Protein 4XGT (pdb70)

Solvent-accessible surface area: 47259 Å² total; per-residue (Å²): 217,178,125,127,66,162,166,114,106,90,98,198,131,75,76,14,50,147,18,5,62,41,137,174,40,110,60,118,5,93,87,142,60,22,106,38,78,29,1,79,44,77,66,156,78,190,168,152,120,66,158,35,129,45,127,19,88,49,116,15,92,116,72,48,96,32,173,35,39,49,3,15,1,22,0,0,0,0,0,41,90,56,25,0,0,0,0,0,0,27,92,34,12,28,22,41,21,0,0,32,0,0,0,14,0,0,45,118,95,142,54,33,0,0,1,0,0,1,33,117,46,4,0,22,14,8,19,120,59,1,56,81,83,50,43,53,0,0,3,16,7,21,67,42,84,68,66,55,120,4,32,0,1,0,0,5,0,63,43,0,27,44,15,24,18,179,53,52,106,37,11,167,80,2,22,1,0,0,0,10,27,0,36,42,0,59,55,132,114,49,0,16,20,0,0,1,0,0,10,34,8,39,62,109,2,57,0,0,0,3,0,15,2,4,58,8,6,71,44,0,0,73,4,0,0,105,7,2,144,11,7,0,0,4,0,39,3,84,52,48,20,11,45,31,23,4,34,6,10,0,39,56,13,191,38,50,26,40,0,15,28,115,172,34,69,33,80,96,110,38,2,90,86,0,24,75,86,32,161,214,73,18,14,21,100,8,4,103,75,0,60,160,108,47,21,30,15,1,0,2,0,0,39,38,39,162,45,0,73,114,29,2,126,42,0,26,97,17,122,15,10,44,120,120,54,29,90,114,0,52,151,29,8,110,105,12,2,68,84,8,44,128,65,5,51,110,1,74,24,3,66,112,14,39,60,26,0,60,53,0,0,0,4,8,0,30,0,3,1,12,4,0,36,24,0,0,13,23,1,6,83,96,32,16,0,36,0,0,0,0,7,30,81,2,12,26,20,28,73,4,49,0,20,0,0,3,1,4,40,13,65,39,184,86,67,152,72,202,64,57,3,52,3,16,27,14,36,55,0,0,16,18,2,10,47,116,38,124,2,43,34,0,2,0,1,2,19,4,79,104,96,62,92,45,128,30,6,70,61,8,14,65,17,128,36,47,110,0,68,13,9,7,71,6,25,18,5,3,0,0,7,2,30,63,49,166,97,49,40,2,80,72,1,5,124,56,0,0,63,30,38,22,22,65,46,45,29,69,103,20,67,140,66,25,116,73,30,58,105,57,101,90,56,35,149,7,79,73,73,90,60,7,128,48,8,31,36,1,68,71,83,12,62,77,50,39,135,70,28,29,103,39,13,6,44,18,152,23,0,58,56,50,5,73,80,0,23,2,0,34,0,68,9,78,97,35,67,60,26,21,50,0,0,1,22,116,61,116,120,72,131,94,41,169,108,41,155,72,105,50,65,96,10,47,12,28,7,0,46,0,0,0,71,3,4,1,107,34,42,41,159,56,63,46,179,25,53,18,15,126,23,118,51,24,85,63,207,108,36,156,54,33,78,20,12,28,4,11,0,13,0,26,0,2,77,20,4,0,73,138,127,26,173,40,64,182,161,19,128,56,87,118,71,42,49,44,8,0,127,31,7,65,112,55,54,161,181,90,114,150,40,16,45,81,17,50,24,48,134,70,16,45,2,86,64,124,91,4,98,122,38,54,136,67,22,99,50,11,77,64,122,12,84,89,12,102,20,69,144,35,117,106,27,98,82,12,79,89,46,27,41,97,37,83,95,24,15,71,88,4,132,99,42,116,94,25,15,54,130,16,117,25,111,69,21,91,76,53,8,140,18,33,29,121,0,0,98,190,25,34,0,2,48,104,61,97,83,15,92,77,36,1,101,0,0,17,54,0,58,14,95,46,27,1,15,1,0,0,0,15,2,0,86,82,113,52,2,45,169,59,37,17,51,56,0,0,0,2,0,2,0,1,12,1,90,67,149,19,138,25,153,66,60,107,102,116,6,7,123,26,10,134,66,0,39,53,37,0,83,74,6,1,101,28,9,45,114,5,153,40,145,33,89,68,82,71,45,1,94,27,4,23,83,24,2,1,51,0,1,19,4,4,6,102,49,83,56,3,36,66,0,9,149,34,15,94,21,46,26,0,5,0,2,83,7,3,31,110,0,11,50,5,1,83,31,0,16,53,0,1,158,52,25,23,70,92,144,10,44,65,27,3,103,88,0,19,60,64,2,110,74,91,4,2,56,24,97,21,40,84,71

Organism: Neurospora crassa (NCBI:txid5141)

Radius of gyration: 34.24 Å; Cα contacts (8 Å, |Δi|>4): 1574; chains: 1; bounding box: 92×78×92 Å

Structure (mmCIF, N/CA/C/O backbone):
data_4XGT
#
_entry.id   4XGT
#
_cell.length_a   78.841
_cell.length_b   113.462
_cell.length_c   143.626
_cell.angle_alpha   90.000
_cell.angle_beta   90.000
_cell.angle_gamma   90.000
#
_symmetry.space_group_name_H-M   'P 21 21 21'
#
loop_
_entity.id
_entity.type
_entity.pdbx_description
1 polymer 'FRQ-interacting RNA helicase'
2 water water
#
loop_
_atom_site.group_PDB
_atom_site.id
_atom_site.type_symbol
_atom_site.label_atom_id
_atom_site.label_alt_id
_atom_site.label_comp_id
_atom_site.label_asym_id
_atom_site.label_entity_id
_atom_site.label_seq_id
_atom_site.pdbx_PDB_ins_code
_atom_site.Cartn_x
_atom_site.Cartn_y
_atom_site.Cartn_z
_atom_site.occupancy
_atom_site.B_iso_or_equiv
_atom_site.auth_seq_id
_atom_site.auth_comp_id
_atom_site.auth_asym_id
_atom_site.auth_atom_id
_atom_site.pdbx_PDB_model_num
ATOM 1 N N . ILE A 1 1 ? 42.781 151.314 33.326 1.00 129.44 114 ILE A N 1
ATOM 2 C CA . ILE A 1 1 ? 43.761 151.875 32.397 1.00 140.75 114 ILE A CA 1
ATOM 3 C C . ILE A 1 1 ? 44.640 152.855 33.167 1.00 138.83 114 ILE A C 1
ATOM 4 O O . ILE A 1 1 ? 44.531 154.076 33.041 1.00 133.30 114 ILE A O 1
ATOM 9 N N . MET A 1 2 ? 45.516 152.285 33.978 1.00 137.16 115 MET A N 1
ATOM 10 C CA . MET A 1 2 ? 46.346 153.040 34.894 1.00 132.66 115 MET A CA 1
ATOM 11 C C . MET A 1 2 ? 47.794 152.851 34.524 1.00 129.63 115 MET A C 1
ATOM 12 O O . MET A 1 2 ? 48.361 153.588 33.723 1.00 131.25 115 MET A O 1
ATOM 17 N N . THR A 1 3 ? 48.379 151.840 35.139 1.00 128.20 116 THR A N 1
ATOM 18 C CA . THR A 1 3 ? 49.584 151.213 34.653 1.00 133.65 116 THR A CA 1
ATOM 19 C C . THR A 1 3 ? 49.338 149.734 35.003 1.00 136.15 116 THR A C 1
ATOM 20 O O . THR A 1 3 ? 48.250 149.422 35.509 1.00 134.49 116 THR A O 1
ATOM 24 N N . ASP A 1 4 ? 50.277 148.826 34.714 1.00 141.28 117 ASP A N 1
ATOM 25 C CA . ASP A 1 4 ? 50.086 147.393 35.032 1.00 145.92 117 ASP A CA 1
ATOM 26 C C . ASP A 1 4 ? 51.261 146.479 34.686 1.00 156.79 117 ASP A C 1
ATOM 27 O O . ASP A 1 4 ? 52.360 146.924 34.346 1.00 156.72 117 ASP A O 1
ATOM 32 N N . ALA A 1 5 ? 50.988 145.181 34.792 1.00 161.24 118 ALA A N 1
ATOM 33 C CA . ALA A 1 5 ? 51.887 144.125 34.348 1.00 161.26 118 ALA A CA 1
ATOM 34 C C . ALA A 1 5 ? 51.311 143.491 33.081 1.00 162.26 118 ALA A C 1
ATOM 35 O O . ALA A 1 5 ? 50.092 143.440 32.905 1.00 161.89 118 ALA A O 1
ATOM 37 N N . PHE A 1 6 ? 52.185 143.010 32.203 1.00 162.29 119 PHE A N 1
ATOM 38 C CA . PHE A 1 6 ? 51.787 142.669 30.838 1.00 166.59 119 PHE A CA 1
ATOM 39 C C . PHE A 1 6 ? 51.199 141.264 30.664 1.00 175.43 119 PHE A C 1
ATOM 40 O O . PHE A 1 6 ? 50.275 141.080 29.868 1.00 180.82 119 PHE A O 1
ATOM 48 N N . GLN A 1 7 ? 51.747 140.291 31.392 1.00 169.70 120 GLN A N 1
ATOM 49 C CA . GLN A 1 7 ? 51.363 138.875 31.298 1.00 172.58 120 GLN A CA 1
ATOM 50 C C . GLN A 1 7 ? 51.784 138.251 29.959 1.00 175.29 120 GLN A C 1
ATOM 51 O O . GLN A 1 7 ? 51.013 137.528 29.322 1.00 174.58 120 GLN A O 1
ATOM 57 N N . THR A 1 8 ? 53.012 138.536 29.537 1.00 171.03 121 THR A N 1
ATOM 58 C CA . THR A 1 8 ? 53.627 137.817 28.426 1.00 167.26 121 THR A CA 1
ATOM 59 C C . THR A 1 8 ? 55.073 137.466 28.786 1.00 167.79 121 THR A C 1
ATOM 60 O O . THR A 1 8 ? 55.397 136.303 29.025 1.00 172.84 121 THR A O 1
ATOM 64 N N . ALA A 1 9 ? 55.935 138.479 28.834 1.00 166.48 122 ALA A N 1
ATOM 65 C CA . ALA A 1 9 ? 57.338 138.293 29.206 1.00 165.95 122 ALA A CA 1
ATOM 66 C C . ALA A 1 9 ? 57.569 138.818 30.624 1.00 168.27 122 ALA A C 1
ATOM 67 O O . ALA A 1 9 ? 58.703 138.989 31.064 1.00 164.67 122 ALA A O 1
ATOM 69 N N . GLU A 1 10 ? 56.468 139.051 31.334 1.00 170.69 123 GLU A N 1
ATOM 70 C CA . GLU A 1 10 ? 56.477 139.764 32.610 1.00 168.16 123 GLU A CA 1
ATOM 71 C C . GLU A 1 10 ? 56.737 138.855 33.807 1.00 167.34 123 GLU A C 1
ATOM 72 O O . GLU A 1 10 ? 56.195 137.751 33.883 1.00 167.42 123 GLU A O 1
ATOM 78 N N . SER A 1 11 ? 57.558 139.332 34.744 1.00 162.02 124 SER A N 1
ATOM 79 C CA . SER A 1 11 ? 57.772 138.629 36.012 1.00 162.85 124 SER A CA 1
ATOM 80 C C . SER A 1 11 ? 58.590 139.435 37.019 1.00 151.87 124 SER A C 1
ATOM 81 O O . SER A 1 11 ? 58.891 140.603 36.797 1.00 149.65 124 SER A O 1
ATOM 84 N N . ARG A 1 12 ? 58.966 138.775 38.114 1.00 150.64 125 ARG A N 1
ATOM 85 C CA . ARG A 1 12 ? 59.517 139.432 39.306 1.00 145.46 125 ARG A CA 1
ATOM 86 C C . ARG A 1 12 ? 61.030 139.704 39.328 1.00 147.45 125 ARG A C 1
ATOM 87 O O . ARG A 1 12 ? 61.459 140.837 39.127 1.00 147.86 125 ARG A O 1
ATOM 95 N N . GLU A 1 13 ? 61.820 138.666 39.595 1.00 143.75 126 GLU A N 1
ATOM 96 C CA . GLU A 1 13 ? 63.248 138.793 39.900 1.00 131.67 126 GLU A CA 1
ATOM 97 C C . GLU A 1 13 ? 64.084 139.364 38.754 1.00 131.92 126 GLU A C 1
ATOM 98 O O . GLU A 1 13 ? 63.748 139.188 37.585 1.00 126.36 126 GLU A O 1
ATOM 104 N N . VAL A 1 14 ? 65.160 140.070 39.094 1.00 130.94 127 VAL A N 1
ATOM 105 C CA . VAL A 1 14 ? 66.118 140.540 38.089 1.00 128.72 127 VAL A CA 1
ATOM 106 C C . VAL A 1 14 ? 67.350 139.626 38.095 1.00 132.11 127 VAL A C 1
ATOM 107 O O . VAL A 1 14 ? 67.958 139.394 39.145 1.00 133.07 127 VAL A O 1
ATOM 111 N N . THR A 1 15 ? 67.692 139.059 36.948 1.00 126.46 128 THR A N 1
ATOM 112 C CA . THR A 1 15 ? 68.875 138.221 36.885 1.00 130.07 128 THR A CA 1
ATOM 113 C C . THR A 1 15 ? 70.021 138.901 36.130 1.00 134.88 128 THR A C 1
ATOM 114 O O . THR A 1 15 ? 70.981 138.233 35.746 1.00 117.85 128 THR A O 1
ATOM 118 N N . GLY A 1 16 ? 69.952 140.226 35.971 1.00 136.04 129 GLY A N 1
ATOM 119 C CA . GLY A 1 16 ? 70.905 140.965 35.157 1.00 127.46 129 GLY A CA 1
ATOM 120 C C . GLY A 1 16 ? 72.239 141.258 35.816 1.00 119.38 129 GLY A C 1
ATOM 121 O O . GLY A 1 16 ? 73.289 140.926 35.263 1.00 116.84 129 GLY A O 1
ATOM 122 N N . ALA A 1 17 ? 72.195 141.901 36.980 1.00 112.97 130 ALA A N 1
ATOM 123 C CA . ALA A 1 17 ? 73.405 142.285 37.689 1.00 114.51 130 ALA A CA 1
ATOM 124 C C . ALA A 1 17 ? 73.434 141.723 39.110 1.00 120.83 130 ALA A C 1
ATOM 125 O O . ALA A 1 17 ? 74.353 140.991 39.485 1.00 122.48 130 ALA A O 1
ATOM 127 N N . GLN A 1 18 ? 72.428 142.092 39.895 1.00 122.56 131 GLN A N 1
ATOM 128 C CA . GLN A 1 18 ? 72.323 141.698 41.296 1.00 128.30 131 GLN A CA 1
ATOM 129 C C . GLN A 1 18 ? 71.907 140.239 41.484 1.00 131.11 131 GLN A C 1
ATOM 130 O O . GLN A 1 18 ? 71.887 139.730 42.606 1.00 133.06 131 GLN A O 1
ATOM 136 N N . GLY A 1 19 ? 71.584 139.566 40.384 1.00 122.93 132 GLY A N 1
ATOM 137 C CA . GLY A 1 19 ? 70.932 138.271 40.465 1.00 121.80 132 GLY A CA 1
ATOM 138 C C . GLY A 1 19 ? 71.751 137.027 40.167 1.00 120.57 132 GLY A C 1
ATOM 139 O O . GLY A 1 19 ? 71.191 136.010 39.760 1.00 119.56 132 GLY A O 1
ATOM 140 N N . PHE A 1 20 ? 73.062 137.087 40.372 1.00 116.26 133 PHE A N 1
ATOM 141 C CA . PHE A 1 20 ? 73.910 135.925 40.114 1.00 103.24 133 PHE A CA 1
ATOM 142 C C . PHE A 1 20 ? 74.420 135.271 41.394 1.00 104.16 133 PHE A C 1
ATOM 143 O O . PHE A 1 20 ? 75.135 134.270 41.348 1.00 104.20 133 PHE A O 1
ATOM 151 N N . ALA A 1 21 ? 74.055 135.844 42.534 1.00 112.51 134 ALA A N 1
ATOM 152 C CA . ALA A 1 21 ? 74.390 135.249 43.820 1.00 106.98 134 ALA A CA 1
ATOM 153 C C . ALA A 1 21 ? 73.318 134.238 44.196 1.00 111.57 134 ALA A C 1
ATOM 154 O O . ALA A 1 21 ? 72.150 134.416 43.853 1.00 115.66 134 ALA A O 1
ATOM 156 N N . PRO A 1 22 ? 73.711 133.157 44.883 1.00 116.47 135 PRO A N 1
ATOM 157 C CA . PRO A 1 22 ? 72.696 132.176 45.276 1.00 124.97 135 PRO A CA 1
ATOM 158 C C . PRO A 1 22 ? 71.828 132.682 46.415 1.00 133.33 135 PRO A C 1
ATOM 159 O O . PRO A 1 22 ? 72.365 133.150 47.417 1.00 137.61 135 PRO A O 1
ATOM 163 N N . THR A 1 23 ? 70.511 132.594 46.258 1.00 135.22 136 THR A N 1
ATOM 164 C CA . THR A 1 23 ? 69.602 132.872 47.362 1.00 145.41 136 THR A CA 1
ATOM 165 C C . THR A 1 23 ? 69.221 131.533 47.996 1.00 151.80 136 THR A C 1
ATOM 166 O O . THR A 1 23 ? 68.979 131.441 49.211 1.00 154.12 136 THR A O 1
ATOM 170 N N . GLU A 1 24 ? 69.210 130.496 47.157 1.00 152.01 137 GLU A N 1
ATOM 171 C CA . GLU A 1 24 ? 68.991 129.123 47.596 1.00 141.54 137 GLU A CA 1
ATOM 172 C C . GLU A 1 24 ? 70.129 128.704 48.509 1.00 141.50 137 GLU A C 1
ATOM 173 O O . GLU A 1 24 ? 69.927 128.478 49.703 1.00 140.94 137 GLU A O 1
ATOM 179 N N . GLY A 1 25 ? 71.331 128.613 47.949 1.00 143.57 138 GLY A N 1
ATOM 180 C CA . GLY A 1 25 ? 72.502 128.362 48.767 1.00 142.36 138 GLY A CA 1
ATOM 181 C C . GLY A 1 25 ? 73.481 127.322 48.260 1.00 144.81 138 GLY A C 1
ATOM 182 O O . GLY A 1 25 ? 73.628 127.115 47.055 1.00 147.64 138 GLY A O 1
ATOM 183 N N . GLU A 1 26 ? 74.171 126.680 49.199 1.00 144.68 139 GLU A N 1
ATOM 184 C CA . GLU A 1 26 ? 75.078 125.583 48.879 1.00 139.19 139 GLU A CA 1
ATOM 185 C C . GLU A 1 26 ? 74.348 124.251 48.849 1.00 135.47 139 GLU A C 1
ATOM 186 O O . GLU A 1 26 ? 73.559 123.943 49.745 1.00 133.34 139 GLU A O 1
ATOM 192 N N . SER A 1 27 ? 74.600 123.461 47.813 1.00 129.35 140 SER A N 1
ATOM 193 C CA . SER A 1 27 ? 74.026 122.122 47.758 1.00 111.91 140 SER A CA 1
ATOM 194 C C . SER A 1 27 ? 75.153 121.106 47.794 1.00 110.73 140 SER A C 1
ATOM 195 O O . SER A 1 27 ? 76.199 121.301 47.171 1.00 100.98 140 SER A O 1
ATOM 198 N N . ILE A 1 28 ? 74.936 120.027 48.535 1.00 118.40 141 ILE A N 1
ATOM 199 C CA . ILE A 1 28 ? 75.936 118.983 48.714 1.00 112.00 141 ILE A CA 1
ATOM 200 C C . ILE A 1 28 ? 75.561 117.714 47.958 1.00 101.57 141 ILE A C 1
ATOM 201 O O . ILE A 1 28 ? 74.383 117.460 47.705 1.00 97.43 141 ILE A O 1
ATOM 206 N N . VAL A 1 29 ? 76.564 116.921 47.595 1.00 96.13 142 VAL A N 1
ATOM 207 C CA . VAL A 1 29 ? 76.303 115.636 46.961 1.00 98.71 142 VAL A CA 1
ATOM 208 C C . VAL A 1 29 ? 75.597 114.713 47.954 1.00 96.60 142 VAL A C 1
ATOM 209 O O . VAL A 1 29 ? 76.047 114.534 49.086 1.00 90.69 142 VAL A O 1
ATOM 213 N N . LEU A 1 30 ? 74.471 114.147 47.535 1.00 100.30 143 LEU A N 1
ATOM 214 C CA . LEU A 1 30 ? 73.726 113.242 48.400 1.00 103.46 143 LEU A CA 1
ATOM 215 C C . LEU A 1 30 ? 74.285 111.830 48.292 1.00 93.58 143 LEU A C 1
ATOM 216 O O . LEU A 1 30 ? 75.149 111.557 47.459 1.00 95.62 143 LEU A O 1
ATOM 221 N N . SER A 1 31 ? 73.790 110.936 49.137 1.00 90.76 144 SER A N 1
ATOM 222 C CA . SER A 1 31 ? 74.292 109.571 49.176 1.00 92.38 144 SER A CA 1
ATOM 223 C C . SER A 1 31 ? 73.746 108.746 48.014 1.00 100.60 144 SER A C 1
ATOM 224 O O . SER A 1 31 ? 74.412 107.835 47.522 1.00 99.50 144 SER A O 1
ATOM 227 N N . HIS A 1 32 ? 72.535 109.074 47.575 1.00 102.65 145 HIS A N 1
ATOM 228 C CA . HIS A 1 32 ? 71.903 108.356 46.474 1.00 94.72 145 HIS A CA 1
ATOM 229 C C . HIS A 1 32 ? 72.453 108.816 45.126 1.00 103.81 145 HIS A C 1
ATOM 230 O O . HIS A 1 32 ? 72.179 108.203 44.094 1.00 106.64 145 HIS A O 1
ATOM 237 N N . ASN A 1 33 ? 73.223 109.900 45.144 1.00 102.46 146 ASN A N 1
ATOM 238 C CA . ASN A 1 33 ? 73.796 110.467 43.926 1.00 90.96 146 ASN A CA 1
ATOM 239 C C . ASN A 1 33 ? 75.120 109.823 43.538 1.00 89.69 146 ASN A C 1
ATOM 240 O O . ASN A 1 33 ? 75.683 110.121 42.484 1.00 87.07 146 ASN A O 1
ATOM 245 N N . ILE A 1 34 ? 75.612 108.941 44.400 1.00 91.90 147 ILE A N 1
ATOM 246 C CA . ILE A 1 34 ? 76.887 108.271 44.184 1.00 87.63 147 ILE A CA 1
ATOM 247 C C . ILE A 1 34 ? 76.670 106.778 43.979 1.00 87.27 147 ILE A C 1
ATOM 248 O O . ILE A 1 34 ? 75.776 106.187 44.584 1.00 95.53 147 ILE A O 1
ATOM 253 N N . GLN A 1 35 ? 77.480 106.170 43.118 1.00 87.34 148 GLN A N 1
ATOM 254 C CA . GLN A 1 35 ? 77.435 104.725 42.935 1.00 89.82 148 GLN A CA 1
ATOM 255 C C . GLN A 1 35 ? 78.815 104.090 43.082 1.00 83.17 148 GLN A C 1
ATOM 256 O O . GLN A 1 35 ? 79.723 104.346 42.288 1.00 73.90 148 GLN A O 1
ATOM 262 N N . HIS A 1 36 ? 78.961 103.264 44.114 1.00 81.13 149 HIS A N 1
ATOM 263 C CA . HIS A 1 36 ? 80.191 102.517 44.338 1.00 72.32 149 HIS A CA 1
ATOM 264 C C . HIS A 1 36 ? 80.166 101.169 43.635 1.00 74.45 149 HIS A C 1
ATOM 265 O O . HIS A 1 36 ? 79.176 100.438 43.692 1.00 79.09 149 HIS A O 1
ATOM 272 N N . GLN A 1 37 ? 81.268 100.853 42.967 1.00 72.21 150 GLN A N 1
ATOM 273 C CA . GLN A 1 37 ? 81.491 99.526 42.418 1.00 76.44 150 GLN A CA 1
ATOM 274 C C . GLN A 1 37 ? 82.893 99.098 42.825 1.00 72.53 150 GLN A C 1
ATOM 275 O O . GLN A 1 37 ? 83.697 99.931 43.239 1.00 77.08 150 GLN A O 1
ATOM 281 N N . VAL A 1 38 ? 83.189 97.808 42.731 1.00 81.39 151 VAL A N 1
ATOM 282 C CA . VAL A 1 38 ? 84.532 97.333 43.045 1.00 82.11 151 VAL A CA 1
ATOM 283 C C . VAL A 1 38 ? 84.944 96.209 42.095 1.00 74.06 151 VAL A C 1
ATOM 284 O O . VAL A 1 38 ? 84.193 95.261 41.865 1.00 70.89 151 VAL A O 1
ATOM 288 N N . ALA A 1 39 ? 86.137 96.341 41.525 1.00 75.31 152 ALA A N 1
ATOM 289 C CA . ALA A 1 39 ? 86.640 95.368 40.562 1.00 80.06 152 ALA A CA 1
ATOM 290 C C . ALA A 1 39 ? 87.585 94.381 41.231 1.00 77.55 152 ALA A C 1
ATOM 291 O O . ALA A 1 39 ? 88.405 94.760 42.066 1.00 76.41 152 ALA A O 1
ATOM 293 N N . LEU A 1 40 ? 87.476 93.115 40.849 1.00 77.08 153 LEU A N 1
ATOM 294 C CA . LEU A 1 40 ? 88.196 92.055 41.538 1.00 80.89 153 LEU A CA 1
ATOM 295 C C . LEU A 1 40 ? 89.206 91.360 40.636 1.00 86.05 153 LEU A C 1
ATOM 296 O O . LEU A 1 40 ? 88.979 91.220 39.431 1.00 90.45 153 LEU A O 1
ATOM 301 N N . PRO A 1 41 ? 90.333 90.926 41.218 1.00 82.26 154 PRO A N 1
ATOM 302 C CA . PRO A 1 41 ? 91.303 90.170 40.427 1.00 86.96 154 PRO A CA 1
ATOM 303 C C . PRO A 1 41 ? 90.749 88.805 40.056 1.00 91.27 154 PRO A C 1
ATOM 304 O O . PRO A 1 41 ? 90.032 88.208 40.843 1.00 87.85 154 PRO A O 1
ATOM 308 N N . PRO A 1 42 ? 91.065 88.323 38.844 1.00 94.83 155 PRO A N 1
ATOM 309 C CA . PRO A 1 42 ? 90.700 86.986 38.362 1.00 89.91 155 PRO A CA 1
ATOM 310 C C . PRO A 1 42 ? 91.412 85.879 39.137 1.00 100.58 155 PRO A C 1
ATOM 311 O O . PRO A 1 42 ? 92.426 86.135 39.776 1.00 106.82 155 PRO A O 1
ATOM 315 N N . ASP A 1 43 ? 90.885 84.663 39.054 1.00 111.48 156 ASP A N 1
ATOM 316 C CA . ASP A 1 43 ? 91.422 83.517 39.776 1.00 104.81 156 ASP A CA 1
ATOM 317 C C . ASP A 1 43 ? 91.930 82.420 38.829 1.00 111.79 156 ASP A C 1
ATOM 318 O O . ASP A 1 43 ? 91.113 81.745 38.170 1.00 125.50 156 ASP A O 1
ATOM 323 N N . LEU A 1 44 ? 93.251 82.250 38.750 1.00 109.69 157 LEU A N 1
ATOM 324 C CA . LEU A 1 44 ? 93.787 81.042 38.152 1.00 116.86 157 LEU A CA 1
ATOM 325 C C . LEU A 1 44 ? 94.171 80.078 39.277 1.00 110.41 157 LEU A C 1
ATOM 326 O O . LEU A 1 44 ? 94.841 79.062 39.057 1.00 107.68 157 LEU A O 1
ATOM 331 N N . ASP A 1 45 ? 93.723 80.394 40.485 1.00 110.74 158 ASP A N 1
ATOM 332 C CA . ASP A 1 45 ? 93.852 79.466 41.590 1.00 100.15 158 ASP A CA 1
ATOM 333 C C . ASP A 1 45 ? 92.575 78.642 41.736 1.00 99.93 158 ASP A C 1
ATOM 334 O O . ASP A 1 45 ? 91.612 79.075 42.381 1.00 101.38 158 ASP A O 1
ATOM 339 N N . TYR A 1 46 ? 92.571 77.461 41.121 1.00 98.07 159 TYR A N 1
ATOM 340 C CA . TYR A 1 46 ? 91.444 76.540 41.229 1.00 98.57 159 TYR A CA 1
ATOM 341 C C . TYR A 1 46 ? 91.179 76.111 42.673 1.00 94.21 159 TYR A C 1
ATOM 342 O O . TYR A 1 46 ? 90.028 76.025 43.106 1.00 89.64 159 TYR A O 1
ATOM 351 N N . GLU A 1 47 ? 92.252 75.839 43.411 1.00 91.76 160 GLU A N 1
ATOM 352 C CA . GLU A 1 47 ? 92.159 75.220 44.733 1.00 87.84 160 GLU A CA 1
ATOM 353 C C . GLU A 1 47 ? 91.433 76.092 45.760 1.00 89.31 160 GLU A C 1
ATOM 354 O O . GLU A 1 47 ? 90.806 75.576 46.688 1.00 82.85 160 GLU A O 1
ATOM 360 N N . TYR A 1 48 ? 91.526 77.409 45.594 1.00 97.24 161 TYR A N 1
ATOM 361 C CA . TYR A 1 48 ? 90.845 78.346 46.484 1.00 93.84 161 TYR A CA 1
ATOM 362 C C . TYR A 1 48 ? 90.160 79.455 45.691 1.00 96.25 161 TYR A C 1
ATOM 363 O O . TYR A 1 48 ? 90.797 80.146 44.895 1.00 105.35 161 TYR A O 1
ATOM 372 N N . ILE A 1 49 ? 88.861 79.623 45.913 1.00 90.30 162 ILE A N 1
ATOM 373 C CA . ILE A 1 49 ? 88.128 80.739 45.329 1.00 91.69 162 ILE A CA 1
ATOM 374 C C . ILE A 1 49 ? 87.597 81.648 46.434 1.00 92.00 162 ILE A C 1
ATOM 375 O O . ILE A 1 49 ? 86.696 81.267 47.181 1.00 88.30 162 ILE A O 1
ATOM 380 N N . PRO A 1 50 ? 88.163 82.860 46.537 1.00 99.16 163 PRO A N 1
ATOM 381 C CA . PRO A 1 50 ? 87.847 83.811 47.607 1.00 103.33 163 PRO A CA 1
ATOM 382 C C . PRO A 1 50 ? 86.479 84.474 47.475 1.00 101.23 163 PRO A C 1
ATOM 383 O O . PRO A 1 50 ? 86.070 84.855 46.377 1.00 92.84 163 PRO A O 1
ATOM 387 N N . LEU A 1 51 ? 85.780 84.600 48.598 1.00 100.32 164 LEU A N 1
ATOM 388 C CA . LEU A 1 51 ? 84.609 85.459 48.667 1.00 104.89 164 LEU A CA 1
ATOM 389 C C . LEU A 1 51 ? 85.069 86.879 48.955 1.00 117.56 164 LEU A C 1
ATOM 390 O O . LEU A 1 51 ? 85.657 87.154 50.003 1.00 122.31 164 LEU A O 1
ATOM 395 N N . SER A 1 52 ? 84.813 87.778 48.013 1.00 116.64 165 SER A N 1
ATOM 396 C CA . SER A 1 52 ? 85.178 89.174 48.190 1.00 108.96 165 SER A CA 1
ATOM 397 C C . SER A 1 52 ? 83.935 90.039 48.312 1.00 111.56 165 SER A C 1
ATOM 398 O O . SER A 1 52 ? 83.223 90.268 47.332 1.00 111.52 165 SER A O 1
ATOM 401 N N . GLU A 1 53 ? 83.679 90.508 49.528 1.00 109.21 166 GLU A N 1
ATOM 402 C CA . GLU A 1 53 ? 82.572 91.414 49.787 1.00 114.02 166 GLU A CA 1
ATOM 403 C C . GLU A 1 53 ? 83.064 92.853 49.751 1.00 113.98 166 GLU A C 1
ATOM 404 O O . GLU A 1 53 ? 82.311 93.774 50.067 1.00 112.04 166 GLU A O 1
ATOM 410 N N . HIS A 1 54 ? 84.329 93.016 49.363 1.00 108.81 167 HIS A N 1
ATOM 411 C CA . HIS A 1 54 ? 85.048 94.293 49.373 1.00 102.65 167 HIS A CA 1
ATOM 412 C C . HIS A 1 54 ? 84.173 95.525 49.204 1.00 104.25 167 HIS A C 1
ATOM 413 O O . HIS A 1 54 ? 83.842 95.920 48.088 1.00 109.25 167 HIS A O 1
ATOM 420 N N . LYS A 1 55 ? 83.790 96.108 50.334 1.00 99.37 168 LYS A N 1
ATOM 421 C CA . LYS A 1 55 ? 83.010 97.333 50.345 1.00 97.82 168 LYS A CA 1
ATOM 422 C C . LYS A 1 55 ? 83.453 98.235 51.486 1.00 93.79 168 LYS A C 1
ATOM 423 O O . LYS A 1 55 ? 83.755 97.767 52.586 1.00 86.58 168 LYS A O 1
ATOM 429 N N . PRO A 1 56 ? 83.497 99.543 51.217 1.00 92.84 169 PRO A N 1
ATOM 430 C CA . PRO A 1 56 ? 83.960 100.532 52.190 1.00 93.13 169 PRO A CA 1
ATOM 431 C C . PRO A 1 56 ? 82.962 100.763 53.318 1.00 92.54 169 PRO A C 1
ATOM 432 O O . PRO A 1 56 ? 81.760 100.577 53.127 1.00 91.95 169 PRO A O 1
ATOM 436 N N . PRO A 1 57 ? 83.463 101.165 54.493 1.00 89.07 170 PRO A N 1
ATOM 437 C CA . PRO A 1 57 ? 82.662 101.641 55.624 1.00 83.07 170 PRO A CA 1
ATOM 438 C C . PRO A 1 57 ? 81.871 102.902 55.275 1.00 93.24 170 PRO A C 1
ATOM 439 O O . PRO A 1 57 ? 81.102 103.369 56.116 1.00 103.76 170 PRO A O 1
ATOM 443 N N . ALA A 1 58 ? 82.092 103.439 54.071 1.00 90.37 171 ALA A N 1
ATOM 444 C CA . ALA A 1 58 ? 81.368 104.589 53.507 1.00 90.79 171 ALA A CA 1
ATOM 445 C C . ALA A 1 58 ? 81.806 105.924 54.115 1.00 94.81 171 ALA A C 1
ATOM 446 O O . ALA A 1 58 ? 81.628 106.980 53.507 1.00 89.09 171 ALA A O 1
ATOM 448 N N . GLU A 1 59 ? 82.362 105.867 55.318 1.00 96.03 172 GLU A N 1
ATOM 449 C CA . GLU A 1 59 ? 83.094 106.983 55.904 1.00 91.06 172 GLU A CA 1
ATOM 450 C C . GLU A 1 59 ? 84.296 106.383 56.619 1.00 93.80 172 GLU A C 1
ATOM 451 O O . GLU A 1 59 ? 84.156 105.384 57.326 1.00 95.61 172 GLU A O 1
ATOM 457 N N . PRO A 1 60 ? 85.484 106.974 56.431 1.00 95.27 173 PRO A N 1
ATOM 458 C CA . PRO A 1 60 ? 86.686 106.367 57.009 1.00 87.10 173 PRO A CA 1
ATOM 459 C C . PRO A 1 60 ? 86.684 106.442 58.529 1.00 88.92 173 PRO A C 1
ATOM 460 O O . PRO A 1 60 ? 86.000 107.292 59.098 1.00 91.66 173 PRO A O 1
ATOM 464 N N . ALA A 1 61 ? 87.433 105.557 59.176 1.00 89.20 174 ALA A N 1
ATOM 465 C CA . ALA A 1 61 ? 87.595 105.625 60.620 1.00 93.06 174 ALA A CA 1
ATOM 466 C C . ALA A 1 61 ? 88.367 106.888 60.985 1.00 103.54 174 ALA A C 1
ATOM 467 O O . ALA A 1 61 ? 88.000 107.612 61.911 1.00 94.89 174 ALA A O 1
ATOM 469 N N . ARG A 1 62 ? 89.433 107.149 60.235 1.00 101.57 175 ARG A N 1
ATOM 470 C CA . ARG A 1 62 ? 90.287 108.306 60.472 1.00 96.08 175 ARG A CA 1
ATOM 471 C C . ARG A 1 62 ? 89.903 109.480 59.574 1.00 97.08 175 ARG A C 1
ATOM 472 O O . ARG A 1 62 ? 89.785 109.330 58.358 1.00 89.54 175 ARG A O 1
ATOM 480 N N . THR A 1 63 ? 89.705 110.645 60.182 1.00 100.06 176 THR A N 1
ATOM 481 C CA . THR A 1 63 ? 89.369 111.850 59.435 1.00 87.68 176 THR A CA 1
ATOM 482 C C . THR A 1 63 ? 90.617 112.628 59.043 1.00 95.41 176 THR A C 1
ATOM 483 O O . THR A 1 63 ? 90.681 113.201 57.954 1.00 98.75 176 THR A O 1
ATOM 487 N N . TYR A 1 64 ? 91.601 112.628 59.941 1.00 101.52 177 TYR A N 1
ATOM 488 C CA . TYR A 1 64 ? 92.764 113.513 59.870 1.00 94.08 177 TYR A CA 1
ATOM 489 C C . TYR A 1 64 ? 92.313 114.971 59.823 1.00 91.32 177 TYR A C 1
ATOM 490 O O . TYR A 1 64 ? 92.969 115.812 59.209 1.00 98.05 177 TYR A O 1
ATOM 499 N N . SER A 1 65 ? 91.188 115.251 60.477 1.00 97.04 178 SER A N 1
ATOM 500 C CA . SER A 1 65 ? 90.572 116.579 60.492 1.00 99.72 178 SER A CA 1
ATOM 501 C C . SER A 1 65 ? 90.312 117.144 59.094 1.00 96.38 178 SER A C 1
ATOM 502 O O . SER A 1 65 ? 90.263 118.361 58.909 1.00 96.40 178 SER A O 1
ATOM 505 N N . PHE A 1 66 ? 90.155 116.257 58.116 1.00 91.96 179 PHE A N 1
ATOM 506 C CA . PHE A 1 66 ? 89.581 116.641 56.836 1.00 86.76 179 PHE A CA 1
ATOM 507 C C . PHE A 1 66 ? 88.075 116.741 57.020 1.00 95.42 179 PHE A C 1
ATOM 508 O O . PHE A 1 66 ? 87.506 116.070 57.884 1.00 104.38 179 PHE A O 1
ATOM 516 N N . LYS A 1 67 ? 87.427 117.579 56.222 1.00 90.98 180 LYS A N 1
ATOM 517 C CA . LYS A 1 67 ? 85.972 117.604 56.206 1.00 87.99 180 LYS A CA 1
ATOM 518 C C . LYS A 1 67 ? 85.496 117.006 54.890 1.00 84.62 180 LYS A C 1
ATOM 519 O O . LYS A 1 67 ? 85.766 117.536 53.813 1.00 82.45 180 LYS A O 1
ATOM 525 N N . LEU A 1 68 ? 84.795 115.884 54.994 1.00 83.95 181 LEU A N 1
ATOM 526 C CA . LEU A 1 68 ? 84.504 115.048 53.838 1.00 82.26 181 LEU A CA 1
ATOM 527 C C . LEU A 1 68 ? 83.008 114.869 53.582 1.00 84.22 181 LEU A C 1
ATOM 528 O O . LEU A 1 68 ? 82.265 114.436 54.470 1.00 91.28 181 LEU A O 1
ATOM 533 N N . ASP A 1 69 ? 82.566 115.202 52.371 1.00 80.91 182 ASP A N 1
ATOM 534 C CA . ASP A 1 69 ? 81.189 114.934 51.971 1.00 79.62 182 ASP A CA 1
ATOM 535 C C . ASP A 1 69 ? 81.067 113.447 51.627 1.00 88.86 182 ASP A C 1
ATOM 536 O O . ASP A 1 69 ? 82.084 112.774 51.453 1.00 87.12 182 ASP A O 1
ATOM 541 N N . PRO A 1 70 ? 79.828 112.929 51.545 1.00 86.79 183 PRO A N 1
ATOM 542 C CA . PRO A 1 70 ? 79.545 111.539 51.162 1.00 84.72 183 PRO A CA 1
ATOM 543 C C . PRO A 1 70 ? 80.392 110.984 50.014 1.00 84.18 183 PRO A C 1
ATOM 544 O O . PRO A 1 70 ? 80.669 109.786 50.003 1.00 79.94 183 PRO A O 1
ATOM 548 N N . PHE A 1 71 ? 80.785 111.831 49.067 1.00 83.56 184 PHE A N 1
ATOM 549 C CA . PHE A 1 71 ? 81.599 111.385 47.940 1.00 76.40 184 PHE A CA 1
ATOM 550 C C . PHE A 1 71 ? 83.063 111.214 48.326 1.00 74.04 184 PHE A C 1
ATOM 551 O O . PHE A 1 71 ? 83.668 110.177 48.059 1.00 68.96 184 PHE A O 1
ATOM 559 N N . GLN A 1 72 ? 83.627 112.243 48.949 1.00 80.80 185 GLN A N 1
ATOM 560 C CA . GLN A 1 72 ? 85.023 112.213 49.364 1.00 80.11 185 GLN A CA 1
ATOM 561 C C . GLN A 1 72 ? 85.248 111.178 50.460 1.00 77.67 185 GLN A C 1
ATOM 562 O O . GLN A 1 72 ? 86.280 110.510 50.490 1.00 72.70 185 GLN A O 1
ATOM 568 N N . ALA A 1 73 ? 84.274 111.049 51.355 1.00 80.93 186 ALA A N 1
ATOM 569 C CA . ALA A 1 73 ? 84.370 110.110 52.467 1.00 87.84 186 ALA A CA 1
ATOM 570 C C . ALA A 1 73 ? 84.412 108.666 51.976 1.00 81.25 186 ALA A C 1
ATOM 571 O O . ALA A 1 73 ? 85.147 107.837 52.514 1.00 79.87 186 ALA A O 1
ATOM 573 N N . LEU A 1 74 ? 83.623 108.379 50.945 1.00 76.85 187 LEU A N 1
ATOM 574 C CA . LEU A 1 74 ? 83.515 107.033 50.393 1.00 72.32 187 LEU A CA 1
ATOM 575 C C . LEU A 1 74 ? 84.748 106.643 49.579 1.00 71.68 187 LEU A C 1
ATOM 576 O O . LEU A 1 74 ? 85.197 105.495 49.630 1.00 76.17 187 LEU A O 1
ATOM 581 N N . SER A 1 75 ? 85.280 107.598 48.819 1.00 73.65 188 SER A N 1
ATOM 582 C CA . SER A 1 75 ? 86.501 107.391 48.039 1.00 70.03 188 SER A CA 1
ATOM 583 C C . SER A 1 75 ? 87.680 107.084 48.944 1.00 71.42 188 SER A C 1
ATOM 584 O O . SER A 1 75 ? 88.595 106.339 48.590 1.00 68.70 188 SER A O 1
ATOM 587 N N . VAL A 1 76 ? 87.645 107.689 50.120 1.00 73.85 189 VAL A N 1
ATOM 588 C CA . VAL A 1 76 ? 88.756 107.661 51.045 1.00 77.29 189 VAL A CA 1
ATOM 589 C C . VAL A 1 76 ? 88.660 106.437 51.954 1.00 69.04 189 VAL A C 1
ATOM 590 O O . VAL A 1 76 ? 89.661 105.956 52.492 1.00 67.28 189 VAL A O 1
ATOM 594 N N . ALA A 1 77 ? 87.451 105.901 52.074 1.00 72.77 190 ALA A N 1
ATOM 595 C CA . ALA A 1 77 ? 87.226 104.708 52.879 1.00 80.45 190 ALA A CA 1
ATOM 596 C C . ALA A 1 77 ? 87.916 103.481 52.278 1.00 75.04 190 ALA A C 1
ATOM 597 O O . ALA A 1 77 ? 88.200 102.517 52.986 1.00 65.83 190 ALA A O 1
ATOM 599 N N . SER A 1 78 ? 88.186 103.515 50.976 1.00 79.81 191 SER A N 1
ATOM 600 C CA . SER A 1 78 ? 88.901 102.421 50.327 1.00 70.88 191 SER A CA 1
ATOM 601 C C . SER A 1 78 ? 90.402 102.527 50.590 1.00 69.97 191 SER A C 1
ATOM 602 O O . SER A 1 78 ? 91.062 101.527 50.872 1.00 76.82 191 SER A O 1
ATOM 605 N N . ILE A 1 79 ? 90.932 103.744 50.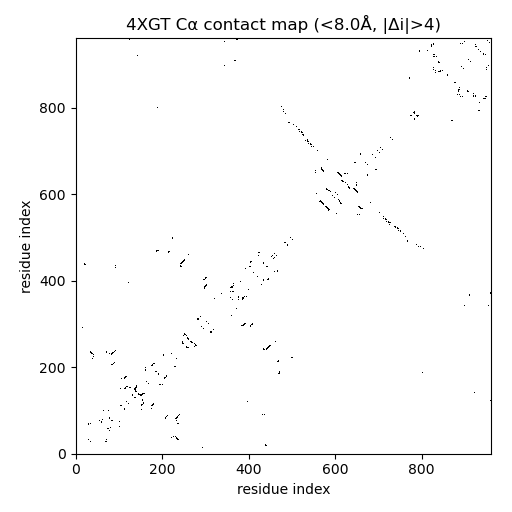493 1.00 67.90 192 ILE A N 1
ATOM 606 C CA . ILE A 1 79 ? 92.333 104.013 50.806 1.00 73.18 192 ILE A CA 1
ATOM 607 C C . ILE A 1 79 ? 92.636 103.594 52.241 1.00 74.79 192 ILE A C 1
ATOM 608 O O . ILE A 1 79 ? 93.736 103.131 52.556 1.00 75.73 192 ILE A O 1
ATOM 613 N N . GLU A 1 80 ? 91.633 103.755 53.099 1.00 71.77 193 GLU A N 1
ATOM 614 C CA . GLU A 1 80 ? 91.712 103.347 54.497 1.00 74.83 193 GLU A CA 1
ATOM 615 C C . GLU A 1 80 ? 92.003 101.858 54.646 1.00 75.71 193 GLU A C 1
ATOM 616 O O . GLU A 1 80 ? 92.828 101.463 55.469 1.00 74.18 193 GLU A O 1
ATOM 622 N N . ARG A 1 81 ? 91.314 101.035 53.861 1.00 77.63 194 ARG A N 1
ATOM 623 C CA . ARG A 1 81 ? 91.481 99.585 53.936 1.00 74.82 194 ARG A CA 1
ATOM 624 C C . ARG A 1 81 ? 92.515 99.088 52.929 1.00 68.96 194 ARG A C 1
ATOM 625 O O . ARG A 1 81 ? 92.590 97.893 52.644 1.00 76.86 194 ARG A O 1
ATOM 633 N N . GLU A 1 82 ? 93.296 100.022 52.391 1.00 69.16 195 GLU A N 1
ATOM 634 C CA . GLU A 1 82 ? 94.450 99.725 51.535 1.00 70.42 195 GLU A CA 1
ATOM 635 C C . GLU A 1 82 ? 94.100 99.052 50.204 1.00 66.91 195 GLU A C 1
ATOM 636 O O . GLU A 1 82 ? 94.904 98.294 49.664 1.00 67.00 195 GLU A O 1
ATOM 642 N N . GLU A 1 83 ? 92.911 99.326 49.675 1.00 69.40 196 GLU A N 1
ATOM 643 C CA . GLU A 1 83 ? 92.557 98.860 48.336 1.00 70.92 196 GLU A CA 1
ATOM 644 C C . GLU A 1 83 ? 92.426 100.056 47.394 1.00 65.75 196 GLU A C 1
ATOM 645 O O . GLU A 1 83 ? 91.972 101.122 47.797 1.00 68.84 196 GLU A O 1
ATOM 651 N N . SER A 1 84 ? 92.840 99.876 46.143 1.00 65.86 197 SER A N 1
ATOM 652 C CA . SER A 1 84 ? 92.932 100.978 45.185 1.00 63.29 197 SER A CA 1
ATOM 653 C C . SER A 1 84 ? 91.569 101.559 44.806 1.00 67.21 197 SER A C 1
ATOM 654 O O . SER A 1 84 ? 90.540 100.894 44.928 1.00 72.78 197 SER A O 1
ATOM 657 N N . VAL A 1 85 ? 91.573 102.811 44.354 1.00 70.38 198 VAL A N 1
ATOM 658 C CA . VAL A 1 85 ? 90.344 103.494 43.966 1.00 59.49 198 VAL A CA 1
ATOM 659 C C . VAL A 1 85 ? 90.470 104.207 42.628 1.00 59.35 198 VAL A C 1
ATOM 660 O O . VAL A 1 85 ? 91.539 104.701 42.278 1.00 71.96 198 VAL A O 1
ATOM 664 N N . LEU A 1 86 ? 89.370 104.261 41.885 1.00 63.12 199 LEU A N 1
ATOM 665 C CA . LEU A 1 86 ? 89.234 105.221 40.797 1.00 61.04 199 LEU A CA 1
ATOM 666 C C . LEU A 1 86 ? 88.144 106.204 41.178 1.00 63.32 199 LEU A C 1
ATOM 667 O O . LEU A 1 86 ? 86.995 105.817 41.382 1.00 67.24 199 LEU A O 1
ATOM 672 N N . VAL A 1 87 ? 88.516 107.473 41.285 1.00 65.29 200 VAL A N 1
ATOM 673 C CA . VAL A 1 87 ? 87.573 108.521 41.649 1.00 67.16 200 VAL A CA 1
ATOM 674 C C . VAL A 1 87 ? 87.246 109.370 40.429 1.00 67.26 200 VAL A C 1
ATOM 675 O O . VAL A 1 87 ? 88.127 109.998 39.845 1.00 73.15 200 VAL A O 1
ATOM 679 N N . SER A 1 88 ? 85.974 109.388 40.047 1.00 65.91 201 SER A N 1
ATOM 680 C CA . SER A 1 88 ? 85.569 110.027 38.801 1.00 79.18 201 SER A CA 1
ATOM 681 C C . SER A 1 88 ? 84.436 111.032 38.986 1.00 80.88 201 SER A C 1
ATOM 682 O O . SER A 1 88 ? 83.322 110.662 39.359 1.00 78.91 201 SER A O 1
ATOM 685 N N . ALA A 1 89 ? 84.726 112.300 38.708 1.00 74.43 202 ALA A N 1
ATOM 686 C CA . ALA A 1 89 ? 83.728 113.361 38.810 1.00 83.83 202 ALA A CA 1
ATOM 687 C C . ALA A 1 89 ? 84.191 114.637 38.120 1.00 90.43 202 ALA A C 1
ATOM 688 O O . ALA A 1 89 ? 85.337 114.738 37.682 1.00 88.33 202 ALA A O 1
ATOM 690 N N . HIS A 1 90 ? 83.294 115.614 38.032 1.00 91.35 203 HIS A N 1
ATOM 691 C CA . HIS A 1 90 ? 83.655 116.930 37.531 1.00 84.51 203 HIS A CA 1
ATOM 692 C C . HIS A 1 90 ? 84.718 117.534 38.447 1.00 84.38 203 HIS A C 1
ATOM 693 O O . HIS A 1 90 ? 84.784 117.204 39.633 1.00 77.59 203 HIS A O 1
ATOM 700 N N . THR A 1 91 ? 85.550 118.411 37.890 1.00 90.53 204 THR A N 1
ATOM 701 C CA . THR A 1 91 ? 86.600 119.092 38.647 1.00 86.38 204 THR A CA 1
ATOM 702 C C . THR A 1 91 ? 86.006 119.865 39.836 1.00 90.03 204 THR A C 1
ATOM 703 O O . THR A 1 91 ? 86.703 120.193 40.797 1.00 91.00 204 THR A O 1
ATOM 707 N N . SER A 1 92 ? 84.704 120.125 39.772 1.00 87.87 205 SER A N 1
ATOM 708 C CA . SER A 1 92 ? 83.980 120.794 40.849 1.00 88.27 205 SER A CA 1
ATOM 709 C C . SER A 1 92 ? 83.941 119.989 42.149 1.00 85.54 205 SER A C 1
ATOM 710 O O . SER A 1 92 ? 83.683 120.539 43.219 1.00 90.17 205 SER A O 1
ATOM 713 N N . ALA A 1 93 ? 84.204 118.690 42.059 1.00 81.06 206 ALA A N 1
ATOM 714 C CA . ALA A 1 93 ? 83.953 117.788 43.180 1.00 80.23 206 ALA A CA 1
ATOM 715 C C . ALA A 1 93 ? 85.000 117.870 44.290 1.00 80.80 206 ALA A C 1
ATOM 716 O O . ALA A 1 93 ? 84.876 117.189 45.309 1.00 80.60 206 ALA A O 1
ATOM 718 N N . GLY A 1 94 ? 86.020 118.701 44.100 1.00 82.20 207 GLY A N 1
ATOM 719 C CA . GLY A 1 94 ? 87.103 118.799 45.062 1.00 84.17 207 GLY A CA 1
ATOM 720 C C . GLY A 1 94 ? 87.796 117.462 45.236 1.00 84.34 207 GLY A C 1
ATOM 721 O O . GLY A 1 94 ? 87.830 116.907 46.332 1.00 81.57 207 GLY A O 1
ATOM 722 N N . LYS A 1 95 ? 88.350 116.944 44.145 1.00 87.31 208 LYS A N 1
ATOM 723 C CA . LYS A 1 95 ? 88.963 115.620 44.140 1.00 79.71 208 LYS A CA 1
ATOM 724 C C . LYS A 1 95 ? 90.358 115.622 44.761 1.00 75.61 208 LYS A C 1
ATOM 725 O O . LYS A 1 95 ? 90.940 114.563 45.002 1.00 76.28 208 LYS A O 1
ATOM 731 N N . THR A 1 96 ? 90.886 116.813 45.022 1.00 74.04 209 THR A N 1
ATOM 732 C CA . THR A 1 96 ? 92.249 116.964 45.519 1.00 70.14 209 THR A CA 1
ATOM 733 C C . THR A 1 96 ? 92.397 116.475 46.964 1.00 66.54 209 THR A C 1
ATOM 734 O O . THR A 1 96 ? 93.453 115.971 47.350 1.00 62.19 209 THR A O 1
ATOM 738 N N . VAL A 1 97 ? 91.335 116.610 47.753 1.00 69.34 210 VAL A N 1
ATOM 739 C CA . VAL A 1 97 ? 91.363 116.184 49.151 1.00 74.37 210 VAL A CA 1
ATOM 740 C C . VAL A 1 97 ? 91.664 114.686 49.275 1.00 76.56 210 VAL A C 1
ATOM 741 O O . VAL A 1 97 ? 92.361 114.260 50.200 1.00 73.99 210 VAL A O 1
ATOM 745 N N . VAL A 1 98 ? 91.155 113.901 48.328 1.00 71.06 211 VAL A N 1
ATOM 746 C CA . VAL A 1 98 ? 91.394 112.461 48.294 1.00 71.27 211 VAL A CA 1
ATOM 747 C C . VAL A 1 98 ? 92.888 112.154 48.215 1.00 69.66 211 VAL A C 1
ATOM 748 O O . VAL A 1 98 ? 93.397 111.297 48.941 1.00 59.54 211 VAL A O 1
ATOM 752 N N . ALA A 1 99 ? 93.586 112.871 47.340 1.00 69.24 212 ALA A N 1
ATOM 753 C CA . ALA A 1 99 ? 95.032 112.741 47.215 1.00 61.46 212 ALA A CA 1
ATOM 754 C C . ALA A 1 99 ? 95.730 113.147 48.509 1.00 62.43 212 ALA A C 1
ATOM 755 O O . ALA A 1 99 ? 96.739 112.559 48.892 1.00 60.87 212 ALA A O 1
ATOM 757 N N . GLU A 1 100 ? 95.184 114.155 49.182 1.00 68.06 213 GLU A N 1
ATOM 758 C CA . GLU A 1 100 ? 95.740 114.622 50.447 1.00 67.94 213 GLU A CA 1
ATOM 759 C C . GLU A 1 100 ? 95.576 113.578 51.547 1.00 63.78 213 GLU A C 1
ATOM 760 O O . GLU A 1 100 ? 96.372 113.521 52.484 1.00 62.68 213 GLU A O 1
ATOM 766 N N . TYR A 1 101 ? 94.546 112.748 51.425 1.00 68.25 214 TYR A N 1
ATOM 767 C CA . TYR A 1 101 ? 94.303 111.695 52.402 1.00 67.43 214 TYR A CA 1
ATOM 768 C C . TYR A 1 101 ? 95.314 110.568 52.241 1.00 68.59 214 TYR A C 1
ATOM 769 O O . TYR A 1 101 ? 95.783 109.998 53.227 1.00 73.33 214 TYR A O 1
ATOM 778 N N . ALA A 1 102 ? 95.637 110.248 50.992 1.00 67.77 215 ALA A N 1
ATOM 779 C CA . ALA A 1 102 ? 96.617 109.211 50.694 1.00 61.71 215 ALA A CA 1
ATOM 780 C C . ALA A 1 102 ? 97.983 109.596 51.242 1.00 66.08 215 ALA A C 1
ATOM 781 O O . ALA A 1 102 ? 98.675 108.778 51.851 1.00 63.82 215 ALA A O 1
ATOM 783 N N . ILE A 1 103 ? 98.361 110.851 51.021 1.00 60.77 216 ILE A N 1
ATOM 784 C CA . ILE A 1 103 ? 99.626 111.373 51.518 1.00 62.62 216 ILE A CA 1
ATOM 785 C C . ILE A 1 103 ? 99.667 111.334 53.039 1.00 66.16 216 ILE A C 1
ATOM 786 O O . ILE A 1 103 ? 100.643 110.873 53.625 1.00 70.21 216 ILE A O 1
ATOM 791 N N . ALA A 1 104 ? 98.598 111.807 53.672 1.00 63.42 217 ALA A N 1
ATOM 792 C CA . ALA A 1 104 ? 98.520 111.829 55.128 1.00 65.73 217 ALA A CA 1
ATOM 793 C C . ALA A 1 104 ? 98.628 110.425 55.712 1.00 72.90 217 ALA A C 1
ATOM 794 O O . ALA A 1 104 ? 99.310 110.209 56.715 1.00 73.27 217 ALA A O 1
ATOM 796 N N . GLN A 1 105 ? 97.958 109.473 55.072 1.00 70.03 218 GLN A N 1
ATOM 797 C CA . GLN A 1 105 ? 97.933 108.098 55.554 1.00 69.80 218 GLN A CA 1
ATOM 798 C C . GLN A 1 105 ? 99.317 107.456 55.494 1.00 71.58 218 GLN A C 1
ATOM 799 O O . GLN A 1 105 ? 99.685 106.675 56.371 1.00 73.63 218 GLN A O 1
ATOM 805 N N . CYS A 1 106 ? 100.086 107.794 54.464 1.00 67.20 219 CYS A N 1
ATOM 806 C CA . CYS A 1 106 ? 101.438 107.263 54.319 1.00 70.01 219 CYS A CA 1
ATOM 807 C C . CYS A 1 106 ? 102.400 107.867 55.339 1.00 70.64 219 CYS A C 1
ATOM 808 O O . CYS A 1 106 ? 103.184 107.149 55.958 1.00 69.53 219 CYS A O 1
ATOM 811 N N . LEU A 1 107 ? 102.337 109.185 55.509 1.00 76.11 220 LEU A N 1
ATOM 812 C CA . LEU A 1 107 ? 103.234 109.881 56.428 1.00 67.95 220 LEU A CA 1
ATOM 813 C C . LEU A 1 107 ? 103.000 109.441 57.870 1.00 71.27 220 LEU A C 1
ATOM 814 O O . LEU A 1 107 ? 103.937 109.376 58.666 1.00 65.51 220 LEU A O 1
ATOM 819 N N . LYS A 1 108 ? 101.748 109.138 58.202 1.00 75.04 221 LYS A N 1
ATOM 820 C CA . LYS A 1 108 ? 101.435 108.575 59.509 1.00 73.53 221 LYS A CA 1
ATOM 821 C C . LYS A 1 108 ? 101.968 107.150 59.612 1.00 74.46 221 LYS A C 1
ATOM 822 O O . LYS A 1 108 ? 102.585 106.778 60.612 1.00 77.67 221 LYS A O 1
ATOM 828 N N . LYS A 1 109 ? 101.736 106.359 58.568 1.00 69.83 222 LYS A N 1
ATOM 829 C CA . LYS A 1 109 ? 102.191 104.971 58.541 1.00 70.70 222 LYS A CA 1
ATOM 830 C C . LYS A 1 109 ? 103.671 104.857 58.195 1.00 70.51 222 LYS A C 1
ATOM 831 O O . LYS A 1 109 ? 104.186 103.752 58.022 1.00 78.17 222 LYS A O 1
ATOM 837 N N . ASN A 1 110 ? 104.339 106.002 58.084 1.00 72.93 223 ASN A N 1
ATOM 838 C CA . ASN A 1 110 ? 105.772 106.066 57.804 1.00 69.31 223 ASN A CA 1
ATOM 839 C C . ASN A 1 110 ? 106.140 105.412 56.473 1.00 70.12 223 ASN A C 1
ATOM 840 O O . ASN A 1 110 ? 107.224 104.846 56.325 1.00 78.74 223 ASN A O 1
ATOM 845 N N . GLN A 1 111 ? 105.226 105.498 55.511 1.00 70.10 224 GLN A N 1
ATOM 846 C CA . GLN A 1 111 ? 105.448 104.983 54.164 1.00 66.94 224 GLN A CA 1
ATOM 847 C C . GLN A 1 111 ? 105.755 106.139 53.214 1.00 71.57 224 GLN A C 1
ATOM 848 O O . GLN A 1 111 ? 105.760 107.298 53.629 1.00 75.49 224 GLN A O 1
ATOM 854 N N . ARG A 1 112 ? 106.009 105.833 51.945 1.00 66.67 225 ARG A N 1
ATOM 855 C CA . ARG A 1 112 ? 106.241 106.887 50.961 1.00 60.46 225 ARG A CA 1
ATOM 856 C C . ARG A 1 112 ? 105.137 106.913 49.914 1.00 61.76 225 ARG A C 1
ATOM 857 O O . ARG A 1 112 ? 104.557 105.883 49.579 1.00 61.74 225 ARG A O 1
ATOM 865 N N . VAL A 1 113 ? 104.847 108.105 49.408 1.00 63.14 226 VAL A N 1
ATOM 866 C CA . VAL A 1 113 ? 103.748 108.299 48.471 1.00 62.36 226 VAL A CA 1
ATOM 867 C C . VAL A 1 113 ? 104.221 109.107 47.263 1.00 58.35 226 VAL A C 1
ATOM 868 O O . VAL A 1 113 ? 105.090 109.968 47.389 1.00 61.26 226 VAL A O 1
ATOM 872 N N . ILE A 1 114 ? 103.668 108.809 46.090 1.00 55.16 227 ILE A N 1
ATOM 873 C CA . ILE A 1 114 ? 104.040 109.514 44.869 1.00 58.47 227 ILE A CA 1
ATOM 874 C C . ILE A 1 114 ? 102.840 110.145 44.163 1.00 60.82 227 ILE A C 1
ATOM 875 O O . ILE A 1 114 ? 101.862 109.466 43.851 1.00 68.30 227 ILE A O 1
ATOM 880 N N . TYR A 1 115 ? 102.929 111.449 43.920 1.00 61.22 228 TYR A N 1
ATOM 881 C CA . TYR A 1 115 ? 101.918 112.176 43.162 1.00 63.02 228 TYR A CA 1
ATOM 882 C C . TYR A 1 115 ? 102.447 112.480 41.768 1.00 63.85 228 TYR A C 1
ATOM 883 O O . TYR A 1 115 ? 103.595 112.896 41.610 1.00 63.03 228 TYR A O 1
ATOM 892 N N . THR A 1 116 ? 101.610 112.270 40.757 1.00 69.76 229 THR A N 1
ATOM 893 C CA . THR A 1 116 ? 101.995 112.566 39.381 1.00 72.40 229 THR A CA 1
ATOM 894 C C . THR A 1 116 ? 100.918 113.331 38.627 1.00 77.42 229 THR A C 1
ATOM 895 O O . THR A 1 116 ? 99.729 113.227 38.928 1.00 75.06 229 THR A O 1
ATOM 899 N N . SER A 1 117 ? 101.353 114.102 37.639 1.00 69.38 230 SER A N 1
ATOM 900 C CA . SER A 1 117 ? 100.445 114.824 36.767 1.00 71.45 230 SER A CA 1
ATOM 901 C C . SER A 1 117 ? 101.089 114.955 35.395 1.00 73.82 230 SER A C 1
ATOM 902 O O . SER A 1 117 ? 102.315 114.945 35.282 1.00 78.06 230 SER A O 1
ATOM 905 N N . PRO A 1 118 ? 100.266 115.064 34.344 1.00 81.98 231 PRO A N 1
ATOM 906 C CA . PRO A 1 118 ? 100.820 115.227 32.997 1.00 85.54 231 PRO A CA 1
ATOM 907 C C . PRO A 1 118 ? 101.617 116.523 32.843 1.00 83.07 231 PRO A C 1
ATOM 908 O O . PRO A 1 118 ? 102.674 116.513 32.207 1.00 78.17 231 PRO A O 1
ATOM 912 N N . ILE A 1 119 ? 101.126 117.608 33.434 1.00 85.76 232 ILE A N 1
ATOM 913 C CA . ILE A 1 119 ? 101.736 118.929 33.284 1.00 89.46 232 ILE A CA 1
ATOM 914 C C . ILE A 1 119 ? 102.917 119.111 34.227 1.00 86.14 232 ILE A C 1
ATOM 915 O O . ILE A 1 119 ? 102.892 118.637 35.355 1.00 79.36 232 ILE A O 1
ATOM 920 N N . LYS A 1 120 ? 103.953 119.803 33.769 1.00 85.20 233 LYS A N 1
ATOM 921 C CA . LYS A 1 120 ? 105.053 120.146 34.654 1.00 83.42 233 LYS A CA 1
ATOM 922 C C . LYS A 1 120 ? 104.593 121.259 35.592 1.00 82.07 233 LYS A C 1
ATOM 923 O O . LYS A 1 120 ? 104.977 121.289 36.769 1.00 78.70 233 LYS A O 1
ATOM 929 N N . ALA A 1 121 ? 103.755 122.155 35.065 1.00 83.49 234 ALA A N 1
ATOM 930 C CA . ALA A 1 121 ? 103.225 123.286 35.825 1.00 82.18 234 ALA A CA 1
ATOM 931 C C . ALA A 1 121 ? 102.310 122.858 36.963 1.00 81.74 234 ALA A C 1
ATOM 932 O O . ALA A 1 121 ? 102.486 123.295 38.100 1.00 81.86 234 ALA A O 1
ATOM 934 N N . LEU A 1 122 ? 101.333 122.015 36.649 1.00 77.82 235 LEU A N 1
ATOM 935 C CA . LEU A 1 122 ? 100.418 121.505 37.663 1.00 77.39 235 LEU A CA 1
ATOM 936 C C . LEU A 1 122 ? 101.171 120.787 38.781 1.00 75.27 235 LEU A C 1
ATOM 937 O O . LEU A 1 122 ? 100.849 120.940 39.961 1.00 73.48 235 LEU A O 1
ATOM 942 N N . SER A 1 123 ? 102.185 120.015 38.404 1.00 78.44 236 SER A N 1
ATOM 943 C CA . SER A 1 123 ? 103.022 119.328 39.382 1.00 75.33 236 SER A CA 1
ATOM 944 C C . SER A 1 123 ? 103.817 120.319 40.221 1.00 75.28 236 SER A C 1
ATOM 945 O O . SER A 1 123 ? 104.169 120.034 41.364 1.00 74.77 236 SER A O 1
ATOM 948 N N . ASN A 1 124 ? 104.104 121.483 39.650 1.00 79.66 237 ASN A N 1
ATOM 949 C CA . ASN A 1 124 ? 104.795 122.528 40.393 1.00 75.21 237 ASN A CA 1
ATOM 950 C C . ASN A 1 124 ? 103.844 123.282 41.311 1.00 77.53 237 ASN A C 1
ATOM 951 O O . ASN A 1 124 ? 104.237 123.716 42.389 1.00 76.35 237 ASN A O 1
ATOM 956 N N . GLN A 1 125 ? 102.596 123.438 40.877 1.00 79.25 238 GLN A N 1
ATOM 957 C CA . GLN A 1 125 ? 101.560 124.028 41.721 1.00 80.07 238 GLN A CA 1
ATOM 958 C C . GLN A 1 125 ? 101.201 123.083 42.859 1.00 79.60 238 GLN A C 1
ATOM 959 O O . GLN A 1 125 ? 101.039 123.508 44.003 1.00 79.71 238 GLN A O 1
ATOM 965 N N . LYS A 1 126 ? 101.095 121.799 42.542 1.00 76.96 239 LYS A N 1
ATOM 966 C CA . LYS A 1 126 ? 100.807 120.792 43.551 1.00 67.03 239 LYS A CA 1
ATOM 967 C C . LYS A 1 126 ? 101.972 120.593 44.515 1.00 70.92 239 LYS A C 1
ATOM 968 O O . LYS A 1 126 ? 101.782 120.093 45.622 1.00 72.65 239 LYS A O 1
ATOM 974 N N . TYR A 1 127 ? 103.175 120.983 44.103 1.00 74.83 240 TYR A N 1
ATOM 975 C CA . TYR A 1 127 ? 104.342 120.824 44.967 1.00 69.64 240 TYR A CA 1
ATOM 976 C C . TYR A 1 127 ? 104.257 121.704 46.211 1.00 72.29 240 TYR A C 1
ATOM 977 O O . TYR A 1 127 ? 104.113 121.196 47.322 1.00 70.22 240 TYR A O 1
ATOM 986 N N . ARG A 1 128 ? 104.351 123.019 46.020 1.00 77.71 241 ARG A N 1
ATOM 987 C CA . ARG A 1 128 ? 104.340 123.965 47.137 1.00 79.57 241 ARG A CA 1
ATOM 988 C C . ARG A 1 128 ? 103.014 123.911 47.886 1.00 72.40 241 ARG A C 1
ATOM 989 O O . ARG A 1 128 ? 102.958 124.208 49.078 1.00 70.09 241 ARG A O 1
ATOM 997 N N . ASP A 1 129 ? 101.951 123.533 47.182 1.00 67.45 242 ASP A N 1
ATOM 998 C CA . ASP A 1 129 ? 100.669 123.275 47.826 1.00 69.16 242 ASP A CA 1
ATOM 999 C C . ASP A 1 129 ? 100.831 122.196 48.891 1.00 70.81 242 ASP A C 1
ATOM 1000 O O . ASP A 1 129 ? 100.453 122.381 50.048 1.00 67.04 242 ASP A O 1
ATOM 1005 N N . PHE A 1 130 ? 101.409 121.072 48.486 1.00 64.14 243 PHE A N 1
ATOM 1006 C CA . PHE A 1 130 ? 101.642 119.958 49.393 1.00 64.64 243 PHE A CA 1
ATOM 1007 C C . PHE A 1 130 ? 102.815 120.241 50.328 1.00 67.74 243 PHE A C 1
ATOM 1008 O O . PHE A 1 130 ? 102.779 119.875 51.504 1.00 66.34 243 PHE A O 1
ATOM 1016 N N . GLN A 1 131 ? 103.852 120.888 49.801 1.00 75.48 244 GLN A N 1
ATOM 1017 C CA . GLN A 1 131 ? 105.016 121.257 50.603 1.00 70.36 244 GLN A CA 1
ATOM 1018 C C . GLN A 1 131 ? 104.605 122.112 51.798 1.00 70.83 244 GLN A C 1
ATOM 1019 O O . GLN A 1 131 ? 105.072 121.895 52.911 1.00 67.56 244 GLN A O 1
ATOM 1025 N N . ALA A 1 132 ? 103.725 123.078 51.562 1.00 72.94 245 ALA A N 1
ATOM 1026 C CA . ALA A 1 132 ? 103.188 123.890 52.644 1.00 63.23 245 ALA A CA 1
ATOM 1027 C C . ALA A 1 132 ? 102.466 123.009 53.654 1.00 69.99 245 ALA A C 1
ATOM 1028 O O . ALA A 1 132 ? 102.697 123.110 54.860 1.00 70.98 245 ALA A O 1
ATOM 1030 N N . GLU A 1 133 ? 101.607 122.132 53.141 1.00 76.80 246 GLU A N 1
ATOM 1031 C CA . GLU A 1 133 ? 100.766 121.275 53.971 1.00 73.23 246 GLU A CA 1
ATOM 1032 C C . GLU A 1 133 ? 101.567 120.336 54.872 1.00 69.89 246 GLU A C 1
ATOM 1033 O O . GLU A 1 133 ? 101.511 120.443 56.097 1.00 76.61 246 GLU A O 1
ATOM 1039 N N . PHE A 1 134 ? 102.314 119.420 54.267 1.00 65.71 247 PHE A N 1
ATOM 1040 C CA . PHE A 1 134 ? 102.973 118.367 55.030 1.00 71.02 247 PHE A CA 1
ATOM 1041 C C . PHE A 1 134 ? 104.452 118.644 55.298 1.00 76.45 247 PHE A C 1
ATOM 1042 O O . PHE A 1 134 ? 105.044 118.047 56.197 1.00 78.51 247 PHE A O 1
ATOM 1050 N N . GLY A 1 135 ? 105.051 119.534 54.512 1.00 79.87 248 GLY A N 1
ATOM 1051 C CA . GLY A 1 135 ? 106.450 119.894 54.692 1.00 74.18 248 GLY A CA 1
ATOM 1052 C C . GLY A 1 135 ? 107.428 118.807 54.285 1.00 80.96 248 GLY A C 1
ATOM 1053 O O . GLY A 1 135 ? 108.625 119.057 54.131 1.00 85.08 248 GLY A O 1
ATOM 1054 N N . ASP A 1 136 ? 106.904 117.601 54.095 1.00 85.80 249 ASP A N 1
ATOM 1055 C CA . ASP A 1 136 ? 107.713 116.420 53.830 1.00 75.20 249 ASP A CA 1
ATOM 1056 C C . ASP A 1 136 ? 107.797 116.135 52.335 1.00 69.54 249 ASP A C 1
ATOM 1057 O O . ASP A 1 136 ? 108.158 115.035 51.927 1.00 69.63 249 ASP A O 1
ATOM 1062 N N . VAL A 1 137 ? 107.462 117.130 51.521 1.00 69.40 250 VAL A N 1
ATOM 1063 C CA . VAL A 1 137 ? 107.274 116.909 50.091 1.00 65.77 250 VAL A CA 1
ATOM 1064 C C . VAL A 1 137 ? 108.521 117.193 49.258 1.00 69.29 250 VAL A C 1
ATOM 1065 O O . VAL A 1 137 ? 109.185 118.211 49.441 1.00 75.07 250 VAL A O 1
ATOM 1069 N N . GLY A 1 138 ? 108.831 116.275 48.346 1.00 67.66 251 GLY A N 1
ATOM 1070 C CA . GLY A 1 138 ? 109.888 116.475 47.371 1.00 58.79 251 GLY A CA 1
ATOM 1071 C C . GLY A 1 138 ? 109.300 116.691 45.989 1.00 60.71 251 GLY A C 1
ATOM 1072 O O . GLY A 1 138 ? 108.108 116.479 45.780 1.00 64.01 251 GLY A O 1
ATOM 1073 N N . LEU A 1 139 ? 110.130 117.111 45.042 1.00 57.62 252 LEU A N 1
ATOM 1074 C CA . LEU A 1 139 ? 109.662 117.404 43.691 1.00 55.98 252 LEU A CA 1
ATOM 1075 C C . LEU A 1 139 ? 110.685 116.998 42.643 1.00 56.74 252 LEU A C 1
ATOM 1076 O O . LEU A 1 139 ? 111.852 117.378 42.726 1.00 64.95 252 LEU A O 1
ATOM 1081 N N . MET A 1 140 ? 110.237 116.236 41.652 1.00 55.68 253 MET A N 1
ATOM 1082 C CA . MET A 1 140 ? 111.107 115.799 40.568 1.00 61.56 253 MET A CA 1
ATOM 1083 C C . MET A 1 140 ? 110.419 115.882 39.210 1.00 65.92 253 MET A C 1
ATOM 1084 O O . MET A 1 140 ? 109.549 115.075 38.891 1.00 65.26 253 MET A O 1
ATOM 1089 N N . THR A 1 141 ? 110.813 116.864 38.412 1.00 68.64 254 THR A N 1
ATOM 1090 C CA . THR A 1 141 ? 110.372 116.928 37.028 1.00 65.76 254 THR A CA 1
ATOM 1091 C C . THR A 1 141 ? 111.590 116.735 36.144 1.00 75.38 254 THR A C 1
ATOM 1092 O O . THR A 1 141 ? 112.675 116.434 36.640 1.00 80.24 254 THR A O 1
ATOM 1096 N N . GLY A 1 142 ? 111.414 116.899 34.838 1.00 82.55 255 GLY A N 1
ATOM 1097 C CA . GLY A 1 142 ? 112.537 116.844 33.923 1.00 89.89 255 GLY A CA 1
ATOM 1098 C C . GLY A 1 142 ? 113.449 118.035 34.139 1.00 93.20 255 GLY A C 1
ATOM 1099 O O . GLY A 1 142 ? 114.658 117.957 33.920 1.00 102.16 255 GLY A O 1
ATOM 1100 N N . ASP A 1 143 ? 112.862 119.140 34.586 1.00 88.60 256 ASP A N 1
ATOM 1101 C CA . ASP A 1 143 ? 113.594 120.389 34.760 1.00 91.15 256 ASP A CA 1
ATOM 1102 C C . ASP A 1 143 ? 114.289 120.506 36.115 1.00 90.79 256 ASP A C 1
ATOM 1103 O O . ASP A 1 143 ? 115.438 120.944 36.192 1.00 102.49 256 ASP A O 1
ATOM 1108 N N . VAL A 1 144 ? 113.596 120.122 37.182 1.00 78.00 257 VAL A N 1
ATOM 1109 C CA . VAL A 1 144 ? 114.102 120.371 38.527 1.00 84.15 257 VAL A CA 1
ATOM 1110 C C . VAL A 1 144 ? 114.009 119.129 39.418 1.00 74.56 257 VAL A C 1
ATOM 1111 O O . VAL A 1 144 ? 113.138 118.281 39.230 1.00 75.24 257 VAL A O 1
ATOM 1115 N N . THR A 1 145 ? 114.932 119.021 40.371 1.00 73.31 258 THR A N 1
ATOM 1116 C CA . THR A 1 145 ? 114.929 117.936 41.346 1.00 72.26 258 THR A CA 1
ATOM 1117 C C . THR A 1 145 ? 115.097 118.487 42.760 1.00 71.66 258 THR A C 1
ATOM 1118 O O . THR A 1 145 ? 116.199 118.857 43.160 1.00 78.09 258 THR A O 1
ATOM 1122 N N . ILE A 1 146 ? 114.006 118.537 43.518 1.00 63.04 259 ILE A N 1
ATOM 1123 C CA . ILE A 1 146 ? 114.045 119.115 44.858 1.00 69.42 259 ILE A CA 1
ATOM 1124 C C . ILE A 1 146 ? 113.698 118.105 45.945 1.00 69.29 259 ILE A C 1
ATOM 1125 O O . ILE A 1 146 ? 112.608 117.531 45.943 1.00 63.78 259 ILE A O 1
ATOM 1130 N N . ASN A 1 147 ? 114.637 117.898 46.867 1.00 68.36 260 ASN A N 1
ATOM 1131 C CA . ASN A 1 147 ? 114.419 117.067 48.053 1.00 66.51 260 ASN A CA 1
ATOM 1132 C C . ASN A 1 147 ? 113.972 115.633 47.734 1.00 72.85 260 ASN A C 1
ATOM 1133 O O . ASN A 1 147 ? 112.880 115.224 48.124 1.00 76.51 260 ASN A O 1
ATOM 1138 N N . PRO A 1 148 ? 114.815 114.859 47.025 1.00 66.37 261 PRO A N 1
ATOM 1139 C CA . PRO A 1 148 ? 114.398 113.514 46.604 1.00 68.64 261 PRO A CA 1
ATOM 1140 C C . PRO A 1 148 ? 114.275 112.504 47.743 1.00 75.03 261 PRO A C 1
ATOM 1141 O O . PRO A 1 148 ? 113.681 111.444 47.550 1.00 80.65 261 PRO A O 1
ATOM 1145 N N . THR A 1 149 ? 114.828 112.825 48.906 1.00 72.08 262 THR A N 1
ATOM 1146 C CA . THR A 1 149 ? 114.800 111.911 50.043 1.00 71.55 262 THR A CA 1
ATOM 1147 C C . THR A 1 149 ? 113.470 111.995 50.782 1.00 71.96 262 THR A C 1
ATOM 1148 O O . THR A 1 149 ? 113.269 111.340 51.805 1.00 60.51 262 THR A O 1
ATOM 1152 N N . ALA A 1 150 ? 112.565 112.808 50.248 1.00 67.40 263 ALA A N 1
ATOM 1153 C CA . ALA A 1 150 ? 111.332 113.156 50.938 1.00 63.63 263 ALA A CA 1
ATOM 1154 C C . ALA A 1 150 ? 110.295 112.040 50.893 1.00 65.35 263 ALA A C 1
ATOM 1155 O O . ALA A 1 150 ? 110.170 111.330 49.895 1.00 66.21 263 ALA A O 1
ATOM 1157 N N . SER A 1 151 ? 109.549 111.905 51.985 1.00 63.13 264 SER A N 1
ATOM 1158 C CA . SER A 1 151 ? 108.524 110.876 52.111 1.00 62.55 264 SER A CA 1
ATOM 1159 C C . SER A 1 151 ? 107.448 111.035 51.043 1.00 61.81 264 SER A C 1
ATOM 1160 O O . SER A 1 151 ? 106.925 110.051 50.522 1.00 63.61 264 SER A O 1
ATOM 1163 N N . CYS A 1 152 ? 107.119 112.283 50.726 1.00 62.30 265 CYS A N 1
ATOM 1164 C CA . CYS A 1 152 ? 106.220 112.571 49.618 1.00 64.73 265 CYS A CA 1
ATOM 1165 C C . CYS A 1 152 ? 107.000 113.127 48.430 1.00 65.88 265 CYS A C 1
ATOM 1166 O O . CYS A 1 152 ? 107.916 113.933 48.594 1.00 64.30 265 CYS A O 1
ATOM 1169 N N . LEU A 1 153 ? 106.637 112.681 47.234 1.00 61.64 266 LEU A N 1
ATOM 1170 C CA . LEU A 1 153 ? 107.301 113.127 46.018 1.00 59.90 266 LEU A CA 1
ATOM 1171 C C . LEU A 1 153 ? 106.282 113.499 44.956 1.00 63.79 266 LEU A C 1
ATOM 1172 O O . LEU A 1 153 ? 105.547 112.642 44.470 1.00 65.05 266 LEU A O 1
ATOM 1177 N N . VAL A 1 154 ? 106.230 114.777 44.601 1.00 65.17 267 VAL A N 1
ATOM 1178 C CA . VAL A 1 154 ? 105.464 115.196 43.437 1.00 62.28 267 VAL A CA 1
ATOM 1179 C C . VAL A 1 154 ? 106.375 115.079 42.222 1.00 64.13 267 VAL A C 1
ATOM 1180 O O . VAL A 1 154 ? 107.479 115.617 42.220 1.00 64.50 267 VAL A O 1
ATOM 1184 N N . MET A 1 155 ? 105.935 114.359 41.196 1.00 64.76 268 MET A N 1
ATOM 1185 C CA . MET A 1 155 ? 106.790 114.158 40.034 1.00 64.34 268 MET A CA 1
ATOM 1186 C C . MET A 1 155 ? 106.006 114.039 38.735 1.00 70.54 268 MET A C 1
ATOM 1187 O O . MET A 1 155 ? 104.813 113.746 38.740 1.00 75.71 268 MET A O 1
ATOM 1192 N N . THR A 1 156 ? 106.690 114.275 37.620 1.00 67.38 269 THR A N 1
ATOM 1193 C CA . THR A 1 156 ? 106.087 114.105 36.307 1.00 72.15 269 THR A CA 1
ATOM 1194 C C . THR A 1 156 ? 106.138 112.640 35.914 1.00 73.77 269 THR A C 1
ATOM 1195 O O . THR A 1 156 ? 107.004 111.892 36.366 1.00 75.54 269 TH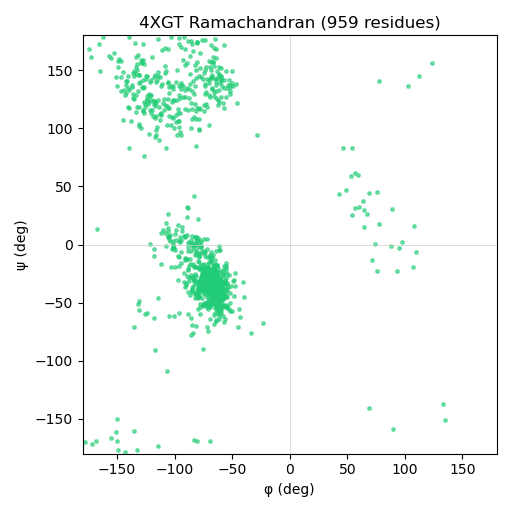R A O 1
ATOM 1199 N N . THR A 1 157 ? 105.211 112.247 35.052 1.00 79.82 270 THR A N 1
ATOM 1200 C CA . THR A 1 157 ? 104.936 110.842 34.797 1.00 82.79 270 THR A CA 1
ATOM 1201 C C . THR A 1 157 ? 106.028 110.125 34.003 1.00 77.58 270 THR A C 1
ATOM 1202 O O . THR A 1 157 ? 106.101 108.896 34.020 1.00 73.35 270 THR A O 1
ATOM 1206 N N . GLU A 1 158 ? 106.873 110.884 33.313 1.00 80.95 271 GLU A N 1
ATOM 1207 C CA . GLU A 1 158 ? 107.952 110.288 32.534 1.00 80.40 271 GLU A CA 1
ATOM 1208 C C . GLU A 1 158 ? 109.209 110.161 33.389 1.00 72.89 271 GLU A C 1
ATOM 1209 O O . GLU A 1 158 ? 110.172 109.494 33.008 1.00 75.90 271 GLU A O 1
ATOM 1215 N N . ILE A 1 159 ? 109.191 110.807 34.549 1.00 70.39 272 ILE A N 1
ATOM 1216 C CA . ILE A 1 159 ? 110.226 110.595 35.550 1.00 66.63 272 ILE A CA 1
ATOM 1217 C C . ILE A 1 159 ? 109.904 109.299 36.286 1.00 74.30 272 ILE A C 1
ATOM 1218 O O . ILE A 1 159 ? 110.799 108.542 36.665 1.00 79.39 272 ILE A O 1
ATOM 1223 N N . LEU A 1 160 ? 108.612 109.044 36.462 1.00 64.22 273 LEU A N 1
ATOM 1224 C CA . LEU A 1 160 ? 108.141 107.790 37.033 1.00 61.67 273 LEU A CA 1
ATOM 1225 C C . LEU A 1 160 ? 108.369 106.653 36.041 1.00 71.88 273 LEU A C 1
ATOM 1226 O O . LEU A 1 160 ? 108.781 105.560 36.423 1.00 74.45 273 LEU A O 1
ATOM 1231 N N . ARG A 1 161 ? 108.105 106.924 34.765 1.00 71.88 274 ARG A N 1
ATOM 1232 C CA . ARG A 1 161 ? 108.359 105.959 33.699 1.00 69.54 274 ARG A CA 1
ATOM 1233 C C . ARG A 1 161 ? 109.836 105.575 33.648 1.00 75.73 274 ARG A C 1
ATOM 1234 O O . ARG A 1 161 ? 110.177 104.397 33.537 1.00 80.73 274 ARG A O 1
ATOM 1242 N N . SER A 1 162 ? 110.706 106.577 33.733 1.00 72.31 275 SER A N 1
ATOM 1243 C CA . SER A 1 162 ? 112.148 106.348 33.742 1.00 72.15 275 SER A CA 1
ATOM 1244 C C . SER A 1 162 ? 112.589 105.531 34.952 1.00 72.87 275 SER A C 1
ATOM 1245 O O . SER A 1 162 ? 113.431 104.642 34.836 1.00 82.87 275 SER A O 1
ATOM 1248 N N . MET A 1 163 ? 112.016 105.838 36.111 1.00 72.13 276 MET A N 1
ATOM 1249 C CA . MET A 1 163 ? 112.430 105.206 37.358 1.00 72.56 276 MET A CA 1
ATOM 1250 C C . MET A 1 163 ? 111.953 103.762 37.443 1.00 69.66 276 MET A C 1
ATOM 1251 O O . MET A 1 163 ? 112.583 102.925 38.089 1.00 72.47 276 MET A O 1
ATOM 1256 N N . LEU A 1 164 ? 110.835 103.474 36.789 1.00 72.27 277 LEU A N 1
ATOM 1257 C CA . LEU A 1 164 ? 110.357 102.105 36.699 1.00 82.33 277 LEU A CA 1
ATOM 1258 C C . LEU A 1 164 ? 111.239 101.329 35.732 1.00 82.47 277 LEU A C 1
ATOM 1259 O O . LEU A 1 164 ? 111.290 100.105 35.784 1.00 85.24 277 LEU A O 1
ATOM 1264 N N . TYR A 1 165 ? 111.934 102.049 34.854 1.00 81.63 278 TYR A N 1
ATOM 1265 C CA . TYR A 1 165 ? 112.845 101.419 33.906 1.00 81.95 278 TYR A CA 1
ATOM 1266 C C . TYR A 1 165 ? 114.263 101.287 34.475 1.00 82.82 278 TYR A C 1
ATOM 1267 O O . TYR A 1 165 ? 114.968 100.323 34.170 1.00 79.96 278 TYR A O 1
ATOM 1276 N N . ARG A 1 166 ? 114.678 102.244 35.300 1.00 86.57 279 ARG A N 1
ATOM 1277 C CA . ARG A 1 166 ? 115.973 102.148 35.973 1.00 84.57 279 ARG A CA 1
ATOM 1278 C C . ARG A 1 166 ? 115.873 101.208 37.176 1.00 88.83 279 ARG A C 1
ATOM 1279 O O . ARG A 1 166 ? 116.778 100.412 37.430 1.00 75.46 279 ARG A O 1
ATOM 1287 N N . GLY A 1 167 ? 114.764 101.298 37.904 1.00 92.56 280 GLY A N 1
ATOM 1288 C CA . GLY A 1 167 ? 114.460 100.346 38.959 1.00 90.52 280 GLY A CA 1
ATOM 1289 C C . GLY A 1 167 ? 114.998 100.688 40.337 1.00 95.15 280 GLY A C 1
ATOM 1290 O O . GLY A 1 167 ? 115.292 99.794 41.133 1.00 109.50 280 GLY A O 1
ATOM 1291 N N . SER A 1 168 ? 115.110 101.980 40.627 1.00 81.20 281 SER A N 1
ATOM 1292 C CA . SER A 1 168 ? 115.704 102.438 41.880 1.00 85.58 281 SER A CA 1
ATOM 1293 C C . SER A 1 168 ? 114.897 102.019 43.111 1.00 84.59 281 SER A C 1
ATOM 1294 O O . SER A 1 168 ? 113.712 101.698 43.013 1.00 79.99 281 SER A O 1
ATOM 1297 N N . GLU A 1 169 ? 115.556 102.040 44.268 1.00 86.32 282 GLU A N 1
ATOM 1298 C CA . GLU A 1 169 ? 114.969 101.572 45.524 1.00 83.91 282 GLU A CA 1
ATOM 1299 C C . GLU A 1 169 ? 113.861 102.498 46.018 1.00 83.19 282 GLU A C 1
ATOM 1300 O O . GLU A 1 169 ? 113.125 102.156 46.942 1.00 79.94 282 GLU A O 1
ATOM 1306 N N . ILE A 1 170 ? 113.755 103.672 45.404 1.00 86.87 283 ILE A N 1
ATOM 1307 C CA . ILE A 1 170 ? 112.670 104.602 45.694 1.00 74.79 283 ILE A CA 1
ATOM 1308 C C . ILE A 1 170 ? 111.321 103.911 45.516 1.00 71.94 283 ILE A C 1
ATOM 1309 O O . ILE A 1 170 ? 110.404 104.098 46.315 1.00 71.19 283 ILE A O 1
ATOM 1314 N N . MET A 1 171 ? 111.219 103.090 44.475 1.00 73.77 284 MET A N 1
ATOM 1315 C CA . MET A 1 171 ? 109.990 102.358 44.190 1.00 73.67 284 MET A CA 1
ATOM 1316 C C . MET A 1 171 ? 109.719 101.243 45.198 1.00 73.38 284 MET A C 1
ATOM 1317 O O . MET A 1 171 ? 108.588 100.773 45.320 1.00 75.35 284 MET A O 1
ATOM 1322 N N . ARG A 1 172 ? 110.755 100.823 45.918 1.00 76.15 285 ARG A N 1
ATOM 1323 C CA . ARG A 1 172 ? 110.609 99.773 46.922 1.00 74.39 285 ARG A CA 1
ATOM 1324 C C . ARG A 1 172 ? 109.842 100.266 48.144 1.00 74.88 285 ARG A C 1
ATOM 1325 O O . ARG A 1 172 ? 109.101 99.512 48.772 1.00 79.81 285 ARG A O 1
ATOM 1333 N N . GLU A 1 173 ? 110.023 101.541 48.471 1.00 78.14 286 GLU A N 1
ATOM 1334 C CA . GLU A 1 173 ? 109.487 102.111 49.703 1.00 71.23 286 GLU A CA 1
ATOM 1335 C C . GLU A 1 173 ? 108.077 102.678 49.553 1.00 68.83 286 GLU A C 1
ATOM 1336 O O . GLU A 1 173 ? 107.320 102.736 50.523 1.00 70.85 286 GLU A O 1
ATOM 1342 N N . VAL A 1 174 ? 107.730 103.100 48.341 1.00 69.19 287 VAL A N 1
ATOM 1343 C CA . VAL A 1 174 ? 106.483 103.828 48.117 1.00 62.27 287 VAL A CA 1
ATOM 1344 C C . VAL A 1 174 ? 105.257 102.918 48.162 1.00 56.57 287 VAL A C 1
ATOM 1345 O O . VAL A 1 174 ? 105.129 101.983 47.372 1.00 66.51 287 VAL A O 1
ATOM 1349 N N . ALA A 1 175 ? 104.355 103.208 49.097 1.00 60.35 288 ALA A N 1
ATOM 1350 C CA . ALA A 1 175 ? 103.154 102.405 49.301 1.00 61.05 288 ALA A CA 1
ATOM 1351 C C . ALA A 1 175 ? 102.024 102.806 48.356 1.00 65.89 288 ALA A C 1
ATOM 1352 O O . ALA A 1 175 ? 101.256 101.960 47.897 1.00 69.15 288 ALA A O 1
ATOM 1354 N N . TRP A 1 176 ? 101.926 104.100 48.068 1.00 65.31 289 TRP A N 1
ATOM 1355 C CA . TRP A 1 176 ? 100.827 104.618 47.260 1.00 64.60 289 TRP A CA 1
ATOM 1356 C C . TRP A 1 176 ? 101.285 105.513 46.115 1.00 58.01 289 TRP A C 1
ATOM 1357 O O . TRP A 1 176 ? 102.194 106.326 46.272 1.00 57.08 289 TRP A O 1
ATOM 1368 N N . VAL A 1 177 ? 100.635 105.364 44.966 1.00 61.32 290 VAL A N 1
ATOM 1369 C CA . VAL A 1 177 ? 100.841 106.269 43.842 1.00 58.18 290 VAL A CA 1
ATOM 1370 C C . VAL A 1 177 ? 99.521 106.906 43.431 1.00 62.01 290 VAL A C 1
ATOM 1371 O O . VAL A 1 177 ? 98.561 106.206 43.108 1.00 70.71 290 VAL A O 1
ATOM 1375 N N . VAL A 1 178 ? 99.475 108.233 43.448 1.00 63.17 291 VAL A N 1
ATOM 1376 C CA . VAL A 1 178 ? 98.270 108.958 43.067 1.00 58.83 291 VAL A CA 1
ATOM 1377 C C . VAL A 1 178 ? 98.390 109.525 41.655 1.00 58.14 291 VAL A C 1
ATOM 1378 O O . VAL A 1 178 ? 99.317 110.280 41.356 1.00 57.35 291 VAL A O 1
ATOM 1382 N N . PHE A 1 179 ? 97.454 109.144 40.791 1.00 54.90 292 PHE A N 1
ATOM 1383 C CA . PHE A 1 179 ? 97.400 109.668 39.431 1.00 67.04 292 PHE A CA 1
ATOM 1384 C C . PHE A 1 179 ? 96.319 110.745 39.290 1.00 73.39 292 PHE A C 1
ATOM 1385 O O . PHE A 1 179 ? 95.123 110.447 39.314 1.00 75.22 292 PHE A O 1
ATOM 1393 N N . ASP A 1 180 ? 96.759 111.992 39.140 1.00 73.09 293 ASP A N 1
ATOM 1394 C CA . ASP A 1 180 ? 95.868 113.133 38.963 1.00 77.49 293 ASP A CA 1
ATOM 1395 C C . ASP A 1 180 ? 95.637 113.425 37.482 1.00 76.12 293 ASP A C 1
ATOM 1396 O O . ASP A 1 180 ? 96.571 113.398 36.682 1.00 76.35 293 ASP A O 1
ATOM 1401 N N . GLU A 1 181 ? 94.381 113.687 37.131 1.00 86.81 294 GLU A N 1
ATOM 1402 C CA . GLU A 1 181 ? 93.941 113.719 35.734 1.00 91.80 294 GLU A CA 1
ATOM 1403 C C . GLU A 1 181 ? 94.454 112.524 34.921 1.00 89.16 294 GLU A C 1
ATOM 1404 O O . GLU A 1 181 ? 95.456 112.621 34.215 1.00 89.57 294 GLU A O 1
ATOM 1410 N N . ILE A 1 182 ? 93.745 111.406 35.019 1.00 87.54 295 ILE A N 1
ATOM 1411 C CA . ILE A 1 182 ? 94.129 110.164 34.361 1.00 77.48 295 ILE A CA 1
ATOM 1412 C C . ILE A 1 182 ? 93.544 110.089 32.945 1.00 79.44 295 ILE A C 1
ATOM 1413 O O . ILE A 1 182 ? 93.800 109.147 32.194 1.00 85.89 295 ILE A O 1
ATOM 1418 N N . HIS A 1 183 ? 92.771 111.104 32.576 1.00 86.30 296 HIS A N 1
ATOM 1419 C CA . HIS A 1 183 ? 92.123 111.135 31.267 1.00 82.41 296 HIS A CA 1
ATOM 1420 C C . HIS A 1 183 ? 93.081 111.525 30.144 1.00 81.83 296 HIS A C 1
ATOM 1421 O O . HIS A 1 183 ? 92.670 111.659 28.993 1.00 82.88 296 HIS A O 1
ATOM 1428 N N . TYR A 1 184 ? 94.355 111.702 30.481 1.00 88.83 297 TYR A N 1
ATOM 1429 C CA . TYR A 1 184 ? 95.368 112.056 29.491 1.00 87.57 297 TYR A CA 1
ATOM 1430 C C . TYR A 1 184 ? 95.857 110.828 28.736 1.00 81.42 297 TYR A C 1
ATOM 1431 O O . TYR A 1 184 ? 96.647 110.935 27.797 1.00 82.07 297 TYR A O 1
ATOM 1440 N N . MET A 1 185 ? 95.377 109.661 29.150 1.00 82.93 298 MET A N 1
ATOM 1441 C CA . MET A 1 185 ? 95.717 108.411 28.486 1.00 77.53 298 MET A CA 1
ATOM 1442 C C . MET A 1 185 ? 95.088 108.368 27.097 1.00 77.58 298 MET A C 1
ATOM 1443 O O . MET A 1 185 ? 95.447 107.540 26.261 1.00 78.01 298 MET A O 1
ATOM 1448 N N . ARG A 1 186 ? 94.143 109.274 26.866 1.00 81.19 299 ARG A N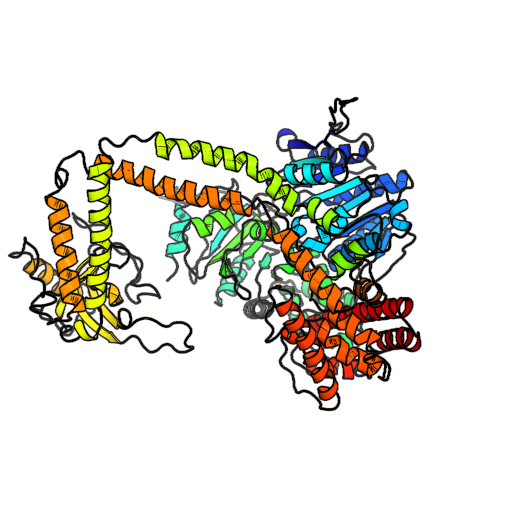 1
ATOM 1449 C CA . ARG A 1 186 ? 93.496 109.428 25.571 1.00 76.28 299 ARG A CA 1
ATOM 1450 C C . ARG A 1 186 ? 94.445 110.061 24.558 1.00 80.38 299 ARG A C 1
ATOM 1451 O O . ARG A 1 186 ? 94.432 109.711 23.377 1.00 74.81 299 ARG A O 1
ATOM 1459 N N . ASP A 1 187 ? 95.259 110.997 25.038 1.00 87.05 300 ASP A N 1
ATOM 1460 C CA . ASP A 1 187 ? 96.187 111.753 24.201 1.00 82.76 300 ASP A CA 1
ATOM 1461 C C . ASP A 1 187 ? 97.131 110.816 23.450 1.00 76.58 300 ASP A C 1
ATOM 1462 O O . ASP A 1 187 ? 97.674 109.881 24.031 1.00 83.24 300 ASP A O 1
ATOM 1467 N N . LYS A 1 188 ? 97.327 111.071 22.159 1.00 75.83 301 LYS A N 1
ATOM 1468 C CA . LYS A 1 188 ? 97.963 110.088 21.283 1.00 86.43 301 LYS A CA 1
ATOM 1469 C C . LYS A 1 188 ? 99.493 110.080 21.322 1.00 93.04 301 LYS A C 1
ATOM 1470 O O . LYS A 1 188 ? 100.109 109.050 21.046 1.00 90.15 301 LYS A O 1
ATOM 1476 N N . ILE A 1 189 ? 100.114 111.209 21.649 1.00 87.08 302 ILE A N 1
ATOM 1477 C CA . ILE A 1 189 ? 101.568 111.228 21.783 1.00 85.99 302 ILE A CA 1
ATOM 1478 C C . ILE A 1 189 ? 101.994 110.792 23.180 1.00 89.37 302 ILE A C 1
ATOM 1479 O O . ILE A 1 189 ? 102.975 110.066 23.342 1.00 90.13 302 ILE A O 1
ATOM 1484 N N . ARG A 1 190 ? 101.241 111.223 24.184 1.00 84.99 303 ARG A N 1
ATOM 1485 C CA . ARG A 1 190 ? 101.640 111.019 25.567 1.00 81.11 303 ARG A CA 1
ATOM 1486 C C . ARG A 1 190 ? 100.928 109.843 26.229 1.00 80.39 303 ARG A C 1
ATOM 1487 O O . ARG A 1 190 ? 101.215 109.510 27.374 1.00 86.04 303 ARG A O 1
ATOM 1495 N N . GLY A 1 191 ? 100.011 109.212 25.503 1.00 76.43 304 GLY A N 1
ATOM 1496 C CA . GLY A 1 191 ? 99.227 108.119 26.049 1.00 80.00 304 GLY A CA 1
ATOM 1497 C C . GLY A 1 191 ? 100.052 106.930 26.500 1.00 81.72 304 GLY A C 1
ATOM 1498 O O . GLY A 1 191 ? 99.798 106.358 27.560 1.00 83.81 304 GLY A O 1
ATOM 1499 N N . VAL A 1 192 ? 101.045 106.561 25.696 1.00 77.66 305 VAL A N 1
ATOM 1500 C CA . VAL A 1 192 ? 101.866 105.388 25.979 1.00 72.80 305 VAL A CA 1
ATOM 1501 C C . VAL A 1 192 ? 102.632 105.512 27.295 1.00 75.14 305 VAL A C 1
ATOM 1502 O O . VAL A 1 192 ? 102.748 104.539 28.040 1.00 78.91 305 VAL A O 1
ATOM 1506 N N . VAL A 1 193 ? 103.137 106.710 27.580 1.00 71.35 306 VAL A N 1
ATOM 1507 C CA . VAL A 1 193 ? 103.903 106.969 28.797 1.00 72.92 306 VAL A CA 1
ATOM 1508 C C . VAL A 1 193 ? 103.097 106.607 30.038 1.00 73.57 306 VAL A C 1
ATOM 1509 O O . VAL A 1 193 ? 103.644 106.145 31.043 1.00 66.81 306 VAL A O 1
ATOM 1513 N N . TRP A 1 194 ? 101.788 106.806 29.945 1.00 77.48 307 TRP A N 1
ATOM 1514 C CA . TRP A 1 194 ? 100.882 106.565 31.059 1.00 77.65 307 TRP A CA 1
ATOM 1515 C C . TRP A 1 194 ? 100.661 105.089 31.347 1.00 80.61 307 TRP A C 1
ATOM 1516 O O . TRP A 1 194 ? 100.799 104.647 32.484 1.00 83.37 307 TRP A O 1
ATOM 1527 N N . GLU A 1 195 ? 100.321 104.327 30.316 1.00 77.25 308 GLU A N 1
ATOM 1528 C CA . GLU A 1 195 ? 100.094 102.900 30.489 1.00 71.98 308 GLU A CA 1
ATOM 1529 C C . GLU A 1 195 ? 101.379 102.186 30.875 1.00 77.64 308 GLU A C 1
ATOM 1530 O O . GLU A 1 195 ? 101.386 101.397 31.825 1.00 79.22 308 GLU A O 1
ATOM 1536 N N . GLU A 1 196 ? 102.455 102.479 30.141 1.00 78.76 309 GLU A N 1
ATOM 1537 C CA . GLU A 1 196 ? 103.791 101.979 30.467 1.00 73.83 309 GLU A CA 1
ATOM 1538 C C . GLU A 1 196 ? 104.068 102.104 31.954 1.00 72.92 309 GLU A C 1
ATOM 1539 O O . GLU A 1 196 ? 104.398 101.128 32.626 1.00 69.33 309 GLU A O 1
ATOM 1545 N N . THR A 1 197 ? 103.918 103.326 32.450 1.00 69.88 310 THR A N 1
ATOM 1546 C CA . THR A 1 197 ? 104.082 103.636 33.860 1.00 66.60 310 THR A CA 1
ATOM 1547 C C . THR A 1 197 ? 103.177 102.777 34.735 1.00 67.38 310 THR A C 1
ATOM 1548 O O . THR A 1 197 ? 103.604 102.234 35.752 1.00 67.50 310 THR A O 1
ATOM 1552 N N . ILE A 1 198 ? 101.923 102.653 34.324 1.00 66.92 311 ILE A N 1
ATOM 1553 C CA . ILE A 1 198 ? 100.952 101.868 35.068 1.00 66.22 311 ILE A CA 1
ATOM 1554 C C . ILE A 1 198 ? 101.253 100.372 34.955 1.00 73.90 311 ILE A C 1
ATOM 1555 O O . ILE A 1 198 ? 101.134 99.632 35.931 1.00 80.38 311 ILE A O 1
ATOM 1560 N N . ILE A 1 199 ? 101.664 99.936 33.768 1.00 75.27 312 ILE A N 1
ATOM 1561 C CA . ILE A 1 199 ? 102.006 98.534 33.543 1.00 77.66 312 ILE A CA 1
ATOM 1562 C C . ILE A 1 199 ? 103.263 98.137 34.321 1.00 75.61 312 ILE A C 1
ATOM 1563 O O . ILE A 1 199 ? 103.387 97.002 34.787 1.00 80.82 312 ILE A O 1
ATOM 1568 N N . LEU A 1 200 ? 104.179 99.084 34.485 1.00 71.77 313 LEU A N 1
ATOM 1569 C CA . LEU A 1 200 ? 105.463 98.799 35.119 1.00 79.23 313 LEU A CA 1
ATOM 1570 C C . LEU A 1 200 ? 105.439 98.855 36.644 1.00 80.41 313 LEU A C 1
ATOM 1571 O O . LEU A 1 200 ? 106.464 98.636 37.287 1.00 85.40 313 LEU A O 1
ATOM 1576 N N . LEU A 1 201 ? 104.282 99.148 37.226 1.00 75.25 314 LEU A N 1
ATOM 1577 C CA . LEU A 1 201 ? 104.190 99.296 38.676 1.00 76.13 314 LEU A CA 1
ATOM 1578 C C . LEU A 1 201 ? 104.213 97.958 39.410 1.00 80.18 314 LEU A C 1
ATOM 1579 O O . LEU A 1 201 ? 103.663 96.970 38.927 1.00 89.63 314 LEU A O 1
ATOM 1584 N N . PRO A 1 202 ? 104.875 97.921 40.579 1.00 75.25 315 PRO A N 1
ATOM 1585 C CA . PRO A 1 202 ? 104.818 96.748 41.455 1.00 71.13 315 PRO A CA 1
ATOM 1586 C C . PRO A 1 202 ? 103.381 96.469 41.875 1.00 74.48 315 PRO A C 1
ATOM 1587 O O . PRO A 1 202 ? 102.617 97.412 42.061 1.00 80.13 315 PRO A O 1
ATOM 1591 N N . ASP A 1 203 ? 103.011 95.200 42.008 1.00 77.24 316 ASP A N 1
ATOM 1592 C CA . ASP A 1 203 ? 101.640 94.855 42.363 1.00 70.15 316 ASP A CA 1
ATOM 1593 C C . ASP A 1 203 ? 101.367 95.157 43.831 1.00 67.73 316 ASP A C 1
ATOM 1594 O O . ASP A 1 203 ? 100.227 95.401 44.225 1.00 75.26 316 ASP A O 1
ATOM 1599 N N . LYS A 1 204 ? 102.427 95.148 44.633 1.00 70.92 317 LYS A N 1
ATOM 1600 C CA . LYS A 1 204 ? 102.325 95.383 46.069 1.00 70.21 317 LYS A CA 1
ATOM 1601 C C . LYS A 1 204 ? 101.785 96.769 46.411 1.00 68.30 317 LYS A C 1
ATOM 1602 O O . LYS A 1 204 ? 101.196 96.965 47.474 1.00 67.38 317 LYS A O 1
ATOM 1608 N N . VAL A 1 205 ? 101.989 97.727 45.511 1.00 75.80 318 VAL A N 1
ATOM 1609 C CA . VAL A 1 205 ? 101.618 99.114 45.777 1.00 76.78 318 VAL A CA 1
ATOM 1610 C C . VAL A 1 205 ? 100.127 99.352 45.554 1.00 75.91 318 VAL A C 1
ATOM 1611 O O . VAL A 1 205 ? 99.408 98.468 45.090 1.00 78.27 318 VAL A O 1
ATOM 1615 N N . ARG A 1 206 ? 99.670 100.553 45.890 1.00 72.67 319 ARG A N 1
ATOM 1616 C CA . ARG A 1 206 ? 98.259 100.894 45.773 1.00 72.08 319 ARG A CA 1
ATOM 1617 C C . ARG A 1 206 ? 98.063 102.167 44.958 1.00 71.15 319 ARG A C 1
ATOM 1618 O O . ARG A 1 206 ? 98.955 103.010 44.882 1.00 69.56 319 ARG A O 1
ATOM 1626 N N . TYR A 1 207 ? 96.886 102.306 44.356 1.00 72.61 320 TYR A N 1
ATOM 1627 C CA . TYR A 1 207 ? 96.666 103.362 43.378 1.00 68.21 320 TYR A CA 1
ATOM 1628 C C . TYR A 1 207 ? 95.454 104.238 43.665 1.00 58.75 320 TYR A C 1
ATOM 1629 O O . TYR A 1 207 ? 94.377 103.747 44.003 1.00 47.96 320 TYR A O 1
ATOM 1638 N N . VAL A 1 208 ? 95.647 105.543 43.513 1.00 66.80 321 VAL A N 1
ATOM 1639 C CA . VAL A 1 208 ? 94.541 106.488 43.478 1.00 63.64 321 VAL A CA 1
ATOM 1640 C C . VAL A 1 208 ? 94.527 107.196 42.130 1.00 63.71 321 VAL A C 1
ATOM 1641 O O . VAL A 1 208 ? 95.422 107.985 41.827 1.00 68.80 321 VAL A O 1
ATOM 1645 N N . PHE A 1 209 ? 93.522 106.905 41.313 1.00 58.19 322 PHE A N 1
ATOM 1646 C CA . PHE A 1 209 ? 93.366 107.618 40.055 1.00 64.88 322 PHE A CA 1
ATOM 1647 C C . PHE A 1 209 ? 92.284 108.673 40.203 1.00 64.67 322 PHE A C 1
ATOM 1648 O O . PHE A 1 209 ? 91.214 108.401 40.744 1.00 67.39 322 PHE A O 1
ATOM 1656 N N . LEU A 1 210 ? 92.564 109.877 39.723 1.00 68.50 323 LEU A N 1
ATOM 1657 C CA . LEU A 1 210 ? 91.574 110.942 39.735 1.00 68.03 323 LEU A CA 1
ATOM 1658 C C . LEU A 1 210 ? 91.170 111.258 38.302 1.00 71.34 323 LEU A C 1
ATOM 1659 O O . LEU A 1 210 ? 92.017 111.330 37.413 1.00 77.24 323 LEU A O 1
ATOM 1664 N N . SER A 1 211 ? 89.875 111.434 38.073 1.00 76.03 324 SER A N 1
ATOM 1665 C CA . SER A 1 211 ? 89.371 111.546 36.712 1.00 82.58 324 SER A CA 1
ATOM 1666 C C . SER A 1 211 ? 88.142 112.427 36.584 1.00 79.16 324 SER A C 1
ATOM 1667 O O . SER A 1 211 ? 87.415 112.650 37.551 1.00 82.80 324 SER A O 1
ATOM 1670 N N . ALA A 1 212 ? 87.918 112.918 35.370 1.00 83.18 325 ALA A N 1
ATOM 1671 C CA . ALA A 1 212 ? 86.628 113.474 34.997 1.00 87.48 325 ALA A CA 1
ATOM 1672 C C . ALA A 1 212 ? 85.666 112.307 34.823 1.00 83.11 325 ALA A C 1
ATOM 1673 O O . ALA A 1 212 ? 86.073 111.149 34.919 1.00 86.38 325 ALA A O 1
ATOM 1675 N N . THR A 1 213 ? 84.397 112.595 34.565 1.00 87.14 326 THR A N 1
ATOM 1676 C CA . THR A 1 213 ? 83.408 111.530 34.440 1.00 84.06 326 THR A CA 1
ATOM 1677 C C . THR A 1 213 ? 83.591 110.732 33.150 1.00 85.43 326 THR A C 1
ATOM 1678 O O . THR A 1 213 ? 83.493 111.278 32.053 1.00 88.10 326 THR A O 1
ATOM 1682 N N . ILE A 1 214 ? 83.865 109.438 33.292 1.00 81.31 327 ILE A N 1
ATOM 1683 C CA . ILE A 1 214 ? 84.000 108.554 32.138 1.00 75.25 327 ILE A CA 1
ATOM 1684 C C . ILE A 1 214 ? 83.053 107.360 32.256 1.00 74.18 327 ILE A C 1
ATOM 1685 O O . ILE A 1 214 ? 82.829 106.843 33.352 1.00 74.54 327 ILE A O 1
ATOM 1690 N N . PRO A 1 215 ? 82.476 106.931 31.123 1.00 75.73 328 PRO A N 1
ATOM 1691 C CA . PRO A 1 215 ? 81.516 105.820 31.091 1.00 72.74 328 PRO A CA 1
ATOM 1692 C C . PRO A 1 215 ? 82.119 104.471 31.489 1.00 77.45 328 PRO A C 1
ATOM 1693 O O . PRO A 1 215 ? 81.492 103.721 32.239 1.00 89.97 328 PRO A O 1
ATOM 1697 N N . ASN A 1 216 ? 83.315 104.172 30.994 1.00 78.08 329 ASN A N 1
ATOM 1698 C CA . ASN A 1 216 ? 83.936 102.868 31.215 1.00 70.90 329 ASN A CA 1
ATOM 1699 C C . ASN A 1 216 ? 84.785 102.807 32.483 1.00 69.54 329 ASN A C 1
ATOM 1700 O O . ASN A 1 216 ? 85.783 102.088 32.530 1.00 67.86 329 ASN A O 1
ATOM 1705 N N . ALA A 1 217 ? 84.386 103.562 33.504 1.00 72.75 330 ALA A N 1
ATOM 1706 C CA . ALA A 1 217 ? 85.136 103.645 34.757 1.00 75.01 330 ALA A CA 1
ATOM 1707 C C . ALA A 1 217 ? 85.391 102.275 35.377 1.00 72.34 330 ALA A C 1
ATOM 1708 O O . ALA A 1 217 ? 86.422 102.050 36.008 1.00 70.41 330 ALA A O 1
ATOM 1710 N N . PHE A 1 218 ? 84.444 101.362 35.195 1.00 72.15 331 PHE A N 1
ATOM 1711 C CA . PHE A 1 218 ? 84.582 100.016 35.725 1.00 72.41 331 PHE A CA 1
ATOM 1712 C C . PHE A 1 218 ? 85.565 99.217 34.876 1.00 70.69 331 PHE A C 1
ATOM 1713 O O . PHE A 1 218 ? 86.279 98.349 35.379 1.00 68.23 331 PHE A O 1
ATOM 1721 N N . GLN A 1 219 ? 85.603 99.530 33.585 1.00 69.72 332 GLN A N 1
ATOM 1722 C CA . GLN A 1 219 ? 86.487 98.851 32.647 1.00 61.84 332 GLN A CA 1
ATOM 1723 C C . GLN A 1 219 ? 87.949 99.161 32.956 1.00 65.79 332 GLN A C 1
ATOM 1724 O O . GLN A 1 219 ? 88.825 98.315 32.781 1.00 68.40 332 GLN A O 1
ATOM 1730 N N . PHE A 1 220 ? 88.200 100.379 33.426 1.00 74.01 333 PHE A N 1
ATOM 1731 C CA . PHE A 1 220 ? 89.539 100.787 33.829 1.00 67.30 333 PHE A CA 1
ATOM 1732 C C . PHE A 1 220 ? 89.950 100.057 35.102 1.00 61.60 333 PHE A C 1
ATOM 1733 O O . PHE A 1 220 ? 91.105 99.661 35.258 1.00 65.43 333 PHE A O 1
ATOM 1741 N N . ALA A 1 221 ? 88.995 99.875 36.008 1.00 64.60 334 ALA A N 1
ATOM 1742 C CA . ALA A 1 221 ? 89.266 99.206 37.273 1.00 69.00 334 ALA A CA 1
ATOM 1743 C C . ALA A 1 221 ? 89.607 97.739 37.050 1.00 73.70 334 ALA A C 1
ATOM 1744 O O . ALA A 1 221 ? 90.527 97.208 37.670 1.00 76.77 334 ALA A O 1
ATOM 1746 N N . GLU A 1 222 ? 88.865 97.090 36.157 1.00 71.26 335 GLU A N 1
ATOM 1747 C CA . GLU A 1 222 ? 89.109 95.689 35.833 1.00 66.45 335 GLU A CA 1
ATOM 1748 C C . GLU A 1 222 ? 90.485 95.492 35.208 1.00 67.85 335 GLU A C 1
ATOM 1749 O O . GLU A 1 222 ? 91.191 94.538 35.537 1.00 68.63 335 GLU A O 1
ATOM 1755 N N . TRP A 1 223 ? 90.855 96.395 34.304 1.00 66.59 336 TRP A N 1
ATOM 1756 C CA . TRP A 1 223 ? 92.178 96.371 33.690 1.00 69.03 336 TRP A CA 1
ATOM 1757 C C . TRP A 1 223 ? 93.253 96.443 34.762 1.00 72.59 336 TRP A C 1
ATOM 1758 O O . TRP A 1 223 ? 94.161 95.616 34.803 1.00 66.18 336 TRP A O 1
ATOM 1769 N N . ILE A 1 224 ? 93.130 97.441 35.631 1.00 76.22 337 ILE A N 1
ATOM 1770 C CA . ILE A 1 224 ? 94.021 97.602 36.771 1.00 74.27 337 ILE A CA 1
ATOM 1771 C C . ILE A 1 224 ? 93.999 96.365 37.663 1.00 67.68 337 ILE A C 1
ATOM 1772 O O . ILE A 1 224 ? 95.043 95.895 38.119 1.00 61.58 337 ILE A O 1
ATOM 1777 N N . ALA A 1 225 ? 92.802 95.833 37.889 1.00 70.95 338 ALA A N 1
ATOM 1778 C CA . ALA A 1 225 ? 92.623 94.681 38.763 1.00 69.61 338 ALA A CA 1
ATOM 1779 C C . ALA A 1 225 ? 93.266 93.424 38.191 1.00 73.51 338 ALA A C 1
ATOM 1780 O O . ALA A 1 225 ? 93.697 92.550 38.940 1.00 67.97 338 ALA A O 1
ATOM 1782 N N . LYS A 1 226 ? 93.328 93.332 36.866 1.00 76.10 339 LYS A N 1
ATOM 1783 C CA . LYS A 1 226 ? 93.890 92.145 36.231 1.00 70.21 339 LYS A CA 1
ATOM 1784 C C . LYS A 1 226 ? 95.412 92.147 36.273 1.00 72.35 339 LYS A C 1
ATOM 1785 O O . LYS A 1 226 ? 96.018 91.239 36.836 1.00 84.62 339 LYS A O 1
ATOM 1791 N N . ILE A 1 227 ? 96.025 93.165 35.677 1.00 73.75 340 ILE A N 1
ATOM 1792 C CA . ILE A 1 227 ? 97.479 93.214 35.554 1.00 77.22 340 ILE A CA 1
ATOM 1793 C C . ILE A 1 227 ? 98.187 93.242 36.910 1.00 75.78 340 ILE A C 1
ATOM 1794 O O . ILE A 1 227 ? 99.174 92.536 37.115 1.00 90.86 340 ILE A O 1
ATOM 1799 N N . HIS A 1 228 ? 97.671 94.039 37.839 1.00 68.75 341 HIS A N 1
ATOM 1800 C CA . HIS A 1 228 ? 98.320 94.206 39.134 1.00 72.83 341 HIS A CA 1
ATOM 1801 C C . HIS A 1 228 ? 97.681 93.341 40.220 1.00 70.57 341 HIS A C 1
ATOM 1802 O O . HIS A 1 228 ? 98.064 93.419 41.388 1.00 67.11 341 HIS A O 1
ATOM 1809 N N . ARG A 1 229 ? 96.711 92.522 39.819 1.00 65.40 342 ARG A N 1
ATOM 1810 C CA . ARG A 1 229 ? 96.135 91.482 40.675 1.00 65.37 342 ARG A CA 1
ATOM 1811 C C . ARG A 1 229 ? 95.633 91.983 42.028 1.00 63.62 342 ARG A C 1
ATOM 1812 O O . ARG A 1 229 ? 96.088 91.514 43.071 1.00 60.05 342 ARG A O 1
ATOM 1820 N N . GLN A 1 230 ? 94.692 92.920 42.019 1.00 69.37 343 GLN A N 1
ATOM 1821 C CA . GLN A 1 230 ? 94.164 93.447 43.272 1.00 66.45 343 GLN A CA 1
ATOM 1822 C C . GLN A 1 230 ? 92.783 94.060 43.109 1.00 69.05 343 GLN A C 1
ATOM 1823 O O . GLN A 1 230 ? 92.355 94.370 41.998 1.00 71.75 343 GLN A O 1
ATOM 1829 N N . ALA A 1 231 ? 92.088 94.234 44.227 1.00 67.61 344 ALA A N 1
ATOM 1830 C CA . ALA A 1 231 ? 90.778 94.864 44.207 1.00 64.07 344 ALA A CA 1
ATOM 1831 C C . ALA A 1 231 ? 90.910 96.332 43.826 1.00 74.61 344 ALA A C 1
ATOM 1832 O O . ALA A 1 231 ? 91.778 97.041 44.334 1.00 78.07 344 ALA A O 1
ATOM 1834 N N . CYS A 1 232 ? 90.054 96.780 42.916 1.00 81.66 345 CYS A N 1
ATOM 1835 C CA . CYS A 1 232 ? 90.050 98.178 42.511 1.00 68.51 345 CYS A CA 1
ATOM 1836 C C . CYS A 1 232 ? 88.652 98.763 42.652 1.00 68.23 345 CYS A C 1
ATOM 1837 O O . CYS A 1 232 ? 87.723 98.365 41.948 1.00 67.45 345 CYS A O 1
ATOM 1840 N N . HIS A 1 233 ? 88.509 99.703 43.579 1.00 76.08 346 HIS A N 1
ATOM 1841 C CA . HIS A 1 233 ? 87.225 100.338 43.839 1.00 75.96 346 HIS A CA 1
ATOM 1842 C C . HIS A 1 233 ? 86.952 101.449 42.832 1.00 66.18 346 HIS A C 1
ATOM 1843 O O . HIS A 1 233 ? 87.878 102.081 42.326 1.00 63.50 346 HIS A O 1
ATOM 1850 N N . VAL A 1 234 ? 85.676 101.676 42.541 1.00 67.68 347 VAL A N 1
ATOM 1851 C CA . VAL A 1 234 ? 85.267 102.797 41.703 1.00 68.21 347 VAL A CA 1
ATOM 1852 C C . VAL A 1 234 ? 84.210 103.631 42.410 1.00 67.58 347 VAL A C 1
ATOM 1853 O O . VAL A 1 234 ? 83.157 103.123 42.794 1.00 72.09 347 VAL A O 1
ATOM 1857 N N . VAL A 1 235 ? 84.503 104.914 42.590 1.00 72.99 348 VAL A N 1
ATOM 1858 C CA . VAL A 1 235 ? 83.532 105.845 43.144 1.00 71.78 348 VAL A CA 1
ATOM 1859 C C . VAL A 1 235 ? 83.199 106.901 42.096 1.00 65.56 348 VAL A C 1
ATOM 1860 O O . VAL A 1 235 ? 84.082 107.607 41.608 1.00 65.52 348 VAL A O 1
ATOM 1864 N N . TYR A 1 236 ? 81.920 106.996 41.750 1.00 75.73 349 TYR A N 1
ATOM 1865 C CA . TYR A 1 236 ? 81.481 107.853 40.655 1.00 79.10 349 TYR A CA 1
ATOM 1866 C C . TYR A 1 236 ? 80.367 108.794 41.091 1.00 77.20 349 TYR A C 1
ATOM 1867 O O . TYR A 1 236 ? 79.491 108.413 41.866 1.00 83.33 349 TYR A O 1
ATOM 1876 N N . THR A 1 237 ? 80.405 110.024 40.590 1.00 82.80 350 THR A N 1
ATOM 1877 C CA . THR A 1 237 ? 79.282 110.940 40.745 1.00 84.79 350 THR A CA 1
ATOM 1878 C C . THR A 1 237 ? 79.222 111.924 39.579 1.00 78.22 350 THR A C 1
ATOM 1879 O O . THR A 1 237 ? 80.250 112.346 39.046 1.00 80.13 350 THR A O 1
ATOM 1883 N N . ASP A 1 238 ? 78.004 112.261 39.171 1.00 84.84 351 ASP A N 1
ATOM 1884 C CA . ASP A 1 238 ? 77.786 113.239 38.115 1.00 87.62 351 ASP A CA 1
ATOM 1885 C C . ASP A 1 238 ? 77.432 114.590 38.716 1.00 92.61 351 ASP A C 1
ATOM 1886 O O . ASP A 1 238 ? 77.290 115.583 38.000 1.00 93.86 351 ASP A O 1
ATOM 1891 N N . PHE A 1 239 ? 77.296 114.614 40.039 1.00 90.58 352 PHE A N 1
ATOM 1892 C CA . PHE A 1 239 ? 76.817 115.792 40.750 1.00 95.48 352 PHE A CA 1
ATOM 1893 C C . PHE A 1 239 ? 77.696 117.019 40.535 1.00 96.64 352 PHE A C 1
ATOM 1894 O O . PHE A 1 239 ? 78.908 116.982 40.747 1.00 90.51 352 PHE A O 1
ATOM 1902 N N . ARG A 1 240 ? 77.058 118.104 40.114 1.00 88.14 353 ARG A N 1
ATOM 1903 C CA . ARG A 1 240 ? 77.727 119.382 39.925 1.00 87.84 353 ARG A CA 1
ATOM 1904 C C . ARG A 1 240 ? 77.050 120.420 40.816 1.00 84.56 353 ARG A C 1
ATOM 1905 O O . ARG A 1 240 ? 75.875 120.730 40.624 1.00 92.97 353 ARG A O 1
ATOM 1913 N N . PRO A 1 241 ? 77.791 120.954 41.801 1.00 84.87 354 PRO A N 1
ATOM 1914 C CA . PRO A 1 241 ? 77.243 121.835 42.842 1.00 88.69 354 PRO A CA 1
ATOM 1915 C C . PRO A 1 241 ? 76.557 123.085 42.292 1.00 98.59 354 PRO A C 1
ATOM 1916 O O . PRO A 1 241 ? 75.540 123.506 42.843 1.00 102.71 354 PRO A O 1
ATOM 1920 N N . THR A 1 242 ? 77.103 123.674 41.232 1.00 91.90 355 THR A N 1
ATOM 1921 C CA . THR A 1 242 ? 76.431 124.788 40.570 1.00 89.98 355 THR A CA 1
ATOM 1922 C C . THR A 1 242 ? 76.070 124.408 39.141 1.00 85.76 355 THR A C 1
ATOM 1923 O O . THR A 1 242 ? 76.942 124.043 38.351 1.00 90.38 355 THR A O 1
ATOM 1927 N N . PRO A 1 243 ? 74.775 124.497 38.805 1.00 79.89 356 PRO A N 1
ATOM 1928 C CA . PRO A 1 243 ? 74.276 124.089 37.488 1.00 81.09 356 PRO A CA 1
ATOM 1929 C C . PRO A 1 243 ? 74.828 124.948 36.355 1.00 78.60 356 PRO A C 1
ATOM 1930 O O . PRO A 1 243 ? 75.564 125.906 36.596 1.00 83.22 356 PRO A O 1
ATOM 1934 N N . LEU A 1 244 ? 74.468 124.597 35.126 1.00 81.71 357 LEU A N 1
ATOM 1935 C CA . LEU A 1 244 ? 74.972 125.291 33.948 1.00 71.20 357 LEU A CA 1
ATOM 1936 C C . LEU A 1 244 ? 73.854 125.739 33.019 1.00 76.26 357 LEU A C 1
ATOM 1937 O O . LEU A 1 244 ? 72.756 125.189 33.040 1.00 85.91 357 LEU A O 1
ATOM 1942 N N . GLN A 1 245 ? 74.147 126.743 32.202 1.00 78.06 358 GLN A N 1
ATOM 1943 C CA . GLN A 1 245 ? 73.251 127.137 31.124 1.00 77.12 358 GLN A CA 1
ATOM 1944 C C . GLN A 1 245 ? 74.067 127.489 29.885 1.00 74.49 358 GLN A C 1
ATOM 1945 O O . GLN A 1 245 ? 74.895 128.401 29.904 1.00 70.99 358 GLN A O 1
ATOM 1951 N N . ASN A 1 246 ? 73.837 126.733 28.817 1.00 72.59 359 ASN A N 1
ATOM 1952 C CA . ASN A 1 246 ? 74.554 126.910 27.563 1.00 66.40 359 ASN A CA 1
ATOM 1953 C C . ASN A 1 246 ? 73.762 127.788 26.602 1.00 70.92 359 ASN A C 1
ATOM 1954 O O . ASN A 1 246 ? 72.595 127.521 26.318 1.00 77.18 359 ASN A O 1
ATOM 1959 N N . TYR A 1 247 ? 74.407 128.842 26.114 1.00 69.00 360 TYR A N 1
ATOM 1960 C CA . TYR A 1 247 ? 73.805 129.739 25.135 1.00 72.95 360 TYR A CA 1
ATOM 1961 C C . TYR A 1 247 ? 74.602 129.708 23.838 1.00 75.92 360 TYR A C 1
ATOM 1962 O O . TYR A 1 247 ? 75.826 129.588 23.860 1.00 79.46 360 TYR A O 1
ATOM 1971 N N . PHE A 1 248 ? 73.906 129.813 22.712 1.00 75.14 361 PHE A N 1
ATOM 1972 C CA . PHE A 1 248 ? 74.561 129.965 21.420 1.00 77.12 361 PHE A CA 1
ATOM 1973 C C . PHE A 1 248 ? 74.440 131.406 20.943 1.00 83.35 361 PHE A C 1
ATOM 1974 O O . PHE A 1 248 ? 73.353 131.983 20.950 1.00 91.79 361 PHE A O 1
ATOM 1982 N N . PHE A 1 249 ? 75.564 131.984 20.539 1.00 79.28 362 PHE A N 1
ATOM 1983 C CA . PHE A 1 249 ? 75.569 133.302 19.921 1.00 82.46 362 PHE A CA 1
ATOM 1984 C C . PHE A 1 249 ? 75.785 133.149 18.419 1.00 84.26 362 PHE A C 1
ATOM 1985 O O . PHE A 1 249 ? 76.873 132.769 17.986 1.00 83.36 362 PHE A O 1
ATOM 1993 N N . PRO A 1 250 ? 74.745 133.431 17.616 1.00 83.68 363 PRO A N 1
ATOM 1994 C CA . PRO A 1 250 ? 74.870 133.294 16.160 1.00 88.30 363 PRO A CA 1
ATOM 1995 C C . PRO A 1 250 ? 75.870 134.292 15.585 1.00 91.40 363 PRO A C 1
ATOM 1996 O O . PRO A 1 250 ? 76.292 135.206 16.291 1.00 94.40 363 PRO A O 1
ATOM 2000 N N . ALA A 1 251 ? 76.238 134.123 14.321 1.00 88.63 364 ALA A N 1
ATOM 2001 C CA . ALA A 1 251 ? 77.240 134.986 13.706 1.00 89.72 364 ALA A CA 1
ATOM 2002 C C . ALA A 1 251 ? 76.643 136.294 13.199 1.00 90.28 364 ALA A C 1
ATOM 2003 O O . ALA A 1 251 ? 75.901 136.307 12.218 1.00 100.68 364 ALA A O 1
ATOM 2005 N N . GLY A 1 252 ? 76.977 137.392 13.869 1.00 88.67 365 GLY A N 1
ATOM 2006 C CA . GLY A 1 252 ? 76.571 138.711 13.419 1.00 91.57 365 GLY A CA 1
ATOM 2007 C C . GLY A 1 252 ? 75.218 139.134 13.947 1.00 97.41 365 GLY A C 1
ATOM 2008 O O . GLY A 1 252 ? 74.747 140.236 13.662 1.00 103.13 365 GLY A O 1
ATOM 2009 N N . GLY A 1 253 ? 74.588 138.250 14.713 1.00 96.40 366 GLY A N 1
ATOM 2010 C CA . GLY A 1 253 ? 73.316 138.554 15.334 1.00 97.23 366 GLY A CA 1
ATOM 2011 C C . GLY A 1 253 ? 73.494 139.298 16.642 1.00 99.82 366 GLY A C 1
ATOM 2012 O O . GLY A 1 253 ? 74.593 139.354 17.200 1.00 103.29 366 GLY A O 1
ATOM 2013 N N . LYS A 1 254 ? 72.394 139.852 17.141 1.00 99.37 367 LYS A N 1
ATOM 2014 C CA . LYS A 1 254 ? 72.422 140.665 18.350 1.00 103.14 367 LYS A CA 1
ATOM 2015 C C . LYS A 1 254 ? 71.614 140.004 19.456 1.00 102.92 367 LYS A C 1
ATOM 2016 O O . LYS A 1 254 ? 70.397 140.168 19.539 1.00 114.80 367 LYS A O 1
ATOM 2022 N N . GLY A 1 255 ? 72.306 139.240 20.296 1.00 99.66 368 GLY A N 1
ATOM 2023 C CA . GLY A 1 255 ? 71.673 138.490 21.366 1.00 97.21 368 GLY A CA 1
ATOM 2024 C C . GLY A 1 255 ? 71.974 136.999 21.304 1.00 88.23 368 GLY A C 1
ATOM 2025 O O . GLY A 1 255 ? 72.300 136.457 20.249 1.00 84.93 368 GLY A O 1
ATOM 2026 N N . ILE A 1 256 ? 71.861 136.335 22.449 1.00 89.52 369 ILE A N 1
ATOM 2027 C CA . ILE A 1 256 ? 72.076 134.899 22.543 1.00 84.01 369 ILE A CA 1
ATOM 2028 C C . ILE A 1 256 ? 70.764 134.181 22.819 1.00 92.81 369 ILE A C 1
ATOM 2029 O O . ILE A 1 256 ? 69.765 134.789 23.183 1.00 100.18 369 ILE A O 1
ATOM 2034 N N . LEU A 1 257 ? 70.788 132.864 22.661 1.00 82.62 370 LEU A N 1
ATOM 2035 C CA . LEU A 1 257 ? 69.606 132.037 22.886 1.00 83.54 370 LEU A CA 1
ATOM 2036 C C . LEU A 1 257 ? 69.954 130.790 23.672 1.00 84.22 370 LEU A C 1
ATOM 2037 O O . LEU A 1 257 ? 70.878 130.080 23.350 1.00 86.35 370 LEU A O 1
ATOM 2042 N N . LEU A 1 258 ? 69.196 130.541 24.731 1.00 83.65 371 LEU A N 1
ATOM 2043 C CA . LEU A 1 258 ? 69.403 129.379 25.593 1.00 77.70 371 LEU A CA 1
ATOM 2044 C C . LEU A 1 258 ? 69.178 128.083 24.831 1.00 81.54 371 LEU A C 1
ATOM 2045 O O . LEU A 1 258 ? 68.298 128.017 23.977 1.00 91.17 371 LEU A O 1
ATOM 2050 N N . ILE A 1 259 ? 69.975 127.057 25.128 1.00 76.69 372 ILE A N 1
ATOM 2051 C CA . ILE A 1 259 ? 69.904 125.797 24.380 1.00 86.40 372 ILE A CA 1
ATOM 2052 C C . ILE A 1 259 ? 69.844 124.566 25.307 1.00 86.72 372 ILE A C 1
ATOM 2053 O O . ILE A 1 259 ? 68.970 123.715 25.148 1.00 88.77 372 ILE A O 1
ATOM 2058 N N . VAL A 1 260 ? 70.764 124.477 26.269 1.00 81.33 373 VAL A N 1
ATOM 2059 C CA . VAL A 1 260 ? 70.642 123.511 27.361 1.00 82.49 373 VAL A CA 1
ATOM 2060 C C . VAL A 1 260 ? 70.323 124.265 28.646 1.00 86.57 373 VAL A C 1
ATOM 2061 O O . VAL A 1 260 ? 71.045 125.179 29.041 1.00 82.23 373 VAL A O 1
ATOM 2065 N N . ASP A 1 261 ? 69.234 123.880 29.298 1.00 89.26 374 ASP A N 1
ATOM 2066 C CA . ASP A 1 261 ? 68.824 124.533 30.536 1.00 85.97 374 ASP A CA 1
ATOM 2067 C C . ASP A 1 261 ? 69.475 123.874 31.755 1.00 87.28 374 ASP A C 1
ATOM 2068 O O . ASP A 1 261 ? 70.182 122.879 31.626 1.00 88.98 374 ASP A O 1
ATOM 2073 N N . GLU A 1 262 ? 69.250 124.448 32.933 1.00 85.14 375 GLU A N 1
ATOM 2074 C CA . GLU A 1 262 ? 69.912 123.979 34.141 1.00 88.43 375 GLU A CA 1
ATOM 2075 C C . GLU A 1 262 ? 69.530 122.555 34.529 1.00 90.41 375 GLU A C 1
ATOM 2076 O O . GLU A 1 262 ? 70.094 122.007 35.476 1.00 98.00 375 GLU A O 1
ATOM 2082 N N . LYS A 1 263 ? 68.579 121.964 33.808 1.00 93.22 376 LYS A N 1
ATOM 2083 C CA . LYS A 1 263 ? 68.218 120.566 34.010 1.00 100.82 376 LYS A CA 1
ATOM 2084 C C . LYS A 1 263 ? 68.766 119.721 32.855 1.00 99.26 376 LYS A C 1
ATOM 2085 O O . LYS A 1 263 ? 68.408 118.548 32.685 1.00 102.38 376 LYS A O 1
ATOM 2091 N N . GLY A 1 264 ? 69.632 120.344 32.059 1.00 92.37 377 GLY A N 1
ATOM 2092 C CA . GLY A 1 264 ? 70.332 119.674 30.978 1.00 82.34 377 GLY A CA 1
ATOM 2093 C C . GLY A 1 264 ? 69.516 119.423 29.721 1.00 88.51 377 GLY A C 1
ATOM 2094 O O . GLY A 1 264 ? 69.894 118.592 28.889 1.00 88.19 377 GLY A O 1
ATOM 2095 N N . ASN A 1 265 ? 68.402 120.135 29.575 1.00 87.42 378 ASN A N 1
ATOM 2096 C CA . ASN A 1 265 ? 67.491 119.909 28.455 1.00 91.01 378 ASN A CA 1
ATOM 2097 C C . ASN A 1 265 ? 67.791 120.762 27.227 1.00 89.73 378 ASN A C 1
ATOM 2098 O O . ASN A 1 265 ? 67.885 121.985 27.313 1.00 91.39 378 ASN A O 1
ATOM 2103 N N . PHE A 1 266 ? 67.929 120.092 26.087 1.00 90.14 379 PHE A N 1
ATOM 2104 C CA . PHE A 1 266 ? 68.149 120.738 24.797 1.00 85.99 379 PHE A CA 1
ATOM 2105 C C . PHE A 1 266 ? 66.837 121.292 24.246 1.00 94.11 379 PHE A C 1
ATOM 2106 O O . PHE A 1 266 ? 65.897 120.539 23.991 1.00 97.89 379 PHE A O 1
ATOM 2114 N N . LYS A 1 267 ? 66.775 122.609 24.072 1.00 107.30 380 LYS A N 1
ATOM 2115 C CA . LYS A 1 267 ? 65.589 123.259 23.523 1.00 108.72 380 LYS A CA 1
ATOM 2116 C C . LYS A 1 267 ? 65.762 123.504 22.026 1.00 108.12 380 LYS A C 1
ATOM 2117 O O . LYS A 1 267 ? 66.509 124.392 21.617 1.00 103.21 380 LY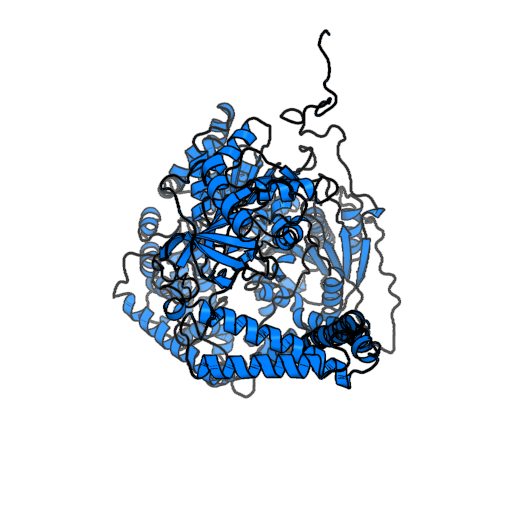S A O 1
ATOM 2123 N N . GLU A 1 268 ? 65.066 122.711 21.217 1.00 108.29 381 GLU A N 1
ATOM 2124 C CA . GLU A 1 268 ? 65.203 122.775 19.766 1.00 107.68 381 GLU A CA 1
ATOM 2125 C C . GLU A 1 268 ? 64.483 123.979 19.166 1.00 109.45 381 GLU A C 1
ATOM 2126 O O . GLU A 1 268 ? 64.846 124.446 18.083 1.00 104.46 381 GLU A O 1
ATOM 2132 N N . ASN A 1 269 ? 63.458 124.470 19.861 1.00 112.86 382 ASN A N 1
ATOM 2133 C CA . ASN A 1 269 ? 62.735 125.652 19.405 1.00 116.48 382 ASN A CA 1
ATOM 2134 C C . ASN A 1 269 ? 63.677 126.842 19.299 1.00 118.07 382 ASN A C 1
ATOM 2135 O O . ASN A 1 269 ? 63.581 127.649 18.375 1.00 117.97 382 ASN A O 1
ATOM 2140 N N . ASN A 1 270 ? 64.598 126.924 20.253 1.00 115.54 383 ASN A N 1
ATOM 2141 C CA . ASN A 1 270 ? 65.618 127.964 20.272 1.00 107.80 383 ASN A CA 1
ATOM 2142 C C . ASN A 1 270 ? 66.787 127.670 19.337 1.00 106.12 383 ASN A C 1
ATOM 2143 O O . ASN A 1 270 ? 67.319 128.577 18.697 1.00 101.36 383 ASN A O 1
ATOM 2148 N N . PHE A 1 271 ? 67.185 126.402 19.270 1.00 112.75 384 PHE A N 1
ATOM 2149 C CA . PHE A 1 271 ? 68.332 125.992 18.464 1.00 107.68 384 PHE A CA 1
ATOM 2150 C C . PHE A 1 271 ? 68.140 126.297 16.984 1.00 107.37 384 PHE A C 1
ATOM 2151 O O . PHE A 1 271 ? 69.044 126.811 16.326 1.00 108.02 384 PHE A O 1
ATOM 2159 N N . ASN A 1 272 ? 66.965 125.967 16.461 1.00 110.39 385 ASN A N 1
ATOM 2160 C CA . ASN A 1 272 ? 66.667 126.230 15.060 1.00 112.30 385 ASN A CA 1
ATOM 2161 C C . ASN A 1 272 ? 66.469 127.719 14.810 1.00 115.00 385 ASN A C 1
ATOM 2162 O O . ASN A 1 272 ? 66.675 128.203 13.699 1.00 114.10 385 ASN A O 1
ATOM 2167 N N . GLN A 1 273 ? 66.069 128.438 15.853 1.00 111.45 386 GLN A N 1
ATOM 2168 C CA . GLN A 1 273 ? 65.964 129.890 15.786 1.00 111.60 386 GLN A CA 1
ATOM 2169 C C . GLN A 1 273 ? 67.364 130.496 15.800 1.00 114.10 386 GLN A C 1
ATOM 2170 O O . GLN A 1 273 ? 67.606 131.550 15.211 1.00 115.15 386 GLN A O 1
ATOM 2176 N N . ALA A 1 274 ? 68.285 129.806 16.467 1.00 113.33 387 ALA A N 1
ATOM 2177 C CA . ALA A 1 274 ? 69.665 130.263 16.591 1.00 112.43 387 ALA A CA 1
ATOM 2178 C C . ALA A 1 274 ? 70.456 130.023 15.309 1.00 108.92 387 ALA A C 1
ATOM 2179 O O . ALA A 1 274 ? 71.315 130.825 14.942 1.00 109.69 387 ALA A O 1
ATOM 2181 N N . MET A 1 275 ? 70.169 128.915 14.633 1.00 108.75 388 MET A N 1
ATOM 2182 C CA . MET A 1 275 ? 70.815 128.617 13.360 1.00 114.22 388 MET A CA 1
ATOM 2183 C C . MET A 1 275 ? 70.241 129.491 12.251 1.00 122.21 388 MET A C 1
ATOM 2184 O O . MET A 1 275 ? 70.880 129.703 11.219 1.00 123.05 388 MET A O 1
ATOM 2189 N N . ALA A 1 276 ? 69.034 129.999 12.476 1.00 118.71 389 ALA A N 1
ATOM 2190 C CA . ALA A 1 276 ? 68.340 130.813 11.485 1.00 117.54 389 ALA A CA 1
ATOM 2191 C C . ALA A 1 276 ? 68.935 132.214 11.379 1.00 120.59 389 ALA A C 1
ATOM 2192 O O . ALA A 1 276 ? 68.823 132.866 10.341 1.00 129.23 389 ALA A O 1
ATOM 2194 N N . MET A 1 277 ? 69.572 132.670 12.452 1.00 118.91 390 MET A N 1
ATOM 2195 C CA . MET A 1 277 ? 70.065 134.041 12.514 1.00 117.99 390 MET A CA 1
ATOM 2196 C C . MET A 1 277 ? 71.421 134.227 11.827 1.00 119.46 390 MET A C 1
ATOM 2197 O O . MET A 1 277 ? 72.013 135.304 11.905 1.00 118.12 390 MET A O 1
ATOM 2202 N N . ILE A 1 278 ? 71.909 133.189 11.151 1.00 116.73 391 ILE A N 1
ATOM 2203 C CA . ILE A 1 278 ? 73.145 133.306 10.381 1.00 119.84 391 ILE A CA 1
ATOM 2204 C C . ILE A 1 278 ? 72.864 133.355 8.882 1.00 127.81 391 ILE A C 1
ATOM 2205 O O . ILE A 1 278 ? 71.993 132.642 8.382 1.00 126.70 391 ILE A O 1
ATOM 2210 N N . GLU A 1 279 ? 73.604 134.205 8.175 1.00 134.26 392 GLU A N 1
ATOM 2211 C CA . GLU A 1 279 ? 73.527 134.282 6.719 1.00 136.33 392 GLU A CA 1
ATOM 2212 C C . GLU A 1 279 ? 74.691 135.097 6.164 1.00 126.26 392 GLU A C 1
ATOM 2213 O O . GLU A 1 279 ? 75.827 134.968 6.623 1.00 115.87 392 GLU A O 1
ATOM 2219 N N . LYS A 1 312 ? 83.860 137.435 13.836 1.00 97.21 425 LYS A N 1
ATOM 2220 C CA . LYS A 1 312 ? 84.592 138.656 13.523 1.00 97.66 425 LYS A CA 1
ATOM 2221 C C . LYS A 1 312 ? 84.810 139.491 14.778 1.00 104.35 425 LYS A C 1
ATOM 2222 O O . LYS A 1 312 ? 85.124 138.954 15.838 1.00 92.81 425 LYS A O 1
ATOM 2228 N N . ALA A 1 313 ? 84.624 140.802 14.656 1.00 108.18 426 ALA A N 1
ATOM 2229 C CA . ALA A 1 313 ? 84.904 141.729 15.748 1.00 101.07 426 ALA A CA 1
ATOM 2230 C C . ALA A 1 313 ? 83.767 141.808 16.763 1.00 96.77 426 ALA A C 1
ATOM 2231 O O . ALA A 1 313 ? 83.808 142.632 17.679 1.00 90.14 426 ALA A O 1
ATOM 2233 N N . ASP A 1 314 ? 82.755 140.956 16.614 1.00 93.76 427 ASP A N 1
ATOM 2234 C CA . ASP A 1 314 ? 81.649 140.972 17.565 1.00 93.39 427 ASP A CA 1
ATOM 2235 C C . ASP A 1 314 ? 82.006 140.197 18.831 1.00 90.55 427 ASP A C 1
ATOM 2236 O O . ASP A 1 314 ? 81.154 139.976 19.694 1.00 88.86 427 ASP A O 1
ATOM 2241 N N . ILE A 1 315 ? 83.261 139.764 18.920 1.00 90.75 428 ILE A N 1
ATOM 2242 C CA . ILE A 1 315 ? 83.816 139.306 20.184 1.00 88.86 428 ILE A CA 1
ATOM 2243 C C . ILE A 1 315 ? 83.617 140.428 21.185 1.00 89.74 428 ILE A C 1
ATOM 2244 O O . ILE A 1 315 ? 83.025 140.241 22.246 1.00 87.58 428 ILE A O 1
ATOM 2249 N N . ALA A 1 316 ? 84.105 141.605 20.803 1.00 87.20 429 ALA A N 1
ATOM 2250 C CA . ALA A 1 316 ? 83.970 142.817 21.597 1.00 83.93 429 ALA A CA 1
ATOM 2251 C C . ALA A 1 316 ? 82.515 143.113 21.944 1.00 86.93 429 ALA A C 1
ATOM 2252 O O . ALA A 1 316 ? 82.224 143.634 23.019 1.00 82.50 429 ALA A O 1
ATOM 2254 N N . LYS A 1 317 ? 81.601 142.784 21.037 1.00 83.86 430 LYS A N 1
ATOM 2255 C CA . LYS A 1 317 ? 80.184 142.982 21.312 1.00 84.30 430 LYS A CA 1
ATOM 2256 C C . LYS A 1 317 ? 79.760 142.131 22.502 1.00 88.98 430 LYS A C 1
ATOM 2257 O O . LYS A 1 317 ? 78.988 142.579 23.350 1.00 91.02 430 LYS A O 1
ATOM 2263 N N . ILE A 1 318 ? 80.286 140.913 22.571 1.00 84.08 431 ILE A N 1
ATOM 2264 C CA . ILE A 1 318 ? 79.929 139.995 23.644 1.00 80.28 431 ILE A CA 1
ATOM 2265 C C . ILE A 1 318 ? 80.462 140.485 24.989 1.00 82.08 431 ILE A C 1
ATOM 2266 O O . ILE A 1 318 ? 79.707 140.599 25.951 1.00 82.39 431 ILE A O 1
ATOM 2271 N N . ILE A 1 319 ? 81.754 140.798 25.043 1.00 83.79 432 ILE A N 1
ATOM 2272 C CA . ILE A 1 319 ? 82.391 141.250 26.279 1.00 86.37 432 ILE A CA 1
ATOM 2273 C C . ILE A 1 319 ? 81.777 142.557 26.802 1.00 89.60 432 ILE A C 1
ATOM 2274 O O . ILE A 1 319 ? 81.607 142.727 28.013 1.00 85.34 432 ILE A O 1
ATOM 2279 N N . LYS A 1 320 ? 81.433 143.463 25.888 1.00 85.77 433 LYS A N 1
ATOM 2280 C CA . LYS A 1 320 ? 80.757 144.714 26.239 1.00 88.62 433 LYS A CA 1
ATOM 2281 C C . LYS A 1 320 ? 79.484 144.450 27.041 1.00 85.33 433 LYS A C 1
ATOM 2282 O O . LYS A 1 320 ? 79.301 144.981 28.136 1.00 89.78 433 LYS A O 1
ATOM 2288 N N . MET A 1 321 ? 78.610 143.623 26.478 1.00 80.34 434 MET A N 1
ATOM 2289 C CA . MET A 1 321 ? 77.363 143.234 27.126 1.00 84.35 434 MET A CA 1
ATOM 2290 C C . MET A 1 321 ? 77.636 142.499 28.435 1.00 89.72 434 MET A C 1
ATOM 2291 O O . MET A 1 321 ? 76.887 142.626 29.404 1.00 85.52 434 MET A O 1
ATOM 2296 N N . ILE A 1 322 ? 78.726 141.737 28.449 1.00 87.26 435 ILE A N 1
ATOM 2297 C CA . ILE A 1 322 ? 79.131 140.955 29.614 1.00 82.54 435 ILE A CA 1
ATOM 2298 C C . ILE A 1 322 ? 79.708 141.861 30.711 1.00 81.56 435 ILE A C 1
ATOM 2299 O O . ILE A 1 322 ? 79.767 141.491 31.885 1.00 73.60 435 ILE A O 1
ATOM 2304 N N . LEU A 1 323 ? 80.120 143.063 30.327 1.00 91.38 436 LEU A N 1
ATOM 2305 C CA . LEU A 1 323 ? 80.571 144.045 31.306 1.00 93.52 436 LEU A CA 1
ATOM 2306 C C . LEU A 1 323 ? 79.397 144.586 32.118 1.00 90.97 436 LEU A C 1
ATOM 2307 O O . LEU A 1 323 ? 79.421 144.563 33.349 1.00 93.19 436 LEU A O 1
ATOM 2312 N N . LYS A 1 324 ? 78.374 145.073 31.421 1.00 82.91 437 LYS A N 1
ATOM 2313 C CA . LYS A 1 324 ? 77.226 145.710 32.065 1.00 90.23 437 LYS A CA 1
ATOM 2314 C C . LYS A 1 324 ? 76.369 144.710 32.836 1.00 94.96 437 LYS A C 1
ATOM 2315 O O . LYS A 1 324 ? 76.238 144.816 34.057 1.00 92.94 437 LYS A O 1
ATOM 2321 N N . LYS A 1 325 ? 75.770 143.757 32.128 1.00 99.25 438 LYS A N 1
ATOM 2322 C CA . LYS A 1 325 ? 75.193 142.592 32.789 1.00 90.42 438 LYS A CA 1
ATOM 2323 C C . LYS A 1 325 ? 76.349 141.891 33.495 1.00 90.69 438 LYS A C 1
ATOM 2324 O O . LYS A 1 325 ? 77.402 141.709 32.901 1.00 93.28 438 LYS A O 1
ATOM 2330 N N . ASN A 1 326 ? 76.172 141.509 34.756 1.00 84.65 439 ASN A N 1
ATOM 2331 C CA . ASN A 1 326 ? 77.318 141.116 35.577 1.00 84.59 439 ASN A CA 1
ATOM 2332 C C . ASN A 1 326 ? 77.832 139.687 35.405 1.00 92.65 439 ASN A C 1
ATOM 2333 O O . ASN A 1 326 ? 77.483 138.810 36.187 1.00 100.08 439 ASN A O 1
ATOM 2338 N N . PHE A 1 327 ? 78.697 139.463 34.418 1.00 87.14 440 PHE A N 1
ATOM 2339 C CA . PHE A 1 327 ? 79.428 138.197 34.335 1.00 82.98 440 PHE A CA 1
ATOM 2340 C C . PHE A 1 327 ? 80.928 138.432 34.487 1.00 86.24 440 PHE A C 1
ATOM 2341 O O . PHE A 1 327 ? 81.589 138.810 33.525 1.00 88.01 440 PHE A O 1
ATOM 2349 N N . GLN A 1 328 ? 81.459 138.223 35.689 1.00 77.70 441 GLN A N 1
ATOM 2350 C CA . GLN A 1 328 ? 82.906 138.214 35.913 1.00 68.94 441 GLN A CA 1
ATOM 2351 C C . GLN A 1 328 ? 83.239 137.216 37.014 1.00 78.18 441 GLN A C 1
ATOM 2352 O O . GLN A 1 328 ? 82.471 137.067 37.963 1.00 82.38 441 GLN A O 1
ATOM 2358 N N . PRO A 1 329 ? 84.386 136.528 36.899 1.00 74.26 442 PRO A N 1
ATOM 2359 C CA . PRO A 1 329 ? 85.331 136.584 35.780 1.00 68.38 442 PRO A CA 1
ATOM 2360 C C . PRO A 1 329 ? 84.879 135.730 34.601 1.00 73.88 442 PRO A C 1
ATOM 2361 O O . PRO A 1 329 ? 84.097 134.797 34.781 1.00 71.89 442 PRO A O 1
ATOM 2365 N N . VAL A 1 330 ? 85.365 136.054 33.408 1.00 76.87 443 VAL A N 1
ATOM 2366 C CA . VAL A 1 330 ? 85.027 135.288 32.216 1.00 69.79 443 VAL A CA 1
ATOM 2367 C C . VAL A 1 330 ? 86.272 134.708 31.568 1.00 67.70 443 VAL A C 1
ATOM 2368 O O . VAL A 1 330 ? 87.243 135.421 31.321 1.00 75.96 443 VAL A O 1
ATOM 2372 N N . ILE A 1 331 ? 86.242 133.408 31.304 1.00 63.94 444 ILE A N 1
ATOM 2373 C CA . ILE A 1 331 ? 87.280 132.777 30.505 1.00 68.36 444 ILE A CA 1
ATOM 2374 C C . ILE A 1 331 ? 86.817 132.718 29.057 1.00 70.09 444 ILE A C 1
ATOM 2375 O O . ILE A 1 331 ? 85.656 132.416 28.786 1.00 72.38 444 ILE A O 1
ATOM 2380 N N . VAL A 1 332 ? 87.717 133.026 28.131 1.00 67.26 445 VAL A N 1
ATOM 2381 C CA . VAL A 1 332 ? 87.421 132.876 26.714 1.00 64.90 445 VAL A CA 1
ATOM 2382 C C . VAL A 1 332 ? 88.410 131.912 26.082 1.00 64.19 445 VAL A C 1
ATOM 2383 O O . VAL A 1 332 ? 89.603 132.203 25.988 1.00 70.50 445 VAL A O 1
ATOM 2387 N N . PHE A 1 333 ? 87.915 130.757 25.656 1.00 60.34 446 PHE A N 1
ATOM 2388 C CA . PHE A 1 333 ? 88.778 129.750 25.061 1.00 61.20 446 PHE A CA 1
ATOM 2389 C C . PHE A 1 333 ? 88.846 129.886 23.546 1.00 68.24 446 PHE A C 1
ATOM 2390 O O . PHE A 1 333 ? 87.816 129.937 22.874 1.00 73.53 446 PHE A O 1
ATOM 2398 N N . ASN A 1 334 ? 90.063 129.972 23.019 1.00 80.17 447 ASN A N 1
ATOM 2399 C CA . ASN A 1 334 ? 90.292 129.719 21.602 1.00 89.82 447 ASN A CA 1
ATOM 2400 C C . ASN A 1 334 ? 91.524 128.837 21.440 1.00 97.56 447 ASN A C 1
ATOM 2401 O O . ASN A 1 334 ? 91.932 128.169 22.389 1.00 95.59 447 ASN A O 1
ATOM 2406 N N . PHE A 1 335 ? 92.118 128.820 20.252 1.00 101.82 448 PHE A N 1
ATOM 2407 C CA . PHE A 1 335 ? 93.030 127.731 19.943 1.00 100.57 448 PHE A CA 1
ATOM 2408 C C . PHE A 1 335 ? 94.374 128.159 19.385 1.00 100.19 448 PHE A C 1
ATOM 2409 O O . PHE A 1 335 ? 95.422 127.808 19.942 1.00 107.98 448 PHE A O 1
ATOM 2417 N N . SER A 1 336 ? 94.367 128.903 18.290 1.00 101.88 449 SER A N 1
ATOM 2418 C CA . SER A 1 336 ? 95.625 129.474 17.834 1.00 99.88 449 SER A CA 1
ATOM 2419 C C . SER A 1 336 ? 96.116 130.452 18.903 1.00 95.17 449 SER A C 1
ATOM 2420 O O . SER A 1 336 ? 95.320 131.249 19.399 1.00 96.93 449 SER A O 1
ATOM 2423 N N . LYS A 1 337 ? 97.389 130.365 19.281 1.00 100.40 450 LYS A N 1
ATOM 2424 C CA . LYS A 1 337 ? 97.982 131.364 20.150 1.00 89.41 450 LYS A CA 1
ATOM 2425 C C . LYS A 1 337 ? 97.904 132.709 19.438 1.00 88.61 450 LYS A C 1
ATOM 2426 O O . LYS A 1 337 ? 97.807 133.770 20.069 1.00 89.14 450 LYS A O 1
ATOM 2432 N N . ARG A 1 338 ? 97.941 132.637 18.111 1.00 96.84 451 ARG A N 1
ATOM 2433 C CA . ARG A 1 338 ? 97.899 133.804 17.239 1.00 97.55 451 ARG A CA 1
ATOM 2434 C C . ARG A 1 338 ? 96.566 134.521 17.191 1.00 90.88 451 ARG A C 1
ATOM 2435 O O . ARG A 1 338 ? 96.512 135.730 17.072 1.00 100.91 451 ARG A O 1
ATOM 2443 N N . GLU A 1 339 ? 95.482 133.769 17.318 1.00 89.97 452 GLU A N 1
ATOM 2444 C CA . GLU A 1 339 ? 94.156 134.389 17.307 1.00 92.86 452 GLU A CA 1
ATOM 2445 C C . GLU A 1 339 ? 93.714 134.749 18.723 1.00 87.52 452 GLU A C 1
ATOM 2446 O O . GLU A 1 339 ? 92.754 135.511 18.913 1.00 88.11 452 GLU A O 1
ATOM 2452 N N . CYS A 1 340 ? 94.427 134.207 19.707 1.00 85.27 453 CYS A N 1
ATOM 2453 C CA . CYS A 1 340 ? 94.137 134.486 21.104 1.00 80.75 453 CYS A CA 1
ATOM 2454 C C . CYS A 1 340 ? 94.467 135.937 21.417 1.00 85.41 453 CYS A C 1
ATOM 2455 O O . CYS A 1 340 ? 93.675 136.647 22.040 1.00 79.28 453 CYS A O 1
ATOM 2458 N N . GLU A 1 341 ? 95.648 136.367 20.983 1.00 87.20 454 GLU A N 1
ATOM 2459 C CA . GLU A 1 341 ? 96.097 137.736 21.196 1.00 77.29 454 GLU A CA 1
ATOM 2460 C C . GLU A 1 341 ? 95.211 138.745 20.474 1.00 77.66 454 GLU A C 1
ATOM 2461 O O . GLU A 1 341 ? 94.917 139.815 21.007 1.00 80.16 454 GLU A O 1
ATOM 2467 N N . GLN A 1 342 ? 94.791 138.398 19.261 1.00 78.80 455 GLN A N 1
ATOM 2468 C CA . GLN A 1 342 ? 93.977 139.289 18.437 1.00 83.94 455 GLN A CA 1
ATOM 2469 C C . GLN A 1 342 ? 92.651 139.646 19.095 1.00 81.44 455 GLN A C 1
ATOM 2470 O O . GLN A 1 342 ? 92.188 140.783 19.002 1.00 77.62 455 GLN A O 1
ATOM 2476 N N . MET A 1 343 ? 92.044 138.674 19.763 1.00 81.87 456 MET A N 1
ATOM 2477 C CA . MET A 1 343 ? 90.753 138.892 20.398 1.00 75.64 456 MET A CA 1
ATOM 2478 C C . MET A 1 343 ? 90.887 139.714 21.676 1.00 73.17 456 MET A C 1
ATOM 2479 O O . MET A 1 343 ? 89.941 140.380 22.095 1.00 76.92 456 MET A O 1
ATOM 2484 N N . ALA A 1 344 ? 92.066 139.670 22.288 1.00 76.00 457 ALA A N 1
ATOM 2485 C CA . ALA A 1 344 ? 92.351 140.500 23.453 1.00 73.17 457 ALA A CA 1
ATOM 2486 C C . ALA A 1 344 ? 92.704 141.907 22.997 1.00 75.68 457 ALA A C 1
ATOM 2487 O O . ALA A 1 344 ? 92.650 142.863 23.771 1.00 79.91 457 ALA A O 1
ATOM 2489 N N . LEU A 1 345 ? 93.070 142.017 21.727 1.00 72.65 458 LEU A N 1
ATOM 2490 C CA . LEU A 1 345 ? 93.403 143.298 21.129 1.00 78.43 458 LEU A CA 1
ATOM 2491 C C . LEU A 1 345 ? 92.140 144.091 20.818 1.00 83.93 458 LEU A C 1
ATOM 2492 O O . LEU A 1 345 ? 92.086 145.304 21.024 1.00 86.99 458 LEU A O 1
ATOM 2497 N N . ALA A 1 346 ? 91.123 143.391 20.328 1.00 79.37 459 ALA A N 1
ATOM 2498 C CA . ALA A 1 346 ? 89.861 144.015 19.956 1.00 79.11 459 ALA A CA 1
ATOM 2499 C C . ALA A 1 346 ? 89.058 144.441 21.182 1.00 79.92 459 ALA A C 1
ATOM 2500 O O . ALA A 1 346 ? 88.222 145.340 21.104 1.00 88.28 459 ALA A O 1
ATOM 2502 N N . SER A 1 347 ? 89.316 143.793 22.313 1.00 76.51 460 SER A N 1
ATOM 2503 C CA . SER A 1 347 ? 88.569 144.066 23.536 1.00 80.94 460 SER A CA 1
ATOM 2504 C C . SER A 1 347 ? 89.280 145.089 24.418 1.00 86.33 460 SER A C 1
ATOM 2505 O O . SER A 1 347 ? 88.737 145.532 25.431 1.00 82.44 460 SER A O 1
ATOM 2508 N N . SER A 1 348 ? 90.491 145.468 24.021 1.00 86.11 461 SER A N 1
ATOM 2509 C CA . SER A 1 348 ? 91.339 146.335 24.836 1.00 81.34 461 SER A CA 1
ATOM 2510 C C . SER A 1 348 ? 90.809 147.764 24.954 1.00 88.64 461 SER A C 1
ATOM 2511 O O . SER A 1 348 ? 91.253 148.523 25.816 1.00 89.54 461 SER A O 1
ATOM 2514 N N . SER A 1 349 ? 89.868 148.129 24.087 1.00 91.08 462 SER A N 1
ATOM 2515 C CA . SER A 1 349 ? 89.289 149.469 24.109 1.00 79.65 462 SER A CA 1
ATOM 2516 C C . SER A 1 349 ? 88.568 149.742 25.425 1.00 78.95 462 SER A C 1
ATOM 2517 O O . SER A 1 349 ? 88.765 150.787 26.044 1.00 88.16 462 SER A O 1
ATOM 2520 N N . MET A 1 350 ? 87.736 148.797 25.851 1.00 81.76 463 MET A N 1
ATOM 2521 C CA . MET A 1 350 ? 87.019 148.925 27.115 1.00 81.15 463 MET A CA 1
ATOM 2522 C C . MET A 1 350 ? 87.981 148.795 28.291 1.00 79.62 463 MET A C 1
ATOM 2523 O O . MET A 1 350 ? 89.062 148.221 28.158 1.00 76.61 463 MET A O 1
ATOM 2528 N N . LYS A 1 351 ? 87.585 149.331 29.440 1.00 86.93 464 LYS A N 1
ATOM 2529 C CA . LYS A 1 351 ? 88.396 149.238 30.649 1.00 85.73 464 LYS A CA 1
ATOM 2530 C C . LYS A 1 351 ? 87.593 148.572 31.760 1.00 80.09 464 LYS A C 1
ATOM 2531 O O . LYS A 1 351 ? 86.539 149.067 32.157 1.00 84.06 464 LYS A O 1
ATOM 2537 N N . PHE A 1 352 ? 88.102 147.453 32.266 1.00 80.48 465 PHE A N 1
ATOM 2538 C CA . PHE A 1 352 ? 87.331 146.600 33.164 1.00 85.54 465 PHE A CA 1
ATOM 2539 C C . PHE A 1 352 ? 87.675 146.753 34.642 1.00 78.65 465 PHE A C 1
ATOM 2540 O O . PHE A 1 352 ? 87.126 146.039 35.479 1.00 80.75 465 PHE A O 1
ATOM 2548 N N . ASN A 1 353 ? 88.571 147.675 34.976 1.00 79.46 466 ASN A N 1
ATOM 2549 C CA . ASN A 1 353 ? 89.062 147.732 36.349 1.00 91.54 466 ASN A CA 1
ATOM 2550 C C . ASN A 1 353 ? 89.049 149.104 37.013 1.00 90.92 466 ASN A C 1
ATOM 2551 O O . ASN A 1 353 ? 89.269 150.134 36.374 1.00 82.74 466 ASN A O 1
ATOM 2556 N N . ALA A 1 354 ? 88.793 149.086 38.319 1.00 88.79 467 ALA A N 1
ATOM 2557 C CA . ALA A 1 354 ? 88.768 150.282 39.148 1.00 79.05 467 ALA A CA 1
ATOM 2558 C C . ALA A 1 354 ? 90.180 150.802 39.402 1.00 86.75 467 ALA A C 1
ATOM 2559 O O . ALA A 1 354 ? 91.131 150.021 39.440 1.00 85.87 467 ALA A O 1
ATOM 2561 N N . PRO A 1 355 ? 90.319 152.128 39.581 1.00 92.79 468 PRO A N 1
ATOM 2562 C CA . PRO A 1 355 ? 91.612 152.776 39.836 1.00 90.66 468 PRO A CA 1
ATOM 2563 C C . PRO A 1 355 ? 92.362 152.185 41.029 1.00 90.18 468 PRO A C 1
ATOM 2564 O O . PRO A 1 355 ? 93.588 152.275 41.090 1.00 80.68 468 PRO A O 1
ATOM 2568 N N . ASP A 1 356 ? 91.626 151.591 41.963 1.00 90.07 469 ASP A N 1
ATOM 2569 C CA . ASP A 1 356 ? 92.224 150.946 43.124 1.00 89.01 469 ASP A CA 1
ATOM 2570 C C . ASP A 1 356 ? 92.816 149.597 42.729 1.00 93.57 469 ASP A C 1
ATOM 2571 O O . ASP A 1 356 ? 93.838 149.168 43.266 1.00 87.22 469 ASP A O 1
ATOM 2576 N N . GLU A 1 357 ? 92.163 148.939 41.775 1.00 89.86 470 GLU A N 1
ATOM 2577 C CA . GLU A 1 357 ? 92.573 147.616 41.319 1.00 82.05 470 GLU A CA 1
ATOM 2578 C C . GLU A 1 357 ? 93.753 147.679 40.356 1.00 84.35 470 GLU A C 1
ATOM 2579 O O . GLU A 1 357 ? 94.612 146.800 40.366 1.00 87.46 470 GLU A O 1
ATOM 2585 N N . GLU A 1 358 ? 93.787 148.715 39.521 1.00 87.80 471 GLU A N 1
ATOM 2586 C CA . GLU A 1 358 ? 94.868 148.877 38.555 1.00 85.81 471 GLU A CA 1
ATOM 2587 C C . GLU A 1 358 ? 96.207 149.004 39.268 1.00 83.63 471 GLU A C 1
ATOM 2588 O O . GLU A 1 358 ? 97.221 148.480 38.807 1.00 84.35 471 GLU A O 1
ATOM 2594 N N . ASN A 1 359 ? 96.202 149.695 40.402 1.00 88.14 472 ASN A N 1
ATOM 2595 C CA . ASN A 1 359 ? 97.409 149.836 41.202 1.00 87.59 472 ASN A CA 1
ATOM 2596 C C . ASN A 1 359 ? 97.732 148.537 41.936 1.00 91.07 472 ASN A C 1
ATOM 2597 O O . ASN A 1 359 ? 98.891 148.273 42.260 1.00 87.67 472 ASN A O 1
ATOM 2602 N N . MET A 1 360 ? 96.703 147.730 42.193 1.00 87.39 473 MET A N 1
ATOM 2603 C CA . MET A 1 360 ? 96.891 146.397 42.763 1.00 83.01 473 MET A CA 1
ATOM 2604 C C . MET A 1 360 ? 97.543 145.480 41.734 1.00 83.16 473 MET A C 1
ATOM 2605 O O . MET A 1 360 ? 98.393 144.657 42.073 1.00 83.32 473 MET A O 1
ATOM 2610 N N . VAL A 1 361 ? 97.127 145.625 40.477 1.00 80.69 474 VAL A N 1
ATOM 2611 C CA . VAL A 1 361 ? 97.754 144.922 39.361 1.00 79.80 474 VAL A CA 1
ATOM 2612 C C . VAL A 1 361 ? 99.233 145.286 39.279 1.00 81.47 474 VAL A C 1
ATOM 2613 O O . VAL A 1 361 ? 100.078 144.446 38.974 1.00 82.30 474 VAL A O 1
ATOM 2617 N N . ASN A 1 362 ? 99.534 146.546 39.570 1.00 89.60 475 ASN A N 1
ATOM 2618 C CA . ASN A 1 362 ? 100.896 147.057 39.502 1.00 85.57 475 ASN A CA 1
ATOM 2619 C C . ASN A 1 362 ? 101.835 146.467 40.552 1.00 87.06 475 ASN A C 1
ATOM 2620 O O . ASN A 1 362 ? 102.993 146.165 40.260 1.00 80.92 475 ASN A O 1
ATOM 2625 N N . LYS A 1 363 ? 101.332 146.308 41.771 1.00 89.88 476 LYS A N 1
ATOM 2626 C CA . LYS A 1 363 ? 102.156 145.827 42.874 1.00 95.85 476 LYS A CA 1
ATOM 2627 C C . LYS A 1 363 ? 102.509 144.356 42.670 1.00 97.14 476 LYS A C 1
ATOM 2628 O O . LYS A 1 363 ? 103.676 143.968 42.762 1.00 96.09 476 LYS A O 1
ATOM 2634 N N . VAL A 1 364 ? 101.491 143.550 42.386 1.00 93.49 477 VAL A N 1
ATOM 2635 C CA . VAL A 1 364 ? 101.652 142.121 42.142 1.00 87.80 477 VAL A CA 1
ATOM 2636 C C . VAL A 1 364 ? 102.542 141.856 40.925 1.00 84.57 477 VAL A C 1
ATOM 2637 O O . VAL A 1 364 ? 103.228 140.835 40.845 1.00 92.72 477 VAL A O 1
ATOM 2641 N N . PHE A 1 365 ? 102.548 142.795 39.985 1.00 82.65 478 PHE A N 1
ATOM 2642 C CA . PHE A 1 365 ? 103.311 142.623 38.753 1.00 85.26 478 PHE A CA 1
ATOM 2643 C C . PHE A 1 365 ? 104.805 142.814 38.982 1.00 88.93 478 PHE A C 1
ATOM 2644 O O . PHE A 1 365 ? 105.612 141.963 38.608 1.00 88.75 478 PHE A O 1
ATOM 2652 N N . GLU A 1 366 ? 105.167 143.939 39.591 1.00 90.98 479 GLU A N 1
ATOM 2653 C CA . GLU A 1 366 ? 106.564 144.243 39.887 1.00 104.72 479 GLU A CA 1
ATOM 2654 C C . GLU A 1 366 ? 107.176 143.208 40.816 1.00 102.25 479 GLU A C 1
ATOM 2655 O O . GLU A 1 366 ? 108.365 142.905 40.732 1.00 97.16 479 GLU A O 1
ATOM 2661 N N . ASN A 1 367 ? 106.343 142.665 41.695 1.00 98.37 480 ASN A N 1
ATOM 2662 C CA . ASN A 1 367 ? 106.790 141.740 42.724 1.00 93.35 480 ASN A CA 1
ATOM 2663 C C . ASN A 1 367 ? 107.193 140.385 42.157 1.00 90.42 480 ASN A C 1
ATOM 2664 O O . ASN A 1 367 ? 108.270 139.869 42.456 1.00 94.98 480 ASN A O 1
ATOM 2669 N N . ALA A 1 368 ? 106.330 139.825 41.319 1.00 88.58 481 ALA A N 1
ATOM 2670 C CA . ALA A 1 368 ? 106.527 138.476 40.801 1.00 89.17 481 ALA A CA 1
ATOM 2671 C C . ALA A 1 368 ? 107.664 138.398 39.785 1.00 89.75 481 ALA A C 1
ATOM 2672 O O . ALA A 1 368 ? 108.088 137.307 39.402 1.00 88.95 481 ALA A O 1
ATOM 2674 N N . LEU A 1 369 ? 108.152 139.554 39.349 1.00 92.36 482 LEU A N 1
ATOM 2675 C CA . LEU A 1 369 ? 109.192 139.614 38.329 1.00 93.73 482 LEU A CA 1
ATOM 2676 C C . LEU A 1 369 ? 110.554 139.938 38.930 1.00 96.39 482 LEU A C 1
ATOM 2677 O O . LEU A 1 369 ? 111.540 140.073 38.207 1.00 94.73 482 LEU A O 1
ATOM 2682 N N . ALA A 1 370 ? 110.602 140.049 40.254 1.00 97.65 483 ALA A N 1
ATOM 2683 C CA . ALA A 1 370 ? 111.797 140.520 40.949 1.00 94.73 483 ALA A CA 1
ATOM 2684 C C . ALA A 1 370 ? 113.003 139.605 40.767 1.00 106.21 483 ALA A C 1
ATOM 2685 O O . ALA A 1 370 ? 114.140 140.017 41.007 1.00 109.26 483 ALA A O 1
ATOM 2687 N N . SER A 1 371 ? 112.758 138.367 40.347 1.00 105.32 484 SER A N 1
ATOM 2688 C CA . SER A 1 371 ? 113.843 137.416 40.146 1.00 102.93 484 SER A CA 1
ATOM 2689 C C . SER A 1 371 ? 114.525 137.632 38.796 1.00 107.48 484 SER A C 1
ATOM 2690 O O . SER A 1 371 ? 115.481 136.925 38.456 1.00 115.67 484 SER A O 1
ATOM 2693 N N . LEU A 1 372 ? 114.039 138.614 38.039 1.00 101.89 485 LEU A N 1
ATOM 2694 C CA . LEU A 1 372 ? 114.558 138.881 36.703 1.00 97.50 485 LEU A CA 1
ATOM 2695 C C . LEU A 1 372 ? 115.597 139.987 36.695 1.00 97.30 485 LEU A C 1
ATOM 2696 O O . LEU A 1 372 ? 115.416 141.018 37.340 1.00 96.76 485 LEU A O 1
ATOM 2701 N N . SER A 1 373 ? 116.681 139.768 35.958 1.00 102.66 486 SER A N 1
ATOM 2702 C CA . SER A 1 373 ? 117.628 140.834 35.672 1.00 96.17 486 SER A CA 1
ATOM 2703 C C . SER A 1 373 ? 116.865 141.927 34.944 1.00 101.49 486 SER A C 1
ATOM 2704 O O . SER A 1 373 ? 116.006 141.632 34.112 1.00 102.28 486 SER A O 1
ATOM 2707 N N . GLU A 1 374 ? 117.171 143.182 35.260 1.00 109.22 487 GLU A N 1
ATOM 2708 C CA . GLU A 1 374 ? 116.438 144.322 34.716 1.00 99.80 487 GLU A CA 1
ATOM 2709 C C . GLU A 1 374 ? 116.415 144.304 33.187 1.00 97.15 487 GLU A C 1
ATOM 2710 O O . GLU A 1 374 ? 115.544 144.909 32.563 1.00 90.01 487 GLU A O 1
ATOM 2716 N N . ASP A 1 375 ? 117.383 143.605 32.599 1.00 104.85 488 ASP A N 1
ATOM 2717 C CA . ASP A 1 375 ? 117.370 143.286 31.178 1.00 105.83 488 ASP A CA 1
ATOM 2718 C C . ASP A 1 375 ? 116.107 142.508 30.819 1.00 105.37 488 ASP A C 1
ATOM 2719 O O . ASP A 1 375 ? 115.295 142.960 30.010 1.00 103.50 488 ASP A O 1
ATOM 2724 N N . ASP A 1 376 ? 115.955 141.337 31.434 1.00 103.70 489 ASP A N 1
ATOM 2725 C CA . ASP A 1 376 ? 114.816 140.456 31.188 1.00 97.87 489 ASP A CA 1
ATOM 2726 C C . ASP A 1 376 ? 113.481 141.108 31.530 1.00 90.40 489 ASP A C 1
ATOM 2727 O O . ASP A 1 376 ? 112.516 140.989 30.779 1.00 88.70 489 ASP A O 1
ATOM 2732 N N . LYS A 1 377 ? 113.434 141.795 32.666 1.00 90.63 490 LYS A N 1
ATOM 2733 C CA . LYS A 1 377 ? 112.209 142.438 33.134 1.00 84.36 490 LYS A CA 1
ATOM 2734 C C . LYS A 1 377 ? 111.673 143.438 32.111 1.00 85.80 490 LYS A C 1
ATOM 2735 O O . LYS A 1 377 ? 110.487 143.769 32.110 1.00 87.56 490 LYS A O 1
ATOM 2741 N N . ASN A 1 378 ? 112.556 143.903 31.233 1.00 91.68 491 ASN A N 1
ATOM 2742 C CA . ASN A 1 378 ? 112.198 144.885 30.220 1.00 94.75 491 ASN A CA 1
ATOM 2743 C C . ASN A 1 378 ? 112.059 144.268 28.827 1.00 88.12 491 ASN A C 1
ATOM 2744 O O . ASN A 1 378 ? 111.896 144.988 27.842 1.00 99.26 491 ASN A O 1
ATOM 2749 N N . LEU A 1 379 ? 112.128 142.938 28.754 1.00 85.40 492 LEU A N 1
ATOM 2750 C CA . LEU A 1 379 ? 111.974 142.207 27.492 1.00 88.43 492 LEU A CA 1
ATOM 2751 C C . LEU A 1 379 ? 110.722 142.649 26.730 1.00 91.09 492 LEU A C 1
ATOM 2752 O O . LEU A 1 379 ? 109.733 143.050 27.345 1.00 87.70 492 LEU A O 1
ATOM 2757 N N . PRO A 1 380 ? 110.768 142.585 25.387 1.00 90.62 493 PRO A N 1
ATOM 2758 C CA . PRO A 1 380 ? 109.686 143.070 24.520 1.00 88.45 493 PRO A CA 1
ATOM 2759 C C . PRO A 1 380 ? 108.303 142.515 24.854 1.00 90.73 493 PRO A C 1
ATOM 2760 O O . PRO A 1 380 ? 107.312 143.179 24.556 1.00 86.19 493 PRO A O 1
ATOM 2764 N N . GLN A 1 381 ? 108.232 141.336 25.464 1.00 90.04 494 GLN A N 1
ATOM 2765 C CA . GLN A 1 381 ? 106.945 140.698 25.737 1.00 85.68 494 GLN A CA 1
ATOM 2766 C C . GLN A 1 381 ? 106.320 141.160 27.056 1.00 82.87 494 GLN A C 1
ATOM 2767 O O . GLN A 1 381 ? 105.098 141.167 27.203 1.00 73.83 494 GLN A O 1
ATOM 2773 N N . ILE A 1 382 ? 107.157 141.566 28.004 1.00 87.78 495 ILE A N 1
ATOM 2774 C CA . ILE A 1 382 ? 106.679 141.948 29.331 1.00 83.52 495 ILE A CA 1
ATOM 2775 C C . ILE A 1 382 ? 106.103 143.366 29.374 1.00 72.22 495 ILE A C 1
ATOM 2776 O O . ILE A 1 382 ? 105.046 143.594 29.963 1.00 73.11 495 ILE A O 1
ATOM 2781 N N . SER A 1 383 ? 106.799 144.311 28.750 1.00 79.80 496 SER A N 1
ATOM 2782 C CA . SER A 1 383 ? 106.389 145.716 28.760 1.00 87.61 496 SER A CA 1
ATOM 2783 C C . SER A 1 383 ? 104.998 145.935 28.155 1.00 83.07 496 SER A C 1
ATOM 2784 O O . SER A 1 383 ? 104.214 146.735 28.662 1.00 80.84 496 SER A O 1
ATOM 2787 N N . ASN A 1 384 ? 104.702 145.212 27.078 1.00 74.81 497 ASN A N 1
ATOM 2788 C CA . ASN A 1 384 ? 103.454 145.377 26.334 1.00 73.52 497 ASN A CA 1
ATOM 2789 C C . ASN A 1 384 ? 102.218 144.843 27.058 1.00 75.50 497 ASN A C 1
ATOM 2790 O O . ASN A 1 384 ? 101.133 145.412 26.950 1.00 71.36 497 ASN A O 1
ATOM 2795 N N . ILE A 1 385 ? 102.387 143.748 27.793 1.00 77.65 498 ILE A N 1
ATOM 2796 C CA . ILE A 1 385 ? 101.261 143.052 28.409 1.00 72.94 498 ILE A CA 1
ATOM 2797 C C . ILE A 1 385 ? 100.765 143.743 29.683 1.00 68.40 498 ILE A C 1
ATOM 2798 O O . ILE A 1 385 ? 99.621 143.551 30.095 1.00 67.39 498 ILE A O 1
ATOM 2803 N N . LEU A 1 386 ? 101.618 144.559 30.296 1.00 66.92 499 LEU A N 1
ATOM 2804 C CA . LEU A 1 386 ? 101.287 145.192 31.572 1.00 73.12 499 LEU A CA 1
ATOM 2805 C C . LEU A 1 386 ? 100.134 146.211 31.492 1.00 81.80 499 LEU A C 1
ATOM 2806 O O . LEU A 1 386 ? 99.259 146.206 32.360 1.00 77.93 499 LEU A O 1
ATOM 2811 N N . PRO A 1 387 ? 100.119 147.091 30.468 1.00 77.41 500 PRO A N 1
ATOM 2812 C CA . PRO A 1 387 ? 98.940 147.965 30.385 1.00 74.60 500 PRO A CA 1
ATOM 2813 C C . PRO A 1 387 ? 97.650 147.195 30.099 1.00 71.34 500 PRO A C 1
ATOM 2814 O O . PRO A 1 387 ? 96.565 147.677 30.424 1.00 72.13 500 PRO A O 1
ATOM 2818 N N . LEU A 1 388 ? 97.774 146.014 29.500 1.00 73.41 501 LEU A N 1
ATOM 2819 C CA . LEU A 1 388 ? 96.620 145.170 29.212 1.00 74.88 501 LEU A CA 1
ATOM 2820 C C . LEU A 1 388 ? 96.059 144.560 30.492 1.00 71.55 501 LEU A C 1
ATOM 2821 O O . LEU A 1 388 ? 94.857 144.619 30.747 1.00 70.13 501 LEU A O 1
ATOM 2826 N N . LEU A 1 389 ? 96.943 143.973 31.294 1.00 71.26 502 LEU A N 1
ATOM 2827 C CA . LEU A 1 389 ? 96.555 143.377 32.567 1.00 69.22 502 LEU A CA 1
ATOM 2828 C C . LEU A 1 389 ? 96.075 144.443 33.546 1.00 74.59 502 LEU A C 1
ATOM 2829 O O . LEU A 1 389 ? 95.384 144.140 34.519 1.00 73.31 502 LEU A O 1
ATOM 2834 N N . ARG A 1 390 ? 96.447 145.692 33.282 1.00 77.91 503 ARG A N 1
ATOM 2835 C CA . ARG A 1 390 ? 96.025 146.807 34.118 1.00 80.04 503 ARG A CA 1
ATOM 2836 C C . ARG A 1 390 ? 94.544 147.105 33.907 1.00 77.21 503 ARG A C 1
ATOM 2837 O O . ARG A 1 390 ? 93.843 147.514 34.832 1.00 68.80 503 ARG A O 1
ATOM 2845 N N . LYS A 1 391 ? 94.076 146.891 32.681 1.00 76.63 504 LYS A N 1
ATOM 2846 C CA . LYS A 1 391 ? 92.683 147.150 32.336 1.00 75.63 504 LYS A CA 1
ATOM 2847 C C . LYS A 1 391 ? 91.775 146.002 32.766 1.00 75.34 504 LYS A C 1
ATOM 2848 O O . LYS A 1 391 ? 90.552 146.107 32.687 1.00 74.65 504 LYS A O 1
ATOM 2854 N N . GLY A 1 392 ? 92.378 144.905 33.212 1.00 79.07 505 GLY A N 1
ATOM 2855 C CA . GLY A 1 392 ? 91.623 143.741 33.638 1.00 78.99 505 GLY A CA 1
ATOM 2856 C C . GLY A 1 392 ? 91.520 142.676 32.562 1.00 71.72 505 GLY A C 1
ATOM 2857 O O . GLY A 1 392 ? 90.872 141.647 32.753 1.00 72.45 505 GLY A O 1
ATOM 2858 N N . ILE A 1 393 ? 92.162 142.925 31.426 1.00 67.96 506 ILE A N 1
ATOM 2859 C CA . ILE A 1 393 ? 92.161 141.977 30.317 1.00 65.50 506 ILE A CA 1
ATOM 2860 C C . ILE A 1 393 ? 93.467 141.189 30.297 1.00 67.98 506 ILE A C 1
ATOM 2861 O O . ILE A 1 393 ? 94.553 141.767 30.258 1.00 78.01 506 ILE A O 1
ATOM 2866 N N . GLY A 1 394 ? 93.353 139.865 30.332 1.00 69.25 507 GLY A N 1
ATOM 2867 C CA . GLY A 1 394 ? 94.519 139.005 30.375 1.00 62.89 507 GLY A CA 1
ATOM 2868 C C . GLY A 1 394 ? 94.695 138.145 29.142 1.00 67.59 507 GLY A C 1
ATOM 2869 O O . GLY A 1 394 ? 93.869 138.164 28.231 1.00 67.79 507 GLY A O 1
ATOM 2870 N N . VAL A 1 395 ? 95.789 137.390 29.121 1.00 65.74 508 VAL A N 1
ATOM 2871 C CA . VAL A 1 395 ? 96.081 136.460 28.039 1.00 70.18 508 VAL A CA 1
ATOM 2872 C C . VAL A 1 395 ? 96.886 135.287 28.593 1.00 71.74 508 VAL A C 1
ATOM 2873 O O . VAL A 1 395 ? 97.799 135.479 29.392 1.00 74.33 508 VAL A O 1
ATOM 2877 N N . HIS A 1 396 ? 96.527 134.072 28.189 1.00 70.07 509 HIS A N 1
ATOM 2878 C CA . HIS A 1 396 ? 97.247 132.878 28.621 1.00 71.39 509 HIS A CA 1
ATOM 2879 C C . HIS A 1 396 ? 97.410 131.891 27.470 1.00 77.90 509 HIS A C 1
ATOM 2880 O O . HIS A 1 396 ? 96.424 131.380 26.942 1.00 83.99 509 HIS A O 1
ATOM 2887 N N . HIS A 1 397 ? 98.655 131.620 27.089 1.00 75.64 510 HIS A N 1
ATOM 2888 C CA . HIS A 1 397 ? 98.934 130.571 26.114 1.00 76.74 510 HIS A CA 1
ATOM 2889 C C . HIS A 1 397 ? 100.396 130.136 26.145 1.00 82.00 510 HIS A C 1
ATOM 2890 O O . HIS A 1 397 ? 101.201 130.665 26.911 1.00 74.56 510 HIS A O 1
ATOM 2897 N N . SER A 1 398 ? 100.717 129.162 25.298 1.00 92.78 511 SER A N 1
ATOM 2898 C CA . SER A 1 398 ? 102.029 128.523 25.273 1.00 87.32 511 SER A CA 1
ATOM 2899 C C . SER A 1 398 ? 103.170 129.498 24.990 1.00 83.87 511 SER A C 1
ATOM 2900 O O . SER A 1 398 ? 104.295 129.301 25.449 1.00 86.13 511 SER A O 1
ATOM 2903 N N . GLY A 1 399 ? 102.871 130.548 24.232 1.00 84.13 512 GLY A N 1
ATOM 2904 C CA . GLY A 1 399 ? 103.876 131.501 23.798 1.00 80.87 512 GLY A CA 1
ATOM 2905 C C . GLY A 1 399 ? 104.318 132.505 24.846 1.00 78.87 512 GLY A C 1
ATOM 2906 O O . GLY A 1 399 ? 105.398 133.085 24.732 1.00 77.23 512 GLY A O 1
ATOM 2907 N N . LEU A 1 400 ? 103.487 132.728 25.860 1.00 81.29 513 LEU A N 1
ATOM 2908 C CA . LEU A 1 400 ? 103.858 133.624 26.949 1.00 74.98 513 LEU A CA 1
ATOM 2909 C C . LEU A 1 400 ? 104.994 133.023 27.765 1.00 75.90 513 LEU A C 1
ATOM 2910 O O . LEU A 1 400 ? 105.071 131.805 27.927 1.00 84.34 513 LEU A O 1
ATOM 2915 N N . LEU A 1 401 ? 105.876 133.879 28.270 1.00 81.00 514 LEU A N 1
ATOM 2916 C CA . LEU A 1 401 ? 106.952 133.438 29.149 1.00 80.18 514 LEU A CA 1
ATOM 2917 C C . LEU A 1 401 ? 106.383 132.773 30.399 1.00 77.20 514 LEU A C 1
ATOM 2918 O O . LEU A 1 401 ? 105.350 133.200 30.915 1.00 73.98 514 LEU A O 1
ATOM 2923 N N . PRO A 1 402 ? 107.050 131.712 30.877 1.00 70.97 515 PRO A N 1
ATOM 2924 C CA . PRO A 1 402 ? 106.637 130.974 32.074 1.00 62.18 515 PRO A CA 1
ATOM 2925 C C . PRO A 1 402 ? 106.376 131.858 33.294 1.00 73.25 515 PRO A C 1
ATOM 2926 O O . PRO A 1 402 ? 105.461 131.555 34.056 1.00 77.12 515 PRO A O 1
ATOM 2930 N N . ILE A 1 403 ? 107.146 132.927 33.475 1.00 80.34 516 ILE A N 1
ATOM 2931 C CA . ILE A 1 403 ? 106.930 133.809 34.619 1.00 79.17 516 ILE A CA 1
ATOM 2932 C C . ILE A 1 403 ? 105.732 134.725 34.381 1.00 75.11 516 ILE A C 1
ATOM 2933 O O . ILE A 1 403 ? 105.162 135.268 35.326 1.00 75.24 516 ILE A O 1
ATOM 2938 N N . LEU A 1 404 ? 105.349 134.890 33.119 1.00 71.33 517 LEU A N 1
ATOM 2939 C CA . LEU A 1 404 ? 104.177 135.691 32.785 1.00 78.73 517 LEU A CA 1
ATOM 2940 C C . LEU A 1 404 ? 102.902 134.885 32.979 1.00 80.70 517 LEU A C 1
ATOM 2941 O O . LEU A 1 404 ? 101.928 135.382 33.545 1.00 75.19 517 LEU A O 1
ATOM 2946 N N . LYS A 1 405 ? 102.917 133.644 32.501 1.00 70.45 518 LYS A N 1
ATOM 2947 C CA . LYS A 1 405 ? 101.789 132.736 32.671 1.00 69.05 518 LYS A CA 1
ATOM 2948 C C . LYS A 1 405 ? 101.421 132.605 34.140 1.00 67.62 518 LYS A C 1
ATOM 2949 O O . LYS A 1 405 ? 100.270 132.811 34.519 1.00 67.60 518 LYS A O 1
ATOM 2955 N N . GLU A 1 406 ? 102.413 132.276 34.962 1.00 70.09 519 GLU A N 1
ATOM 2956 C CA . GLU A 1 406 ? 102.207 132.116 36.396 1.00 73.21 519 GLU A CA 1
ATOM 2957 C C . GLU A 1 406 ? 101.663 133.390 37.031 1.00 72.73 519 GLU A C 1
ATOM 2958 O O . GLU A 1 406 ? 100.697 133.346 37.787 1.00 73.35 519 GLU A O 1
ATOM 2964 N N . THR A 1 407 ? 102.281 134.522 36.710 1.00 70.89 520 THR A N 1
ATOM 2965 C CA . THR A 1 407 ? 101.869 135.811 37.257 1.00 73.04 520 THR A CA 1
ATOM 2966 C C . THR A 1 407 ? 100.421 136.137 36.903 1.00 70.18 520 THR A C 1
ATOM 2967 O O . THR A 1 407 ? 99.640 136.553 37.759 1.00 62.19 520 THR A O 1
ATOM 2971 N N . ILE A 1 408 ? 100.071 135.946 35.635 1.00 67.66 521 ILE A N 1
ATOM 2972 C CA . ILE A 1 408 ? 98.711 136.184 35.169 1.00 68.08 521 ILE A CA 1
ATOM 2973 C C . ILE A 1 408 ? 97.747 135.206 35.839 1.00 71.08 521 ILE A C 1
ATOM 2974 O O . ILE A 1 408 ? 96.621 135.569 36.185 1.00 66.66 521 ILE A O 1
ATOM 2979 N N . GLU A 1 409 ? 98.200 133.971 36.034 1.00 70.59 522 GLU A N 1
ATOM 2980 C CA . GLU A 1 409 ? 97.448 132.999 36.820 1.00 66.90 522 GLU A CA 1
ATOM 2981 C C . GLU A 1 409 ? 97.211 133.538 38.224 1.00 70.16 522 GLU A C 1
ATOM 2982 O O . GLU A 1 409 ? 96.075 133.596 38.687 1.00 72.62 522 GLU A O 1
ATOM 2988 N N . ILE A 1 410 ? 98.296 133.930 38.888 1.00 74.11 523 ILE A N 1
ATOM 2989 C CA . ILE A 1 410 ? 98.233 134.557 40.205 1.00 73.74 523 ILE A CA 1
ATOM 2990 C C . ILE A 1 410 ? 97.255 135.732 40.207 1.00 78.61 523 ILE A C 1
ATOM 2991 O O . ILE A 1 410 ? 96.475 135.905 41.143 1.00 78.83 523 ILE A O 1
ATOM 2996 N N . LEU A 1 411 ? 97.295 136.524 39.140 1.00 75.65 524 LEU A N 1
ATOM 2997 C CA . LEU A 1 411 ? 96.440 137.699 39.010 1.00 73.68 524 LEU A CA 1
ATOM 2998 C C . LEU A 1 411 ? 94.961 137.348 38.859 1.00 77.53 524 LEU A C 1
ATOM 2999 O O . LEU A 1 411 ? 94.097 138.031 39.409 1.00 79.55 524 LEU A O 1
ATOM 3004 N N . PHE A 1 412 ? 94.672 136.284 38.116 1.00 75.12 525 PHE A N 1
ATOM 3005 C CA . PHE A 1 412 ? 93.291 135.913 37.818 1.00 79.43 525 PHE A CA 1
ATOM 3006 C C . PHE A 1 412 ? 92.547 135.421 39.057 1.00 81.56 525 PHE A C 1
ATOM 3007 O O . PHE A 1 412 ? 91.373 135.739 39.252 1.00 80.40 525 PHE A O 1
ATOM 3015 N N . GLN A 1 413 ? 93.234 134.640 39.885 1.00 79.31 526 GLN A N 1
ATOM 3016 C CA . GLN A 1 413 ? 92.642 134.102 41.106 1.00 79.38 526 GLN A CA 1
ATOM 3017 C C . GLN A 1 413 ? 92.366 135.217 42.101 1.00 81.07 526 GLN A C 1
ATOM 3018 O O . GLN A 1 413 ? 91.518 135.083 42.983 1.00 82.38 526 GLN A O 1
ATOM 3024 N N . GLU A 1 414 ? 93.095 136.319 41.954 1.00 77.73 527 GLU A N 1
ATOM 3025 C CA . GLU A 1 414 ? 92.888 137.486 42.798 1.00 80.32 527 GLU A CA 1
ATOM 3026 C C . GLU A 1 414 ? 91.842 138.412 42.187 1.00 82.78 527 GLU A C 1
ATOM 3027 O O . GLU A 1 414 ? 91.631 139.527 42.664 1.00 88.81 527 GLU A O 1
ATOM 3033 N N . GLY A 1 415 ? 91.197 137.944 41.124 1.00 80.65 528 GLY A N 1
ATOM 3034 C CA . GLY A 1 415 ? 90.100 138.668 40.507 1.00 78.35 528 GLY A CA 1
ATOM 3035 C C . GLY A 1 415 ? 90.486 140.001 39.897 1.00 80.79 528 GLY A C 1
ATOM 3036 O O . GLY A 1 415 ? 89.622 140.821 39.593 1.00 80.60 528 GLY A O 1
ATOM 3037 N N . LEU A 1 416 ? 91.784 140.222 39.714 1.00 78.52 529 LEU A N 1
ATOM 3038 C CA . LEU A 1 416 ? 92.259 141.449 39.087 1.00 80.69 529 LEU A CA 1
ATOM 3039 C C . LEU A 1 416 ? 92.093 141.354 37.575 1.00 82.82 529 LEU A C 1
ATOM 3040 O O . LEU A 1 416 ? 92.300 142.327 36.849 1.00 78.04 529 LEU A O 1
ATOM 3045 N N . ILE A 1 417 ? 91.713 140.168 37.114 1.00 87.50 530 ILE A N 1
ATOM 3046 C CA . ILE A 1 417 ? 91.393 139.950 35.712 1.00 81.12 530 ILE A CA 1
ATOM 3047 C C . ILE A 1 417 ? 89.948 139.480 35.569 1.00 75.86 530 ILE A C 1
ATOM 3048 O O . ILE A 1 417 ? 89.580 138.412 36.061 1.00 72.16 530 ILE A O 1
ATOM 3053 N N . LYS A 1 418 ? 89.131 140.292 34.909 1.00 68.43 531 LYS A N 1
ATOM 3054 C CA . LYS A 1 418 ? 87.738 139.940 34.676 1.00 65.83 531 LYS A CA 1
ATOM 3055 C C . LYS A 1 418 ? 87.619 139.073 33.430 1.00 68.43 531 LYS A C 1
ATOM 3056 O O . LYS A 1 418 ? 86.858 138.107 33.400 1.00 80.28 531 LYS A O 1
ATOM 3062 N N . VAL A 1 419 ? 88.382 139.425 32.401 1.00 63.82 532 VAL A N 1
ATOM 3063 C CA . VAL A 1 419 ? 88.330 138.715 31.131 1.00 65.25 532 VAL A CA 1
ATOM 3064 C C . VAL A 1 419 ? 89.676 138.083 30.805 1.00 65.14 532 VAL A C 1
ATOM 3065 O O . VAL A 1 419 ? 90.693 138.771 30.737 1.00 71.74 532 VAL A O 1
ATOM 3069 N N . LEU A 1 420 ? 89.680 136.773 30.593 1.00 69.52 533 LEU A N 1
ATOM 3070 C CA . LEU A 1 420 ? 90.917 136.070 30.286 1.00 68.14 533 LEU A CA 1
ATOM 3071 C C . LEU A 1 420 ? 90.846 135.349 28.945 1.00 63.93 533 LEU A C 1
ATOM 3072 O O . LEU A 1 420 ? 89.920 134.580 28.685 1.00 61.16 533 LEU A O 1
ATOM 3077 N N . PHE A 1 421 ? 91.832 135.606 28.094 1.00 65.57 534 PHE A N 1
ATOM 3078 C CA . PHE A 1 421 ? 91.912 134.951 26.797 1.00 67.95 534 PHE A CA 1
ATOM 3079 C C . PHE A 1 421 ? 92.894 133.794 26.865 1.00 68.03 534 PHE A C 1
ATOM 3080 O O . PHE A 1 421 ? 94.099 133.998 27.006 1.00 66.36 534 PHE A O 1
ATOM 3088 N N . ALA A 1 422 ? 92.373 132.577 26.765 1.00 70.59 535 ALA A N 1
ATOM 3089 C CA . ALA A 1 422 ? 93.190 131.391 26.970 1.00 78.06 535 ALA A CA 1
ATOM 3090 C C . ALA A 1 422 ? 93.054 130.380 25.838 1.00 75.71 535 ALA A C 1
ATOM 3091 O O . ALA A 1 422 ? 92.078 130.394 25.088 1.00 74.75 535 ALA A O 1
ATOM 3093 N N . THR A 1 423 ? 94.051 129.509 25.717 1.00 77.13 536 THR A N 1
ATOM 3094 C CA . THR A 1 423 ? 93.965 128.368 24.818 1.00 89.20 536 THR A CA 1
ATOM 3095 C C . THR A 1 423 ? 93.506 127.161 25.631 1.00 95.22 536 THR A C 1
ATOM 3096 O O . THR A 1 423 ? 93.327 127.268 26.844 1.00 94.74 536 THR A O 1
ATOM 3100 N N . GLU A 1 424 ? 93.315 126.022 24.970 1.00 91.65 537 GLU A N 1
ATOM 3101 C CA . GLU A 1 424 ? 92.824 124.816 25.639 1.00 91.45 537 GLU A CA 1
ATOM 3102 C C . GLU A 1 424 ? 93.733 124.385 26.793 1.00 97.02 537 GLU A C 1
ATOM 3103 O O . GLU A 1 424 ? 93.287 123.735 27.741 1.00 93.35 537 GLU A O 1
ATOM 3109 N N . THR A 1 425 ? 95.001 124.775 26.713 1.00 100.42 538 THR A N 1
ATOM 3110 C CA . THR A 1 425 ? 96.004 124.432 27.719 1.00 97.71 538 THR A CA 1
ATOM 3111 C C . THR A 1 425 ? 95.643 124.927 29.125 1.00 94.78 538 THR A C 1
ATOM 3112 O O . THR A 1 425 ? 96.113 124.380 30.123 1.00 87.23 538 THR A O 1
ATOM 3116 N N . PHE A 1 426 ? 94.797 125.950 29.198 1.00 95.55 539 PHE A N 1
ATOM 3117 C CA . PHE A 1 426 ? 94.518 126.628 30.463 1.00 97.84 539 PHE A CA 1
ATOM 3118 C C . PHE A 1 426 ? 93.545 125.888 31.381 1.00 102.12 539 PHE A C 1
ATOM 3119 O O . PHE A 1 426 ? 93.673 125.955 32.604 1.00 101.34 539 PHE A O 1
ATOM 3127 N N . SER A 1 427 ? 92.570 125.198 30.797 1.00 101.50 540 SER A N 1
ATOM 3128 C CA . SER A 1 427 ? 91.561 124.493 31.583 1.00 100.19 540 SER A CA 1
ATOM 3129 C C . SER A 1 427 ? 92.181 123.386 32.429 1.00 103.45 540 SER A C 1
ATOM 3130 O O . SER A 1 427 ? 91.683 123.065 33.510 1.00 101.50 540 SER A O 1
ATOM 3133 N N . ILE A 1 428 ? 93.270 122.807 31.934 1.00 105.32 541 ILE A N 1
ATOM 3134 C CA . ILE A 1 428 ? 93.989 121.786 32.681 1.00 101.67 541 ILE A CA 1
ATOM 3135 C C . ILE A 1 428 ? 94.661 122.430 33.889 1.00 101.38 541 ILE A C 1
ATOM 3136 O O . ILE A 1 428 ? 94.956 121.759 34.880 1.00 94.84 541 ILE A O 1
ATOM 3141 N N . GLY A 1 429 ? 94.897 123.738 33.791 1.00 104.17 542 GLY A N 1
ATOM 3142 C CA . GLY A 1 429 ? 95.367 124.530 34.914 1.00 107.95 542 GLY A CA 1
ATOM 3143 C C . GLY A 1 429 ? 94.460 124.332 36.114 1.00 109.24 542 GLY A C 1
ATOM 3144 O O . GLY A 1 429 ? 93.241 124.245 35.976 1.00 105.41 542 GLY A O 1
ATOM 3145 N N . LEU A 1 430 ? 95.060 124.280 37.295 1.00 112.22 543 LEU A N 1
ATOM 3146 C CA . LEU A 1 430 ? 94.399 123.767 38.490 1.00 116.88 543 LEU A CA 1
ATOM 3147 C C . LEU A 1 430 ? 93.302 124.652 39.104 1.00 114.86 543 LEU A C 1
ATOM 3148 O O . LEU A 1 430 ? 92.118 124.323 39.020 1.00 109.63 543 LEU A O 1
ATOM 3153 N N . ASN A 1 431 ? 93.696 125.767 39.713 1.00 110.76 544 ASN A N 1
ATOM 3154 C CA . ASN A 1 431 ? 92.835 126.485 40.661 1.00 107.15 544 ASN A CA 1
ATOM 3155 C C . ASN A 1 431 ? 91.907 127.594 40.157 1.00 99.79 544 ASN A C 1
ATOM 3156 O O . ASN A 1 431 ? 91.303 128.290 40.972 1.00 103.64 544 ASN A O 1
ATOM 3161 N N . MET A 1 432 ? 91.784 127.786 38.850 1.00 94.15 545 MET A N 1
ATOM 3162 C CA . MET A 1 432 ? 91.178 129.025 38.364 1.00 88.54 545 MET A CA 1
ATOM 3163 C C . MET A 1 432 ? 89.879 128.859 37.579 1.00 89.18 545 MET A C 1
ATOM 3164 O O . MET A 1 432 ? 89.907 128.678 36.360 1.00 90.67 545 MET A O 1
ATOM 3169 N N . PRO A 1 433 ? 88.732 128.933 38.273 1.00 86.04 546 PRO A N 1
ATOM 3170 C CA . PRO A 1 433 ? 87.439 128.880 37.592 1.00 77.83 546 PRO A CA 1
ATOM 3171 C C . PRO A 1 433 ? 86.917 130.266 37.236 1.00 81.32 546 PRO A C 1
ATOM 3172 O O . PRO A 1 433 ? 87.549 131.272 37.559 1.00 85.69 546 PRO A O 1
ATOM 3176 N N . ALA A 1 434 ? 85.764 130.309 36.581 1.00 82.30 547 ALA A N 1
ATOM 3177 C CA . ALA A 1 434 ? 85.132 131.568 36.214 1.00 76.64 547 ALA A CA 1
ATOM 3178 C C . ALA A 1 434 ? 83.625 131.474 36.421 1.00 76.16 547 ALA A C 1
ATOM 3179 O O . ALA A 1 434 ? 83.115 130.434 36.834 1.00 77.21 547 ALA A O 1
ATOM 3181 N N . ARG A 1 435 ? 82.914 132.562 36.150 1.00 69.40 548 ARG A N 1
ATOM 3182 C CA . ARG A 1 435 ? 81.458 132.525 36.170 1.00 71.31 548 ARG A CA 1
ATOM 3183 C C . ARG A 1 435 ? 80.947 132.215 34.773 1.00 65.89 548 ARG A C 1
ATOM 3184 O O . ARG A 1 435 ? 79.844 131.694 34.595 1.00 67.56 548 ARG A O 1
ATOM 3192 N N . THR A 1 436 ? 81.771 132.531 33.781 1.00 61.57 549 THR A N 1
ATOM 3193 C CA . THR A 1 436 ? 81.352 132.463 32.391 1.00 64.10 549 THR A CA 1
ATOM 3194 C C . THR A 1 436 ? 82.459 131.961 31.474 1.00 60.74 549 THR A C 1
ATOM 3195 O O . THR A 1 436 ? 83.615 132.359 31.602 1.00 71.42 549 THR A O 1
ATOM 3199 N N . VAL A 1 437 ? 82.096 131.082 30.548 1.00 52.81 550 VAL A N 1
ATOM 3200 C CA . VAL A 1 437 ? 83.029 130.598 29.541 1.00 65.17 550 VAL A CA 1
ATOM 3201 C C . VAL A 1 437 ? 82.477 130.891 28.150 1.00 66.33 550 VAL A C 1
ATOM 3202 O O . VAL A 1 437 ? 81.320 130.592 27.857 1.00 63.78 550 VAL A O 1
ATOM 3206 N N . VAL A 1 438 ? 83.303 131.494 27.301 1.00 64.89 551 VAL A N 1
ATOM 3207 C CA . VAL A 1 438 ? 82.926 131.735 25.913 1.00 65.27 551 VAL A CA 1
ATOM 3208 C C . VAL A 1 438 ? 83.803 130.928 24.965 1.00 65.47 551 VAL A C 1
ATOM 3209 O O . VAL A 1 438 ? 85.030 131.013 25.013 1.00 66.10 551 VAL A O 1
ATOM 3213 N N . PHE A 1 439 ? 83.166 130.131 24.114 1.00 65.78 552 PHE A N 1
ATOM 3214 C CA . PHE A 1 439 ? 83.881 129.366 23.102 1.00 73.13 552 PHE A CA 1
ATOM 3215 C C . PHE A 1 439 ? 84.025 130.196 21.839 1.00 74.41 552 PHE A C 1
ATOM 3216 O O . PHE A 1 439 ? 83.030 130.545 21.205 1.00 76.69 552 PHE A O 1
ATOM 3224 N N . THR A 1 440 ? 85.263 130.519 21.481 1.00 73.28 553 THR A N 1
ATOM 3225 C CA . THR A 1 440 ? 85.527 131.227 20.238 1.00 81.80 553 THR A CA 1
ATOM 3226 C C . THR A 1 440 ? 85.056 130.394 19.053 1.00 83.61 553 THR A C 1
ATOM 3227 O O . THR A 1 440 ? 84.314 130.873 18.197 1.00 83.93 553 THR A O 1
ATOM 3231 N N . GLN A 1 441 ? 85.489 129.138 19.017 1.00 92.19 554 GLN A N 1
ATOM 3232 C CA . GLN A 1 441 ? 85.084 128.217 17.964 1.00 94.93 554 GLN A CA 1
ATOM 3233 C C . GLN A 1 441 ? 84.573 126.914 18.564 1.00 93.05 554 GLN A C 1
ATOM 3234 O O . GLN A 1 441 ? 84.923 126.558 19.691 1.00 96.58 554 GLN A O 1
ATOM 3240 N N . VAL A 1 442 ? 83.738 126.210 17.809 1.00 95.07 555 VAL A N 1
ATOM 3241 C CA . VAL A 1 442 ? 83.297 124.879 18.204 1.00 98.99 555 VAL A CA 1
ATOM 3242 C C . VAL A 1 442 ? 84.009 123.836 17.351 1.00 101.75 555 VAL A C 1
ATOM 3243 O O . VAL A 1 442 ? 83.706 122.644 17.420 1.00 104.13 555 VAL A O 1
ATOM 3247 N N . THR A 1 443 ? 84.968 124.297 16.553 1.00 104.46 556 THR A N 1
ATOM 3248 C CA . THR A 1 443 ? 85.708 123.414 15.658 1.00 100.83 556 THR A CA 1
ATOM 3249 C C . THR A 1 443 ? 87.213 123.501 15.907 1.00 105.49 556 THR A C 1
ATOM 3250 O O . THR A 1 443 ? 87.803 124.582 15.860 1.00 111.09 556 THR A O 1
ATOM 3254 N N . LYS A 1 444 ? 87.823 122.352 16.179 1.00 108.60 557 LYS A N 1
ATOM 3255 C CA . LYS A 1 444 ? 89.260 122.280 16.411 1.00 109.78 557 LYS A CA 1
ATOM 3256 C C . LYS A 1 444 ? 89.946 121.659 15.206 1.00 117.62 557 LYS A C 1
ATOM 3257 O O . LYS A 1 444 ? 89.691 120.506 14.848 1.00 122.13 557 LYS A O 1
ATOM 3263 N N . TRP A 1 445 ? 90.808 122.446 14.576 1.00 126.07 558 TRP A N 1
ATOM 3264 C CA . TRP A 1 445 ? 91.480 122.020 13.363 1.00 135.93 558 TRP A CA 1
ATOM 3265 C C . TRP A 1 445 ? 92.965 122.271 13.437 1.00 147.94 558 TRP A C 1
ATOM 3266 O O . TRP A 1 445 ? 93.422 123.407 13.558 1.00 150.75 558 TRP A O 1
ATOM 3277 N N . ASP A 1 446 ? 93.719 121.190 13.363 1.00 148.90 559 ASP A N 1
ATOM 3278 C CA . ASP A 1 446 ? 95.161 121.281 13.338 1.00 146.88 559 ASP A CA 1
ATOM 3279 C C . ASP A 1 446 ? 95.635 120.967 11.933 1.00 148.50 559 ASP A C 1
ATOM 3280 O O . ASP A 1 446 ? 95.419 121.751 11.005 1.00 155.88 559 ASP A O 1
ATOM 3285 N N . GLY A 1 447 ? 96.258 119.812 11.753 1.00 145.44 560 GLY A N 1
ATOM 3286 C CA . GLY A 1 447 ? 96.644 119.417 10.406 1.00 148.62 560 GLY A CA 1
ATOM 3287 C C . GLY A 1 447 ? 95.529 118.791 9.543 1.00 148.74 560 GLY A C 1
ATOM 3288 O O . GLY A 1 447 ? 95.032 119.444 8.623 1.00 151.98 560 GLY A O 1
ATOM 3289 N N . GLN A 1 448 ? 95.083 117.574 9.858 1.00 153.75 561 GLN A N 1
ATOM 3290 C CA . GLN A 1 448 ? 94.085 116.903 9.022 1.00 152.57 561 GLN A CA 1
ATOM 3291 C C . GLN A 1 448 ? 92.724 116.758 9.724 1.00 145.52 561 GLN A C 1
ATOM 3292 O O . GLN A 1 448 ? 91.710 116.543 9.051 1.00 143.79 561 GLN A O 1
ATOM 3298 N N . GLN A 1 449 ? 92.678 116.918 11.047 1.00 139.32 562 GLN A N 1
ATOM 3299 C CA . GLN A 1 449 ? 91.392 116.910 11.757 1.00 136.28 562 GLN A CA 1
ATOM 3300 C C . GLN A 1 449 ? 90.499 118.136 11.505 1.00 138.12 562 GLN A C 1
ATOM 3301 O O . GLN A 1 449 ? 90.746 119.229 12.019 1.00 138.30 562 GLN A O 1
ATOM 3307 N N . ARG A 1 450 ? 89.481 117.943 10.675 1.00 139.19 563 ARG A N 1
ATOM 3308 C CA . ARG A 1 450 ? 88.359 118.863 10.619 1.00 133.31 563 ARG A CA 1
ATOM 3309 C C . ARG A 1 450 ? 87.247 118.266 11.475 1.00 129.41 563 ARG A C 1
ATOM 3310 O O . ARG A 1 450 ? 86.458 117.440 11.020 1.00 129.68 563 ARG A O 1
ATOM 3318 N N . ARG A 1 451 ? 87.197 118.673 12.735 1.00 120.28 564 ARG A N 1
ATOM 3319 C CA . ARG A 1 451 ? 86.327 117.985 13.672 1.00 119.58 564 ARG A CA 1
ATOM 3320 C C . ARG A 1 451 ? 85.625 118.913 14.636 1.00 107.39 564 ARG A C 1
ATOM 3321 O O . ARG A 1 451 ? 86.170 119.935 15.044 1.00 107.74 564 ARG A O 1
ATOM 3329 N N . PRO A 1 452 ? 84.387 118.559 14.984 1.00 101.74 565 PRO A N 1
ATOM 3330 C CA . PRO A 1 452 ? 83.697 119.184 16.107 1.00 101.60 565 PRO A CA 1
ATOM 3331 C C . PRO A 1 452 ? 84.484 118.914 17.377 1.00 97.69 565 PRO A C 1
ATOM 3332 O O . PRO A 1 452 ? 85.113 117.860 17.482 1.00 104.05 565 PRO A O 1
ATOM 3336 N N . LEU A 1 453 ? 84.484 119.857 18.309 1.00 95.59 566 LEU A N 1
ATOM 3337 C CA . LEU A 1 453 ? 84.965 119.560 19.646 1.00 96.37 566 LEU A CA 1
ATOM 3338 C C . LEU A 1 453 ? 84.102 118.425 20.173 1.00 92.58 566 LEU A C 1
ATOM 3339 O O . LEU A 1 453 ? 82.888 118.434 19.985 1.00 89.53 566 LEU A O 1
ATOM 3344 N N . THR A 1 454 ? 84.713 117.433 20.806 1.00 90.06 567 THR A N 1
ATOM 3345 C CA . THR A 1 454 ? 83.937 116.307 21.307 1.00 90.78 567 THR A CA 1
ATOM 3346 C C . THR A 1 454 ? 83.642 116.489 22.789 1.00 82.14 567 THR A C 1
ATOM 3347 O O . THR A 1 454 ? 84.420 117.113 23.508 1.00 82.31 567 THR A O 1
ATOM 3351 N N . SER A 1 455 ? 82.513 115.936 23.231 1.00 81.97 568 SER A N 1
ATOM 3352 C CA . SER A 1 455 ? 81.951 116.198 24.558 1.00 83.35 568 SER A CA 1
ATOM 3353 C C . SER A 1 455 ? 82.955 116.113 25.708 1.00 85.80 568 SER A C 1
ATOM 3354 O O . SER A 1 455 ? 82.756 116.729 26.752 1.00 87.55 568 SER A O 1
ATOM 3357 N N . SER A 1 456 ? 84.032 115.358 25.520 1.00 87.29 569 SER A N 1
ATOM 3358 C CA . SER A 1 456 ? 85.112 115.344 26.498 1.00 89.55 569 SER A CA 1
ATOM 3359 C C . SER A 1 456 ? 85.828 116.694 26.507 1.00 88.53 569 SER A C 1
ATOM 3360 O O . SER A 1 456 ? 86.016 117.303 27.561 1.00 85.81 569 SER A O 1
ATOM 3363 N N . GLU A 1 457 ? 86.212 117.162 25.323 1.00 87.89 570 GLU A N 1
ATOM 3364 C CA . GLU A 1 457 ? 86.889 118.447 25.184 1.00 91.60 570 GLU A CA 1
ATOM 3365 C C . GLU A 1 457 ? 85.973 119.610 25.555 1.00 88.72 570 GLU A C 1
ATOM 3366 O O . GLU A 1 457 ? 86.441 120.715 25.834 1.00 89.36 570 GLU A O 1
ATOM 3372 N N . TYR A 1 458 ? 84.669 119.359 25.558 1.00 83.42 571 TYR A N 1
ATOM 3373 C CA . TYR A 1 458 ? 83.706 120.380 25.943 1.00 78.32 571 TYR A CA 1
ATOM 3374 C C . TYR A 1 458 ? 83.626 120.524 27.462 1.00 82.08 571 TYR A C 1
ATOM 3375 O O . TYR A 1 458 ? 83.607 121.638 27.978 1.00 87.61 571 TYR A O 1
ATOM 3384 N N . ILE A 1 459 ? 83.585 119.403 28.178 1.00 84.83 572 ILE A N 1
ATOM 3385 C CA . ILE A 1 459 ? 83.337 119.448 29.618 1.00 87.36 572 ILE A CA 1
ATOM 3386 C C . ILE A 1 459 ? 84.534 119.958 30.423 1.00 91.54 572 ILE A C 1
ATOM 3387 O O . ILE A 1 459 ? 84.353 120.618 31.446 1.00 90.14 572 ILE A O 1
ATOM 3392 N N . GLN A 1 460 ? 85.749 119.657 29.971 1.00 88.50 573 GLN A N 1
ATOM 3393 C CA . GLN A 1 460 ? 86.942 120.125 30.671 1.00 88.65 573 GLN A CA 1
ATOM 3394 C C . GLN A 1 460 ? 87.041 121.642 30.553 1.00 91.12 573 GLN A C 1
ATOM 3395 O O . GLN A 1 460 ? 87.580 122.315 31.433 1.00 95.95 573 GLN A O 1
ATOM 3401 N N . MET A 1 461 ? 86.501 122.170 29.460 1.00 84.87 574 MET A N 1
ATOM 3402 C CA . MET A 1 461 ? 86.448 123.609 29.238 1.00 76.30 574 MET A CA 1
ATOM 3403 C C . MET A 1 461 ? 85.223 124.238 29.894 1.00 72.31 574 MET A C 1
ATOM 3404 O O . MET A 1 461 ? 85.347 125.057 30.802 1.00 69.78 574 MET A O 1
ATOM 3409 N N . ALA A 1 462 ? 84.041 123.844 29.429 1.00 74.16 575 ALA A N 1
ATOM 3410 C CA . ALA A 1 462 ? 82.789 124.456 29.871 1.00 72.09 575 ALA A CA 1
ATOM 3411 C C . ALA A 1 462 ? 82.494 124.212 31.352 1.00 75.30 575 ALA A C 1
ATOM 3412 O O . ALA A 1 462 ? 81.618 124.855 31.929 1.00 74.14 575 ALA A O 1
ATOM 3414 N N . GLY A 1 463 ? 83.224 123.284 31.962 1.00 78.80 576 GLY A N 1
ATOM 3415 C CA . GLY A 1 463 ? 83.049 122.985 33.371 1.00 81.31 576 GLY A CA 1
ATOM 3416 C C . GLY A 1 463 ? 83.561 124.098 34.264 1.00 78.82 576 GLY A C 1
ATOM 3417 O O . GLY A 1 463 ? 83.130 124.238 35.409 1.00 81.23 576 GLY A O 1
ATOM 3418 N N . ARG A 1 464 ? 84.481 124.897 33.731 1.00 75.60 577 ARG A N 1
ATOM 3419 C CA . ARG A 1 464 ? 85.078 125.999 34.477 1.00 75.76 577 ARG A CA 1
ATOM 3420 C C . ARG A 1 464 ? 84.038 127.049 34.864 1.00 78.54 577 ARG A C 1
ATOM 3421 O O . ARG A 1 464 ? 84.219 127.783 35.836 1.00 80.83 577 ARG A O 1
ATOM 3429 N N . ALA A 1 465 ? 82.952 127.115 34.100 1.00 69.86 578 ALA A N 1
ATOM 3430 C CA . ALA A 1 465 ? 81.858 128.031 34.401 1.00 66.61 578 ALA A CA 1
ATOM 3431 C C . ALA A 1 465 ? 81.123 127.607 35.667 1.00 74.22 578 ALA A C 1
ATOM 3432 O O . ALA A 1 465 ? 80.684 126.464 35.789 1.00 86.54 578 ALA A O 1
ATOM 3434 N N . GLY A 1 466 ? 80.992 128.535 36.607 1.00 77.80 579 GLY A N 1
ATOM 3435 C CA . GLY A 1 466 ? 80.320 128.253 37.859 1.00 75.81 579 GLY A CA 1
ATOM 3436 C C . GLY A 1 466 ? 81.287 128.032 39.005 1.00 85.90 579 GLY A C 1
ATOM 3437 O O . GLY A 1 466 ? 82.299 127.347 38.860 1.00 94.72 579 GLY A O 1
ATOM 3438 N N . ARG A 1 467 ? 80.968 128.623 40.150 1.00 85.15 580 ARG A N 1
ATOM 3439 C CA . ARG A 1 467 ? 81.771 128.482 41.356 1.00 86.37 580 ARG A CA 1
ATOM 3440 C C . ARG A 1 467 ? 80.825 128.271 42.532 1.00 94.83 580 ARG A C 1
ATOM 3441 O O . ARG A 1 467 ? 79.817 128.970 42.640 1.00 100.41 580 ARG A O 1
ATOM 3449 N N . ARG A 1 468 ? 81.150 127.310 43.397 1.00 102.26 581 ARG A N 1
ATOM 3450 C CA . ARG A 1 468 ? 80.257 126.870 44.476 1.00 108.00 581 ARG A CA 1
ATOM 3451 C C . ARG A 1 468 ? 79.556 128.003 45.223 1.00 105.05 581 ARG A C 1
ATOM 3452 O O . ARG A 1 468 ? 78.329 128.104 45.204 1.00 105.43 581 ARG A O 1
ATOM 3460 N N . GLY A 1 469 ? 80.340 128.855 45.872 1.00 102.90 582 GLY A N 1
ATOM 3461 C CA . GLY A 1 469 ? 79.787 129.891 46.721 1.00 102.84 582 GLY A CA 1
ATOM 3462 C C . GLY A 1 469 ? 79.275 131.119 45.999 1.00 97.66 582 GLY A C 1
ATOM 3463 O O . GLY A 1 469 ? 78.179 131.600 46.278 1.00 98.10 582 GLY A O 1
ATOM 3464 N N . LEU A 1 470 ? 80.065 131.617 45.056 1.00 99.96 583 LEU A N 1
ATOM 3465 C CA . LEU A 1 470 ? 79.848 132.945 44.490 1.00 93.94 583 LEU A CA 1
ATOM 3466 C C . LEU A 1 470 ? 78.906 133.008 43.285 1.00 90.90 583 LEU A C 1
ATOM 3467 O O . LEU A 1 470 ? 78.588 134.098 42.810 1.00 85.71 583 LEU A O 1
ATOM 3472 N N . ASP A 1 471 ? 78.456 131.862 42.786 1.00 91.42 584 ASP A N 1
ATOM 3473 C CA . ASP A 1 471 ? 77.681 131.871 41.548 1.00 91.59 584 ASP A CA 1
ATOM 3474 C C . ASP A 1 471 ? 76.303 131.223 41.626 1.00 86.63 584 ASP A C 1
ATOM 3475 O O . ASP A 1 471 ? 76.086 130.248 42.342 1.00 94.73 584 ASP A O 1
ATOM 3480 N N . ASP A 1 472 ? 75.377 131.802 40.870 1.00 93.02 585 ASP A N 1
ATOM 3481 C CA . ASP A 1 472 ? 74.054 131.236 40.671 1.00 97.43 585 ASP A CA 1
ATOM 3482 C C . ASP A 1 472 ? 74.188 130.012 39.796 1.00 93.25 585 ASP A C 1
ATOM 3483 O O . ASP A 1 472 ? 73.780 128.905 40.169 1.00 93.11 585 ASP A O 1
ATOM 3488 N N . ARG A 1 473 ? 74.796 130.233 38.636 1.00 91.71 586 ARG A N 1
ATOM 3489 C CA . ARG A 1 473 ? 74.924 129.205 37.625 1.00 84.30 586 ARG A CA 1
ATOM 3490 C C . ARG A 1 473 ? 76.150 129.450 36.773 1.00 79.08 586 ARG A C 1
ATOM 3491 O O . ARG A 1 473 ? 76.720 130.539 36.776 1.00 84.60 586 ARG A O 1
ATOM 3499 N N . GLY A 1 474 ? 76.548 128.424 36.038 1.00 75.77 587 GLY A N 1
ATOM 3500 C CA . GLY A 1 474 ? 77.565 128.586 35.026 1.00 77.67 587 GLY A CA 1
ATOM 3501 C C . GLY A 1 474 ? 76.923 129.117 33.762 1.00 75.68 587 GLY A C 1
ATOM 3502 O O . GLY A 1 474 ? 75.852 128.660 33.358 1.00 71.35 587 GLY A O 1
ATOM 3503 N N . ILE A 1 475 ? 77.577 130.090 33.136 1.00 73.93 588 ILE A N 1
ATOM 3504 C CA . ILE A 1 475 ? 77.130 130.604 31.848 1.00 69.92 588 ILE A CA 1
ATOM 3505 C C . ILE A 1 475 ? 78.130 130.249 30.753 1.00 74.32 588 ILE A C 1
ATOM 3506 O O . ILE A 1 475 ? 79.260 130.736 30.748 1.00 77.25 588 ILE A O 1
ATOM 3511 N N . VAL A 1 476 ? 77.714 129.388 29.833 1.00 67.14 589 VAL A N 1
ATOM 3512 C CA . VAL A 1 476 ? 78.561 129.016 28.709 1.00 66.53 589 VAL A CA 1
ATOM 3513 C C . VAL A 1 476 ? 78.016 129.581 27.402 1.00 63.44 589 VAL A C 1
ATOM 3514 O O . VAL A 1 476 ? 76.881 129.301 27.017 1.00 66.07 589 VAL A O 1
ATOM 3518 N N . ILE A 1 477 ? 78.832 130.380 26.723 1.00 63.59 590 ILE A N 1
ATOM 3519 C CA . ILE A 1 477 ? 78.420 130.990 25.466 1.00 65.12 590 ILE A CA 1
ATOM 3520 C C . ILE A 1 477 ? 79.191 130.418 24.284 1.00 63.86 590 ILE A C 1
ATOM 3521 O O . ILE A 1 477 ? 80.399 130.617 24.157 1.00 70.24 590 ILE A O 1
ATOM 3526 N N . MET A 1 478 ? 78.478 129.701 23.423 1.00 61.66 591 MET A N 1
ATOM 3527 C CA . MET A 1 478 ? 79.059 129.163 22.203 1.00 66.15 591 MET A CA 1
ATOM 3528 C C . MET A 1 478 ? 78.892 130.157 21.065 1.00 64.61 591 MET A C 1
ATOM 3529 O O . MET A 1 478 ? 77.812 130.712 20.871 1.00 73.51 591 MET A O 1
ATOM 3534 N N . MET A 1 479 ? 79.964 130.390 20.320 1.00 64.19 592 MET A N 1
ATOM 3535 C CA . MET A 1 479 ? 79.879 131.208 19.120 1.00 72.33 592 MET A CA 1
ATOM 3536 C C . MET A 1 479 ? 79.843 130.291 17.911 1.00 74.02 592 MET A C 1
ATOM 3537 O O . MET A 1 479 ? 80.590 129.317 17.850 1.00 84.96 592 MET A O 1
ATOM 3542 N N . VAL A 1 480 ? 78.972 130.587 16.955 1.00 81.84 593 VAL A N 1
ATOM 3543 C CA . VAL A 1 480 ? 78.870 129.744 15.772 1.00 90.77 593 VAL A CA 1
ATOM 3544 C C . VAL A 1 480 ? 79.038 130.543 14.480 1.00 101.28 593 VAL A C 1
ATOM 3545 O O . VAL A 1 480 ? 78.269 131.455 14.187 1.00 101.65 593 VAL A O 1
ATOM 3549 N N . ASP A 1 481 ? 80.070 130.204 13.716 1.00 105.16 594 ASP A N 1
ATOM 3550 C CA . ASP A 1 481 ? 80.270 130.789 12.397 1.00 110.32 594 ASP A CA 1
ATOM 3551 C C . ASP A 1 481 ? 79.325 130.122 11.416 1.00 112.85 594 ASP A C 1
ATOM 3552 O O . ASP A 1 481 ? 78.568 130.784 10.707 1.00 115.91 594 ASP A O 1
ATOM 3557 N N . ASP A 1 482 ? 79.384 128.796 11.380 1.00 116.51 595 ASP A N 1
ATOM 3558 C CA . ASP A 1 482 ? 78.583 128.024 10.443 1.00 121.18 595 ASP A CA 1
ATOM 3559 C C . ASP A 1 482 ? 77.450 127.257 11.110 1.00 120.32 595 ASP A C 1
ATOM 3560 O O . ASP A 1 482 ? 77.576 126.813 12.249 1.00 120.07 595 ASP A O 1
ATOM 3565 N N . LYS A 1 483 ? 76.344 127.105 10.386 1.00 121.05 596 LYS A N 1
ATOM 3566 C CA . LYS A 1 483 ? 75.259 126.257 10.851 1.00 125.32 596 LYS A CA 1
ATOM 3567 C C . LYS A 1 483 ? 75.729 124.811 10.815 1.00 123.07 596 LYS A C 1
ATOM 3568 O O . LYS A 1 483 ? 76.562 124.446 9.984 1.00 126.75 596 LYS A O 1
ATOM 3574 N N . LEU A 1 484 ? 75.194 123.993 11.716 1.00 119.59 597 LEU A N 1
ATOM 3575 C CA . LEU A 1 484 ? 75.469 122.560 11.741 1.00 124.01 597 LEU A CA 1
ATOM 3576 C C . LEU A 1 484 ? 74.213 121.818 12.182 1.00 119.32 597 LEU A C 1
ATOM 3577 O O . LEU A 1 484 ? 73.414 122.346 12.958 1.00 111.93 597 LEU A O 1
ATOM 3582 N N . GLU A 1 485 ? 74.032 120.602 11.679 1.00 121.11 598 GLU A N 1
ATOM 3583 C CA . GLU A 1 485 ? 72.843 119.814 12.002 1.00 115.58 598 GLU A CA 1
ATOM 3584 C C . GLU A 1 485 ? 72.840 119.449 13.484 1.00 107.42 598 GLU A C 1
ATOM 3585 O O . GLU A 1 485 ? 73.901 119.382 14.104 1.00 102.29 598 GLU A O 1
ATOM 3591 N N . PRO A 1 486 ? 71.646 119.229 14.059 1.00 106.80 599 PRO A N 1
ATOM 3592 C CA . PRO A 1 486 ? 71.531 118.901 15.486 1.00 103.15 599 PRO A CA 1
ATOM 3593 C C . PRO A 1 486 ? 72.472 117.793 15.957 1.00 104.56 599 PRO A C 1
ATOM 3594 O O . PRO A 1 486 ? 72.884 117.817 17.112 1.00 100.55 599 PRO A O 1
ATOM 3598 N N . GLU A 1 487 ? 72.806 116.852 15.079 1.00 106.51 600 GLU A N 1
ATOM 3599 C CA . GLU A 1 487 ? 73.741 115.790 15.432 1.00 106.37 600 GLU A CA 1
ATOM 3600 C C . GLU A 1 487 ? 75.078 116.375 15.858 1.00 105.02 600 GLU A C 1
ATOM 3601 O O . GLU A 1 487 ? 75.598 116.039 16.917 1.00 100.30 600 GLU A O 1
ATOM 3607 N N . THR A 1 488 ? 75.624 117.263 15.033 1.00 112.81 601 THR A N 1
ATOM 3608 C CA . THR A 1 488 ? 76.894 117.905 15.347 1.00 110.97 601 THR A CA 1
ATOM 3609 C C . THR A 1 488 ? 76.769 118.763 16.600 1.00 102.78 601 THR A C 1
ATOM 3610 O O . THR A 1 488 ? 77.630 118.725 17.472 1.00 102.53 601 THR A O 1
ATOM 3614 N N . ALA A 1 489 ? 75.687 119.528 16.686 1.00 97.26 602 ALA A N 1
ATOM 3615 C CA . ALA A 1 489 ? 75.460 120.402 17.831 1.00 96.83 602 ALA A CA 1
ATOM 3616 C C . ALA A 1 489 ? 75.259 119.605 19.117 1.00 99.99 602 ALA A C 1
ATOM 3617 O O . ALA A 1 489 ? 76.012 119.766 20.079 1.00 96.18 602 ALA A O 1
ATOM 3619 N N . ARG A 1 490 ? 74.248 118.739 19.121 1.00 103.36 603 ARG A N 1
ATOM 3620 C CA . ARG A 1 490 ? 73.869 117.980 20.312 1.00 96.50 603 ARG A CA 1
ATOM 3621 C C . ARG A 1 490 ? 74.987 117.072 20.827 1.00 98.04 603 ARG A C 1
ATOM 3622 O O . ARG A 1 490 ? 75.237 117.016 22.029 1.00 93.97 603 ARG A O 1
ATOM 3630 N N . ALA A 1 491 ? 75.674 116.380 19.921 1.00 95.57 604 ALA A N 1
ATOM 3631 C CA . ALA A 1 491 ? 76.725 115.442 20.319 1.00 96.91 604 ALA A CA 1
ATOM 3632 C C . ALA A 1 491 ? 77.951 116.150 20.895 1.00 103.41 604 ALA A C 1
ATOM 3633 O O . ALA A 1 491 ? 78.858 115.504 21.423 1.00 101.98 604 ALA A O 1
ATOM 3635 N N . ILE A 1 492 ? 77.979 117.473 20.782 1.00 101.13 605 ILE A N 1
ATOM 3636 C CA . ILE A 1 492 ? 79.007 118.271 21.437 1.00 86.14 605 ILE A CA 1
ATOM 3637 C C . ILE A 1 492 ? 78.566 118.634 22.847 1.00 86.46 605 ILE A C 1
ATOM 3638 O O . ILE A 1 492 ? 79.221 118.286 23.829 1.00 82.60 605 ILE A O 1
ATOM 3643 N N . VAL A 1 493 ? 77.438 119.331 22.929 1.00 90.08 606 VAL A N 1
ATOM 3644 C CA . VAL A 1 493 ? 76.959 119.904 24.180 1.00 84.67 606 VAL A CA 1
ATOM 3645 C C . VAL A 1 493 ? 76.456 118.853 25.162 1.00 87.66 606 VAL A C 1
ATOM 3646 O O . VAL A 1 493 ? 77.122 118.544 26.150 1.00 92.60 606 VAL A O 1
ATOM 3650 N N . VAL A 1 494 ? 75.274 118.310 24.886 1.00 94.67 607 VAL A N 1
ATOM 3651 C CA . VAL A 1 494 ? 74.624 117.382 25.804 1.00 97.72 607 VAL A CA 1
ATOM 3652 C C . VAL A 1 494 ? 74.916 115.931 25.414 1.00 95.19 607 VAL A C 1
ATOM 3653 O O . VAL A 1 494 ? 74.633 115.007 26.178 1.00 91.96 607 VAL A O 1
ATOM 3657 N N . GLY A 1 495 ? 75.497 115.744 24.230 1.00 94.37 608 GLY A N 1
ATOM 3658 C CA . GLY A 1 495 ? 75.874 114.424 23.752 1.00 100.25 608 GLY A CA 1
ATOM 3659 C C . GLY A 1 495 ? 76.713 113.664 24.760 1.00 100.62 608 GLY A C 1
ATOM 3660 O O . GLY A 1 495 ? 77.617 114.235 25.372 1.00 100.74 608 GLY A O 1
ATOM 3661 N N . ASN A 1 496 ? 76.403 112.380 24.928 1.00 106.17 609 ASN A N 1
ATOM 3662 C CA . ASN A 1 496 ? 77.007 111.549 25.967 1.00 100.91 609 ASN A CA 1
ATOM 3663 C C . ASN A 1 496 ? 78.527 111.634 25.991 1.00 92.92 609 ASN A C 1
ATOM 3664 O O . ASN A 1 496 ? 79.178 111.658 24.945 1.00 91.94 609 ASN A O 1
ATOM 3669 N N . GLN A 1 497 ? 79.077 111.684 27.200 1.00 89.81 610 GLN A N 1
ATOM 3670 C CA . GLN A 1 497 ? 80.512 111.829 27.401 1.00 97.01 610 GLN A CA 1
ATOM 3671 C C . GLN A 1 497 ? 81.287 110.676 26.769 1.00 97.31 610 GLN A C 1
ATOM 3672 O O . GLN A 1 497 ? 80.770 109.566 26.637 1.00 91.92 610 GLN A O 1
ATOM 3678 N N . ASP A 1 498 ? 82.527 110.949 26.380 1.00 90.11 611 ASP A N 1
ATOM 3679 C CA . ASP A 1 498 ? 83.319 109.987 25.624 1.00 86.13 611 ASP A CA 1
ATOM 3680 C C . ASP A 1 498 ? 84.019 108.963 26.506 1.00 83.57 611 ASP A C 1
ATOM 3681 O O . ASP A 1 498 ? 84.517 109.288 27.585 1.00 80.32 611 ASP A O 1
ATOM 3686 N N . LYS A 1 499 ? 84.046 107.723 26.027 1.00 84.47 612 LYS A N 1
ATOM 3687 C CA . LYS A 1 499 ? 84.755 106.637 26.689 1.00 87.01 612 LYS A CA 1
ATOM 3688 C C . LYS A 1 499 ? 86.257 106.911 26.714 1.00 78.72 612 LYS A C 1
ATOM 3689 O O . LYS A 1 499 ? 86.813 107.453 25.758 1.00 80.63 612 LYS A O 1
ATOM 3695 N N . LEU A 1 500 ? 86.908 106.537 27.809 1.00 68.91 613 LEU A N 1
ATOM 3696 C CA . LEU A 1 500 ? 88.354 106.673 27.925 1.00 81.68 613 LEU A CA 1
ATOM 3697 C C . LEU A 1 500 ? 89.051 105.511 27.228 1.00 83.27 613 LEU A C 1
ATOM 3698 O O . LEU A 1 500 ? 89.026 104.384 27.720 1.00 78.07 613 LEU A O 1
ATOM 3703 N N . ASN A 1 501 ? 89.677 105.782 26.086 1.00 80.33 614 ASN A N 1
ATOM 3704 C CA . ASN A 1 501 ? 90.268 104.714 25.288 1.00 73.26 614 ASN A CA 1
ATOM 3705 C C . ASN A 1 501 ? 91.786 104.796 25.172 1.00 84.09 614 ASN A C 1
ATOM 3706 O O . ASN A 1 501 ? 92.356 105.880 25.045 1.00 88.43 614 ASN A O 1
ATOM 3711 N N . SER A 1 502 ? 92.420 103.627 25.205 1.00 84.41 615 SER A N 1
ATOM 3712 C CA . SER A 1 502 ? 93.873 103.494 25.162 1.00 78.57 615 SER A CA 1
ATOM 3713 C C . SER A 1 502 ? 94.496 104.149 23.937 1.00 80.87 615 SER A C 1
ATOM 3714 O O . SER A 1 502 ? 93.943 104.092 22.840 1.00 87.31 615 SER A O 1
ATOM 3717 N N . ALA A 1 503 ? 95.655 104.765 24.131 1.00 76.69 616 ALA A N 1
ATOM 3718 C CA . ALA A 1 503 ? 96.385 105.371 23.027 1.00 82.65 616 ALA A CA 1
ATOM 3719 C C . ALA A 1 503 ? 97.580 104.512 22.640 1.00 84.15 616 ALA A C 1
ATOM 3720 O O . ALA A 1 503 ? 98.362 104.885 21.764 1.00 87.74 616 ALA A O 1
ATOM 3722 N N . PHE A 1 504 ? 97.697 103.352 23.284 1.00 83.16 617 PHE A N 1
ATOM 3723 C CA . PHE A 1 504 ? 98.916 102.546 23.236 1.00 81.99 617 PHE A CA 1
ATOM 3724 C C . PHE A 1 504 ? 99.407 102.206 21.836 1.00 78.44 617 PHE A C 1
ATOM 3725 O O . PHE A 1 504 ? 98.633 101.852 20.947 1.00 91.34 617 PHE A O 1
ATOM 3733 N N . HIS A 1 505 ? 100.717 102.324 21.669 1.00 75.00 618 HIS A N 1
ATOM 3734 C CA . HIS A 1 505 ? 101.403 101.914 20.458 1.00 88.41 618 HIS A CA 1
ATOM 3735 C C . HIS A 1 505 ? 102.848 101.619 20.829 1.00 87.83 618 HIS A C 1
ATOM 3736 O O . HIS A 1 505 ? 103.177 101.507 22.010 1.00 85.94 618 HIS A O 1
ATOM 3743 N N . LEU A 1 506 ? 103.713 101.499 19.832 1.00 77.84 619 LEU A N 1
ATOM 3744 C CA . LEU A 1 506 ? 105.086 101.099 20.099 1.00 78.51 619 LEU A CA 1
ATOM 3745 C C . LEU A 1 506 ? 106.102 102.161 19.696 1.00 72.95 619 LEU A C 1
ATOM 3746 O O . LEU A 1 506 ? 106.138 102.602 18.549 1.00 73.75 619 LEU A O 1
ATOM 3751 N N . GLY A 1 507 ? 106.916 102.575 20.660 1.00 79.14 620 GLY A N 1
ATOM 3752 C CA . GLY A 1 507 ? 108.081 103.392 20.384 1.00 85.93 620 GLY A CA 1
ATOM 3753 C C . GLY A 1 507 ? 109.297 102.501 20.527 1.00 88.89 620 GLY A C 1
ATOM 3754 O O . GLY A 1 507 ? 109.184 101.384 21.030 1.00 93.46 620 GLY A O 1
ATOM 3755 N N . TYR A 1 508 ? 110.458 102.975 20.091 1.00 87.97 621 TYR A N 1
ATOM 3756 C CA . TYR A 1 508 ? 111.667 102.161 20.172 1.00 84.94 621 TYR A CA 1
ATOM 3757 C C . TYR A 1 508 ? 112.200 102.069 21.597 1.00 90.18 621 TYR A C 1
ATOM 3758 O O . TYR A 1 508 ? 112.474 100.976 22.092 1.00 83.74 621 TYR A O 1
ATOM 3767 N N . ASN A 1 509 ? 112.342 103.221 22.249 1.00 97.64 622 ASN A N 1
ATOM 3768 C CA . ASN A 1 509 ? 112.846 103.282 23.619 1.00 96.93 622 ASN A CA 1
ATOM 3769 C C . ASN A 1 509 ? 112.029 102.411 24.568 1.00 90.42 622 ASN A C 1
ATOM 3770 O O . ASN A 1 509 ? 112.545 101.905 25.565 1.00 83.72 622 ASN A O 1
ATOM 3775 N N . MET A 1 510 ? 110.752 102.236 24.245 1.00 89.89 623 MET A N 1
ATOM 3776 C CA . MET A 1 510 ? 109.888 101.340 24.998 1.00 84.68 623 MET A CA 1
ATOM 3777 C C . MET A 1 510 ? 110.381 99.899 24.905 1.00 86.43 623 MET A C 1
ATOM 3778 O O . MET A 1 510 ? 110.644 99.260 25.922 1.00 90.51 623 MET A O 1
ATOM 3783 N N . VAL A 1 511 ? 110.526 99.399 23.680 1.00 88.22 624 VAL A N 1
ATOM 3784 C CA . VAL A 1 511 ? 110.802 97.981 23.460 1.00 88.06 624 VAL A CA 1
ATOM 3785 C C . VAL A 1 511 ? 112.254 97.586 23.753 1.00 86.31 624 VAL A C 1
ATOM 3786 O O . VAL A 1 511 ? 112.522 96.437 24.104 1.00 88.44 624 VAL A O 1
ATOM 3790 N N . LEU A 1 512 ? 113.183 98.529 23.619 1.00 86.34 625 LEU A N 1
ATOM 3791 C CA . LEU A 1 512 ? 114.592 98.252 23.893 1.00 86.73 625 LEU A CA 1
ATOM 3792 C C . LEU A 1 512 ? 114.794 97.940 25.367 1.00 90.74 625 LEU A C 1
ATOM 3793 O O . LEU A 1 512 ? 115.477 96.979 25.725 1.00 89.58 625 LEU A O 1
ATOM 3798 N N . ASN A 1 513 ? 114.194 98.766 26.217 1.00 93.92 626 ASN A N 1
ATOM 3799 C CA . ASN A 1 513 ? 114.185 98.518 27.650 1.00 95.62 626 ASN A CA 1
ATOM 3800 C C . ASN A 1 513 ? 113.501 97.198 27.970 1.00 90.64 626 ASN A C 1
ATOM 3801 O O . ASN A 1 513 ? 113.992 96.418 28.782 1.00 93.60 626 ASN A O 1
ATOM 3806 N N . LEU A 1 514 ? 112.374 96.952 27.309 1.00 81.67 627 LEU A N 1
ATOM 3807 C CA . LEU A 1 514 ? 111.581 95.753 27.548 1.00 87.41 627 LEU A CA 1
ATOM 3808 C C . LEU A 1 514 ? 112.336 94.475 27.186 1.00 85.29 627 LEU A C 1
ATOM 3809 O O . LEU A 1 514 ? 112.188 93.462 27.856 1.00 90.75 627 LEU A O 1
ATOM 3814 N N . LEU A 1 515 ? 113.145 94.523 26.132 1.00 85.56 628 LEU A N 1
ATOM 3815 C CA . LEU A 1 515 ? 113.956 93.370 25.743 1.00 86.25 628 LEU A CA 1
ATOM 3816 C C . LEU A 1 515 ? 115.071 93.100 26.749 1.00 88.65 628 LEU A C 1
ATOM 3817 O O . LEU A 1 515 ? 115.233 91.978 27.232 1.00 80.22 628 LEU A O 1
ATOM 3822 N N . ARG A 1 516 ? 115.829 94.152 27.047 1.00 93.09 629 ARG A N 1
ATOM 3823 C CA . ARG A 1 516 ? 117.037 94.085 27.871 1.00 94.52 629 ARG A CA 1
ATOM 3824 C C . ARG A 1 516 ? 116.839 93.400 29.217 1.00 91.34 629 ARG A C 1
ATOM 3825 O O . ARG A 1 516 ? 117.529 92.434 29.543 1.00 105.27 629 ARG A O 1
ATOM 3833 N N . ILE A 1 517 ? 115.902 93.920 30.000 1.00 85.45 630 ILE A N 1
ATOM 3834 C CA . ILE A 1 517 ? 115.586 93.362 31.307 1.00 86.95 630 ILE A CA 1
ATOM 3835 C C . ILE A 1 517 ? 115.066 91.930 31.167 1.00 93.99 630 ILE A C 1
ATOM 3836 O O . ILE A 1 517 ? 114.062 91.672 30.504 1.00 93.77 630 ILE A O 1
ATOM 3841 N N . GLU A 1 518 ? 115.765 90.993 31.791 1.00 100.37 631 GLU A N 1
ATOM 3842 C CA . GLU A 1 518 ? 115.497 89.580 31.563 1.00 103.88 631 GLU A CA 1
ATOM 3843 C C . GLU A 1 518 ? 114.108 89.144 32.026 1.00 97.87 631 GLU A C 1
ATOM 3844 O O . GLU A 1 518 ? 113.484 88.275 31.418 1.00 95.56 631 GLU A O 1
ATOM 3850 N N . ALA A 1 519 ? 113.612 89.767 33.087 1.00 91.59 632 ALA A N 1
ATOM 3851 C CA . ALA A 1 519 ? 112.360 89.334 33.696 1.00 93.80 632 ALA A CA 1
ATOM 3852 C C . ALA A 1 519 ? 111.140 89.673 32.840 1.00 88.06 632 ALA A C 1
ATOM 3853 O O . ALA A 1 519 ? 110.019 89.296 33.183 1.00 90.53 632 ALA A O 1
ATOM 3855 N N . ILE A 1 520 ? 111.353 90.374 31.729 1.00 83.27 633 ILE A N 1
ATOM 3856 C CA . ILE A 1 520 ? 110.231 90.838 30.917 1.00 78.62 633 ILE A CA 1
ATOM 3857 C C . ILE A 1 520 ? 110.574 91.086 29.445 1.00 84.57 633 ILE A C 1
ATOM 3858 O O . ILE A 1 520 ? 111.740 91.192 29.073 1.00 87.38 633 ILE A O 1
ATOM 3863 N N . SER A 1 521 ? 109.535 91.117 28.613 1.00 81.73 634 SER A N 1
ATOM 3864 C CA . SER A 1 521 ? 109.671 91.337 27.181 1.00 83.18 634 SER A CA 1
ATOM 3865 C C . SER A 1 521 ? 108.662 92.374 26.658 1.00 83.82 634 SER A C 1
ATOM 3866 O O . SER A 1 521 ? 107.667 92.663 27.320 1.00 88.78 634 SER A O 1
ATOM 3869 N N . PRO A 1 522 ? 108.918 92.947 25.468 1.00 80.92 635 PRO A N 1
ATOM 3870 C CA . PRO A 1 522 ? 107.927 93.844 24.860 1.00 75.60 635 PRO A CA 1
ATOM 3871 C C . PRO A 1 522 ? 106.663 93.096 24.452 1.00 79.18 635 PRO A C 1
ATOM 3872 O O . PRO A 1 522 ? 105.596 93.698 24.334 1.00 76.03 635 PRO A O 1
ATOM 3876 N N . GLU A 1 523 ? 106.795 91.791 24.239 1.00 90.99 636 GLU A N 1
ATOM 3877 C CA . GLU A 1 523 ? 105.648 90.923 24.006 1.00 84.37 636 GLU A CA 1
ATOM 3878 C C . GLU A 1 523 ? 104.728 90.950 25.223 1.00 78.25 636 GLU A C 1
ATOM 3879 O O . GLU A 1 523 ? 103.504 90.907 25.101 1.00 82.93 636 GLU A O 1
ATOM 3885 N N . TYR A 1 524 ? 105.344 91.039 26.397 1.00 80.52 637 TYR A N 1
ATOM 3886 C CA . TYR A 1 524 ? 104.654 91.003 27.682 1.00 77.60 637 TYR A CA 1
ATOM 3887 C C . TYR A 1 524 ? 103.807 92.250 27.930 1.00 82.71 637 TYR A C 1
ATOM 3888 O O . TYR A 1 524 ? 102.640 92.148 28.302 1.00 89.66 637 TYR A O 1
ATOM 3897 N N . MET A 1 525 ? 104.393 93.425 27.722 1.00 86.89 638 MET A N 1
ATOM 3898 C CA . MET A 1 525 ? 103.672 94.674 27.951 1.00 87.35 638 MET A CA 1
ATOM 3899 C C . MET A 1 525 ? 102.537 94.856 26.941 1.00 82.59 638 MET A C 1
ATOM 3900 O O . MET A 1 525 ? 101.475 95.382 27.280 1.00 85.08 638 MET A O 1
ATOM 3905 N N . LEU A 1 526 ? 102.761 94.403 25.709 1.00 82.88 639 LEU A N 1
ATOM 3906 C CA . LEU A 1 526 ? 101.764 94.528 24.646 1.00 82.63 639 LEU A CA 1
ATOM 3907 C C . LEU A 1 526 ? 100.503 93.729 24.969 1.00 79.48 639 LEU A C 1
ATOM 3908 O O . LEU A 1 526 ? 99.409 94.074 24.526 1.00 79.65 639 LEU A O 1
ATOM 3913 N N . GLU A 1 527 ? 100.660 92.661 25.744 1.00 79.11 640 GLU A N 1
ATOM 3914 C CA . GLU A 1 527 ? 99.517 91.865 26.171 1.00 90.02 640 GLU A CA 1
ATOM 3915 C C . GLU A 1 527 ? 98.802 92.537 27.338 1.00 90.79 640 GLU A C 1
ATOM 3916 O O . GLU A 1 527 ? 97.572 92.543 27.406 1.00 87.25 640 GLU A O 1
ATOM 3922 N N . ARG A 1 528 ? 99.580 93.117 28.247 1.00 90.15 641 ARG A N 1
ATOM 3923 C CA . ARG A 1 528 ? 99.019 93.755 29.432 1.00 89.34 641 ARG A CA 1
ATOM 3924 C C . ARG A 1 528 ? 98.652 95.220 29.208 1.00 85.46 641 ARG A C 1
ATOM 3925 O O . ARG A 1 528 ? 98.196 95.893 30.131 1.00 88.41 641 ARG A O 1
ATOM 3933 N N . CYS A 1 529 ? 98.847 95.717 27.990 1.00 82.72 642 CYS A N 1
ATOM 3934 C CA . CYS A 1 529 ? 98.466 97.091 27.681 1.00 80.97 642 CYS A CA 1
ATOM 3935 C C . CYS A 1 529 ? 96.947 97.212 27.682 1.00 83.58 642 CYS A C 1
ATOM 3936 O O . CYS A 1 529 ? 96.242 96.236 27.423 1.00 87.02 642 CYS A O 1
ATOM 3939 N N . PHE A 1 530 ? 96.451 98.408 27.978 1.00 83.74 643 PHE A N 1
ATOM 3940 C CA . PHE A 1 530 ? 95.015 98.636 28.106 1.00 81.96 643 PHE A CA 1
ATOM 3941 C C . PHE A 1 530 ? 94.280 98.365 26.798 1.00 83.85 643 PHE A C 1
ATOM 3942 O O . PHE A 1 530 ? 93.173 97.830 26.807 1.00 81.75 643 PHE A O 1
ATOM 3950 N N . PHE A 1 531 ? 94.910 98.728 25.684 1.00 84.14 644 PHE A N 1
ATOM 3951 C CA . PHE A 1 531 ? 94.335 98.543 24.353 1.00 77.82 644 PHE A CA 1
ATOM 3952 C C . PHE A 1 531 ? 93.865 97.109 24.122 1.00 89.09 644 PHE A C 1
ATOM 3953 O O . PHE A 1 531 ? 92.730 96.883 23.705 1.00 91.06 644 PHE A O 1
ATOM 3961 N N . GLN A 1 532 ? 94.732 96.142 24.397 1.00 86.87 645 GLN A N 1
ATOM 3962 C CA . GLN A 1 532 ? 94.394 94.750 24.134 1.00 81.40 645 GLN A CA 1
ATOM 3963 C C . GLN A 1 532 ? 93.358 94.224 25.125 1.00 82.67 645 GLN A C 1
ATOM 3964 O O . GLN A 1 532 ? 92.564 93.345 24.787 1.00 93.66 645 GLN A O 1
ATOM 3970 N N . PHE A 1 533 ? 93.359 94.767 26.340 1.00 79.98 646 PHE A N 1
ATOM 3971 C CA . PHE A 1 533 ? 92.313 94.457 27.309 1.00 81.37 646 PHE A CA 1
ATOM 3972 C C . PHE A 1 533 ? 90.973 94.942 26.770 1.00 79.48 646 PHE A C 1
ATOM 3973 O O . PHE A 1 533 ? 89.946 94.283 26.936 1.00 76.56 646 PHE A O 1
ATOM 3981 N N . GLN A 1 534 ? 90.999 96.106 26.128 1.00 82.55 647 GLN A N 1
ATOM 3982 C CA . GLN A 1 534 ? 89.799 96.702 25.556 1.00 81.67 647 GLN A CA 1
ATOM 3983 C C . GLN A 1 534 ? 89.245 95.861 24.414 1.00 84.27 647 GLN A C 1
ATOM 3984 O O . GLN A 1 534 ? 88.051 95.562 24.381 1.00 83.12 647 GLN A O 1
ATOM 3990 N N . ASN A 1 535 ? 90.112 95.490 23.476 1.00 84.57 648 ASN A N 1
ATOM 3991 C CA . ASN A 1 535 ? 89.712 94.635 22.365 1.00 81.66 648 ASN A CA 1
ATOM 3992 C C . ASN A 1 535 ? 89.191 93.294 22.859 1.00 89.79 648 ASN A C 1
ATOM 3993 O O . ASN A 1 535 ? 88.234 92.747 22.313 1.00 96.23 648 ASN A O 1
ATOM 3998 N N . ALA A 1 536 ? 89.823 92.776 23.906 1.00 84.93 649 ALA A N 1
ATOM 3999 C CA . ALA A 1 536 ? 89.435 91.496 24.484 1.00 83.05 649 ALA A CA 1
ATOM 4000 C C . ALA A 1 536 ? 88.029 91.545 25.071 1.00 87.68 649 ALA A C 1
ATOM 4001 O O . ALA A 1 536 ? 87.313 90.545 25.067 1.00 96.16 649 ALA A O 1
ATOM 4003 N N . ALA A 1 537 ? 87.638 92.712 25.572 1.00 85.63 650 ALA A N 1
ATOM 4004 C CA . ALA A 1 537 ? 86.367 92.856 26.275 1.00 90.11 650 ALA A CA 1
ATOM 4005 C C . ALA A 1 537 ? 85.207 93.172 25.336 1.00 90.07 650 ALA A C 1
ATOM 4006 O O . ALA A 1 537 ? 84.044 92.987 25.697 1.00 75.03 650 ALA A O 1
ATOM 4008 N N . SER A 1 538 ? 85.521 93.647 24.135 1.00 94.85 651 SER A N 1
ATOM 4009 C CA . SER A 1 538 ? 84.487 94.074 23.199 1.00 86.24 651 SER A CA 1
ATOM 4010 C C . SER A 1 538 ? 83.911 92.907 22.407 1.00 90.14 651 SER A C 1
ATOM 4011 O O . SER A 1 538 ? 82.739 92.925 22.034 1.00 93.56 651 SER A O 1
ATOM 4014 N N . VAL A 1 539 ? 84.731 91.890 22.157 1.00 96.82 652 VAL A N 1
ATOM 4015 C CA . VAL A 1 539 ? 84.310 90.784 21.301 1.00 93.93 652 VAL A CA 1
ATOM 4016 C C . VAL A 1 539 ? 83.127 89.940 21.823 1.00 95.68 652 VAL A C 1
ATOM 4017 O O . VAL A 1 539 ? 82.419 89.350 21.011 1.00 99.89 652 VAL A O 1
ATOM 4021 N N . PRO A 1 540 ? 82.890 89.875 23.153 1.00 96.15 653 PRO A N 1
ATOM 4022 C CA . PRO A 1 540 ? 81.669 89.127 23.485 1.00 100.81 653 PRO A CA 1
ATOM 4023 C C . PRO A 1 540 ? 80.383 89.833 23.054 1.00 104.98 653 PRO A C 1
ATOM 4024 O O . PRO A 1 540 ? 79.492 89.186 22.504 1.00 110.33 653 PRO A O 1
ATOM 4028 N N . GLN A 1 541 ? 80.291 91.137 23.299 1.00 110.34 654 GLN A N 1
ATOM 4029 C CA . GLN A 1 541 ? 79.081 91.885 22.972 1.00 109.35 654 GLN A CA 1
ATOM 4030 C C . GLN A 1 541 ? 78.914 92.047 21.461 1.00 107.17 654 GLN A C 1
ATOM 4031 O O . GLN A 1 541 ? 77.798 92.205 20.967 1.00 106.44 654 GLN A O 1
ATOM 4037 N N . LEU A 1 542 ? 80.027 92.009 20.734 1.00 106.00 655 LEU A N 1
ATOM 4038 C CA . LEU A 1 542 ? 79.991 92.061 19.276 1.00 104.35 655 LEU A CA 1
ATOM 4039 C C . LEU A 1 542 ? 79.277 90.840 18.707 1.00 108.63 655 LEU A C 1
ATOM 4040 O O . LEU A 1 542 ? 78.366 90.970 17.890 1.00 108.64 655 LEU A O 1
ATOM 4045 N N . GLU A 1 543 ? 79.697 89.657 19.149 1.00 102.27 656 GLU A N 1
ATOM 4046 C CA . GLU A 1 543 ? 79.076 88.407 18.722 1.00 102.44 656 GLU A CA 1
ATOM 4047 C C . GLU A 1 543 ? 77.598 88.389 19.088 1.00 107.18 656 GLU A C 1
ATOM 4048 O O . GLU A 1 543 ? 76.779 87.812 18.377 1.00 107.48 656 GLU A O 1
ATOM 4054 N N . ARG A 1 544 ? 77.267 89.028 20.205 1.00 107.26 657 ARG A N 1
ATOM 4055 C CA . ARG A 1 544 ? 75.886 89.120 20.655 1.00 107.66 657 ARG A CA 1
ATOM 4056 C C . ARG A 1 544 ? 75.077 90.005 19.717 1.00 103.79 657 ARG A C 1
ATOM 4057 O O . ARG A 1 544 ? 73.986 89.634 19.288 1.00 99.95 657 ARG A O 1
ATOM 4065 N N . GLU A 1 545 ? 75.622 91.176 19.403 1.00 105.57 658 GLU A N 1
ATOM 4066 C CA . GLU A 1 545 ? 74.975 92.101 18.481 1.00 110.22 658 GLU A CA 1
ATOM 4067 C C . GLU A 1 545 ? 74.911 91.501 17.081 1.00 107.19 658 GLU A C 1
ATOM 4068 O O . GLU A 1 545 ? 73.913 91.651 16.380 1.00 111.42 658 GLU A O 1
ATOM 4074 N N . LEU A 1 546 ? 75.978 90.810 16.690 1.00 97.65 659 LEU A N 1
ATOM 4075 C CA . LEU A 1 546 ? 76.043 90.139 15.395 1.00 98.88 659 LEU A CA 1
ATOM 4076 C C . LEU A 1 546 ? 74.951 89.087 15.239 1.00 104.12 659 LEU A C 1
ATOM 4077 O O . LEU A 1 546 ? 74.150 89.138 14.306 1.00 105.50 659 LEU A O 1
ATOM 4082 N N . ILE A 1 547 ? 74.931 88.135 16.166 1.00 109.46 660 ILE A N 1
ATOM 4083 C CA . ILE A 1 547 ? 73.997 87.016 16.129 1.00 108.04 660 ILE A CA 1
ATOM 4084 C C . ILE A 1 547 ? 72.557 87.500 16.336 1.00 110.24 660 ILE A C 1
ATOM 4085 O O . ILE A 1 547 ? 71.602 86.852 15.901 1.00 119.16 660 ILE A O 1
ATOM 4090 N N . SER A 1 548 ? 72.406 88.663 16.964 1.00 108.08 661 SER A N 1
ATOM 4091 C CA . SER A 1 548 ? 71.084 89.248 17.172 1.00 110.66 661 SER A CA 1
ATOM 4092 C C . SER A 1 548 ? 70.488 89.797 15.878 1.00 111.17 661 SER A C 1
ATOM 4093 O O . SER A 1 548 ? 69.288 89.666 15.645 1.00 112.20 661 SER A O 1
ATOM 4096 N N . LEU A 1 549 ? 71.315 90.422 15.044 1.00 111.60 662 LEU A N 1
ATOM 4097 C CA . LEU A 1 549 ? 70.817 90.969 13.784 1.00 115.78 662 LEU A CA 1
ATOM 4098 C C . LEU A 1 549 ? 71.165 90.060 12.604 1.00 116.25 662 LEU A C 1
ATOM 4099 O O . LEU A 1 549 ? 70.791 90.339 11.464 1.00 120.86 662 LEU A O 1
ATOM 4104 N N . GLN A 1 550 ? 71.863 88.961 12.890 1.00 115.85 663 GLN A N 1
ATOM 4105 C CA . GLN A 1 550 ? 71.976 87.852 11.943 1.00 116.19 663 GLN A CA 1
ATOM 4106 C C . GLN A 1 550 ? 70.596 87.223 11.821 1.00 117.18 663 GLN A C 1
ATOM 4107 O O . GLN A 1 550 ? 70.290 86.530 10.850 1.00 117.61 663 GLN A O 1
ATOM 4113 N N . GLN A 1 551 ? 69.771 87.470 12.835 1.00 116.22 664 GLN A N 1
ATOM 4114 C CA . GLN A 1 551 ? 68.417 86.942 12.895 1.00 119.27 664 GLN A CA 1
ATOM 4115 C C . GLN A 1 551 ? 67.571 87.441 11.729 1.00 124.33 664 GLN A C 1
ATOM 4116 O O . GLN A 1 551 ? 67.079 86.642 10.943 1.00 124.24 664 GLN A O 1
ATOM 4122 N N . GLU A 1 552 ? 67.418 88.758 11.611 1.00 121.81 665 GLU A N 1
ATOM 4123 C CA . GLU A 1 552 ? 66.536 89.342 10.599 1.00 119.00 665 GLU A CA 1
ATOM 4124 C C . GLU A 1 552 ? 67.013 89.104 9.169 1.00 121.69 665 GLU A C 1
ATOM 4125 O O . GLU A 1 552 ? 66.219 89.164 8.230 1.00 124.07 665 GLU A O 1
ATOM 4131 N N . ARG A 1 553 ? 68.305 88.836 9.003 1.00 122.80 666 ARG A N 1
ATOM 4132 C CA . ARG A 1 553 ? 68.829 88.428 7.705 1.00 123.14 666 ARG A CA 1
ATOM 4133 C C . ARG A 1 553 ? 68.294 87.031 7.384 1.00 125.46 666 ARG A C 1
ATOM 4134 O O . ARG A 1 553 ? 68.393 86.556 6.253 1.00 127.12 666 ARG A O 1
ATOM 4142 N N . ASP A 1 554 ? 67.729 86.381 8.399 1.00 123.16 667 ASP A N 1
ATOM 4143 C CA . ASP A 1 554 ? 66.945 85.168 8.209 1.00 120.36 667 ASP A CA 1
ATOM 4144 C C . ASP A 1 554 ? 65.484 85.430 8.584 1.00 120.33 667 ASP A C 1
ATOM 4145 O O . ASP A 1 554 ? 64.570 85.066 7.845 1.00 112.40 667 ASP A O 1
ATOM 4150 N N . ALA A 1 555 ? 65.280 86.082 9.728 1.00 121.30 668 ALA A N 1
ATOM 4151 C CA . ALA A 1 555 ? 63.954 86.216 10.340 1.00 122.04 668 ALA A CA 1
ATOM 4152 C C . ALA A 1 555 ? 62.974 87.061 9.533 1.00 120.58 668 ALA A C 1
ATOM 4153 O O . ALA A 1 555 ? 61.793 87.130 9.872 1.00 120.81 668 ALA A O 1
ATOM 4155 N N . ILE A 1 556 ? 63.455 87.722 8.488 1.00 122.71 669 ILE A N 1
ATOM 4156 C CA . ILE A 1 556 ? 62.548 88.359 7.543 1.00 117.23 669 ILE A CA 1
ATOM 4157 C C . ILE A 1 556 ? 62.351 87.432 6.352 1.00 120.64 669 ILE A C 1
ATOM 4158 O O . ILE A 1 556 ? 63.286 87.160 5.596 1.00 124.76 669 ILE A O 1
ATOM 4163 N N . ILE A 1 557 ? 61.135 86.918 6.210 1.00 119.15 670 ILE A N 1
ATOM 4164 C CA . ILE A 1 557 ? 60.793 86.113 5.050 1.00 120.59 670 ILE A CA 1
ATOM 4165 C C . ILE A 1 557 ? 59.983 86.953 4.075 1.00 121.42 670 ILE A C 1
ATOM 4166 O O . ILE A 1 557 ? 58.837 87.319 4.339 1.00 118.98 670 ILE A O 1
ATOM 4171 N N . ILE A 1 558 ? 60.614 87.281 2.955 1.00 124.86 671 ILE A N 1
ATOM 4172 C CA . ILE A 1 558 ? 59.964 88.002 1.877 1.00 124.19 671 ILE A CA 1
ATOM 4173 C C . ILE A 1 558 ? 59.216 86.988 1.025 1.00 125.93 671 ILE A C 1
ATOM 4174 O O . ILE A 1 558 ? 59.793 85.969 0.645 1.00 124.45 671 ILE A O 1
ATOM 4179 N N . PRO A 1 559 ? 57.921 87.246 0.752 1.00 131.80 672 PRO A N 1
ATOM 4180 C CA . PRO A 1 559 ? 57.047 86.358 -0.027 1.00 126.99 672 PRO A CA 1
ATOM 4181 C C . PRO A 1 559 ? 57.742 85.711 -1.223 1.00 131.88 672 PRO A C 1
ATOM 4182 O O . PRO A 1 559 ? 57.604 84.507 -1.439 1.00 136.42 672 PRO A O 1
ATOM 4186 N N . ASP A 1 560 ? 58.490 86.505 -1.978 1.00 134.33 673 ASP A N 1
ATOM 4187 C CA . ASP A 1 560 ? 59.368 85.978 -3.014 1.00 134.72 673 ASP A CA 1
ATOM 4188 C C . ASP A 1 560 ? 60.628 86.825 -3.107 1.00 131.44 673 ASP A C 1
ATOM 4189 O O . ASP A 1 560 ? 60.585 87.954 -3.590 1.00 127.96 673 ASP A O 1
ATOM 4194 N N . GLU A 1 561 ? 61.749 86.286 -2.642 1.00 129.41 674 GLU A N 1
ATOM 4195 C CA . GLU A 1 561 ? 63.019 86.982 -2.785 1.00 128.48 674 GLU A CA 1
ATOM 4196 C C . GLU A 1 561 ? 63.466 86.961 -4.240 1.00 128.21 674 GLU A C 1
ATOM 4197 O O . GLU A 1 561 ? 64.229 87.820 -4.673 1.00 129.65 674 GLU A O 1
ATOM 4203 N N . SER A 1 562 ? 62.977 85.977 -4.990 1.00 126.47 675 SER A N 1
ATOM 4204 C CA . SER A 1 562 ? 63.371 85.797 -6.383 1.00 128.76 675 SER A CA 1
ATOM 4205 C C . SER A 1 562 ? 63.005 86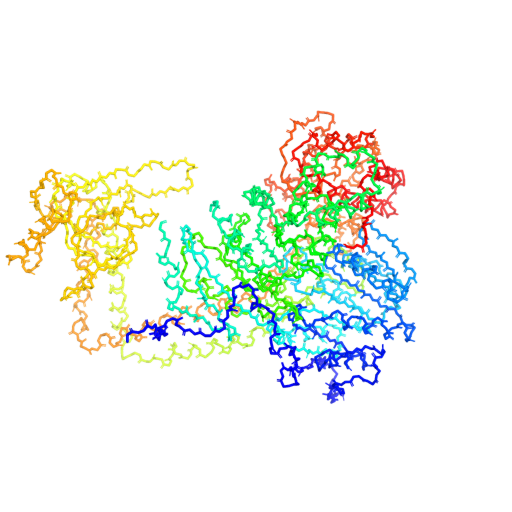.995 -7.259 1.00 121.93 675 SER A C 1
ATOM 4206 O O . SER A 1 562 ? 63.882 87.638 -7.836 1.00 108.29 675 SER A O 1
ATOM 4209 N N . ILE A 1 563 ? 61.713 87.294 -7.354 1.00 128.57 676 ILE A N 1
ATOM 4210 C CA . ILE A 1 563 ? 61.244 88.348 -8.251 1.00 130.13 676 ILE A CA 1
ATOM 4211 C C . ILE A 1 563 ? 61.352 89.749 -7.643 1.00 122.71 676 ILE A C 1
ATOM 4212 O O . ILE A 1 563 ? 61.327 90.745 -8.366 1.00 122.64 676 ILE A O 1
ATOM 4217 N N . VAL A 1 564 ? 61.468 89.826 -6.321 1.00 119.41 677 VAL A N 1
ATOM 4218 C CA . VAL A 1 564 ? 61.648 91.112 -5.654 1.00 117.61 677 VAL A CA 1
ATOM 4219 C C . VAL A 1 564 ? 63.095 91.574 -5.834 1.00 118.15 677 VAL A C 1
ATOM 4220 O O . VAL A 1 564 ? 63.370 92.773 -5.930 1.00 111.63 677 VAL A O 1
ATOM 4224 N N . LYS A 1 565 ? 64.012 90.614 -5.910 1.00 117.40 678 LYS A N 1
ATOM 4225 C CA . LYS A 1 565 ? 65.412 90.910 -6.205 1.00 116.95 678 LYS A CA 1
ATOM 4226 C C . LYS A 1 565 ? 65.536 91.582 -7.567 1.00 114.15 678 LYS A C 1
ATOM 4227 O O . LYS A 1 565 ? 66.359 92.477 -7.757 1.00 118.79 678 LYS A O 1
ATOM 4233 N N . ASP A 1 566 ? 64.707 91.147 -8.512 1.00 110.26 679 ASP A N 1
ATOM 4234 C CA . ASP A 1 566 ? 64.741 91.700 -9.859 1.00 105.77 679 ASP A CA 1
ATOM 4235 C C . ASP A 1 566 ? 64.102 93.082 -9.910 1.00 113.08 679 ASP A C 1
ATOM 4236 O O . ASP A 1 566 ? 64.534 93.929 -10.682 1.00 116.26 679 ASP A O 1
ATOM 4241 N N . TYR A 1 567 ? 63.075 93.319 -9.099 1.00 112.06 680 TYR A N 1
ATOM 4242 C CA . TYR A 1 567 ? 62.453 94.638 -9.093 1.00 114.67 680 TYR A CA 1
ATOM 4243 C C . TYR A 1 567 ? 63.326 95.631 -8.338 1.00 114.63 680 TYR A C 1
ATOM 4244 O O . TYR A 1 567 ? 63.550 96.742 -8.808 1.00 111.91 680 TYR A O 1
ATOM 4253 N N . TYR A 1 568 ? 63.813 95.227 -7.168 1.00 115.25 681 TYR A N 1
ATOM 4254 C CA . TYR A 1 568 ? 64.688 96.077 -6.367 1.00 110.64 681 TYR A CA 1
ATOM 4255 C C . TYR A 1 568 ? 65.952 96.416 -7.146 1.00 104.58 681 TYR A C 1
ATOM 4256 O O . TYR A 1 568 ? 66.356 97.575 -7.218 1.00 101.82 681 TYR A O 1
ATOM 4265 N N . GLY A 1 569 ? 66.560 95.394 -7.740 1.00 102.04 682 GLY A N 1
ATOM 4266 C CA . GLY A 1 569 ? 67.783 95.564 -8.501 1.00 107.45 682 GLY A CA 1
ATOM 4267 C C . GLY A 1 569 ? 67.615 96.399 -9.756 1.00 102.73 682 GLY A C 1
ATOM 4268 O O . GLY A 1 569 ? 68.507 97.165 -10.117 1.00 99.83 682 GLY A O 1
ATOM 4269 N N . VAL A 1 570 ? 66.476 96.253 -10.426 1.00 100.46 683 VAL A N 1
ATOM 4270 C CA . VAL A 1 570 ? 66.212 97.014 -11.644 1.00 101.58 683 VAL A CA 1
ATOM 4271 C C . VAL A 1 570 ? 65.772 98.440 -11.319 1.00 100.89 683 VAL A C 1
ATOM 4272 O O . VAL A 1 570 ? 66.262 99.391 -11.925 1.00 100.40 683 VAL A O 1
ATOM 4276 N N . ARG A 1 571 ? 64.862 98.587 -10.359 1.00 98.24 684 ARG A N 1
ATOM 4277 C CA . ARG A 1 571 ? 64.406 99.908 -9.927 1.00 96.50 684 ARG A CA 1
ATOM 4278 C C . ARG A 1 571 ? 65.565 100.763 -9.423 1.00 98.72 684 ARG A C 1
ATOM 4279 O O . ARG A 1 571 ? 65.644 101.954 -9.726 1.00 95.83 684 ARG A O 1
ATOM 4287 N N . GLN A 1 572 ? 66.467 100.153 -8.663 1.00 98.34 685 GLN A N 1
ATOM 4288 C CA . GLN A 1 572 ? 67.562 100.899 -8.056 1.00 93.56 685 GLN A CA 1
ATOM 4289 C C . GLN A 1 572 ? 68.677 101.184 -9.058 1.00 94.91 685 GLN A C 1
ATOM 4290 O O . GLN A 1 572 ? 69.311 102.236 -8.997 1.00 101.13 685 GLN A O 1
ATOM 4296 N N . GLN A 1 573 ? 68.916 100.256 -9.980 1.00 90.19 686 GLN A N 1
ATOM 4297 C CA . GLN A 1 573 ? 69.907 100.493 -11.025 1.00 95.25 686 GLN A CA 1
ATOM 4298 C C . GLN A 1 573 ? 69.322 101.425 -12.080 1.00 93.09 686 GLN A C 1
ATOM 4299 O O . GLN A 1 573 ? 70.057 102.053 -12.842 1.00 95.76 686 GLN A O 1
ATOM 4305 N N . LEU A 1 574 ? 67.996 101.508 -12.122 1.00 95.36 687 LEU A N 1
ATOM 4306 C CA . LEU A 1 574 ? 67.323 102.472 -12.983 1.00 94.65 687 LEU A CA 1
ATOM 4307 C C . LEU A 1 574 ? 67.657 103.882 -12.517 1.00 95.81 687 LEU A C 1
ATOM 4308 O O . LEU A 1 574 ? 67.900 104.776 -13.327 1.00 97.39 687 LEU A O 1
ATOM 4313 N N . GLU A 1 575 ? 67.670 104.066 -11.200 1.00 99.53 688 GLU A N 1
ATOM 4314 C CA . GLU A 1 575 ? 67.962 105.361 -10.597 1.00 97.67 688 GLU A CA 1
ATOM 4315 C C . GLU A 1 575 ? 69.357 105.859 -10.948 1.00 97.56 688 GLU A C 1
ATOM 4316 O O . GLU A 1 575 ? 69.558 107.048 -11.186 1.00 99.99 688 GLU A O 1
ATOM 4322 N N . GLU A 1 576 ? 70.319 104.945 -10.981 1.00 93.61 689 GLU A N 1
ATOM 4323 C CA . GLU A 1 576 ? 71.713 105.332 -11.156 1.00 100.53 689 GLU A CA 1
ATOM 4324 C C . GLU A 1 576 ? 72.019 105.764 -12.585 1.00 96.92 689 GLU A C 1
ATOM 4325 O O . GLU A 1 576 ? 72.809 106.679 -12.804 1.00 94.12 689 GLU A O 1
ATOM 4331 N N . TYR A 1 577 ? 71.395 105.108 -13.557 1.00 90.31 690 TYR A N 1
ATOM 4332 C CA . TYR A 1 577 ? 71.575 105.496 -14.950 1.00 89.80 690 TYR A CA 1
ATOM 4333 C C . TYR A 1 577 ? 70.800 106.774 -15.253 1.00 91.24 690 TYR A C 1
ATOM 4334 O O . TYR A 1 577 ? 71.137 107.507 -16.183 1.00 91.46 690 TYR A O 1
ATOM 4343 N N . ASN A 1 578 ? 69.763 107.036 -14.463 1.00 87.98 691 ASN A N 1
ATOM 4344 C CA . ASN A 1 578 ? 68.995 108.269 -14.601 1.00 86.16 691 ASN A CA 1
ATOM 4345 C C . ASN A 1 578 ? 69.744 109.459 -14.022 1.00 86.93 691 ASN A C 1
ATOM 4346 O O . ASN A 1 578 ? 69.687 110.563 -14.564 1.00 84.03 691 ASN A O 1
ATOM 4351 N N . LYS A 1 579 ? 70.446 109.230 -12.918 1.00 92.76 692 LYS A N 1
ATOM 4352 C CA . LYS A 1 579 ? 71.290 110.264 -12.334 1.00 95.33 692 LYS A CA 1
ATOM 4353 C C . LYS A 1 579 ? 72.461 110.568 -13.259 1.00 86.52 692 LYS A C 1
ATOM 4354 O O . LYS A 1 579 ? 72.989 111.681 -13.268 1.00 88.48 692 LYS A O 1
ATOM 4360 N N . ASP A 1 580 ? 72.858 109.568 -14.040 1.00 83.30 693 ASP A N 1
ATOM 4361 C CA . ASP A 1 580 ? 73.972 109.717 -14.968 1.00 87.31 693 ASP A CA 1
ATOM 4362 C C . ASP A 1 580 ? 73.542 110.440 -16.241 1.00 87.09 693 ASP A C 1
ATOM 4363 O O . ASP A 1 580 ? 74.338 111.160 -16.851 1.00 89.75 693 ASP A O 1
ATOM 4368 N N . MET A 1 581 ? 72.287 110.245 -16.641 1.00 85.87 694 MET A N 1
ATOM 4369 C CA . MET A 1 581 ? 71.741 110.947 -17.798 1.00 84.81 694 MET A CA 1
ATOM 4370 C C . MET A 1 581 ? 71.594 112.427 -17.481 1.00 80.32 694 MET A C 1
ATOM 4371 O O . MET A 1 581 ? 71.920 113.284 -18.301 1.00 77.69 694 MET A O 1
ATOM 4376 N N . VAL A 1 582 ? 71.090 112.717 -16.287 1.00 74.13 695 VAL A N 1
ATOM 4377 C CA . VAL A 1 582 ? 70.997 114.082 -15.789 1.00 76.15 695 VAL A CA 1
ATOM 4378 C C . VAL A 1 582 ? 72.379 114.743 -15.770 1.00 82.13 695 VAL A C 1
ATOM 4379 O O . VAL A 1 582 ? 72.512 115.941 -16.014 1.00 82.41 695 VAL A O 1
ATOM 4383 N N . PHE A 1 583 ? 73.409 113.941 -15.518 1.00 82.96 696 PHE A N 1
ATOM 4384 C CA . PHE A 1 583 ? 74.774 114.445 -15.395 1.00 78.95 696 PHE A CA 1
ATOM 4385 C C . PHE A 1 583 ? 75.357 114.939 -16.721 1.00 77.46 696 PHE A C 1
ATOM 4386 O O . PHE A 1 583 ? 75.847 116.065 -16.809 1.00 74.11 696 PHE A O 1
ATOM 4394 N N . VAL A 1 584 ? 75.304 114.095 -17.747 1.00 71.84 697 VAL A N 1
ATOM 4395 C CA . VAL A 1 584 ? 75.896 114.420 -19.042 1.00 74.10 697 VAL A CA 1
ATOM 4396 C C . VAL A 1 584 ? 75.152 115.564 -19.734 1.00 73.90 697 VAL A C 1
ATOM 4397 O O . VAL A 1 584 ? 75.757 116.381 -20.433 1.00 73.05 697 VAL A O 1
ATOM 4401 N N . ILE A 1 585 ? 73.840 115.623 -19.524 1.00 74.89 698 ILE A N 1
ATOM 4402 C CA . ILE A 1 585 ? 73.019 116.701 -20.061 1.00 70.50 698 ILE A CA 1
ATOM 4403 C C . ILE A 1 585 ? 73.446 118.030 -19.451 1.00 70.12 698 ILE A C 1
ATOM 4404 O O . ILE A 1 585 ? 73.532 119.045 -20.141 1.00 69.94 698 ILE A O 1
ATOM 4409 N N . GLN A 1 586 ? 73.740 118.003 -18.155 1.00 71.20 699 GLN A N 1
ATOM 4410 C CA . GLN A 1 586 ? 74.142 119.197 -17.420 1.00 70.42 699 GLN A CA 1
ATOM 4411 C C . GLN A 1 586 ? 75.469 119.789 -17.884 1.00 71.90 699 GLN A C 1
ATOM 4412 O O . GLN A 1 586 ? 75.777 120.935 -17.563 1.00 78.45 699 GLN A O 1
ATOM 4418 N N . HIS A 1 587 ? 76.257 119.016 -18.625 1.00 70.97 700 HIS A N 1
ATOM 4419 C CA . HIS A 1 587 ? 77.556 119.500 -19.080 1.00 71.01 700 HIS A CA 1
ATOM 4420 C C . HIS A 1 587 ? 77.381 120.663 -20.052 1.00 70.05 700 HIS A C 1
ATOM 4421 O O . HIS A 1 587 ? 76.585 120.579 -20.988 1.00 67.75 700 HIS A O 1
ATOM 4428 N N . PRO A 1 588 ? 78.122 121.759 -19.817 1.00 66.11 701 PRO A N 1
ATOM 4429 C CA . PRO A 1 588 ? 78.077 123.001 -20.597 1.00 65.86 701 PRO A CA 1
ATOM 4430 C C . PRO A 1 588 ? 78.178 122.812 -22.111 1.00 71.34 701 PRO A C 1
ATOM 4431 O O . PRO A 1 588 ? 77.600 123.604 -22.852 1.00 81.64 701 PRO A O 1
ATOM 4435 N N . GLN A 1 589 ? 78.894 121.793 -22.571 1.00 66.03 702 GLN A N 1
ATOM 4436 C CA . GLN A 1 589 ? 79.034 121.599 -24.009 1.00 65.79 702 GLN A CA 1
ATOM 4437 C C . GLN A 1 589 ? 77.739 121.055 -24.604 1.00 60.76 702 GLN A C 1
ATOM 4438 O O . GLN A 1 589 ? 77.469 121.234 -25.790 1.00 63.80 702 GLN A O 1
ATOM 4444 N N . ASN A 1 590 ? 76.934 120.405 -23.772 1.00 64.48 703 ASN A N 1
ATOM 4445 C CA . ASN A 1 590 ? 75.671 119.844 -24.230 1.00 67.23 703 ASN A CA 1
ATOM 4446 C C . ASN A 1 590 ? 74.487 120.795 -24.070 1.00 69.47 703 ASN A C 1
ATOM 4447 O O . ASN A 1 590 ? 73.565 120.778 -24.884 1.00 69.53 703 ASN A O 1
ATOM 4452 N N . CYS A 1 591 ? 74.517 121.635 -23.037 1.00 68.61 704 CYS A N 1
ATOM 4453 C CA . CYS A 1 591 ? 73.306 122.350 -22.633 1.00 68.44 704 CYS A CA 1
ATOM 4454 C C . CYS A 1 591 ? 73.328 123.879 -22.717 1.00 70.37 704 CYS A C 1
ATOM 4455 O O . CYS A 1 591 ? 72.280 124.510 -22.570 1.00 71.96 704 CYS A O 1
ATOM 4458 N N . LEU A 1 592 ? 74.492 124.477 -22.952 1.00 69.13 705 LEU A N 1
ATOM 4459 C CA . LEU A 1 592 ? 74.628 125.931 -22.829 1.00 69.06 705 LEU A CA 1
ATOM 4460 C C . LEU A 1 592 ? 73.966 126.741 -23.946 1.00 66.77 705 LEU A C 1
ATOM 4461 O O . LEU A 1 592 ? 73.378 127.796 -23.685 1.00 68.72 705 LEU A O 1
ATOM 4466 N N . GLY A 1 593 ? 74.058 126.260 -25.183 1.00 72.71 706 GLY A N 1
ATOM 4467 C CA . GLY A 1 593 ? 73.513 126.985 -26.320 1.00 69.85 706 GLY A CA 1
ATOM 4468 C C . GLY A 1 593 ? 72.011 127.204 -26.268 1.00 70.51 706 GLY A C 1
ATOM 4469 O O . GLY A 1 593 ? 71.429 127.816 -27.162 1.00 82.95 706 GLY A O 1
ATOM 4470 N N . PHE A 1 594 ? 71.384 126.695 -25.214 1.00 64.46 707 PHE A N 1
ATOM 4471 C CA . PHE A 1 594 ? 69.945 126.796 -25.039 1.00 66.81 707 PHE A CA 1
ATOM 4472 C C . PHE A 1 594 ? 69.586 127.711 -23.876 1.00 67.41 707 PHE A C 1
ATOM 4473 O O . PHE A 1 594 ? 68.432 127.785 -23.464 1.00 72.09 707 PHE A O 1
ATOM 4481 N N . PHE A 1 595 ? 70.579 128.417 -23.353 1.00 61.99 708 PHE A N 1
ATOM 4482 C CA . PHE A 1 595 ? 70.360 129.253 -22.182 1.00 63.69 708 PHE A CA 1
ATOM 4483 C C . PHE A 1 595 ? 69.915 130.657 -22.563 1.00 75.72 708 PHE A C 1
ATOM 4484 O O . PHE A 1 595 ? 70.228 131.624 -21.867 1.00 79.16 708 PHE A O 1
ATOM 4492 N N . GLN A 1 596 ? 69.197 130.759 -23.678 1.00 74.96 709 GLN A N 1
ATOM 4493 C CA . GLN A 1 596 ? 68.563 132.009 -24.074 1.00 72.62 709 GLN A CA 1
ATOM 4494 C C . GLN A 1 596 ? 67.733 132.542 -22.917 1.00 76.88 709 GLN A C 1
ATOM 4495 O O . GLN A 1 596 ? 66.977 131.795 -22.295 1.00 77.32 709 GLN A O 1
ATOM 4501 N N . GLU A 1 597 ? 67.888 133.828 -22.619 1.00 82.39 710 GLU A N 1
ATOM 4502 C CA . GLU A 1 597 ? 67.197 134.431 -21.486 1.00 73.42 710 GLU A CA 1
ATOM 4503 C C . GLU A 1 597 ? 65.687 134.339 -21.656 1.00 68.00 710 GLU A C 1
ATOM 4504 O O . GLU A 1 597 ? 65.134 134.806 -22.650 1.00 67.69 710 GLU A O 1
ATOM 4510 N N . GLY A 1 598 ? 65.030 133.715 -20.685 1.00 63.85 711 GLY A N 1
ATOM 4511 C CA . GLY A 1 598 ? 63.586 133.585 -20.706 1.00 68.08 711 GLY A CA 1
ATOM 4512 C C . GLY A 1 598 ? 63.106 132.170 -20.950 1.00 73.24 711 GLY A C 1
ATOM 4513 O O . GLY A 1 598 ? 61.908 131.894 -20.871 1.00 68.81 711 GLY A O 1
ATOM 4514 N N . ARG A 1 599 ? 64.037 131.269 -21.250 1.00 73.18 712 ARG A N 1
ATOM 4515 C CA . ARG A 1 599 ? 63.675 129.883 -21.519 1.00 70.43 712 ARG A CA 1
ATOM 4516 C C . ARG A 1 599 ? 63.210 129.189 -20.248 1.00 73.80 712 ARG A C 1
ATOM 4517 O O . ARG A 1 599 ? 63.781 129.393 -19.174 1.00 73.01 712 ARG A O 1
ATOM 4525 N N . LEU A 1 600 ? 62.163 128.380 -20.378 1.00 68.38 713 LEU A N 1
ATOM 4526 C CA . LEU A 1 600 ? 61.686 127.561 -19.275 1.00 68.33 713 LEU A CA 1
ATOM 4527 C C . LEU A 1 600 ? 62.720 126.530 -18.860 1.00 74.21 713 LEU A C 1
ATOM 4528 O O . LEU A 1 600 ? 63.348 125.887 -19.701 1.00 73.51 713 LEU A O 1
ATOM 4533 N N . ILE A 1 601 ? 62.886 126.366 -17.555 1.00 72.45 714 ILE A N 1
ATOM 4534 C CA . ILE A 1 601 ? 63.835 125.397 -17.040 1.00 75.29 714 ILE A CA 1
ATOM 4535 C C . ILE A 1 601 ? 63.253 124.679 -15.829 1.00 74.82 714 ILE A C 1
ATOM 4536 O O . ILE A 1 601 ? 62.684 125.302 -14.932 1.00 76.00 714 ILE A O 1
ATOM 4541 N N . HIS A 1 602 ? 63.368 123.357 -15.828 1.00 71.86 715 HIS A N 1
ATOM 4542 C CA . HIS A 1 602 ? 62.948 122.564 -14.686 1.00 75.18 715 HIS A CA 1
ATOM 4543 C C . HIS A 1 602 ? 64.098 122.498 -13.689 1.00 75.88 715 HIS A C 1
ATOM 4544 O O . HIS A 1 602 ? 65.193 122.046 -14.024 1.00 75.73 715 HIS A O 1
ATOM 4551 N N . ILE A 1 603 ? 63.849 122.964 -12.470 1.00 77.10 716 ILE A N 1
ATOM 4552 C CA . ILE A 1 603 ? 64.878 122.993 -11.436 1.00 80.17 716 ILE A CA 1
ATOM 4553 C C . ILE A 1 603 ? 64.672 121.894 -10.397 1.00 81.69 716 ILE A C 1
ATOM 4554 O O . ILE A 1 603 ? 63.659 121.867 -9.695 1.00 84.15 716 ILE A O 1
ATOM 4559 N N . LYS A 1 604 ? 65.637 120.984 -10.309 1.00 75.17 717 LYS A N 1
ATOM 4560 C CA . LYS A 1 604 ? 65.614 119.945 -9.287 1.00 78.85 717 LYS A CA 1
ATOM 4561 C C . LYS A 1 604 ? 66.967 119.834 -8.598 1.00 78.32 717 LYS A C 1
ATOM 4562 O O . LYS A 1 604 ? 67.978 119.536 -9.236 1.00 82.05 717 LYS A O 1
ATOM 4568 N N . SER A 1 605 ? 66.971 120.087 -7.293 1.00 84.16 718 SER A N 1
ATOM 4569 C CA . SER A 1 605 ? 68.168 119.971 -6.467 1.00 86.97 718 SER A CA 1
ATOM 4570 C C . SER A 1 605 ? 68.808 118.590 -6.577 1.00 90.97 718 SER A C 1
ATOM 4571 O O . SER A 1 605 ? 68.112 117.599 -6.799 1.00 93.07 718 SER A O 1
ATOM 4574 N N . PRO A 1 606 ? 70.142 118.521 -6.427 1.00 91.80 719 PRO A N 1
ATOM 4575 C CA . PRO A 1 606 ? 70.830 117.225 -6.415 1.00 91.94 719 PRO A CA 1
ATOM 4576 C C . PRO A 1 606 ? 70.388 116.388 -5.220 1.00 93.82 719 PRO A C 1
ATOM 4577 O O . PRO A 1 606 ? 70.480 115.161 -5.252 1.00 95.29 719 PRO A O 1
ATOM 4581 N N . SER A 1 607 ? 69.903 117.061 -4.178 1.00 92.60 720 SER A N 1
ATOM 4582 C CA . SER A 1 607 ? 69.364 116.396 -2.997 1.00 87.53 720 SER A CA 1
ATOM 4583 C C . SER A 1 607 ? 68.052 115.678 -3.315 1.00 93.76 720 SER A C 1
ATOM 4584 O O . SER A 1 607 ? 67.537 114.917 -2.496 1.00 98.28 720 SER A O 1
ATOM 4587 N N . GLY A 1 608 ? 67.510 115.931 -4.502 1.00 97.29 721 GLY A N 1
ATOM 4588 C CA . GLY A 1 608 ? 66.296 115.268 -4.941 1.00 90.54 721 GLY A CA 1
ATOM 4589 C C . GLY A 1 608 ? 65.084 116.178 -4.935 1.00 87.76 721 GLY A C 1
ATOM 4590 O O . GLY A 1 608 ? 64.087 115.897 -5.597 1.00 89.00 721 GLY A O 1
ATOM 4591 N N . VAL A 1 609 ? 65.170 117.272 -4.186 1.00 89.89 722 VAL A N 1
ATOM 4592 C CA . VAL A 1 609 ? 64.074 118.233 -4.100 1.00 91.00 722 VAL A CA 1
ATOM 4593 C C . VAL A 1 609 ? 63.778 118.864 -5.464 1.00 91.53 722 VAL A C 1
ATOM 4594 O O . VAL A 1 609 ? 64.666 119.435 -6.098 1.00 94.30 722 VAL A O 1
ATOM 4598 N N . ASP A 1 610 ? 62.528 118.754 -5.910 1.00 87.37 723 ASP A N 1
ATOM 4599 C CA . ASP A 1 610 ? 62.118 119.244 -7.227 1.00 82.87 723 ASP A CA 1
ATOM 4600 C C . ASP A 1 610 ? 61.271 120.514 -7.157 1.00 90.01 723 ASP A C 1
ATOM 4601 O O . ASP A 1 610 ? 60.072 120.465 -6.875 1.00 93.41 723 ASP A O 1
ATOM 4606 N N . TYR A 1 611 ? 61.895 121.648 -7.450 1.00 89.05 724 TYR A N 1
ATOM 4607 C CA . TYR A 1 611 ? 61.242 122.944 -7.287 1.00 86.65 724 TYR A CA 1
ATOM 4608 C C . TYR A 1 611 ? 60.240 123.287 -8.390 1.00 84.57 724 TYR A C 1
ATOM 4609 O O . TYR A 1 611 ? 59.615 124.347 -8.350 1.00 79.38 724 TYR A O 1
ATOM 4618 N N . GLY A 1 612 ? 60.085 122.404 -9.370 1.00 85.10 725 GLY A N 1
ATOM 4619 C CA . GLY A 1 612 ? 59.103 122.616 -10.420 1.00 82.40 725 GLY A CA 1
ATOM 4620 C C . GLY A 1 612 ? 59.626 123.390 -11.617 1.00 84.97 725 GLY A C 1
ATOM 4621 O O . GLY A 1 612 ? 60.832 123.440 -11.852 1.00 81.93 725 GLY A O 1
ATOM 4622 N N . TRP A 1 613 ? 58.717 123.992 -12.379 1.00 89.41 726 TRP A N 1
ATOM 4623 C CA . TRP A 1 613 ? 59.093 124.757 -13.566 1.00 80.25 726 TRP A CA 1
ATOM 4624 C C . TRP A 1 613 ? 59.256 126.246 -13.274 1.00 74.10 726 TRP A C 1
ATOM 4625 O O . TRP A 1 613 ? 58.470 126.833 -12.533 1.00 81.94 726 TRP A O 1
ATOM 4636 N N . GLY A 1 614 ? 60.284 126.847 -13.865 1.00 78.44 727 GLY A N 1
ATOM 4637 C CA . GLY A 1 614 ? 60.540 128.270 -13.719 1.00 73.29 727 GLY A CA 1
ATOM 4638 C C . GLY A 1 614 ? 61.201 128.835 -14.962 1.00 70.12 727 GLY A C 1
ATOM 4639 O O . GLY A 1 614 ? 61.401 128.117 -15.944 1.00 65.25 727 GLY A O 1
ATOM 4640 N N . VAL A 1 615 ? 61.541 130.119 -14.931 1.00 69.75 728 VAL A N 1
ATOM 4641 C CA . VAL A 1 615 ? 62.171 130.751 -16.086 1.00 72.43 728 VAL A CA 1
ATOM 4642 C C . VAL A 1 615 ? 63.624 131.116 -15.819 1.00 69.58 728 VAL A C 1
ATOM 4643 O O . VAL A 1 615 ? 63.969 131.610 -14.747 1.00 71.23 728 VAL A O 1
ATOM 4647 N N . LEU A 1 616 ? 64.474 130.860 -16.805 1.00 67.93 729 LEU A N 1
ATOM 4648 C CA . LEU A 1 616 ? 65.861 131.286 -16.736 1.00 69.70 729 LEU A CA 1
ATOM 4649 C C . LEU A 1 616 ? 65.917 132.798 -16.905 1.00 71.54 729 LEU A C 1
ATOM 4650 O O . LEU A 1 616 ? 65.141 133.375 -17.667 1.00 73.04 729 LEU A O 1
ATOM 4655 N N . ILE A 1 617 ? 66.821 133.440 -16.176 1.00 74.25 730 ILE A N 1
ATOM 4656 C CA . ILE A 1 617 ? 66.967 134.887 -16.255 1.00 73.95 730 ILE A CA 1
ATOM 4657 C C . ILE A 1 617 ? 68.361 135.236 -16.751 1.00 71.12 730 ILE A C 1
ATOM 4658 O O . ILE A 1 617 ? 68.529 135.821 -17.820 1.00 75.99 730 ILE A O 1
ATOM 4663 N N . LYS A 1 618 ? 69.357 134.866 -15.955 1.00 70.71 731 LYS A N 1
ATOM 4664 C CA . LYS A 1 618 ? 70.754 135.038 -16.317 1.00 76.61 731 LYS A CA 1
ATOM 4665 C C . LYS A 1 618 ? 71.513 133.746 -16.054 1.00 76.64 731 LYS A C 1
ATOM 4666 O O . LYS A 1 618 ? 71.097 132.930 -15.232 1.00 72.32 731 LYS A O 1
ATOM 4672 N N . HIS A 1 619 ? 72.621 133.556 -16.759 1.00 81.38 732 HIS A N 1
ATOM 4673 C CA . HIS A 1 619 ? 73.582 132.533 -16.374 1.00 74.24 732 HIS A CA 1
ATOM 4674 C C . HIS A 1 619 ? 74.976 133.140 -16.419 1.00 79.52 732 HIS A C 1
ATOM 4675 O O . HIS A 1 619 ? 75.365 133.770 -17.404 1.00 77.39 732 HIS A O 1
ATOM 4682 N N . ILE A 1 620 ? 75.711 132.973 -15.328 1.00 78.83 733 ILE A N 1
ATOM 4683 C CA . ILE A 1 620 ? 77.045 133.535 -15.219 1.00 80.19 733 ILE A CA 1
ATOM 4684 C C . ILE A 1 620 ? 78.051 132.414 -14.983 1.00 86.22 733 ILE A C 1
ATOM 4685 O O . ILE A 1 620 ? 77.765 131.443 -14.280 1.00 88.66 733 ILE A O 1
ATOM 4690 N N . GLN A 1 621 ? 79.221 132.537 -15.598 1.00 84.04 734 GLN A N 1
ATOM 4691 C CA . GLN A 1 621 ? 80.268 131.536 -15.452 1.00 83.83 734 GLN A CA 1
ATOM 4692 C C . GLN A 1 621 ? 80.981 131.698 -14.115 1.00 90.63 734 GLN A C 1
ATOM 4693 O O . GLN A 1 621 ? 81.603 132.730 -13.860 1.00 95.88 734 GLN A O 1
ATOM 4699 N N . ARG A 1 622 ? 80.878 130.678 -13.265 1.00 87.76 735 ARG A N 1
ATOM 4700 C CA . ARG A 1 622 ? 81.534 130.686 -11.960 1.00 95.55 735 ARG A CA 1
ATOM 4701 C C . ARG A 1 622 ? 83.032 130.936 -12.115 1.00 99.63 735 ARG A C 1
ATOM 4702 O O . ARG A 1 622 ? 83.708 130.247 -12.873 1.00 103.26 735 ARG A O 1
ATOM 4710 N N . GLN A 1 623 ? 83.539 131.932 -11.395 1.00 108.04 736 GLN A N 1
ATOM 4711 C CA . GLN A 1 623 ? 84.922 132.376 -11.551 1.00 114.46 736 GLN A CA 1
ATOM 4712 C C . GLN A 1 623 ? 85.939 131.325 -11.095 1.00 117.07 736 GLN A C 1
ATOM 4713 O O . GLN A 1 623 ? 85.720 130.602 -10.122 1.00 117.47 736 GLN A O 1
ATOM 4719 N N . THR A 1 624 ? 87.047 131.260 -11.829 1.00 116.43 737 THR A N 1
ATOM 4720 C CA . THR A 1 624 ? 88.122 130.292 -11.625 1.00 113.91 737 THR A CA 1
ATOM 4721 C C . THR A 1 624 ? 88.636 130.241 -10.183 1.00 119.64 737 THR A C 1
ATOM 4722 O O . THR A 1 624 ? 88.836 131.284 -9.561 1.00 125.51 737 THR A O 1
ATOM 4726 N N . PRO A 1 625 ? 88.831 129.021 -9.644 1.00 118.94 738 PRO A N 1
ATOM 4727 C CA . PRO A 1 625 ? 89.378 128.797 -8.298 1.00 128.33 738 PRO A CA 1
ATOM 4728 C C . PRO A 1 625 ? 90.727 129.485 -8.086 1.00 133.53 738 PRO A C 1
ATOM 4729 O O . PRO A 1 625 ? 91.601 129.393 -8.947 1.00 125.57 738 PRO A O 1
ATOM 4733 N N . LYS A 1 626 ? 90.888 130.151 -6.945 1.00 142.36 739 LYS A N 1
ATOM 4734 C CA . LYS A 1 626 ? 92.060 130.989 -6.689 1.00 142.78 739 LYS A CA 1
ATOM 4735 C C . LYS A 1 626 ? 93.260 130.199 -6.164 1.00 148.84 739 LYS A C 1
ATOM 4736 O O . LYS A 1 626 ? 94.212 129.947 -6.903 1.00 147.81 739 LYS A O 1
ATOM 4742 N N . ASN A 1 627 ? 93.219 129.815 -4.890 1.00 149.99 740 ASN A N 1
ATOM 4743 C CA . ASN A 1 627 ? 94.321 129.064 -4.292 1.00 145.42 740 ASN A CA 1
ATOM 4744 C C . ASN A 1 627 ? 94.352 127.616 -4.775 1.00 151.46 740 ASN A C 1
ATOM 4745 O O . ASN A 1 627 ? 95.279 126.866 -4.463 1.00 148.46 740 ASN A O 1
ATOM 4750 N N . GLY A 1 628 ? 93.332 127.229 -5.536 1.00 154.18 741 GLY A N 1
ATOM 4751 C CA . GLY A 1 628 ? 93.279 125.912 -6.143 1.00 152.89 741 GLY A CA 1
ATOM 4752 C C . GLY A 1 628 ? 92.542 124.880 -5.312 1.00 147.91 741 GLY A C 1
ATOM 4753 O O . GLY A 1 628 ? 92.065 123.875 -5.839 1.00 143.03 741 GLY A O 1
ATOM 4754 N N . GLN A 1 629 ? 92.450 125.129 -4.010 1.00 151.07 742 GLN A N 1
ATOM 4755 C CA . GLN A 1 629 ? 91.808 124.196 -3.084 1.00 146.41 742 GLN A CA 1
ATOM 4756 C C . GLN A 1 629 ? 90.308 123.955 -3.317 1.00 143.17 742 GLN A C 1
ATOM 4757 O O . GLN A 1 629 ? 89.792 122.914 -2.907 1.00 146.59 742 GLN A O 1
ATOM 4763 N N . PRO A 1 630 ? 89.588 124.919 -3.923 1.00 142.15 743 PRO A N 1
ATOM 4764 C CA . PRO A 1 630 ? 88.218 124.539 -4.294 1.00 135.24 743 PRO A CA 1
ATOM 4765 C C . PRO A 1 630 ? 87.999 124.330 -5.798 1.00 133.17 743 PRO A C 1
ATOM 4766 O O . PRO A 1 630 ? 87.526 125.251 -6.467 1.00 124.15 743 PRO A O 1
ATOM 4770 N N . PRO A 1 631 ? 88.328 123.138 -6.327 1.00 130.67 744 PRO A N 1
ATOM 4771 C CA . PRO A 1 631 ? 87.976 122.871 -7.723 1.00 119.90 744 PRO A CA 1
ATOM 4772 C C . PRO A 1 631 ? 86.564 122.306 -7.856 1.00 113.16 744 PRO A C 1
ATOM 4773 O O . PRO A 1 631 ? 85.993 121.819 -6.880 1.00 111.09 744 PRO A O 1
ATOM 4777 N N . TYR A 1 632 ? 86.012 122.377 -9.061 1.00 107.60 745 TYR A N 1
ATOM 4778 C CA . TYR A 1 632 ? 84.690 121.830 -9.335 1.00 99.78 745 TYR A CA 1
ATOM 4779 C C . TYR A 1 632 ? 84.642 121.292 -10.761 1.00 91.51 745 TYR A C 1
ATOM 4780 O O . TYR A 1 632 ? 85.453 121.687 -11.599 1.00 88.97 745 TYR A O 1
ATOM 4789 N N . PRO A 1 633 ? 83.705 120.372 -11.042 1.00 93.49 746 PRO A N 1
ATOM 4790 C CA . PRO A 1 633 ? 83.581 119.880 -12.417 1.00 88.37 746 PRO A CA 1
ATOM 4791 C C . PRO A 1 633 ? 82.882 120.890 -13.321 1.00 74.18 746 PRO A C 1
ATOM 4792 O O . PRO A 1 633 ? 82.440 121.936 -12.845 1.00 75.25 746 PRO A O 1
ATOM 4796 N N . GLU A 1 634 ? 82.787 120.576 -14.608 1.00 70.46 747 GLU A N 1
ATOM 4797 C CA . GLU A 1 634 ? 82.154 121.469 -15.570 1.00 72.94 747 GLU A CA 1
ATOM 4798 C C . GLU A 1 634 ? 80.656 121.600 -15.310 1.00 78.09 747 GLU A C 1
ATOM 4799 O O . GLU A 1 634 ? 80.053 122.630 -15.612 1.00 75.06 747 GLU A O 1
ATOM 4805 N N . GLN A 1 635 ? 80.063 120.554 -14.742 1.00 77.19 748 GLN A N 1
ATOM 4806 C CA . GLN A 1 635 ? 78.641 120.561 -14.415 1.00 74.98 748 GLN A CA 1
ATOM 4807 C C . GLN A 1 635 ? 78.301 121.609 -13.363 1.00 77.23 748 GLN A C 1
ATOM 4808 O O . GLN A 1 635 ? 77.152 122.027 -13.247 1.00 80.95 748 GLN A O 1
ATOM 4814 N N . GLU A 1 636 ? 79.298 122.021 -12.589 1.00 76.08 749 GLU A N 1
ATOM 4815 C CA . GLU A 1 636 ? 79.083 123.005 -11.535 1.00 74.59 749 GLU A CA 1
ATOM 4816 C C . GLU A 1 636 ? 79.739 124.340 -11.884 1.00 76.48 749 GLU A C 1
ATOM 4817 O O . GLU A 1 636 ? 79.850 125.226 -11.037 1.00 84.27 749 GLU A O 1
ATOM 4823 N N . SER A 1 637 ? 80.159 124.484 -13.138 1.00 74.54 750 SER A N 1
ATOM 4824 C CA . SER A 1 637 ? 80.935 125.648 -13.557 1.00 75.34 750 SER A CA 1
ATOM 4825 C C . SER A 1 637 ? 80.066 126.848 -13.936 1.00 81.29 750 SER A C 1
ATOM 4826 O O . SER A 1 637 ? 80.573 127.852 -14.435 1.00 82.07 750 SER A O 1
ATOM 4829 N N . TYR A 1 638 ? 78.761 126.745 -13.707 1.00 76.43 751 TYR A N 1
ATOM 4830 C CA . TYR A 1 638 ? 77.863 127.863 -13.974 1.00 77.10 751 TYR A CA 1
ATOM 4831 C C . TYR A 1 638 ? 76.852 128.058 -12.853 1.00 80.96 751 TYR A C 1
ATOM 4832 O O . TYR A 1 638 ? 76.433 127.102 -12.201 1.00 81.80 751 TYR A O 1
ATOM 4841 N N . VAL A 1 639 ? 76.471 129.310 -12.630 1.00 80.77 752 VAL A N 1
ATOM 4842 C CA . VAL A 1 639 ? 75.383 129.628 -11.719 1.00 77.67 752 VAL A CA 1
ATOM 4843 C C . VAL A 1 639 ? 74.262 130.291 -12.504 1.00 81.68 752 VAL A C 1
ATOM 4844 O O . VAL A 1 639 ? 74.453 131.348 -13.108 1.00 77.65 752 VAL A O 1
ATOM 4848 N N . LEU A 1 640 ? 73.095 129.658 -12.505 1.00 75.97 753 LEU A N 1
ATOM 4849 C CA . LEU A 1 640 ? 71.962 130.164 -13.264 1.00 74.61 753 LEU A CA 1
ATOM 4850 C C . LEU A 1 640 ? 71.012 130.952 -12.373 1.00 81.41 753 LEU A C 1
ATOM 4851 O O . LEU A 1 640 ? 70.541 130.446 -11.355 1.00 85.14 753 LEU A O 1
ATOM 4856 N N . ASP A 1 641 ? 70.739 132.194 -12.755 1.00 77.78 754 ASP A N 1
ATOM 4857 C CA . ASP A 1 641 ? 69.682 132.960 -12.113 1.00 73.73 754 ASP A CA 1
ATOM 4858 C C . ASP A 1 641 ? 68.348 132.542 -12.715 1.00 75.76 754 ASP A C 1
ATOM 4859 O O . ASP A 1 641 ? 68.097 132.752 -13.901 1.00 78.53 754 ASP A O 1
ATOM 4864 N N . VAL A 1 642 ? 67.504 131.933 -11.891 1.00 73.91 755 VAL A N 1
ATOM 4865 C CA . VAL A 1 642 ? 66.239 131.382 -12.353 1.00 64.39 755 VAL A CA 1
ATOM 4866 C C . VAL A 1 642 ? 65.126 131.706 -11.364 1.00 70.20 755 VAL A C 1
ATOM 4867 O O . VAL A 1 642 ? 65.308 131.609 -10.151 1.00 71.83 755 VAL A O 1
ATOM 4871 N N . LEU A 1 643 ? 63.975 132.102 -11.894 1.00 80.46 756 LEU A N 1
ATOM 4872 C CA . LEU A 1 643 ? 62.842 132.497 -11.072 1.00 77.88 756 LEU A CA 1
ATOM 4873 C C . LEU A 1 643 ? 61.936 131.300 -10.784 1.00 74.35 756 LEU A C 1
ATOM 4874 O O . LEU A 1 643 ? 61.358 130.711 -11.699 1.00 69.97 756 LEU A O 1
ATOM 4879 N N . LEU A 1 644 ? 61.832 130.942 -9.506 1.00 74.73 757 LEU A N 1
ATOM 4880 C CA . LEU A 1 644 ? 61.036 129.800 -9.066 1.00 81.34 757 LEU A CA 1
ATOM 4881 C C . LEU A 1 644 ? 60.060 130.219 -7.973 1.00 91.23 757 LEU A C 1
ATOM 4882 O O . LEU A 1 644 ? 60.261 131.242 -7.318 1.00 88.22 757 LEU A O 1
ATOM 4887 N N . LYS A 1 645 ? 59.003 129.436 -7.779 1.00 91.64 758 LYS A N 1
ATOM 4888 C CA . LYS A 1 645 ? 58.158 129.605 -6.603 1.00 89.42 758 LYS A CA 1
ATOM 4889 C C . LYS A 1 645 ? 58.825 128.919 -5.423 1.00 97.88 758 LYS A C 1
ATOM 4890 O O . LYS A 1 645 ? 59.028 127.706 -5.437 1.00 104.08 758 LYS A O 1
ATOM 4896 N N . VAL A 1 646 ? 59.178 129.700 -4.409 1.00 98.58 759 VAL A N 1
ATOM 4897 C CA . VAL A 1 646 ? 59.865 129.156 -3.247 1.00 105.67 759 VAL A CA 1
ATOM 4898 C C . VAL A 1 646 ? 59.164 129.548 -1.952 1.00 113.45 759 VAL A C 1
ATOM 4899 O O . VAL A 1 646 ? 58.780 130.702 -1.762 1.00 115.73 759 VAL A O 1
ATOM 4903 N N . SER A 1 647 ? 58.993 128.573 -1.065 1.00 117.70 760 SER A N 1
ATOM 4904 C CA . SER A 1 647 ? 58.391 128.820 0.238 1.00 121.55 760 SER A CA 1
ATOM 4905 C C . SER A 1 647 ? 59.459 129.299 1.202 1.00 119.75 760 SER A C 1
ATOM 4906 O O . SER A 1 647 ? 59.195 129.552 2.378 1.00 121.42 760 SER A O 1
ATOM 4909 N N . GLY A 1 648 ? 60.674 129.422 0.687 1.00 118.67 761 GLY A N 1
ATOM 4910 C CA . GLY A 1 648 ? 61.810 129.743 1.517 1.00 123.52 761 GLY A CA 1
ATOM 4911 C C . GLY A 1 648 ? 61.806 131.155 2.057 1.00 128.54 761 GLY A C 1
ATOM 4912 O O . GLY A 1 648 ? 61.651 132.128 1.315 1.00 128.95 761 GLY A O 1
ATOM 4913 N N . ASP A 1 649 ? 61.975 131.259 3.369 1.00 128.46 762 ASP A N 1
ATOM 4914 C CA . ASP A 1 649 ? 62.241 132.537 4.006 1.00 132.61 762 ASP A CA 1
ATOM 4915 C C . ASP A 1 649 ? 63.750 132.751 4.036 1.00 132.10 762 ASP A C 1
ATOM 4916 O O . ASP A 1 649 ? 64.270 133.499 4.862 1.00 137.72 762 ASP A O 1
ATOM 4921 N N . PHE A 1 650 ? 64.444 132.083 3.118 1.00 128.66 763 PHE A N 1
ATOM 4922 C CA . PHE A 1 650 ? 65.900 132.108 3.059 1.00 123.30 763 PHE A CA 1
ATOM 4923 C C . PHE A 1 650 ? 66.458 133.454 2.636 1.00 125.84 763 PHE A C 1
ATOM 4924 O O . PHE A 1 650 ? 65.745 134.454 2.574 1.00 122.89 763 PHE A O 1
ATOM 4932 N N . ASN A 1 651 ? 67.753 133.454 2.345 1.00 127.06 764 ASN A N 1
ATOM 4933 C CA . ASN A 1 651 ? 68.425 134.606 1.769 1.00 124.80 764 ASN A CA 1
ATOM 4934 C C . ASN A 1 651 ? 68.657 134.378 0.280 1.00 124.31 764 ASN A C 1
ATOM 4935 O O . ASN A 1 651 ? 69.560 133.637 -0.105 1.00 121.44 764 ASN A O 1
ATOM 4940 N N . PRO A 1 652 ? 67.824 135.008 -0.562 1.00 121.73 765 PRO A N 1
ATOM 4941 C CA . PRO A 1 652 ? 67.830 134.799 -2.015 1.00 120.39 765 PRO A CA 1
ATOM 4942 C C . PRO A 1 652 ? 69.009 135.422 -2.761 1.00 121.27 765 PRO A C 1
ATOM 4943 O O . PRO A 1 652 ? 69.180 135.133 -3.945 1.00 117.96 765 PRO A O 1
ATOM 4947 N N . LYS A 1 653 ? 69.809 136.249 -2.096 1.00 122.95 766 LYS A N 1
ATOM 4948 C CA . LYS A 1 653 ? 70.862 136.974 -2.799 1.00 119.47 766 LYS A CA 1
ATOM 4949 C C . LYS A 1 653 ? 71.980 136.041 -3.272 1.00 118.53 766 LYS A C 1
ATOM 4950 O O . LYS A 1 653 ? 72.444 136.155 -4.406 1.00 118.97 766 LYS A O 1
ATOM 4956 N N . THR A 1 654 ? 72.387 135.102 -2.423 1.00 121.86 767 THR A N 1
ATOM 4957 C CA . THR A 1 654 ? 73.523 134.242 -2.733 1.00 119.30 767 THR A CA 1
ATOM 4958 C C . THR A 1 654 ? 73.247 132.776 -2.412 1.00 123.51 767 THR A C 1
ATOM 4959 O O . THR A 1 654 ? 72.499 132.457 -1.487 1.00 122.74 767 THR A O 1
ATOM 4963 N N . ARG A 1 655 ? 73.867 131.890 -3.185 1.00 121.37 768 ARG A N 1
ATOM 4964 C CA . ARG A 1 655 ? 73.714 130.452 -3.005 1.00 115.50 768 ARG A CA 1
ATOM 4965 C C . ARG A 1 655 ? 74.519 129.955 -1.811 1.00 117.29 768 ARG A C 1
ATOM 4966 O O . ARG A 1 655 ? 74.437 128.784 -1.439 1.00 114.67 768 ARG A O 1
ATOM 4974 N N . GLY A 1 656 ? 75.294 130.853 -1.210 1.00 120.36 769 GLY A N 1
ATOM 4975 C CA . GLY A 1 656 ? 76.268 130.460 -0.211 1.00 116.66 769 GLY A CA 1
ATOM 4976 C C . GLY A 1 656 ? 77.357 129.690 -0.925 1.00 122.07 769 GLY A C 1
ATOM 4977 O O . GLY A 1 656 ? 77.751 130.055 -2.032 1.00 121.57 769 GLY A O 1
ATOM 4978 N N . GLU A 1 657 ? 77.849 128.625 -0.305 1.00 127.31 770 GLU A N 1
ATOM 4979 C CA . GLU A 1 657 ? 78.756 127.724 -1.000 1.00 124.44 770 GLU A CA 1
ATOM 4980 C C . GLU A 1 657 ? 78.007 126.442 -1.346 1.00 119.57 770 GLU A C 1
ATOM 4981 O O . GLU A 1 657 ? 78.592 125.476 -1.837 1.00 120.57 770 GLU A O 1
ATOM 4987 N N . GLY A 1 658 ? 76.702 126.452 -1.092 1.00 119.50 771 GLY A N 1
ATOM 4988 C CA . GLY A 1 658 ? 75.847 125.323 -1.409 1.00 116.47 771 GLY A CA 1
ATOM 4989 C C . GLY A 1 658 ? 75.351 125.364 -2.842 1.00 112.57 771 GLY A C 1
ATOM 4990 O O . GLY A 1 658 ? 75.613 126.325 -3.566 1.00 115.97 771 GLY A O 1
ATOM 4991 N N . PRO A 1 659 ? 74.628 124.314 -3.261 1.00 100.58 772 PRO A N 1
ATOM 4992 C CA . PRO A 1 659 ? 74.088 124.208 -4.622 1.00 97.90 772 PRO A CA 1
ATOM 4993 C C . PRO A 1 659 ? 73.010 125.259 -4.883 1.00 103.62 772 PRO A C 1
ATOM 4994 O O . PRO A 1 659 ? 72.797 125.658 -6.029 1.00 99.73 772 PRO A O 1
ATOM 4998 N N . MET A 1 660 ? 72.341 125.678 -3.810 1.00 107.79 773 MET A N 1
ATOM 4999 C CA . MET A 1 660 ? 71.414 126.810 -3.801 1.00 103.80 773 MET A CA 1
ATOM 5000 C C . MET A 1 660 ? 71.016 127.057 -2.339 1.00 111.16 773 MET A C 1
ATOM 5001 O O . MET A 1 660 ? 71.206 126.174 -1.503 1.00 117.20 773 MET A O 1
ATOM 5006 N N . PRO A 1 661 ? 70.490 128.258 -2.016 1.00 115.96 774 PRO A N 1
ATOM 5007 C CA . PRO A 1 661 ? 70.244 128.626 -0.610 1.00 115.31 774 PRO A CA 1
ATOM 5008 C C . PRO A 1 661 ? 69.334 127.667 0.165 1.00 115.41 774 PRO A C 1
ATOM 5009 O O . PRO A 1 661 ? 68.726 126.773 -0.423 1.00 112.76 774 PRO A O 1
ATOM 5013 N N . GLU A 1 662 ? 69.236 127.873 1.477 1.00 110.76 775 GLU A N 1
ATOM 5014 C CA . GLU A 1 662 ? 68.463 126.983 2.342 1.00 110.16 775 GLU A CA 1
ATOM 5015 C C . GLU A 1 662 ? 67.039 127.476 2.584 1.00 113.13 775 GLU A C 1
ATOM 5016 O O . GLU A 1 662 ? 66.795 128.297 3.469 1.00 111.59 775 GLU A O 1
ATOM 5022 N N . GLY A 1 663 ? 66.104 126.944 1.804 1.00 117.70 776 GLY A N 1
ATOM 5023 C CA . GLY A 1 663 ? 64.697 127.278 1.923 1.00 111.97 776 GLY A CA 1
ATOM 5024 C C . GLY A 1 663 ? 63.853 126.256 1.186 1.00 109.93 776 GLY A C 1
ATOM 5025 O O . GLY A 1 663 ? 64.292 125.677 0.190 1.00 101.76 776 GLY A O 1
ATOM 5026 N N . ILE A 1 664 ? 62.637 126.031 1.670 1.00 115.44 777 ILE A N 1
ATOM 5027 C CA . ILE A 1 664 ? 61.774 125.010 1.086 1.00 120.84 777 ILE A CA 1
ATOM 5028 C C . ILE A 1 664 ? 61.016 125.513 -0.137 1.00 118.87 777 ILE A C 1
ATOM 5029 O O . ILE A 1 664 ? 61.306 126.581 -0.673 1.00 113.97 777 ILE A O 1
ATOM 5034 N N . MET A 1 665 ? 60.042 124.721 -0.569 1.00 119.57 778 MET A N 1
ATOM 5035 C CA . MET A 1 665 ? 59.258 125.028 -1.755 1.00 115.32 778 MET A CA 1
ATOM 5036 C C . MET A 1 665 ? 57.773 124.788 -1.503 1.00 126.61 778 MET A C 1
ATOM 5037 O O . MET A 1 665 ? 57.412 123.869 -0.766 1.00 134.18 778 MET A O 1
ATOM 5042 N N . PRO A 1 666 ? 56.907 125.622 -2.107 1.00 126.73 779 PRO A N 1
ATOM 5043 C CA . PRO A 1 666 ? 55.464 125.494 -1.888 1.00 133.95 779 PRO A CA 1
ATOM 5044 C C . PRO A 1 666 ? 54.884 124.276 -2.595 1.00 133.91 779 PRO A C 1
ATOM 5045 O O . PRO A 1 666 ? 55.155 124.058 -3.776 1.00 129.47 779 PRO A O 1
ATOM 5049 N N . ALA A 1 667 ? 54.105 123.489 -1.861 1.00 136.64 780 ALA A N 1
ATOM 5050 C CA . ALA A 1 667 ? 53.412 122.340 -2.424 1.00 140.64 780 ALA A CA 1
ATOM 5051 C C . ALA A 1 667 ? 51.943 122.364 -2.019 1.00 146.34 780 ALA A C 1
ATOM 5052 O O . ALA A 1 667 ? 51.595 122.030 -0.885 1.00 150.28 780 ALA A O 1
ATOM 5054 N N . GLY A 1 668 ? 51.087 122.780 -2.945 1.00 145.13 781 GLY A N 1
ATOM 5055 C CA . GLY A 1 668 ? 49.656 122.793 -2.710 1.00 142.54 781 GLY A CA 1
ATOM 5056 C C . GLY A 1 668 ? 49.136 123.933 -1.851 1.00 152.87 781 GLY A C 1
ATOM 5057 O O . GLY A 1 668 ? 49.767 124.319 -0.865 1.00 154.11 781 GLY A O 1
ATOM 5058 N N . LYS A 1 669 ? 47.974 124.457 -2.245 1.00 153.51 782 LYS A N 1
ATOM 5059 C CA . LYS A 1 669 ? 47.194 125.435 -1.478 1.00 150.13 782 LYS A CA 1
ATOM 5060 C C . LYS A 1 669 ? 48.024 126.547 -0.846 1.00 145.40 782 LYS A C 1
ATOM 5061 O O . LYS A 1 669 ? 47.810 126.896 0.316 1.00 145.45 782 LYS A O 1
ATOM 5067 N N . ASP A 1 670 ? 48.968 127.092 -1.609 1.00 142.17 783 ASP A N 1
ATOM 5068 C CA . ASP A 1 670 ? 49.783 128.217 -1.155 1.00 144.02 783 ASP A CA 1
ATOM 5069 C C . ASP A 1 670 ? 50.472 127.919 0.179 1.00 144.06 783 ASP A C 1
ATOM 5070 O O . ASP A 1 670 ? 49.968 128.297 1.238 1.00 142.30 783 ASP A O 1
ATOM 5075 N N . SER A 1 671 ? 51.614 127.235 0.132 1.00 139.49 784 SER A N 1
ATOM 5076 C CA . SER A 1 671 ? 52.385 126.984 1.349 1.00 138.12 784 SER A CA 1
ATOM 5077 C C . SER A 1 671 ? 52.873 128.322 1.900 1.00 146.21 784 SER A C 1
ATOM 5078 O O . SER A 1 671 ? 52.795 129.330 1.196 1.00 148.81 784 SER A O 1
ATOM 5081 N N . LYS A 1 672 ? 53.389 128.309 3.133 1.00 144.52 785 LYS A N 1
ATOM 5082 C CA . LYS A 1 672 ? 53.654 129.513 3.944 1.00 144.66 785 LYS A CA 1
ATOM 5083 C C . LYS A 1 672 ? 53.846 130.810 3.162 1.00 146.70 785 LYS A C 1
ATOM 5084 O O . LYS A 1 672 ? 53.013 131.717 3.238 1.00 147.51 785 LYS A O 1
ATOM 5090 N N . ASN A 1 673 ? 54.940 130.893 2.414 1.00 140.27 786 ASN A N 1
ATOM 5091 C CA . ASN A 1 673 ? 55.154 132.026 1.522 1.00 139.11 786 ASN A CA 1
ATOM 5092 C C . ASN A 1 673 ? 55.334 131.588 0.068 1.00 130.55 786 ASN A C 1
ATOM 5093 O O . ASN A 1 673 ? 56.429 131.222 -0.353 1.00 133.07 786 ASN A O 1
ATOM 5098 N N . ALA A 1 674 ? 54.246 131.608 -0.694 1.00 129.87 787 ALA A N 1
ATOM 5099 C CA . ALA A 1 674 ? 54.313 131.315 -2.120 1.00 119.52 787 ALA A CA 1
ATOM 5100 C C . ALA A 1 674 ? 54.819 132.540 -2.865 1.00 114.05 787 ALA A C 1
ATOM 5101 O O . ALA A 1 674 ? 54.057 133.463 -3.146 1.00 123.15 787 ALA A O 1
ATOM 5103 N N . ARG A 1 675 ? 56.111 132.551 -3.174 1.00 111.54 788 ARG A N 1
ATOM 5104 C CA . ARG A 1 675 ? 56.725 133.699 -3.828 1.00 112.34 788 ARG A CA 1
ATOM 5105 C C . ARG A 1 675 ? 57.421 133.305 -5.123 1.00 102.09 788 ARG A C 1
ATOM 5106 O O . ARG A 1 675 ? 58.236 132.387 -5.132 1.00 101.84 788 ARG A O 1
ATOM 5114 N N . TRP A 1 676 ? 57.107 133.996 -6.215 1.00 95.36 789 TRP A N 1
ATOM 5115 C CA . TRP A 1 676 ? 57.933 133.893 -7.411 1.00 89.38 789 TRP A CA 1
ATOM 5116 C C . TRP A 1 676 ? 59.210 134.678 -7.141 1.00 91.49 789 TRP A C 1
ATOM 5117 O O . TRP A 1 676 ? 59.173 135.897 -6.967 1.00 90.03 789 TRP A O 1
ATOM 5128 N N . GLU A 1 677 ? 60.335 133.973 -7.092 1.00 91.87 790 GLU A N 1
ATOM 5129 C CA . GLU A 1 677 ? 61.588 134.574 -6.655 1.00 87.31 790 GLU A CA 1
ATOM 5130 C C . GLU A 1 677 ? 62.792 134.082 -7.457 1.00 88.15 790 GLU A C 1
ATOM 5131 O O . GLU A 1 677 ? 62.891 132.901 -7.790 1.00 82.64 790 GLU A O 1
ATOM 5137 N N . VAL A 1 678 ? 63.705 135.002 -7.759 1.00 89.47 791 VAL A N 1
ATOM 5138 C CA . VAL A 1 678 ? 64.937 134.671 -8.466 1.00 80.76 791 VAL A CA 1
ATOM 5139 C C . VAL A 1 678 ? 65.987 134.121 -7.509 1.00 86.09 791 VAL A C 1
ATOM 5140 O O . VAL A 1 678 ? 66.379 134.789 -6.551 1.00 90.16 791 VAL A O 1
ATOM 5144 N N . VAL A 1 679 ? 66.439 132.900 -7.773 1.00 77.41 792 VAL A N 1
ATOM 5145 C CA . VAL A 1 679 ? 67.459 132.274 -6.944 1.00 83.01 792 VAL A CA 1
ATOM 5146 C C . VAL A 1 679 ? 68.656 131.835 -7.779 1.00 86.56 792 VAL A C 1
ATOM 5147 O O . VAL A 1 679 ? 68.502 131.436 -8.934 1.00 84.11 792 VAL A O 1
ATOM 5151 N N . PRO A 1 680 ? 69.861 131.928 -7.201 1.00 82.14 793 PRO A N 1
ATOM 5152 C CA . PRO A 1 680 ? 71.043 131.361 -7.852 1.00 81.00 793 PRO A CA 1
ATOM 5153 C C . PRO A 1 680 ? 71.028 129.840 -7.750 1.00 87.77 793 PRO A C 1
ATOM 5154 O O . PRO A 1 680 ? 70.708 129.301 -6.690 1.00 88.28 793 PRO A O 1
ATOM 5158 N N . CYS A 1 681 ? 71.352 129.157 -8.841 1.00 87.99 794 CYS A N 1
ATOM 5159 C CA . CYS A 1 681 ? 71.354 127.701 -8.845 1.00 80.94 794 CYS A CA 1
ATOM 5160 C C . CYS A 1 681 ? 72.583 127.155 -9.548 1.00 80.96 794 CYS A C 1
ATOM 5161 O O . CYS A 1 681 ? 72.870 127.523 -10.687 1.00 82.92 794 CYS A O 1
ATOM 5164 N N . LEU A 1 682 ? 73.311 126.283 -8.859 1.00 85.06 795 LEU A N 1
ATOM 5165 C CA . LEU A 1 682 ? 74.418 125.574 -9.478 1.00 81.28 795 LEU A CA 1
ATOM 5166 C C . LEU A 1 682 ? 73.855 124.766 -10.639 1.00 76.38 795 LEU A C 1
ATOM 5167 O O . LEU A 1 682 ? 72.779 124.177 -10.526 1.00 76.96 795 LEU A O 1
ATOM 5172 N N . LEU A 1 683 ? 74.581 124.748 -11.751 1.00 69.93 796 LEU A N 1
ATOM 5173 C CA . LEU A 1 683 ? 74.098 124.159 -12.998 1.00 71.23 796 LEU A CA 1
ATOM 5174 C C . LEU A 1 683 ? 73.663 122.696 -12.855 1.00 78.37 796 LEU A C 1
ATOM 5175 O O . LEU A 1 683 ? 72.919 122.179 -13.689 1.00 80.52 796 LEU A O 1
ATOM 5180 N N . ASN A 1 684 ? 74.099 122.037 -11.786 1.00 80.78 797 ASN A N 1
ATOM 5181 C CA . ASN A 1 684 ? 73.692 120.659 -11.541 1.00 79.43 797 ASN A CA 1
ATOM 5182 C C . ASN A 1 684 ? 72.269 120.545 -10.986 1.00 77.11 797 ASN A C 1
ATOM 5183 O O . ASN A 1 684 ? 71.801 119.448 -10.687 1.00 84.81 797 ASN A O 1
ATOM 5188 N N . CYS A 1 685 ? 71.588 121.677 -10.845 1.00 75.00 798 CYS A N 1
ATOM 5189 C CA . CYS A 1 685 ? 70.187 121.672 -10.438 1.00 73.60 798 CYS A CA 1
ATOM 5190 C C . CYS A 1 685 ? 69.296 121.725 -11.672 1.00 68.48 798 CYS A C 1
ATOM 5191 O O . CYS A 1 685 ? 68.070 121.779 -11.573 1.00 67.21 798 CYS A O 1
ATOM 5194 N N . LEU A 1 686 ? 69.934 121.710 -12.837 1.00 63.47 799 LEU A N 1
ATOM 5195 C CA . LEU A 1 686 ? 69.231 121.640 -14.110 1.00 65.94 799 LEU A CA 1
ATOM 5196 C C . LEU A 1 686 ? 68.652 120.248 -14.335 1.00 78.13 799 LEU A C 1
ATOM 5197 O O . LEU A 1 686 ? 69.385 119.259 -14.363 1.00 84.07 799 LEU A O 1
ATOM 5202 N N . ARG A 1 687 ? 67.336 120.169 -14.491 1.00 71.87 800 ARG A N 1
ATOM 5203 C CA . ARG A 1 687 ? 66.701 118.895 -14.793 1.00 71.47 800 ARG A CA 1
ATOM 5204 C C . ARG A 1 687 ? 66.294 118.839 -16.260 1.00 79.19 800 ARG A C 1
ATOM 5205 O O . ARG A 1 687 ? 66.779 117.996 -17.013 1.00 80.50 800 ARG A O 1
ATOM 5213 N N . ALA A 1 688 ? 65.411 119.744 -16.664 1.00 77.85 801 ALA A N 1
ATOM 5214 C CA . ALA A 1 688 ? 64.936 119.774 -18.041 1.00 71.19 801 ALA A CA 1
ATOM 5215 C C . ALA A 1 688 ? 64.932 121.190 -18.598 1.00 70.27 801 ALA A C 1
ATOM 5216 O O . ALA A 1 688 ? 65.181 122.153 -17.874 1.00 70.54 801 ALA A O 1
ATOM 5218 N N . LEU A 1 689 ? 64.645 121.309 -19.889 1.00 72.77 802 LEU A N 1
ATOM 5219 C CA . LEU A 1 689 ? 64.514 122.610 -20.528 1.00 74.36 802 LEU A CA 1
ATOM 5220 C C . LEU A 1 689 ? 63.199 122.704 -21.295 1.00 74.91 802 LEU A C 1
ATOM 5221 O O . LEU A 1 689 ? 62.816 121.772 -21.997 1.00 77.15 802 LEU A O 1
ATOM 5226 N N . GLY A 1 690 ? 62.503 123.827 -21.149 1.00 75.42 803 GLY A N 1
ATOM 5227 C CA . GLY A 1 690 ? 61.267 124.042 -21.877 1.00 75.10 803 GLY A CA 1
ATOM 5228 C C . GLY A 1 690 ? 61.592 124.348 -23.326 1.00 76.33 803 GLY A C 1
ATOM 5229 O O . GLY A 1 690 ? 62.633 124.947 -23.613 1.00 70.01 803 GLY A O 1
ATOM 5230 N N . GLN A 1 691 ? 60.718 123.937 -24.242 1.00 84.08 804 GLN A N 1
ATOM 5231 C CA . GLN A 1 691 ? 60.991 124.119 -25.664 1.00 82.37 804 GLN A CA 1
ATOM 5232 C C . GLN A 1 691 ? 61.079 125.600 -26.041 1.00 79.73 804 GLN A C 1
ATOM 5233 O O . GLN A 1 691 ? 61.949 125.966 -26.830 1.00 88.74 804 GLN A O 1
ATOM 5239 N N . LEU A 1 692 ? 60.207 126.452 -25.498 1.00 70.74 805 LEU A N 1
ATOM 5240 C CA . LEU A 1 692 ? 60.244 127.875 -25.868 1.00 88.28 805 LEU A CA 1
ATOM 5241 C C . LEU A 1 692 ? 60.198 128.818 -24.673 1.00 77.57 805 LEU A C 1
ATOM 5242 O O . LEU A 1 692 ? 60.164 128.376 -23.536 1.00 65.49 805 LEU A O 1
ATOM 5247 N N . ARG A 1 693 ? 60.156 130.123 -24.951 1.00 82.69 806 ARG A N 1
ATOM 5248 C CA . ARG A 1 693 ? 60.550 131.144 -23.973 1.00 67.57 806 ARG A CA 1
ATOM 5249 C C . ARG A 1 693 ? 59.494 132.172 -23.551 1.00 75.88 806 ARG A C 1
ATOM 5250 O O . ARG A 1 693 ? 58.498 132.397 -24.239 1.00 87.15 806 ARG A O 1
ATOM 5258 N N . VAL A 1 694 ? 59.758 132.807 -22.410 1.00 70.92 807 VAL A N 1
ATOM 5259 C CA . VAL A 1 694 ? 58.905 133.861 -21.864 1.00 72.74 807 VAL A CA 1
ATOM 5260 C C . VAL A 1 694 ? 59.526 135.233 -22.120 1.00 75.50 807 VAL A C 1
ATOM 5261 O O . VAL A 1 694 ? 60.731 135.418 -21.937 1.00 69.39 807 VAL A O 1
ATOM 5265 N N . PHE A 1 695 ? 58.704 136.193 -22.537 1.00 76.04 808 PHE A N 1
ATOM 5266 C CA . PHE A 1 695 ? 59.160 137.569 -22.712 1.00 81.09 808 PHE A CA 1
ATOM 5267 C C . PHE A 1 695 ? 59.589 138.150 -21.374 1.00 80.08 808 PHE A C 1
ATOM 5268 O O . PHE A 1 695 ? 58.826 138.125 -20.413 1.00 79.00 808 PHE A O 1
ATOM 5276 N N . LEU A 1 696 ? 60.808 138.672 -21.308 1.00 79.64 809 LEU A N 1
ATOM 5277 C CA . LEU A 1 696 ? 61.292 139.247 -20.061 1.00 81.81 809 LEU A CA 1
ATOM 5278 C C . LEU A 1 696 ? 61.452 140.757 -20.164 1.00 83.60 809 LEU A C 1
ATOM 5279 O O . LEU A 1 696 ? 62.314 141.247 -20.893 1.00 80.48 809 LEU A O 1
ATOM 5284 N N . PRO A 1 697 ? 60.608 141.503 -19.438 1.00 86.44 810 PRO A N 1
ATOM 5285 C CA . PRO A 1 697 ? 60.791 142.953 -19.347 1.00 83.03 810 PRO A CA 1
ATOM 5286 C C . PRO A 1 697 ? 62.136 143.256 -18.701 1.00 85.91 810 PRO A C 1
ATOM 5287 O O . PRO A 1 697 ? 62.571 142.481 -17.854 1.00 89.08 810 PRO A O 1
ATOM 5291 N N . LYS A 1 698 ? 62.785 144.345 -19.100 1.00 82.92 811 LYS A N 1
ATOM 5292 C CA . LYS A 1 698 ? 64.094 144.704 -18.555 1.00 87.41 811 LYS A CA 1
ATOM 5293 C C . LYS A 1 698 ? 64.060 144.840 -17.028 1.00 88.98 811 LYS A C 1
ATOM 5294 O O . LYS A 1 698 ? 65.040 144.541 -16.345 1.00 98.36 811 LYS A O 1
ATOM 5300 N N . ARG A 1 699 ? 62.914 145.269 -16.507 1.00 84.28 812 ARG A N 1
ATOM 5301 C CA . ARG A 1 699 ? 62.736 145.561 -15.086 1.00 91.15 812 ARG A CA 1
ATOM 5302 C C . ARG A 1 699 ? 62.123 144.404 -14.307 1.00 97.40 812 ARG A C 1
ATOM 5303 O O . ARG A 1 699 ? 60.907 144.209 -14.346 1.00 105.93 812 ARG A O 1
ATOM 5311 N N . LEU A 1 700 ? 62.946 143.651 -13.584 1.00 103.05 813 LEU A N 1
ATOM 5312 C CA . LEU A 1 700 ? 62.437 142.484 -12.869 1.00 98.78 813 LEU A CA 1
ATOM 5313 C C . LEU A 1 700 ? 62.669 142.530 -11.362 1.00 100.53 813 LEU A C 1
ATOM 5314 O O . LEU A 1 700 ? 62.287 141.608 -10.643 1.00 96.60 813 LEU A O 1
ATOM 5319 N N . GLU A 1 701 ? 63.283 143.605 -10.883 1.00 110.87 814 GLU A N 1
ATOM 5320 C CA . GLU A 1 701 ? 63.810 143.624 -9.520 1.00 106.66 814 GLU A CA 1
ATOM 5321 C C . GLU A 1 701 ? 62.771 143.774 -8.404 1.00 105.26 814 GLU A C 1
ATOM 5322 O O . GLU A 1 701 ? 63.052 143.406 -7.261 1.00 106.22 814 GLU A O 1
ATOM 5328 N N . SER A 1 702 ? 61.584 144.296 -8.707 1.00 100.20 815 SER A N 1
ATOM 5329 C CA . SER A 1 702 ? 60.614 144.573 -7.643 1.00 101.77 815 SER A CA 1
ATOM 5330 C C . SER A 1 702 ? 59.619 143.434 -7.420 1.00 96.62 815 SER A C 1
ATOM 5331 O O . SER A 1 702 ? 59.546 142.498 -8.211 1.00 94.64 815 SER A O 1
ATOM 5334 N N . ALA A 1 703 ? 58.847 143.541 -6.339 1.00 96.56 816 ALA A N 1
ATOM 5335 C CA . ALA A 1 703 ? 57.920 142.494 -5.901 1.00 98.64 816 ALA A CA 1
ATOM 5336 C C . ALA A 1 703 ? 56.907 142.090 -6.971 1.00 98.41 816 ALA A C 1
ATOM 5337 O O . ALA A 1 703 ? 56.907 140.949 -7.432 1.00 94.61 816 ALA A O 1
ATOM 5339 N N . ASP A 1 704 ? 56.042 143.024 -7.355 1.00 101.03 817 ASP A N 1
ATOM 5340 C CA . ASP A 1 704 ? 55.001 142.746 -8.341 1.00 105.06 817 ASP A CA 1
ATOM 5341 C C . ASP A 1 704 ? 55.602 142.389 -9.697 1.00 102.95 817 ASP A C 1
ATOM 5342 O O . ASP A 1 704 ? 55.024 141.613 -10.459 1.00 101.42 817 ASP A O 1
ATOM 5347 N N . GLU A 1 705 ? 56.768 142.956 -9.987 1.00 99.35 818 GLU A N 1
ATOM 5348 C CA . GLU A 1 705 ? 57.467 142.685 -11.237 1.00 91.40 818 GLU A CA 1
ATOM 5349 C C . GLU A 1 705 ? 57.930 141.230 -11.309 1.00 94.33 818 GLU A C 1
ATOM 5350 O O . GLU A 1 705 ? 57.818 140.590 -12.355 1.00 92.12 818 GLU A O 1
ATOM 5356 N N . LYS A 1 706 ? 58.436 140.709 -10.194 1.00 100.14 819 LYS A N 1
ATOM 5357 C CA . LYS A 1 706 ? 58.868 139.313 -10.129 1.00 93.53 819 LYS A CA 1
ATOM 5358 C C . LYS A 1 706 ? 57.692 138.358 -10.289 1.00 94.18 819 LYS A C 1
ATOM 5359 O O . LYS A 1 706 ? 57.839 137.260 -10.825 1.00 91.38 819 LYS A O 1
ATOM 5365 N N . ASP A 1 707 ? 56.525 138.781 -9.815 1.00 95.55 820 ASP A N 1
ATOM 5366 C CA . ASP A 1 707 ? 55.334 137.946 -9.875 1.00 91.22 820 ASP A CA 1
ATOM 5367 C C . ASP A 1 707 ? 54.686 138.012 -11.256 1.00 90.93 820 ASP A C 1
ATOM 5368 O O . ASP A 1 707 ? 53.907 137.135 -11.627 1.00 91.99 820 ASP A O 1
ATOM 5373 N N . GLY A 1 708 ? 55.021 139.049 -12.018 1.00 88.47 821 GLY A N 1
ATOM 5374 C CA . GLY A 1 708 ? 54.485 139.219 -13.357 1.00 88.38 821 GLY A CA 1
ATOM 5375 C C . GLY A 1 708 ? 54.867 138.096 -14.304 1.00 89.63 821 GLY A C 1
ATOM 5376 O O . GLY A 1 708 ? 54.018 137.550 -15.009 1.00 78.51 821 GLY A O 1
ATOM 5377 N N . VAL A 1 709 ? 56.152 137.753 -14.319 1.00 93.77 822 VAL A N 1
ATOM 5378 C CA . VAL A 1 709 ? 56.659 136.687 -15.177 1.00 90.37 822 VAL A CA 1
ATOM 5379 C C . VAL A 1 709 ? 56.171 135.323 -14.696 1.00 93.67 822 VAL A C 1
ATOM 5380 O O . VAL A 1 709 ? 55.853 134.443 -15.499 1.00 92.45 822 VAL A O 1
ATOM 5384 N N . GLY A 1 710 ? 56.104 135.158 -13.379 1.00 90.23 823 GLY A N 1
ATOM 5385 C CA . GLY A 1 710 ? 55.635 133.920 -12.787 1.00 84.10 823 GLY A CA 1
ATOM 5386 C C . GLY A 1 710 ? 54.212 133.580 -13.185 1.00 83.26 823 GLY A C 1
ATOM 5387 O O . GLY A 1 710 ? 53.902 132.426 -13.477 1.00 86.87 823 GLY A O 1
ATOM 5388 N N . LYS A 1 711 ? 53.348 134.592 -13.208 1.00 90.18 824 LYS A N 1
ATOM 5389 C CA . LYS A 1 711 ? 51.950 134.410 -13.590 1.00 97.06 824 LYS A CA 1
ATOM 5390 C C . LYS A 1 711 ? 51.816 133.916 -15.031 1.00 93.43 824 LYS A C 1
ATOM 5391 O O . LYS A 1 711 ? 50.785 133.364 -15.412 1.00 94.75 824 LYS A O 1
ATOM 5397 N N . ALA A 1 712 ? 52.861 134.124 -15.827 1.00 95.20 825 ALA A N 1
ATOM 5398 C CA . ALA A 1 712 ? 52.899 133.605 -17.189 1.00 96.83 825 ALA A CA 1
ATOM 5399 C C . ALA A 1 712 ? 53.251 132.120 -17.179 1.00 100.36 825 ALA A C 1
ATOM 5400 O O . ALA A 1 712 ? 52.722 131.341 -17.971 1.00 104.07 825 ALA A O 1
ATOM 5402 N N . VAL A 1 713 ? 54.145 131.738 -16.271 1.00 98.57 826 VAL A N 1
ATOM 5403 C CA . VAL A 1 713 ? 54.534 130.341 -16.090 1.00 98.14 826 VAL A CA 1
ATOM 5404 C C . VAL A 1 713 ? 53.349 129.528 -15.571 1.00 97.84 826 VAL A C 1
ATOM 5405 O O . VAL A 1 713 ? 53.292 128.308 -15.724 1.00 99.77 826 VAL A O 1
ATOM 5409 N N . ASP A 1 714 ? 52.393 130.211 -14.954 1.00 93.92 827 ASP A N 1
ATOM 5410 C CA . ASP A 1 714 ? 51.156 129.555 -14.568 1.00 95.96 827 ASP A CA 1
ATOM 5411 C C . ASP A 1 714 ? 50.228 129.509 -15.772 1.00 100.26 827 ASP A C 1
ATOM 5412 O O . ASP A 1 714 ? 49.479 128.550 -15.960 1.00 102.04 827 ASP A O 1
ATOM 5417 N N . GLU A 1 715 ? 50.308 130.547 -16.598 1.00 100.22 828 GLU A N 1
ATOM 5418 C CA . GLU A 1 715 ? 49.455 130.668 -17.771 1.00 106.76 828 GLU A CA 1
ATOM 5419 C C . GLU A 1 715 ? 49.844 129.668 -18.858 1.00 102.34 828 GLU A C 1
ATOM 5420 O O . GLU A 1 715 ? 49.041 129.363 -19.739 1.00 103.78 828 GLU A O 1
ATOM 5426 N N . ILE A 1 716 ? 51.072 129.158 -18.800 1.00 100.22 829 ILE A N 1
ATOM 5427 C CA . ILE A 1 716 ? 51.519 128.178 -19.784 1.00 105.37 829 ILE A CA 1
ATOM 5428 C C . ILE A 1 716 ? 51.056 126.778 -19.380 1.00 109.98 829 ILE A C 1
ATOM 5429 O O . ILE A 1 716 ? 50.972 125.869 -20.211 1.00 109.67 829 ILE A O 1
ATOM 5434 N N . SER A 1 717 ? 50.727 126.615 -18.102 1.00 109.90 830 SER A N 1
ATOM 5435 C CA . SER A 1 717 ? 50.232 125.338 -17.607 1.00 104.71 830 SER A CA 1
ATOM 5436 C C . SER A 1 717 ? 48.731 125.228 -17.851 1.00 113.94 830 SER A C 1
ATOM 5437 O O . SER A 1 717 ? 48.115 124.206 -17.554 1.00 119.36 830 SER A O 1
ATOM 5440 N N . ARG A 1 718 ? 48.152 126.299 -18.388 1.00 114.15 831 ARG A N 1
ATOM 5441 C CA . ARG A 1 718 ? 46.734 126.338 -18.732 1.00 117.74 831 ARG A CA 1
ATOM 5442 C C . ARG A 1 718 ? 46.382 125.240 -19.731 1.00 120.64 831 ARG A C 1
ATOM 5443 O O . ARG A 1 718 ? 45.483 124.434 -19.492 1.00 130.24 831 ARG A O 1
ATOM 5451 N N . ARG A 1 719 ? 47.107 125.206 -20.845 1.00 123.03 832 ARG A N 1
ATOM 5452 C CA . ARG A 1 719 ? 46.852 124.220 -21.889 1.00 123.20 832 ARG A CA 1
ATOM 5453 C C . ARG A 1 719 ? 47.886 123.094 -21.893 1.00 118.16 832 ARG A C 1
ATOM 5454 O O . ARG A 1 719 ? 47.904 122.267 -22.805 1.00 114.06 832 ARG A O 1
ATOM 5462 N N . PHE A 1 720 ? 48.746 123.061 -20.881 1.00 113.03 833 PHE A N 1
ATOM 5463 C CA . PHE A 1 720 ? 49.729 121.985 -20.775 1.00 112.79 833 PHE A CA 1
ATOM 5464 C C . PHE A 1 720 ? 49.679 121.277 -19.422 1.00 112.41 833 PHE A C 1
ATOM 5465 O O . PHE A 1 720 ? 50.539 121.497 -18.569 1.00 110.58 833 PHE A O 1
ATOM 5473 N N . PRO A 1 721 ? 48.664 120.416 -19.229 1.00 114.96 834 PRO A N 1
ATOM 5474 C CA . PRO A 1 721 ? 48.487 119.643 -17.996 1.00 113.39 834 PRO A CA 1
ATOM 5475 C C . PRO A 1 721 ? 49.337 118.375 -17.992 1.00 114.41 834 PRO A C 1
ATOM 5476 O O . PRO A 1 721 ? 49.772 117.929 -16.930 1.00 117.66 834 PRO A O 1
ATOM 5480 N N . ASP A 1 722 ? 49.575 117.810 -19.173 1.00 110.31 835 ASP A N 1
ATOM 5481 C CA . ASP A 1 722 ? 50.369 116.593 -19.309 1.00 100.30 835 ASP A CA 1
ATOM 5482 C C . ASP A 1 722 ? 51.860 116.855 -19.118 1.00 100.26 835 ASP A C 1
ATOM 5483 O O . ASP A 1 722 ? 52.685 115.956 -19.288 1.00 109.96 835 ASP A O 1
ATOM 5488 N N . GLY A 1 723 ? 52.200 118.090 -18.769 1.00 108.46 836 GLY A N 1
ATOM 5489 C CA . GLY A 1 723 ? 53.585 118.480 -18.613 1.00 104.89 836 GLY A CA 1
ATOM 5490 C C . GLY A 1 723 ? 54.002 119.464 -19.686 1.00 95.12 836 GLY A C 1
ATOM 5491 O O . GLY A 1 723 ? 53.548 119.390 -20.830 1.00 91.20 836 GLY A O 1
ATOM 5492 N N . ILE A 1 724 ? 54.863 120.399 -19.305 1.00 100.31 837 ILE A N 1
ATOM 5493 C CA . ILE A 1 724 ? 55.408 121.363 -20.247 1.00 92.62 837 ILE A CA 1
ATOM 5494 C C . ILE A 1 724 ? 56.311 120.620 -21.216 1.00 91.71 837 ILE A C 1
ATOM 5495 O O . ILE A 1 724 ? 57.097 119.774 -20.791 1.00 94.95 837 ILE A O 1
ATOM 5500 N N . PRO A 1 725 ? 56.188 120.910 -22.522 1.00 91.44 838 PRO A N 1
ATOM 5501 C CA . PRO A 1 725 ? 57.055 120.239 -23.495 1.00 96.72 838 PRO A CA 1
ATOM 5502 C C . PRO A 1 725 ? 58.528 120.452 -23.188 1.00 90.85 838 PRO A C 1
ATOM 5503 O O . PRO A 1 725 ? 59.002 121.587 -23.208 1.00 85.51 838 PRO A O 1
ATOM 5507 N N . ILE A 1 726 ? 59.237 119.365 -22.908 1.00 85.85 839 ILE A N 1
ATOM 5508 C CA . ILE A 1 726 ? 60.661 119.447 -22.635 1.00 85.52 839 ILE A CA 1
ATOM 5509 C C . ILE A 1 726 ? 61.458 119.319 -23.925 1.00 84.85 839 ILE A C 1
ATOM 5510 O O . ILE A 1 726 ? 60.987 118.771 -24.919 1.00 75.69 839 ILE A O 1
ATOM 5515 N N . LEU A 1 727 ? 62.669 119.854 -23.893 1.00 87.55 840 LEU A N 1
ATOM 5516 C CA . LEU A 1 727 ? 63.581 119.808 -25.020 1.00 78.56 840 LEU A CA 1
ATOM 5517 C C . LEU A 1 727 ? 64.339 118.483 -24.998 1.00 79.94 840 LEU A C 1
ATOM 5518 O O . LEU A 1 727 ? 65.200 118.272 -24.142 1.00 85.16 840 LEU A O 1
ATOM 5523 N N . ASP A 1 728 ? 64.014 117.590 -25.930 1.00 84.73 841 ASP A N 1
ATOM 5524 C CA . ASP A 1 728 ? 64.595 116.251 -25.940 1.00 74.94 841 ASP A CA 1
ATOM 5525 C C . ASP A 1 728 ? 66.113 116.295 -26.031 1.00 77.38 841 ASP A C 1
ATOM 5526 O O . ASP A 1 728 ? 66.665 116.862 -26.972 1.00 82.05 841 ASP A O 1
ATOM 5531 N N . PRO A 1 729 ? 66.790 115.698 -25.041 1.00 72.24 842 PRO A N 1
ATOM 5532 C CA . PRO A 1 729 ? 68.252 115.648 -24.950 1.00 68.75 842 PRO A CA 1
ATOM 5533 C C . PRO A 1 729 ? 68.929 115.229 -26.251 1.00 74.85 842 PRO A C 1
ATOM 5534 O O . PRO A 1 729 ? 69.998 115.746 -26.560 1.00 84.55 842 PRO A O 1
ATOM 5538 N N . MET A 1 730 ? 68.318 114.324 -27.009 1.00 74.95 843 MET A N 1
ATOM 5539 C CA . MET A 1 730 ? 68.930 113.869 -28.253 1.00 80.30 843 MET A CA 1
ATOM 5540 C C . MET A 1 730 ? 68.331 114.548 -29.482 1.00 83.70 843 MET A C 1
ATOM 5541 O O . MET A 1 730 ? 69.034 115.235 -30.220 1.00 84.37 843 MET A O 1
ATOM 5546 N N . GLU A 1 731 ? 67.035 114.358 -29.705 1.00 88.21 844 GLU A N 1
ATOM 5547 C CA . GLU A 1 731 ? 66.411 114.846 -30.932 1.00 90.09 844 GLU A CA 1
ATOM 5548 C C . GLU A 1 731 ? 66.057 116.336 -30.898 1.00 85.28 844 GLU A C 1
ATOM 5549 O O . GLU A 1 731 ? 65.470 116.856 -31.846 1.00 90.74 844 GLU A O 1
ATOM 5555 N N . ASN A 1 732 ? 66.421 117.025 -29.821 1.00 80.03 845 ASN A N 1
ATOM 5556 C CA . ASN A 1 732 ? 66.290 118.480 -29.783 1.00 83.79 845 ASN A CA 1
ATOM 5557 C C . ASN A 1 732 ? 67.610 119.152 -29.425 1.00 87.56 845 ASN A C 1
ATOM 5558 O O . ASN A 1 732 ? 68.146 119.943 -30.202 1.00 90.31 845 ASN A O 1
ATOM 5563 N N . MET A 1 733 ? 68.133 118.825 -28.246 1.00 83.72 846 MET A N 1
ATOM 5564 C CA . MET A 1 733 ? 69.380 119.411 -27.767 1.00 76.90 846 MET A CA 1
ATOM 5565 C C . MET A 1 733 ? 70.586 118.891 -28.547 1.00 78.79 846 MET A C 1
ATOM 5566 O O . MET A 1 733 ? 71.669 119.476 -28.493 1.00 86.03 846 MET A O 1
ATOM 5571 N N . GLY A 1 734 ? 70.398 117.789 -29.267 1.00 77.84 847 GLY A N 1
ATOM 5572 C CA . GLY A 1 734 ? 71.417 117.285 -30.170 1.00 70.72 847 GLY A CA 1
ATOM 5573 C C . GLY A 1 734 ? 72.593 116.580 -29.520 1.00 68.75 847 GLY A C 1
ATOM 5574 O O . GLY A 1 734 ? 73.743 116.819 -29.884 1.00 78.31 847 GLY A O 1
ATOM 5575 N N . ILE A 1 735 ? 72.308 115.705 -28.562 1.00 71.19 848 ILE A N 1
ATOM 5576 C CA . ILE A 1 735 ? 73.345 114.892 -27.935 1.00 76.45 848 ILE A CA 1
ATOM 5577 C C . ILE A 1 735 ? 73.331 113.484 -28.530 1.00 84.00 848 ILE A C 1
ATOM 5578 O O . ILE A 1 735 ? 72.500 112.655 -28.159 1.00 72.68 848 ILE A O 1
ATOM 5583 N N . ASN A 1 736 ? 74.257 113.222 -29.450 1.00 89.27 849 ASN A N 1
ATOM 5584 C CA . ASN A 1 736 ? 74.258 111.978 -30.220 1.00 77.93 849 ASN A CA 1
ATOM 5585 C C . ASN A 1 736 ? 75.363 110.993 -29.850 1.00 78.78 849 ASN A C 1
ATOM 5586 O O . ASN A 1 736 ? 75.572 110.008 -30.561 1.00 86.07 849 ASN A O 1
ATOM 5591 N N . ASP A 1 737 ? 76.067 111.265 -28.753 1.00 77.87 850 ASP A N 1
ATOM 5592 C CA . ASP A 1 737 ? 77.194 110.436 -28.322 1.00 82.72 850 ASP A CA 1
ATOM 5593 C C . ASP A 1 737 ? 76.842 108.950 -28.306 1.00 89.39 850 ASP A C 1
ATOM 5594 O O . ASP A 1 737 ? 75.759 108.575 -27.857 1.00 88.69 850 ASP A O 1
ATOM 5599 N N . ASP A 1 738 ? 77.748 108.112 -28.809 1.00 84.30 851 ASP A N 1
ATOM 5600 C CA . ASP A 1 738 ? 77.577 106.663 -28.726 1.00 89.00 851 ASP A CA 1
ATOM 5601 C C . ASP A 1 738 ? 77.394 106.253 -27.271 1.00 88.48 851 ASP A C 1
ATOM 5602 O O . ASP A 1 738 ? 76.642 105.329 -26.961 1.00 91.42 851 ASP A O 1
ATOM 5607 N N . SER A 1 739 ? 78.092 106.956 -26.385 1.00 84.99 852 SER A N 1
ATOM 5608 C CA . SER A 1 739 ? 77.964 106.742 -24.952 1.00 87.50 852 SER A CA 1
ATOM 5609 C C . SER A 1 739 ? 76.546 107.055 -24.484 1.00 86.48 852 SER A C 1
ATOM 5610 O O . SER A 1 739 ? 75.897 106.224 -23.848 1.00 78.92 852 SER A O 1
ATOM 5613 N N . PHE A 1 740 ? 76.069 108.253 -24.812 1.00 89.56 853 PHE A N 1
ATOM 5614 C CA . PHE A 1 740 ? 74.743 108.700 -24.393 1.00 87.64 853 PHE A CA 1
ATOM 5615 C C . PHE A 1 740 ? 73.637 107.826 -24.978 1.00 85.03 853 PHE A C 1
ATOM 5616 O O . PHE A 1 740 ? 72.643 107.540 -24.311 1.00 81.33 853 PHE A O 1
ATOM 5624 N N . LYS A 1 741 ? 73.818 107.406 -26.227 1.00 84.96 854 LYS A N 1
ATOM 5625 C CA . LYS A 1 741 ? 72.849 106.544 -26.895 1.00 80.35 854 LYS A CA 1
ATOM 5626 C C . LYS A 1 741 ? 72.751 105.180 -26.220 1.00 87.78 854 LYS A C 1
ATOM 5627 O O . LYS A 1 741 ? 71.655 104.709 -25.914 1.00 91.13 854 LYS A O 1
ATOM 5633 N N . LYS A 1 742 ? 73.900 104.552 -25.988 1.00 85.91 855 LYS A N 1
ATOM 5634 C CA . LYS A 1 742 ? 73.949 103.230 -25.369 1.00 87.10 855 LYS A CA 1
ATOM 5635 C C . LYS A 1 742 ? 73.458 103.279 -23.921 1.00 89.62 855 LYS A C 1
ATOM 5636 O O . LYS A 1 742 ? 73.093 102.257 -23.343 1.00 94.32 855 LYS A O 1
ATOM 5642 N N . LEU A 1 743 ? 73.440 104.476 -23.342 1.00 90.78 856 LEU A N 1
ATOM 5643 C CA . LEU A 1 743 ? 72.950 104.655 -21.979 1.00 91.13 856 LEU A CA 1
ATOM 5644 C C . LEU A 1 743 ? 71.429 104.764 -21.952 1.00 87.85 856 LEU A C 1
ATOM 5645 O O . LEU A 1 743 ? 70.791 104.453 -20.946 1.00 88.47 856 LEU A O 1
ATOM 5650 N N . LEU A 1 744 ? 70.853 105.208 -23.063 1.00 86.02 857 LEU A N 1
ATOM 5651 C CA . LEU A 1 744 ? 69.406 105.324 -23.167 1.00 84.72 857 LEU A CA 1
ATOM 5652 C C . LEU A 1 744 ? 68.785 103.962 -23.433 1.00 85.48 857 LEU A C 1
ATOM 5653 O O . LEU A 1 744 ? 67.661 103.692 -23.013 1.00 94.28 857 LEU A O 1
ATOM 5658 N N . ARG A 1 745 ? 69.526 103.111 -24.134 1.00 91.23 858 ARG A N 1
ATOM 5659 C CA . ARG A 1 745 ? 69.108 101.733 -24.354 1.00 101.81 858 ARG A CA 1
ATOM 5660 C C . ARG A 1 745 ? 68.971 101.022 -23.014 1.00 101.68 858 ARG A C 1
ATOM 5661 O O . ARG A 1 745 ? 67.927 100.445 -22.707 1.00 103.20 858 ARG A O 1
ATOM 5669 N N . LYS A 1 746 ? 70.035 101.088 -22.217 1.00 97.09 859 LYS A N 1
ATOM 5670 C CA . LYS A 1 746 ? 70.065 100.478 -20.892 1.00 92.47 859 LYS A CA 1
ATOM 5671 C C . LYS A 1 746 ? 68.956 101.008 -19.988 1.00 92.35 859 LYS A C 1
ATOM 5672 O O . LYS A 1 746 ? 68.527 100.329 -19.056 1.00 96.07 859 LYS A O 1
ATOM 5678 N N . ILE A 1 747 ? 68.498 102.225 -20.260 1.00 94.58 860 ILE A N 1
ATOM 5679 C CA . ILE A 1 747 ? 67.444 102.830 -19.459 1.00 94.27 860 ILE A CA 1
ATOM 5680 C C . ILE A 1 747 ? 66.081 102.223 -19.781 1.00 90.56 860 ILE A C 1
ATOM 5681 O O . ILE A 1 747 ? 65.291 101.946 -18.876 1.00 95.00 860 ILE A O 1
ATOM 5686 N N . GLU A 1 748 ? 65.813 101.993 -21.062 1.00 91.60 861 GLU A N 1
ATOM 5687 C CA . GLU A 1 748 ? 64.483 101.551 -21.467 1.00 101.96 861 GLU A CA 1
ATOM 5688 C C . GLU A 1 748 ? 64.331 100.029 -21.473 1.00 96.38 861 GLU A C 1
ATOM 5689 O O . GLU A 1 748 ? 63.215 99.521 -21.573 1.00 100.37 861 GLU A O 1
ATOM 5695 N N . VAL A 1 749 ? 65.438 99.297 -21.366 1.00 94.43 862 VAL A N 1
ATOM 5696 C CA . VAL A 1 749 ? 65.334 97.870 -21.080 1.00 95.66 862 VAL A CA 1
ATOM 5697 C C . VAL A 1 749 ? 64.995 97.729 -19.602 1.00 98.88 862 VAL A C 1
ATOM 5698 O O . VAL A 1 749 ? 64.261 96.826 -19.202 1.00 109.15 862 VAL A O 1
ATOM 5702 N N . LEU A 1 750 ? 65.518 98.652 -18.800 1.00 96.97 863 LEU A N 1
ATOM 5703 C CA . LEU A 1 750 ? 65.262 98.673 -17.366 1.00 98.59 863 LEU A CA 1
ATOM 5704 C C . LEU A 1 750 ? 63.854 99.175 -17.082 1.00 98.79 863 LEU A C 1
ATOM 5705 O O . LEU A 1 750 ? 63.299 98.920 -16.014 1.00 109.34 863 LEU A O 1
ATOM 5710 N N . GLU A 1 751 ? 63.278 99.895 -18.038 1.00 95.98 864 GLU A N 1
ATOM 5711 C CA . GLU A 1 751 ? 61.878 100.280 -17.945 1.00 100.53 864 GLU A CA 1
ATOM 5712 C C . GLU A 1 751 ? 60.997 99.120 -18.392 1.00 107.32 864 GLU A C 1
ATOM 5713 O O . GLU A 1 751 ? 59.854 98.990 -17.953 1.00 105.54 864 GLU A O 1
ATOM 5719 N N . SER A 1 752 ? 61.541 98.276 -19.264 1.00 105.24 865 SER A N 1
ATOM 5720 C CA . SER A 1 752 ? 60.834 97.087 -19.729 1.00 102.01 865 SER A CA 1
ATOM 5721 C C . SER A 1 752 ? 60.933 95.946 -18.721 1.00 108.59 865 SER A C 1
ATOM 5722 O O . SER A 1 752 ? 59.949 95.252 -18.467 1.00 117.72 865 SER A O 1
ATOM 5725 N N . ARG A 1 753 ? 62.119 95.753 -18.147 1.00 105.46 866 ARG A N 1
ATOM 5726 C CA . ARG A 1 753 ? 62.300 94.757 -17.092 1.00 104.84 866 ARG A CA 1
ATOM 5727 C C . ARG A 1 753 ? 61.516 95.159 -15.848 1.00 104.81 866 ARG A C 1
ATOM 5728 O O . ARG A 1 753 ? 61.258 94.338 -14.969 1.00 111.42 866 ARG A O 1
ATOM 5736 N N . LEU A 1 754 ? 61.142 96.433 -15.787 1.00 103.29 867 LEU A N 1
ATOM 5737 C CA . LEU A 1 754 ? 60.322 96.957 -14.705 1.00 111.39 867 LEU A CA 1
ATOM 5738 C C . LEU A 1 754 ? 58.882 96.464 -14.829 1.00 117.07 867 LEU A C 1
ATOM 5739 O O . LEU A 1 754 ? 58.305 95.954 -13.868 1.00 121.44 867 LEU A O 1
ATOM 5744 N N . VAL A 1 755 ? 58.310 96.614 -16.022 1.00 116.94 868 VAL A N 1
ATOM 5745 C CA . VAL A 1 755 ? 56.902 96.297 -16.246 1.00 117.33 868 VAL A CA 1
ATOM 5746 C C . VAL A 1 755 ? 56.659 94.811 -16.508 1.00 114.50 868 VAL A C 1
ATOM 5747 O O . VAL A 1 755 ? 55.606 94.281 -16.153 1.00 115.88 868 VAL A O 1
ATOM 5751 N N . ALA A 1 756 ? 57.634 94.138 -17.115 1.00 112.00 869 ALA A N 1
ATOM 5752 C CA . ALA A 1 756 ? 57.514 92.710 -17.398 1.00 113.84 869 ALA A CA 1
ATOM 5753 C C . ALA A 1 756 ? 57.534 91.905 -16.103 1.00 120.19 869 ALA A C 1
ATOM 5754 O O . ALA A 1 756 ? 57.256 90.705 -16.097 1.00 115.64 869 ALA A O 1
ATOM 5756 N N . ASN A 1 757 ? 57.877 92.578 -15.010 1.00 122.60 870 ASN A N 1
ATOM 5757 C CA . ASN A 1 757 ? 57.799 92.001 -13.677 1.00 123.47 870 ASN A CA 1
ATOM 5758 C C . ASN A 1 757 ? 56.385 92.166 -13.123 1.00 119.71 870 ASN A C 1
ATOM 5759 O O . ASN A 1 757 ? 55.816 93.256 -13.191 1.00 117.51 870 ASN A O 1
ATOM 5764 N N . PRO A 1 758 ? 55.813 91.081 -12.576 1.00 117.92 871 PRO A N 1
ATOM 5765 C CA . PRO A 1 758 ? 54.419 91.020 -12.113 1.00 119.27 871 PRO A CA 1
ATOM 5766 C C . PRO A 1 758 ? 54.032 92.095 -11.096 1.00 121.09 871 PRO A C 1
ATOM 5767 O O . PRO A 1 758 ? 52.843 92.328 -10.877 1.00 119.70 871 PRO A O 1
ATOM 5771 N N . LEU A 1 759 ? 55.024 92.743 -10.496 1.00 122.05 872 LEU A N 1
ATOM 5772 C CA . LEU A 1 759 ? 54.790 93.602 -9.341 1.00 121.56 872 LEU A CA 1
ATOM 5773 C C . LEU A 1 759 ? 54.765 95.093 -9.659 1.00 125.92 872 LEU A C 1
ATOM 5774 O O . LEU A 1 759 ? 54.593 95.900 -8.745 1.00 129.60 872 LEU A O 1
ATOM 5779 N N . HIS A 1 760 ? 54.946 95.451 -10.932 1.00 128.30 873 HIS A N 1
ATOM 5780 C CA . HIS A 1 760 ? 55.075 96.855 -11.343 1.00 133.28 873 HIS A CA 1
ATOM 5781 C C . HIS A 1 760 ? 54.030 97.741 -10.680 1.00 134.95 873 HIS A C 1
ATOM 5782 O O . HIS A 1 760 ? 54.351 98.554 -9.812 1.00 128.29 873 HIS A O 1
ATOM 5789 N N . ASN A 1 761 ? 52.779 97.581 -11.092 1.00 138.46 874 ASN A N 1
ATOM 5790 C CA . ASN A 1 761 ? 51.679 98.127 -10.319 1.00 139.05 874 ASN A CA 1
ATOM 5791 C C . ASN A 1 761 ? 50.840 96.984 -9.763 1.00 135.07 874 ASN A C 1
ATOM 5792 O O . ASN A 1 761 ? 49.908 96.491 -10.400 1.00 136.75 874 ASN A O 1
ATOM 5797 N N . SER A 1 762 ? 51.232 96.560 -8.566 1.00 137.37 875 SER A N 1
ATOM 5798 C CA . SER A 1 762 ? 50.528 95.571 -7.768 1.00 136.37 875 SER A CA 1
ATOM 5799 C C . SER A 1 762 ? 50.700 96.030 -6.328 1.00 137.64 875 SER A C 1
ATOM 5800 O O . SER A 1 762 ? 51.808 96.386 -5.928 1.00 137.02 875 SER A O 1
ATOM 5803 N N . PRO A 1 763 ? 49.614 96.047 -5.542 1.00 143.04 876 PRO A N 1
ATOM 5804 C CA . PRO A 1 763 ? 49.768 96.661 -4.217 1.00 142.49 876 PRO A CA 1
ATOM 5805 C C . PRO A 1 763 ? 50.359 95.742 -3.143 1.00 143.89 876 PRO A C 1
ATOM 5806 O O . PRO A 1 763 ? 49.880 95.745 -2.009 1.00 149.00 876 PRO A O 1
ATOM 5810 N N . LEU A 1 764 ? 51.380 94.970 -3.502 1.00 142.11 877 LEU A N 1
ATOM 5811 C CA . LEU A 1 764 ? 52.224 94.293 -2.522 1.00 143.94 877 LEU A CA 1
ATOM 5812 C C . LEU A 1 764 ? 53.647 94.821 -2.667 1.00 142.03 877 LEU A C 1
ATOM 5813 O O . LEU A 1 764 ? 54.542 94.468 -1.896 1.00 142.18 877 LEU A O 1
ATOM 5818 N N . LEU A 1 765 ? 53.830 95.684 -3.663 1.00 144.90 878 LEU A N 1
ATOM 5819 C CA . LEU A 1 765 ? 55.136 96.227 -4.023 1.00 138.52 878 LEU A CA 1
ATOM 5820 C C . LEU A 1 765 ? 55.757 97.078 -2.919 1.00 137.43 878 LEU A C 1
ATOM 5821 O O . LEU A 1 765 ? 56.801 96.723 -2.373 1.00 140.59 878 LEU A O 1
ATOM 5826 N N . VAL A 1 766 ? 55.119 98.204 -2.601 1.00 133.87 879 VAL A N 1
ATOM 5827 C CA . VAL A 1 766 ? 55.644 99.138 -1.607 1.00 133.48 879 VAL A CA 1
ATOM 5828 C C . VAL A 1 766 ? 55.755 98.466 -0.238 1.00 134.85 879 VAL A C 1
ATOM 5829 O O . VAL A 1 766 ? 56.554 98.878 0.609 1.00 130.58 879 VAL A O 1
ATOM 5833 N N . GLU A 1 767 ? 54.964 97.414 -0.034 1.00 138.03 880 GLU A N 1
ATOM 5834 C CA . GLU A 1 767 ? 55.055 96.604 1.178 1.00 133.90 880 GLU A CA 1
ATOM 5835 C C . GLU A 1 767 ? 56.357 95.820 1.198 1.00 126.09 880 GLU A C 1
ATOM 5836 O O . GLU A 1 767 ? 57.099 95.862 2.179 1.00 126.51 880 GLU A O 1
ATOM 5842 N N . LEU A 1 768 ? 56.626 95.108 0.106 1.00 132.36 881 LEU A N 1
ATOM 5843 C CA . LEU A 1 768 ? 57.796 94.234 0.009 1.00 131.57 881 LEU A CA 1
ATOM 5844 C C . LEU A 1 768 ? 59.065 94.988 -0.371 1.00 130.77 881 LEU A C 1
ATOM 5845 O O . LEU A 1 768 ? 60.164 94.430 -0.330 1.00 127.95 881 LEU A O 1
ATOM 5850 N N . TRP A 1 769 ? 58.912 96.257 -0.742 1.00 135.09 882 TRP A N 1
ATOM 5851 C CA . TRP A 1 769 ? 60.064 97.092 -1.061 1.00 129.29 882 TRP A CA 1
ATOM 5852 C C . TRP A 1 769 ? 60.651 97.617 0.238 1.00 127.99 882 TRP A C 1
ATOM 5853 O O . TRP A 1 769 ? 61.701 98.253 0.253 1.00 129.89 882 TRP A O 1
ATOM 5864 N N . ASN A 1 770 ? 59.958 97.337 1.335 1.00 126.95 883 ASN A N 1
ATOM 5865 C CA . ASN A 1 770 ? 60.481 97.631 2.663 1.00 120.99 883 ASN A CA 1
ATOM 5866 C C . ASN A 1 770 ? 61.271 96.442 3.192 1.00 123.47 883 ASN A C 1
ATOM 5867 O O . ASN A 1 770 ? 62.272 96.600 3.892 1.00 121.71 883 ASN A O 1
ATOM 5872 N N . GLN A 1 771 ? 60.809 95.247 2.836 1.00 126.50 884 GLN A N 1
ATOM 5873 C CA . GLN A 1 771 ? 61.341 94.003 3.384 1.00 125.86 884 GLN A CA 1
ATOM 5874 C C . GLN A 1 771 ? 62.757 93.699 2.908 1.00 121.55 884 GLN A C 1
ATOM 5875 O O . GLN A 1 771 ? 63.647 93.459 3.724 1.00 120.41 884 GLN A O 1
ATOM 5881 N N . TYR A 1 772 ? 62.961 93.693 1.594 1.00 119.08 885 TYR A N 1
ATOM 5882 C CA . TYR A 1 772 ? 64.291 93.467 1.039 1.00 116.69 885 TYR A CA 1
ATOM 5883 C C . TYR A 1 772 ? 65.211 94.589 1.498 1.00 121.62 885 TYR A C 1
ATOM 5884 O O . TYR A 1 772 ? 66.382 94.363 1.792 1.00 120.88 885 TYR A O 1
ATOM 5893 N N . SER A 1 773 ? 64.654 95.795 1.580 1.00 117.25 886 SER A N 1
ATOM 5894 C CA . SER A 1 773 ? 65.401 96.981 1.985 1.00 117.57 886 SER A CA 1
ATOM 5895 C C . SER A 1 773 ? 65.971 96.862 3.393 1.00 120.07 886 SER A C 1
ATOM 5896 O O . SER A 1 773 ? 67.037 97.402 3.680 1.00 117.89 886 SER A O 1
ATOM 5899 N N . LEU A 1 774 ? 65.256 96.172 4.275 1.00 119.77 887 LEU A N 1
ATOM 5900 C CA . LEU A 1 774 ? 65.774 95.926 5.614 1.00 117.87 887 LEU A CA 1
ATOM 5901 C C . LEU A 1 774 ? 66.730 94.743 5.587 1.00 112.40 887 LEU A C 1
ATOM 5902 O O . LEU A 1 774 ? 67.797 94.788 6.188 1.00 113.37 887 LEU A O 1
ATOM 5907 N N . LYS A 1 775 ? 66.351 93.693 4.868 1.00 112.58 888 LYS A N 1
ATOM 5908 C CA . LYS A 1 775 ? 67.181 92.499 4.766 1.00 122.26 888 LYS A CA 1
ATOM 5909 C C . LYS A 1 775 ? 68.509 92.804 4.070 1.00 116.16 888 LYS A C 1
ATOM 5910 O O . LYS A 1 775 ? 69.519 92.150 4.330 1.00 114.23 888 LYS A O 1
ATOM 5916 N N . MET A 1 776 ? 68.504 93.807 3.197 1.00 115.89 889 MET A N 1
ATOM 5917 C CA . MET A 1 776 ? 69.712 94.201 2.477 1.00 117.82 889 MET A CA 1
ATOM 5918 C C . MET A 1 776 ? 70.555 95.170 3.305 1.00 113.51 889 MET A C 1
ATOM 5919 O O . MET A 1 776 ? 71.783 95.081 3.315 1.00 108.83 889 MET A O 1
ATOM 5924 N N . GLN A 1 777 ? 69.891 96.091 4.000 1.00 112.08 890 GLN A N 1
ATOM 5925 C CA . GLN A 1 777 ? 70.581 97.079 4.827 1.00 107.07 890 GLN A CA 1
ATOM 5926 C C . GLN A 1 777 ? 71.103 96.470 6.123 1.00 111.86 890 GLN A C 1
ATOM 5927 O O . GLN A 1 777 ? 72.110 96.920 6.670 1.00 111.28 890 GLN A O 1
ATOM 5933 N N . LEU A 1 778 ? 70.410 95.451 6.621 1.00 115.32 891 LEU A N 1
ATOM 5934 C CA . LEU A 1 778 ? 70.909 94.709 7.771 1.00 111.28 891 LEU A CA 1
ATOM 5935 C C . LEU A 1 778 ? 72.054 93.827 7.302 1.00 106.54 891 LEU A C 1
ATOM 5936 O O . LEU A 1 778 ? 72.895 93.405 8.094 1.00 110.90 891 LEU A O 1
ATOM 5941 N N . GLY A 1 779 ? 72.077 93.563 6.000 1.00 105.17 892 GLY A N 1
ATOM 5942 C CA . GLY A 1 779 ? 73.230 92.958 5.368 1.00 107.37 892 GLY A CA 1
ATOM 5943 C C . GLY A 1 779 ? 74.405 93.904 5.511 1.00 111.77 892 GLY A C 1
ATOM 5944 O O . GLY A 1 779 ? 75.527 93.476 5.766 1.00 110.05 892 GLY A O 1
ATOM 5945 N N . GLU A 1 780 ? 74.139 95.199 5.362 1.00 106.74 893 GLU A N 1
ATOM 5946 C CA . GLU A 1 780 ? 75.169 96.219 5.541 1.00 109.23 893 GLU A CA 1
ATOM 5947 C C . GLU A 1 780 ? 75.606 96.331 6.991 1.00 111.16 893 GLU A C 1
ATOM 5948 O O . GLU A 1 780 ? 76.786 96.533 7.275 1.00 112.14 893 GLU A O 1
ATOM 5954 N N . GLN A 1 781 ? 74.651 96.216 7.908 1.00 109.36 894 GLN A N 1
ATOM 5955 C CA . GLN A 1 781 ? 74.979 96.245 9.325 1.00 109.17 894 GLN A CA 1
ATOM 5956 C C . GLN A 1 781 ? 75.858 95.055 9.678 1.00 105.08 894 GLN A C 1
ATOM 5957 O O . GLN A 1 781 ? 76.926 95.225 10.260 1.00 104.94 894 GLN A O 1
ATOM 5963 N N . ILE A 1 782 ? 75.420 93.858 9.300 1.00 103.45 895 ILE A N 1
ATOM 5964 C CA . ILE A 1 782 ? 76.137 92.639 9.658 1.00 101.47 895 ILE A CA 1
ATOM 5965 C C . ILE A 1 782 ? 77.453 92.507 8.893 1.00 101.76 895 ILE A C 1
ATOM 5966 O O . ILE A 1 782 ? 78.400 91.896 9.386 1.00 97.80 895 ILE A O 1
ATOM 5971 N N . LYS A 1 783 ? 77.520 93.080 7.695 1.00 106.72 896 LYS A N 1
ATOM 5972 C CA . LYS A 1 783 ? 78.777 93.118 6.961 1.00 106.13 896 LYS A CA 1
ATOM 5973 C C . LYS A 1 783 ? 79.744 94.011 7.719 1.00 103.81 896 LYS A C 1
ATOM 5974 O O . LYS A 1 783 ? 80.898 93.649 7.945 1.00 102.49 896 LYS A O 1
ATOM 5980 N N . GLU A 1 784 ? 79.251 95.176 8.127 1.00 98.06 897 GLU A N 1
ATOM 5981 C CA . GLU A 1 784 ? 80.054 96.132 8.876 1.00 99.04 897 GLU A CA 1
ATOM 5982 C C . GLU A 1 784 ? 80.312 95.641 10.296 1.00 95.27 897 GLU A C 1
ATOM 5983 O O . GLU A 1 784 ? 81.401 95.838 10.836 1.00 98.86 897 GLU A O 1
ATOM 5989 N N . LYS A 1 785 ? 79.308 95.007 10.895 1.00 93.74 898 LYS A N 1
ATOM 5990 C CA . LYS A 1 785 ? 79.449 94.439 12.232 1.00 95.09 898 LYS A CA 1
ATOM 5991 C C . LYS A 1 785 ? 80.572 93.411 12.261 1.00 96.78 898 LYS A C 1
ATOM 5992 O O . LYS A 1 785 ? 81.397 93.412 13.172 1.00 93.02 898 LYS A O 1
ATOM 5998 N N . LYS A 1 786 ? 80.599 92.541 11.255 1.00 100.03 899 LYS A N 1
ATOM 5999 C CA . LYS A 1 786 ? 81.650 91.537 11.131 1.00 97.20 899 LYS A CA 1
ATOM 6000 C C . LYS A 1 786 ? 83.019 92.196 11.008 1.00 101.26 899 LYS A C 1
ATOM 6001 O O . LYS A 1 786 ? 83.994 91.732 11.600 1.00 104.47 899 LYS A O 1
ATOM 6007 N N . LYS A 1 787 ? 83.081 93.283 10.245 1.00 101.43 900 LYS A N 1
ATOM 6008 C CA . LYS A 1 787 ? 84.330 94.008 10.044 1.00 98.28 900 LYS A CA 1
ATOM 6009 C C . LYS A 1 787 ? 84.859 94.567 11.365 1.00 101.32 900 LYS A C 1
ATOM 6010 O O . LYS A 1 787 ? 86.069 94.632 11.581 1.00 100.77 900 LYS A O 1
ATOM 6016 N N . ALA A 1 788 ? 83.948 94.956 12.250 1.00 103.43 901 ALA A N 1
ATOM 6017 C CA . ALA A 1 788 ? 84.332 95.446 13.569 1.00 101.14 901 ALA A CA 1
ATOM 6018 C C . ALA A 1 788 ? 84.989 94.342 14.394 1.00 101.84 901 ALA A C 1
ATOM 6019 O O . ALA A 1 788 ? 86.009 94.565 15.045 1.00 103.37 901 ALA A O 1
ATOM 6021 N N . ILE A 1 789 ? 84.400 93.150 14.353 1.00 99.89 902 ILE A N 1
ATOM 6022 C CA . ILE A 1 789 ? 84.889 92.018 15.134 1.00 96.95 902 ILE A CA 1
ATOM 6023 C C . ILE A 1 789 ? 86.260 91.549 14.656 1.00 98.03 902 ILE A C 1
ATOM 6024 O O . ILE A 1 789 ? 87.086 91.102 15.452 1.00 94.18 902 ILE A O 1
ATOM 6029 N N . ALA A 1 790 ? 86.496 91.657 13.352 1.00 101.33 903 ALA A N 1
ATOM 6030 C CA . ALA A 1 790 ? 87.740 91.186 12.751 1.00 99.77 903 ALA A CA 1
ATOM 6031 C C . ALA A 1 790 ? 88.949 91.966 13.258 1.00 102.66 903 ALA A C 1
ATOM 6032 O O . ALA A 1 790 ? 89.915 91.377 13.743 1.00 99.55 903 ALA A O 1
ATOM 6034 N N . ARG A 1 791 ? 88.893 93.289 13.144 1.00 107.19 904 ARG A N 1
ATOM 6035 C CA . ARG A 1 791 ? 89.993 94.138 13.587 1.00 104.48 904 ARG A CA 1
ATOM 6036 C C . ARG A 1 791 ? 90.170 94.074 15.102 1.00 101.03 904 ARG A C 1
ATOM 6037 O O . ARG A 1 791 ? 91.283 94.220 15.610 1.00 101.12 904 ARG A O 1
ATOM 6045 N N . ALA A 1 792 ? 89.071 93.842 15.816 1.00 103.49 905 ALA A N 1
ATOM 6046 C CA . ALA A 1 792 ? 89.102 93.729 17.273 1.00 101.22 905 ALA A CA 1
ATOM 6047 C C . ALA A 1 792 ? 89.921 92.515 17.705 1.00 97.92 905 ALA A C 1
ATOM 6048 O O . ALA A 1 792 ? 90.402 92.449 18.836 1.00 101.09 905 ALA A O 1
ATOM 6050 N N . HIS A 1 793 ? 90.058 91.549 16.803 1.00 100.97 906 HIS A N 1
ATOM 6051 C CA . HIS A 1 793 ? 91.112 90.552 16.919 1.00 103.59 906 HIS A CA 1
ATOM 6052 C C . HIS A 1 793 ? 92.349 91.156 16.265 1.00 106.97 906 HIS A C 1
ATOM 6053 O O . HIS A 1 793 ? 92.474 91.165 15.040 1.00 105.75 906 HIS A O 1
ATOM 6060 N N . SER A 1 794 ? 93.256 91.668 17.092 1.00 111.11 907 SER A N 1
ATOM 6061 C CA . SER A 1 794 ? 94.317 92.551 16.618 1.00 104.57 907 SER A CA 1
ATOM 6062 C C . SER A 1 794 ? 95.643 91.845 16.345 1.00 107.22 907 SER A C 1
ATOM 6063 O O . SER A 1 794 ? 96.369 91.480 17.270 1.00 114.31 907 SER A O 1
ATOM 6066 N N . VAL A 1 795 ? 95.955 91.671 15.065 1.00 97.58 908 VAL A N 1
ATOM 6067 C CA . VAL A 1 795 ? 97.256 91.165 14.649 1.00 103.74 908 VAL A CA 1
ATOM 6068 C C . VAL A 1 795 ? 98.247 92.312 14.492 1.00 103.36 908 VAL A C 1
ATOM 6069 O O . VAL A 1 795 ? 99.445 92.150 14.725 1.00 99.38 908 VAL A O 1
ATOM 6073 N N . ALA A 1 796 ? 97.721 93.472 14.107 1.00 109.90 909 ALA A N 1
ATOM 6074 C CA . ALA A 1 796 ? 98.523 94.641 13.756 1.00 101.48 909 ALA A CA 1
ATOM 6075 C C . ALA A 1 796 ? 99.515 95.041 14.842 1.00 98.54 909 ALA A C 1
ATOM 6076 O O . ALA A 1 796 ? 100.627 95.476 14.542 1.00 96.05 909 ALA A O 1
ATOM 6078 N N . GLN A 1 797 ? 99.113 94.893 16.099 1.00 101.38 910 GLN A N 1
ATOM 6079 C CA . GLN A 1 797 ? 99.958 95.293 17.218 1.00 102.26 910 GLN A CA 1
ATOM 6080 C C . GLN A 1 797 ? 101.254 94.489 17.282 1.00 104.32 910 GLN A C 1
ATOM 6081 O O . GLN A 1 797 ? 102.323 95.043 17.534 1.00 107.49 910 GLN A O 1
ATOM 6087 N N . LEU A 1 798 ? 101.155 93.184 17.045 1.00 105.47 911 LEU A N 1
ATOM 6088 C CA . LEU A 1 798 ? 102.320 92.307 17.118 1.00 101.38 911 LEU A CA 1
ATOM 6089 C C . LEU A 1 798 ? 103.164 92.364 15.849 1.00 96.14 911 LEU A C 1
ATOM 6090 O O . LEU A 1 798 ? 104.384 92.206 15.901 1.00 95.80 911 LEU A O 1
ATOM 6095 N N . ASP A 1 799 ? 102.512 92.590 14.713 1.00 100.27 912 ASP A N 1
ATOM 6096 C CA . ASP A 1 799 ? 103.207 92.674 13.432 1.00 100.67 912 ASP A CA 1
ATOM 6097 C C . ASP A 1 799 ? 104.221 93.812 13.414 1.00 98.43 912 ASP A C 1
ATOM 6098 O O . ASP A 1 799 ? 105.252 93.727 12.746 1.00 98.38 912 ASP A O 1
ATOM 6103 N N . GLU A 1 800 ? 103.921 94.876 14.152 1.00 101.26 913 GLU A N 1
ATOM 6104 C CA . GLU A 1 800 ? 104.797 96.039 14.208 1.00 99.03 913 GLU A CA 1
ATOM 6105 C C . GLU A 1 800 ? 106.057 95.750 15.019 1.00 100.93 913 GLU A C 1
ATOM 6106 O O . GLU A 1 800 ? 107.158 96.142 14.624 1.00 96.27 913 GLU A O 1
ATOM 6112 N N . LEU A 1 801 ? 105.890 95.069 16.151 1.00 100.49 914 LEU A N 1
ATOM 6113 C CA . LEU A 1 801 ? 107.019 94.698 17.000 1.00 98.90 914 LEU A CA 1
ATOM 6114 C C . LEU A 1 801 ? 108.039 93.879 16.222 1.00 102.74 914 LEU A C 1
ATOM 6115 O O . LEU A 1 801 ? 109.243 94.119 16.316 1.00 99.06 914 LEU A O 1
ATOM 6120 N N . LYS A 1 802 ? 107.541 92.912 15.455 1.00 106.81 915 LYS A N 1
ATOM 6121 C CA . LYS A 1 802 ? 108.390 92.056 14.633 1.00 107.56 915 LYS A CA 1
ATOM 6122 C C . LYS A 1 802 ? 109.227 92.861 13.644 1.00 101.36 915 LYS A C 1
ATOM 6123 O O . LYS A 1 802 ? 110.430 92.640 13.514 1.00 104.70 915 LYS A O 1
ATOM 6129 N N . SER A 1 803 ? 108.585 93.794 12.950 1.00 90.66 916 SER A N 1
ATOM 6130 C CA . SER A 1 803 ? 109.266 94.586 11.932 1.00 99.52 916 SER A CA 1
ATOM 6131 C C . SER A 1 803 ? 110.276 95.554 12.543 1.00 101.48 916 SER A C 1
ATOM 6132 O O . SER A 1 803 ? 111.309 95.846 11.937 1.00 99.93 916 SER A O 1
ATOM 6135 N N . ARG A 1 804 ? 109.981 96.049 13.742 1.00 100.98 917 ARG A N 1
ATOM 6136 C CA . ARG A 1 804 ? 110.938 96.878 14.466 1.00 93.93 917 ARG A CA 1
ATOM 6137 C C . ARG A 1 804 ? 112.116 96.022 14.921 1.00 95.70 917 ARG A C 1
ATOM 6138 O O . ARG A 1 804 ? 113.263 96.462 14.877 1.00 95.18 917 ARG A O 1
ATOM 6146 N N . LYS A 1 805 ? 111.826 94.791 15.338 1.00 102.82 918 LYS A N 1
ATOM 6147 C CA . LYS A 1 805 ? 112.864 93.831 15.707 1.00 102.11 918 LYS A CA 1
ATOM 6148 C C . LYS A 1 805 ? 113.765 93.501 14.517 1.00 105.93 918 LYS A C 1
ATOM 6149 O O . LYS A 1 805 ? 114.909 93.081 14.690 1.00 108.42 918 LYS A O 1
ATOM 6155 N N . ARG A 1 806 ? 113.241 93.688 13.309 1.00 105.56 919 ARG A N 1
ATOM 6156 C CA . ARG A 1 806 ? 114.011 93.448 12.095 1.00 106.46 919 ARG A CA 1
ATOM 6157 C C . ARG A 1 806 ? 114.947 94.625 11.829 1.00 103.81 919 ARG A C 1
ATOM 6158 O O . ARG A 1 806 ? 116.091 94.439 11.411 1.00 102.19 919 ARG A O 1
ATOM 6166 N N . VAL A 1 807 ? 114.454 95.835 12.081 1.00 101.75 920 VAL A N 1
ATOM 6167 C CA . VAL A 1 807 ? 115.279 97.035 12.004 1.00 97.02 920 VAL A CA 1
ATOM 6168 C C . VAL A 1 807 ? 116.412 96.958 13.019 1.00 100.31 920 VAL A C 1
ATOM 6169 O O . VAL A 1 807 ? 117.568 97.238 12.703 1.00 105.87 920 VAL A O 1
ATOM 6173 N N . LEU A 1 808 ? 116.067 96.557 14.238 1.00 95.69 921 LEU A N 1
ATOM 6174 C CA . LEU A 1 808 ? 117.017 96.526 15.343 1.00 99.27 921 LEU A CA 1
ATOM 6175 C C . LEU A 1 808 ? 118.122 95.489 15.134 1.00 106.34 921 LEU A C 1
ATOM 6176 O O . LEU A 1 808 ? 119.240 95.661 15.622 1.00 97.01 921 LEU A O 1
ATOM 6181 N N . ARG A 1 809 ? 117.805 94.416 14.416 1.00 112.71 922 ARG A N 1
ATOM 6182 C CA . ARG A 1 809 ? 118.812 93.438 14.015 1.00 105.92 922 ARG A CA 1
ATOM 6183 C C . ARG A 1 809 ? 119.845 94.086 13.101 1.00 105.14 922 ARG A C 1
ATOM 6184 O O . ARG A 1 809 ? 121.045 94.070 13.378 1.00 107.66 922 ARG A O 1
ATOM 6192 N N . ARG A 1 810 ? 119.353 94.661 12.009 1.00 99.28 923 ARG A N 1
ATOM 6193 C CA . ARG A 1 810 ? 120.199 95.240 10.973 1.00 105.22 923 ARG A CA 1
ATOM 6194 C C . ARG A 1 810 ? 120.894 96.525 11.413 1.00 109.42 923 ARG A C 1
ATOM 6195 O O . ARG A 1 810 ? 121.910 96.915 10.839 1.00 113.20 923 ARG A O 1
ATOM 6203 N N . LEU A 1 811 ? 120.344 97.183 12.428 1.00 109.55 924 LEU A N 1
ATOM 6204 C CA . LEU A 1 811 ? 120.912 98.436 12.913 1.00 104.58 924 LEU A CA 1
ATOM 6205 C C . LEU A 1 811 ? 122.003 98.190 13.950 1.00 100.28 924 LEU A C 1
ATOM 6206 O O . LEU A 1 811 ? 122.744 99.103 14.312 1.00 101.51 924 LEU A O 1
ATOM 6211 N N . GLY A 1 812 ? 122.094 96.953 14.427 1.00 106.36 925 GLY A N 1
ATOM 6212 C CA . GLY A 1 812 ? 123.140 96.568 15.356 1.00 113.01 925 GLY A CA 1
ATOM 6213 C C . GLY A 1 812 ? 122.727 96.636 16.814 1.00 113.63 925 GLY A C 1
ATOM 6214 O O . GLY A 1 812 ? 123.504 96.278 17.701 1.00 113.54 925 GLY A O 1
ATOM 6215 N N . PHE A 1 813 ? 121.503 97.089 17.065 1.00 108.19 926 PHE A N 1
ATOM 6216 C CA . PHE A 1 813 ? 121.021 97.249 18.432 1.00 105.97 926 PHE A CA 1
ATOM 6217 C C . PHE A 1 813 ? 120.776 95.901 19.103 1.00 103.42 926 PHE A C 1
ATOM 6218 O O . PHE A 1 813 ? 121.092 95.723 20.279 1.00 105.67 926 PHE A O 1
ATOM 6226 N N . ILE A 1 814 ? 120.216 94.951 18.363 1.00 101.64 927 ILE A N 1
ATOM 6227 C CA . ILE A 1 814 ? 120.081 93.603 18.896 1.00 109.78 927 ILE A CA 1
ATOM 6228 C C . ILE A 1 814 ? 120.704 92.555 17.975 1.00 107.67 927 ILE A C 1
ATOM 6229 O O . ILE A 1 814 ? 120.350 92.437 16.800 1.00 107.65 927 ILE A O 1
ATOM 6234 N N . ASN A 1 815 ? 121.666 91.818 18.517 1.00 108.41 928 ASN A N 1
ATOM 6235 C CA . ASN A 1 815 ? 122.150 90.607 17.874 1.00 110.83 928 ASN A CA 1
ATOM 6236 C C . ASN A 1 815 ? 120.974 89.647 17.739 1.00 114.81 928 ASN A C 1
ATOM 6237 O O . ASN A 1 815 ? 120.110 89.613 18.615 1.00 114.73 928 ASN A O 1
ATOM 6242 N N . ASP A 1 816 ? 120.935 88.866 16.660 1.00 120.10 929 ASP A N 1
ATOM 6243 C CA . ASP A 1 816 ? 119.745 88.068 16.346 1.00 117.92 929 ASP A CA 1
ATOM 6244 C C . ASP A 1 816 ? 119.386 87.052 17.434 1.00 117.87 929 ASP A C 1
ATOM 6245 O O . ASP A 1 816 ? 118.349 86.393 17.358 1.00 119.13 929 ASP A O 1
ATOM 6250 N N . ALA A 1 817 ? 120.232 86.944 18.455 1.00 117.64 930 ALA A N 1
ATOM 6251 C CA . ALA A 1 817 ? 119.918 86.147 19.637 1.00 120.57 930 ALA A CA 1
ATOM 6252 C C . ALA A 1 817 ? 118.838 86.837 20.469 1.00 113.49 930 ALA A C 1
ATOM 6253 O O . ALA A 1 817 ? 118.503 86.383 21.565 1.00 109.70 930 ALA A O 1
ATOM 6255 N N . GLU A 1 818 ? 118.326 87.945 19.930 1.00 116.66 931 GLU A N 1
ATOM 6256 C CA . GLU A 1 818 ? 117.234 88.742 20.494 1.00 117.89 931 GLU A CA 1
ATOM 6257 C C . GLU A 1 818 ? 117.680 89.569 21.703 1.00 114.15 931 GLU A C 1
ATOM 6258 O O . GLU A 1 818 ? 116.882 90.303 22.285 1.00 101.09 931 GLU A O 1
ATOM 6264 N N . VAL A 1 819 ? 118.958 89.464 22.062 1.00 117.92 932 VAL A N 1
ATOM 6265 C CA . VAL A 1 819 ? 119.511 90.218 23.187 1.00 110.70 932 VAL A CA 1
ATOM 6266 C C . VAL A 1 819 ? 120.070 91.556 22.705 1.00 105.80 932 VAL A C 1
ATOM 6267 O O . VAL A 1 819 ? 120.221 91.773 21.506 1.00 102.18 932 VAL A O 1
ATOM 6271 N N . VAL A 1 820 ? 120.386 92.446 23.639 1.00 108.71 933 VAL A N 1
ATOM 6272 C CA . VAL A 1 820 ? 120.713 93.823 23.290 1.00 106.75 933 VAL A CA 1
ATOM 6273 C C . VAL A 1 820 ? 122.209 94.136 23.405 1.00 103.14 933 VAL A C 1
ATOM 6274 O O . VAL A 1 820 ? 122.826 93.927 24.450 1.00 102.63 933 VAL A O 1
ATOM 6278 N N . GLN A 1 821 ? 122.792 94.630 22.316 1.00 101.80 934 GLN A N 1
ATOM 6279 C CA . GLN A 1 821 ? 124.204 95.002 22.317 1.00 102.70 934 GLN A CA 1
ATOM 6280 C C . GLN A 1 821 ? 124.400 96.377 22.944 1.00 108.22 934 GLN A C 1
ATOM 6281 O O . GLN A 1 821 ? 123.480 96.930 23.546 1.00 108.96 934 GLN A O 1
ATOM 6287 N N . MET A 1 822 ? 125.603 96.923 22.794 1.00 119.33 935 MET A N 1
ATOM 6288 C CA . MET A 1 822 ? 125.975 98.170 23.454 1.00 116.72 935 MET A CA 1
ATOM 6289 C C . MET A 1 822 ? 125.091 99.341 23.042 1.00 110.37 935 MET A C 1
ATOM 6290 O O . MET A 1 822 ? 124.586 100.074 23.894 1.00 112.27 935 MET A O 1
ATOM 6295 N N . LYS A 1 823 ? 124.903 99.507 21.737 1.00 110.61 936 LYS A N 1
ATOM 6296 C CA . LYS A 1 823 ? 124.123 100.619 21.201 1.00 108.36 936 LYS A CA 1
ATOM 6297 C C . LYS A 1 823 ? 122.699 100.656 21.734 1.00 107.01 936 LYS A C 1
ATOM 6298 O O . LYS A 1 823 ? 122.074 101.714 21.774 1.00 104.37 936 LYS A O 1
ATOM 6304 N N . ALA A 1 824 ? 122.184 99.494 22.123 1.00 106.19 937 ALA A N 1
ATOM 6305 C CA . ALA A 1 824 ? 120.808 99.383 22.589 1.00 100.18 937 ALA A CA 1
ATOM 6306 C C . ALA A 1 824 ? 120.649 99.889 24.019 1.00 99.87 937 ALA A C 1
ATOM 6307 O O . ALA A 1 824 ? 119.579 100.363 24.399 1.00 89.58 937 ALA A O 1
ATOM 6309 N N . ARG A 1 825 ? 121.710 99.780 24.812 1.00 102.56 938 ARG A N 1
ATOM 6310 C CA . ARG A 1 825 ? 121.695 100.314 26.169 1.00 101.47 938 ARG A CA 1
ATOM 6311 C C . ARG A 1 825 ? 121.874 101.826 26.113 1.00 103.70 938 ARG A C 1
ATOM 6312 O O . ARG A 1 825 ? 121.392 102.557 26.978 1.00 103.36 938 ARG A O 1
ATOM 6320 N N . VAL A 1 826 ? 122.573 102.282 25.078 1.00 104.35 939 VAL A N 1
ATOM 6321 C CA . VAL A 1 826 ? 122.769 103.705 24.841 1.00 103.31 939 VAL A CA 1
ATOM 6322 C C . VAL A 1 826 ? 121.442 104.380 24.516 1.00 97.89 939 VAL A C 1
ATOM 6323 O O . VAL A 1 826 ? 121.081 105.390 25.121 1.00 98.31 939 VAL A O 1
ATOM 6327 N N . ALA A 1 827 ? 120.719 103.806 23.559 1.00 95.81 940 ALA A N 1
ATOM 6328 C CA . ALA A 1 827 ? 119.432 104.341 23.126 1.00 96.89 940 ALA A CA 1
ATOM 6329 C C . ALA A 1 827 ? 118.406 104.329 24.251 1.00 94.07 940 ALA A C 1
ATOM 6330 O O . ALA A 1 827 ? 117.521 105.181 24.299 1.00 96.42 940 ALA A O 1
ATOM 6332 N N . CYS A 1 828 ? 118.529 103.355 25.148 1.00 93.95 941 CYS A N 1
ATOM 6333 C CA . CYS A 1 828 ? 117.602 103.210 26.266 1.00 91.65 941 CYS A CA 1
ATOM 6334 C C . CYS A 1 828 ? 117.512 104.478 27.116 1.00 97.78 941 CYS A C 1
ATOM 6335 O O . CYS A 1 828 ? 116.428 104.860 27.558 1.00 99.60 941 CYS A O 1
ATOM 6338 N N . GLU A 1 829 ? 118.651 105.133 27.326 1.00 96.92 942 GLU A N 1
ATOM 6339 C CA . GLU A 1 829 ? 118.724 106.299 28.204 1.00 94.92 942 GLU A CA 1
ATOM 6340 C C . GLU A 1 829 ? 118.304 107.583 27.490 1.00 91.67 942 GLU A C 1
ATOM 6341 O O . GLU A 1 829 ? 118.293 108.658 28.091 1.00 91.99 942 GLU A O 1
ATOM 6347 N N . ILE A 1 830 ? 117.960 107.468 26.209 1.00 95.89 943 ILE A N 1
ATOM 6348 C CA . ILE A 1 830 ? 117.586 108.631 25.404 1.00 102.17 943 ILE A CA 1
ATOM 6349 C C . ILE A 1 830 ? 116.088 108.654 25.088 1.00 104.31 943 ILE A C 1
ATOM 6350 O O . ILE A 1 830 ? 115.557 107.733 24.457 1.00 111.31 943 ILE A O 1
ATOM 6355 N N . SER A 1 831 ? 115.415 109.718 25.518 1.00 99.75 944 SER A N 1
ATOM 6356 C CA . SER A 1 831 ? 113.971 109.817 25.351 1.00 100.59 944 SER A CA 1
ATOM 6357 C C . SER A 1 831 ? 113.582 110.967 24.428 1.00 108.54 944 SER A C 1
ATOM 6358 O O . SER A 1 831 ? 113.581 112.129 24.832 1.00 109.52 944 SER A O 1
ATOM 6361 N N . SER A 1 832 ? 113.260 110.633 23.184 1.00 113.74 945 SER A N 1
ATOM 6362 C CA . SER A 1 832 ? 112.612 111.573 22.276 1.00 117.36 945 SER A CA 1
ATOM 6363 C C . SER A 1 832 ? 111.286 110.972 21.829 1.00 119.12 945 SER A C 1
ATOM 6364 O O . SER A 1 832 ? 111.203 109.770 21.576 1.00 113.39 945 SER A O 1
ATOM 6367 N N . THR A 1 833 ? 110.249 111.799 21.737 1.00 125.95 946 THR A N 1
ATOM 6368 C CA . THR A 1 833 ? 108.937 111.310 21.327 1.00 124.21 946 THR A CA 1
ATOM 6369 C C . THR A 1 833 ? 108.877 111.187 19.806 1.00 121.95 946 THR A C 1
ATOM 6370 O O . THR A 1 833 ? 107.853 110.808 19.238 1.00 112.15 946 THR A O 1
ATOM 6374 N N . GLU A 1 834 ? 109.986 111.527 19.157 1.00 123.61 947 GLU A N 1
ATOM 6375 C CA . GLU A 1 834 ? 110.196 111.195 17.756 1.00 123.81 947 GLU A CA 1
ATOM 6376 C C . GLU A 1 834 ? 111.013 109.907 17.706 1.00 116.85 947 GLU A C 1
ATOM 6377 O O . GLU A 1 834 ? 111.479 109.428 18.740 1.00 112.55 947 GLU A O 1
ATOM 6383 N N . GLY A 1 835 ? 111.186 109.342 16.516 1.00 116.91 948 GLY A N 1
ATOM 6384 C CA . GLY A 1 835 ? 111.896 108.081 16.384 1.00 112.63 948 GLY A CA 1
ATOM 6385 C C . GLY A 1 835 ? 113.407 108.224 16.415 1.00 111.00 948 GLY A C 1
ATOM 6386 O O . GLY A 1 835 ? 114.130 107.349 15.937 1.00 102.94 948 GLY A O 1
ATOM 6387 N N . HIS A 1 836 ? 113.886 109.325 16.985 1.00 110.24 949 HIS A N 1
ATOM 6388 C CA . HIS A 1 836 ? 115.308 109.639 16.960 1.00 111.28 949 HIS A CA 1
ATOM 6389 C C . HIS A 1 836 ? 116.048 108.968 18.102 1.00 106.88 949 HIS A C 1
ATOM 6390 O O . HIS A 1 836 ? 117.243 109.190 18.288 1.00 108.30 949 HIS A O 1
ATOM 6397 N N . GLU A 1 837 ? 115.328 108.157 18.869 1.00 100.37 950 GLU A N 1
ATOM 6398 C CA . GLU A 1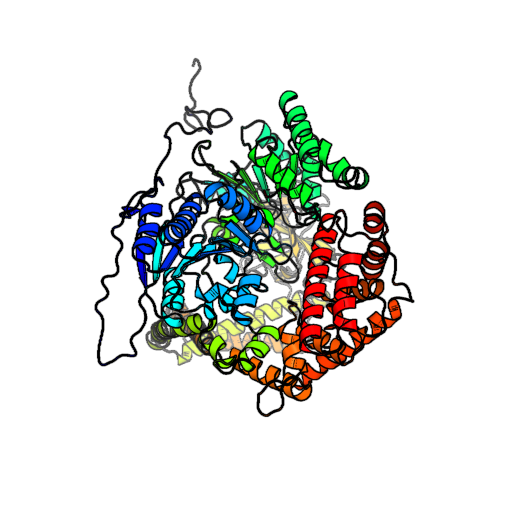 837 ? 115.948 107.350 19.905 1.00 95.48 950 GLU A CA 1
ATOM 6399 C C . GLU A 1 837 ? 117.052 106.509 19.281 1.00 100.83 950 GLU A C 1
ATOM 6400 O O . GLU A 1 837 ? 118.151 106.408 19.821 1.00 102.45 950 GLU A O 1
ATOM 6406 N N . LEU A 1 838 ? 116.754 105.929 18.122 1.00 105.66 951 LEU A N 1
ATOM 6407 C CA . LEU A 1 838 ? 117.727 105.125 17.395 1.00 99.75 951 LEU A CA 1
ATOM 6408 C C . LEU A 1 838 ? 118.783 105.988 16.717 1.00 98.32 951 LEU A C 1
ATOM 6409 O O . LEU A 1 838 ? 119.980 105.748 16.873 1.00 102.72 951 LEU A O 1
ATOM 6414 N N . LEU A 1 839 ? 118.330 106.985 15.961 1.00 101.67 952 LEU A N 1
ATOM 6415 C CA . LEU A 1 839 ? 119.224 107.851 15.195 1.00 100.74 952 LEU A CA 1
ATOM 6416 C C . LEU A 1 839 ? 120.282 108.509 16.070 1.00 99.50 952 LEU A C 1
ATOM 6417 O O . LEU A 1 839 ? 121.474 108.436 15.773 1.00 104.70 952 LEU A O 1
ATOM 6422 N N . LEU A 1 840 ? 119.838 109.151 17.145 1.00 96.89 953 LEU A N 1
ATOM 6423 C CA . LEU A 1 840 ? 120.744 109.802 18.085 1.00 100.94 953 LEU A CA 1
ATOM 6424 C C . LEU A 1 840 ? 121.723 108.805 18.692 1.00 102.98 953 LEU A C 1
ATOM 6425 O O . LEU A 1 840 ? 122.908 109.102 18.850 1.00 101.02 953 LEU A O 1
ATOM 6430 N N . ALA A 1 841 ? 121.222 107.621 19.028 1.00 102.67 954 ALA A N 1
ATOM 6431 C CA . ALA A 1 841 ? 122.059 106.566 19.586 1.00 104.78 954 ALA A CA 1
ATOM 6432 C C . ALA A 1 841 ? 123.103 106.105 18.578 1.00 107.81 954 ALA A C 1
ATOM 6433 O O . ALA A 1 841 ? 124.221 105.748 18.948 1.00 113.13 954 ALA A O 1
ATOM 6435 N N . GLU A 1 842 ? 122.727 106.106 17.304 1.00 108.93 955 GLU A N 1
ATOM 6436 C CA . GLU A 1 842 ? 123.655 105.757 16.237 1.00 110.25 955 GLU A CA 1
ATOM 6437 C C . GLU A 1 842 ? 124.731 106.819 16.094 1.00 112.64 955 GLU A C 1
ATOM 6438 O O . GLU A 1 842 ? 125.922 106.510 16.046 1.00 116.09 955 GLU A O 1
ATOM 6444 N N . LEU A 1 843 ? 124.300 108.075 16.038 1.00 108.51 956 LEU A N 1
ATOM 6445 C CA . LEU A 1 843 ? 125.219 109.194 15.886 1.00 107.90 956 LEU A CA 1
ATOM 6446 C C . LEU A 1 843 ? 126.163 109.313 17.082 1.00 112.27 956 LEU A C 1
ATOM 6447 O O . LEU A 1 843 ? 127.196 109.961 16.994 1.00 114.77 956 LEU A O 1
ATOM 6452 N N . LEU A 1 844 ? 125.827 108.676 18.199 1.00 110.93 957 LEU A N 1
ATOM 6453 C CA . LEU A 1 844 ? 126.674 108.800 19.380 1.00 113.32 957 LEU A CA 1
ATOM 6454 C C . LEU A 1 844 ? 127.876 107.860 19.358 1.00 117.75 957 LEU A C 1
ATOM 6455 O O . LEU A 1 844 ? 128.983 108.268 19.713 1.00 121.41 957 LEU A O 1
ATOM 6460 N N . PHE A 1 845 ? 127.682 106.609 18.949 1.00 118.65 958 PHE A N 1
ATOM 6461 C CA . PHE A 1 845 ? 128.831 105.701 18.830 1.00 128.27 958 PHE A CA 1
ATOM 6462 C C . PHE A 1 845 ? 129.339 105.661 17.389 1.00 127.25 958 PHE A C 1
ATOM 6463 O O . PHE A 1 845 ? 130.284 104.937 17.066 1.00 128.08 958 PHE A O 1
ATOM 6471 N N . ASN A 1 846 ? 128.740 106.468 16.518 1.00 126.13 959 ASN A N 1
ATOM 6472 C CA . ASN A 1 846 ? 129.459 106.836 15.307 1.00 120.93 959 ASN A CA 1
ATOM 6473 C C . ASN A 1 846 ? 130.431 107.934 15.737 1.00 124.91 959 ASN A C 1
ATOM 6474 O O . ASN A 1 846 ? 131.243 108.419 14.946 1.00 133.85 959 ASN A O 1
ATOM 6479 N N . ARG A 1 847 ? 130.342 108.289 17.022 1.00 126.30 960 ARG A N 1
ATOM 6480 C CA . ARG A 1 847 ? 131.218 109.255 17.686 1.00 127.90 960 ARG A CA 1
ATOM 6481 C C . ARG A 1 847 ? 131.300 110.514 16.833 1.00 122.33 960 ARG A C 1
ATOM 6482 O O . ARG A 1 847 ? 132.358 111.084 16.566 1.00 119.85 960 ARG A O 1
ATOM 6490 N N . PHE A 1 848 ? 130.099 110.906 16.430 1.00 121.51 961 PHE A N 1
ATOM 6491 C CA . PHE A 1 848 ? 129.791 112.036 15.574 1.00 116.91 961 PHE A CA 1
ATOM 6492 C C . PHE A 1 848 ? 129.985 113.360 16.306 1.00 116.91 961 PHE A C 1
ATOM 6493 O O . PHE A 1 848 ? 130.291 114.383 15.698 1.00 108.75 961 PHE A O 1
ATOM 6501 N N . PHE A 1 849 ? 129.822 113.324 17.623 1.00 121.52 962 PHE A N 1
ATOM 6502 C CA . PHE A 1 849 ? 129.889 114.532 18.436 1.00 119.86 962 PHE A CA 1
ATOM 6503 C C . PHE A 1 849 ? 131.272 114.780 19.033 1.00 121.28 962 PHE A C 1
ATOM 6504 O O . PHE A 1 849 ? 131.561 115.882 19.497 1.00 128.70 962 PHE A O 1
ATOM 6512 N N . ASN A 1 850 ? 132.112 113.750 19.020 1.00 129.18 963 ASN A N 1
ATOM 6513 C CA . ASN A 1 850 ? 133.356 113.729 19.793 1.00 130.95 963 ASN A CA 1
ATOM 6514 C C . ASN A 1 850 ? 134.259 114.961 19.696 1.00 130.72 963 ASN A C 1
ATOM 6515 O O . ASN A 1 850 ? 134.764 115.438 20.713 1.00 130.65 963 ASN A O 1
ATOM 6520 N N . GLU A 1 851 ? 134.465 115.480 18.491 1.00 129.73 964 GLU A N 1
ATOM 6521 C CA . GLU A 1 851 ? 135.476 116.517 18.287 1.00 131.13 964 GLU A CA 1
ATOM 6522 C C . GLU A 1 851 ? 134.933 117.941 18.347 1.00 132.81 964 GLU A C 1
ATOM 6523 O O . GLU A 1 851 ? 135.673 118.901 18.128 1.00 133.38 964 GLU A O 1
ATOM 6529 N N . LEU A 1 852 ? 133.650 118.083 18.652 1.00 128.50 965 LEU A N 1
ATOM 6530 C CA . LEU A 1 852 ? 133.029 119.401 18.655 1.00 125.73 965 LEU A CA 1
ATOM 6531 C C . LEU A 1 852 ? 133.328 120.169 19.940 1.00 125.47 965 LEU A C 1
ATOM 6532 O O . LEU A 1 852 ? 133.925 119.640 20.877 1.00 124.39 965 LEU A O 1
ATOM 6537 N N . SER A 1 853 ? 132.917 121.430 19.961 1.00 122.77 966 SER A N 1
ATOM 6538 C CA . SER A 1 853 ? 132.939 122.238 21.168 1.00 120.64 966 SER A CA 1
ATOM 6539 C C . SER A 1 853 ? 131.586 122.075 21.857 1.00 121.09 966 SER A C 1
ATOM 6540 O O . SER A 1 853 ? 130.602 121.752 21.194 1.00 119.12 966 SER A O 1
ATOM 6543 N N . PRO A 1 854 ? 131.535 122.264 23.188 1.00 116.69 967 PRO A N 1
ATOM 6544 C CA . PRO A 1 854 ? 130.263 122.218 23.919 1.00 121.70 967 PRO A CA 1
ATOM 6545 C C . PRO A 1 854 ? 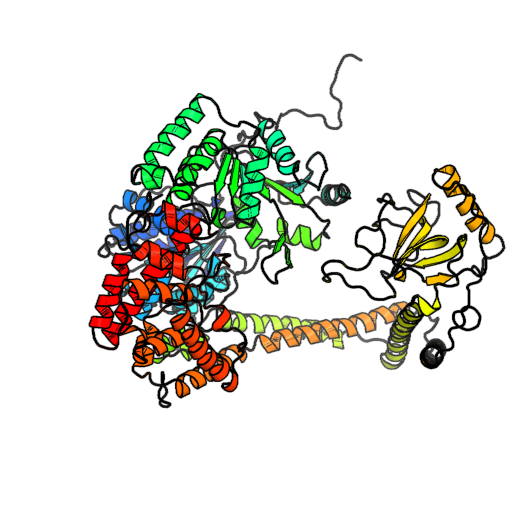129.237 123.183 23.335 1.00 116.84 967 PRO A C 1
ATOM 6546 O O . PRO A 1 854 ? 128.052 122.859 23.257 1.00 110.80 967 PRO A O 1
ATOM 6550 N N . GLU A 1 855 ? 129.711 124.352 22.914 1.00 116.17 968 GLU A N 1
ATOM 6551 C CA . GLU A 1 855 ? 128.852 125.418 22.415 1.00 115.20 968 GLU A CA 1
ATOM 6552 C C . GLU A 1 855 ? 128.144 125.031 21.124 1.00 112.82 968 GLU A C 1
ATOM 6553 O O . GLU A 1 855 ? 127.056 125.527 20.829 1.00 114.46 968 GLU A O 1
ATOM 6559 N N . ILE A 1 856 ? 128.757 124.138 20.357 1.00 117.33 969 ILE A N 1
ATOM 6560 C CA . ILE A 1 856 ? 128.216 123.781 19.054 1.00 119.08 969 ILE A CA 1
ATOM 6561 C C . ILE A 1 856 ? 127.361 122.502 19.133 1.00 113.68 969 ILE A C 1
ATOM 6562 O O . ILE A 1 856 ? 126.524 122.240 18.266 1.00 109.86 969 ILE A O 1
ATOM 6567 N N . CYS A 1 857 ? 127.537 121.729 20.200 1.00 111.56 970 CYS A N 1
ATOM 6568 C CA . CYS A 1 857 ? 126.699 120.552 20.430 1.00 113.05 970 CYS A CA 1
ATOM 6569 C C . CYS A 1 857 ? 125.238 120.933 20.700 1.00 109.31 970 CYS A C 1
ATOM 6570 O O . CYS A 1 857 ? 124.323 120.310 20.159 1.00 107.72 970 CYS A O 1
ATOM 6573 N N . ALA A 1 858 ? 125.022 121.953 21.530 1.00 109.79 971 ALA A N 1
ATOM 6574 C CA . ALA A 1 858 ? 123.680 122.484 21.772 1.00 110.50 971 ALA A CA 1
ATOM 6575 C C . ALA A 1 858 ? 123.006 122.906 20.466 1.00 109.09 971 ALA A C 1
ATOM 6576 O O . ALA A 1 858 ? 121.783 122.840 20.334 1.00 107.46 971 ALA A O 1
ATOM 6578 N N . CYS A 1 859 ? 123.818 123.338 19.504 1.00 112.87 972 CYS A N 1
ATOM 6579 C CA . CYS A 1 859 ? 123.321 123.746 18.194 1.00 109.25 972 CYS A CA 1
ATOM 6580 C C . CYS A 1 859 ? 122.716 122.584 17.419 1.00 107.61 972 CYS A C 1
ATOM 6581 O O . CYS A 1 859 ? 121.537 122.610 17.065 1.00 109.77 972 CYS A O 1
ATOM 6584 N N . ILE A 1 860 ? 123.530 121.568 17.157 1.00 104.71 973 ILE A N 1
ATOM 6585 C CA . ILE A 1 860 ? 123.094 120.420 16.373 1.00 107.88 973 ILE A CA 1
ATOM 6586 C C . ILE A 1 860 ? 122.008 119.624 17.104 1.00 111.99 973 ILE A C 1
ATOM 6587 O O . ILE A 1 860 ? 121.104 119.069 16.476 1.00 106.48 973 ILE A O 1
ATOM 6592 N N . LEU A 1 861 ?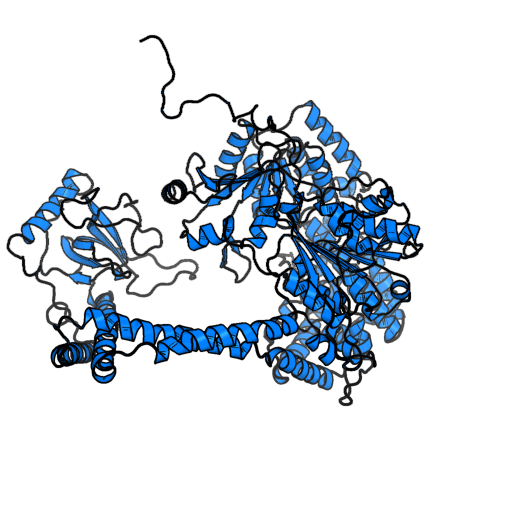 122.080 119.594 18.431 1.00 110.59 974 LEU A N 1
ATOM 6593 C CA . LEU A 1 861 ? 121.106 118.860 19.234 1.00 102.06 974 LEU A CA 1
ATOM 6594 C C . LEU A 1 861 ? 119.734 119.528 19.237 1.00 93.68 974 LEU A C 1
ATOM 6595 O O . LEU A 1 861 ? 118.721 118.874 19.483 1.00 92.94 974 LEU A O 1
ATOM 6600 N N . SER A 1 862 ? 119.709 120.828 18.959 1.00 97.06 975 SER A N 1
ATOM 6601 C CA . SER A 1 862 ? 118.469 121.598 18.957 1.00 91.29 975 SER A CA 1
ATOM 6602 C C . SER A 1 862 ? 117.464 121.075 17.935 1.00 99.41 975 SER A C 1
ATOM 6603 O O . SER A 1 862 ? 116.256 121.197 18.121 1.00 99.34 975 SER A O 1
ATOM 6606 N N . CYS A 1 863 ? 117.971 120.495 16.854 1.00 103.98 976 CYS A N 1
ATOM 6607 C CA . CYS A 1 863 ? 117.119 120.037 15.763 1.00 104.16 976 CYS A CA 1
ATOM 6608 C C . CYS A 1 863 ? 116.229 118.866 16.173 1.00 100.49 976 CYS A C 1
ATOM 6609 O O . CYS A 1 863 ? 115.109 118.726 15.682 1.00 96.73 976 CYS A O 1
ATOM 6612 N N . PHE A 1 864 ? 116.730 118.036 17.082 1.00 99.15 977 PHE A N 1
ATOM 6613 C CA . PHE A 1 864 ? 116.070 116.781 17.423 1.00 100.15 977 PHE A CA 1
ATOM 6614 C C . PHE A 1 864 ? 114.829 116.939 18.302 1.00 106.30 977 PHE A C 1
ATOM 6615 O O . PHE A 1 864 ? 114.014 116.021 18.391 1.00 101.78 977 PHE A O 1
ATOM 6623 N N . ILE A 1 865 ? 114.675 118.090 18.947 1.00 103.43 978 ILE A N 1
ATOM 6624 C CA . ILE A 1 865 ? 113.620 118.234 19.946 1.00 104.90 978 ILE A CA 1
ATOM 6625 C C . ILE A 1 865 ? 112.321 118.871 19.437 1.00 111.93 978 ILE A C 1
ATOM 6626 O O . ILE A 1 865 ? 111.261 118.247 19.506 1.00 118.85 978 ILE A O 1
ATOM 6631 N N . PHE A 1 866 ? 112.397 120.093 18.918 1.00 108.64 979 PHE A N 1
ATOM 6632 C CA . PHE A 1 866 ? 111.198 120.912 18.761 1.00 107.53 979 PHE A CA 1
ATOM 6633 C C . PHE A 1 866 ? 110.382 120.574 17.523 1.00 109.76 979 PHE A C 1
ATOM 6634 O O . PHE A 1 866 ? 110.781 119.754 16.696 1.00 109.83 979 PHE A O 1
ATOM 6642 N N . ASP A 1 867 ? 109.227 121.221 17.413 1.00 115.53 980 ASP A N 1
ATOM 6643 C CA . ASP A 1 867 ? 108.292 120.939 16.339 1.00 116.99 980 ASP A CA 1
ATOM 6644 C C . ASP A 1 867 ? 107.814 122.209 15.640 1.00 122.70 980 ASP A C 1
ATOM 6645 O O . ASP A 1 867 ? 107.833 122.280 14.410 1.00 129.51 980 ASP A O 1
ATOM 6650 N N . GLU A 1 868 ? 107.393 123.199 16.429 1.00 118.44 981 GLU A N 1
ATOM 6651 C CA . GLU A 1 868 ? 106.845 124.459 15.912 1.00 115.46 981 GLU A CA 1
ATOM 6652 C C . GLU A 1 868 ? 107.675 125.050 14.772 1.00 108.07 981 GLU A C 1
ATOM 6653 O O . GLU A 1 868 ? 108.862 125.328 14.938 1.00 109.47 981 GLU A O 1
ATOM 6659 N N . LYS A 1 869 ? 107.040 125.238 13.618 1.00 104.51 982 LYS A N 1
ATOM 6660 C CA . LYS A 1 869 ? 107.736 125.718 12.427 1.00 109.17 982 LYS A CA 1
ATOM 6661 C C . LYS A 1 869 ? 108.154 127.176 12.582 1.00 107.95 982 LYS A C 1
ATOM 6662 O O . LYS A 1 869 ? 107.424 127.989 13.150 1.00 104.89 982 LYS A O 1
ATOM 6668 N N . ILE A 1 870 ? 109.337 127.498 12.071 1.00 108.80 983 ILE A N 1
ATOM 6669 C CA . ILE A 1 870 ? 109.963 128.785 12.342 1.00 110.27 983 ILE A CA 1
ATOM 6670 C C . ILE A 1 870 ? 110.483 129.465 11.078 1.00 110.30 983 ILE A C 1
ATOM 6671 O O . ILE A 1 870 ? 111.148 128.840 10.252 1.00 107.09 983 ILE A O 1
ATOM 6676 N N . GLU A 1 871 ? 110.162 130.747 10.932 1.00 108.90 984 GLU A N 1
ATOM 6677 C CA . GLU A 1 871 ? 110.706 131.561 9.853 1.00 114.87 984 GLU A CA 1
ATOM 6678 C C . GLU A 1 871 ? 111.908 132.343 10.375 1.00 110.50 984 GLU A C 1
ATOM 6679 O O . GLU A 1 871 ? 111.769 133.182 11.265 1.00 104.68 984 GLU A O 1
ATOM 6685 N N . THR A 1 872 ? 113.088 132.070 9.829 1.00 111.75 985 THR A N 1
ATOM 6686 C CA . THR A 1 872 ? 114.309 132.649 10.377 1.00 115.43 985 THR A CA 1
ATOM 6687 C C . THR A 1 872 ? 115.162 133.352 9.325 1.00 125.03 985 THR A C 1
ATOM 6688 O O . THR A 1 872 ? 114.881 133.278 8.129 1.00 128.17 985 THR A O 1
ATOM 6692 N N . GLN A 1 873 ? 116.210 134.028 9.789 1.00 124.26 986 GLN A N 1
ATOM 6693 C CA . GLN A 1 873 ? 117.094 134.793 8.916 1.00 127.16 986 GLN A CA 1
ATOM 6694 C C . GLN A 1 873 ? 117.801 133.910 7.895 1.00 125.74 986 GLN A C 1
ATOM 6695 O O . GLN A 1 873 ? 117.661 134.120 6.685 1.00 132.28 986 GLN A O 1
ATOM 6701 N N . ALA A 1 874 ? 118.560 132.929 8.375 1.00 123.94 987 ALA A N 1
ATOM 6702 C CA . ALA A 1 874 ? 119.294 132.047 7.466 1.00 129.45 987 ALA A CA 1
ATOM 6703 C C . ALA A 1 874 ? 119.882 130.818 8.135 1.00 135.79 987 ALA A C 1
ATOM 6704 O O . ALA A 1 874 ? 119.577 130.496 9.288 1.00 136.75 987 ALA A O 1
ATOM 6706 N N . LEU A 1 875 ? 120.738 130.149 7.371 1.00 134.42 988 LEU A N 1
ATOM 6707 C CA . LEU A 1 875 ? 121.453 128.969 7.816 1.00 126.15 988 LEU A CA 1
ATOM 6708 C C . LEU A 1 875 ? 122.951 129.125 7.540 1.00 125.41 988 LEU A C 1
ATOM 6709 O O . LEU A 1 875 ? 123.399 128.951 6.397 1.00 127.68 988 LEU A O 1
ATOM 6714 N N . LYS A 1 876 ? 123.717 129.478 8.571 1.00 131.24 989 LYS A N 1
ATOM 6715 C CA . LYS A 1 876 ? 125.135 129.757 8.378 1.00 131.55 989 LYS A CA 1
ATOM 6716 C C . LYS A 1 876 ? 125.857 128.496 7.926 1.00 132.70 989 LYS A C 1
ATOM 6717 O O . LYS A 1 876 ? 125.571 127.403 8.423 1.00 132.33 989 LYS A O 1
ATOM 6723 N N . GLU A 1 877 ? 126.793 128.649 6.992 1.00 129.87 990 GLU A N 1
ATOM 6724 C CA . GLU A 1 877 ? 127.491 127.504 6.415 1.00 136.01 990 GLU A CA 1
ATOM 6725 C C . GLU A 1 877 ? 128.602 126.938 7.298 1.00 137.65 990 GLU A C 1
ATOM 6726 O O . GLU A 1 877 ? 129.291 125.996 6.904 1.00 134.11 990 GLU A O 1
ATOM 6732 N N . GLU A 1 878 ? 128.794 127.518 8.477 1.00 135.05 991 GLU A N 1
ATOM 6733 C CA . GLU A 1 878 ? 129.597 126.857 9.497 1.00 133.02 991 GLU A CA 1
ATOM 6734 C C . GLU A 1 878 ? 128.724 125.784 10.134 1.00 131.14 991 GLU A C 1
ATOM 6735 O O . GLU A 1 878 ? 129.180 124.679 10.430 1.00 125.81 991 GLU A O 1
ATOM 6741 N N . LEU A 1 879 ? 127.452 126.126 10.320 1.00 133.23 992 LEU A N 1
ATOM 6742 C CA . LEU A 1 879 ? 126.480 125.232 10.935 1.00 121.58 992 LEU A CA 1
ATOM 6743 C C . LEU A 1 879 ? 125.645 124.478 9.900 1.00 122.86 992 LEU A C 1
ATOM 6744 O O . LEU A 1 879 ? 124.913 123.554 10.247 1.00 123.68 992 LEU A O 1
ATOM 6749 N N . ALA A 1 880 ? 125.750 124.871 8.634 1.00 129.15 993 ALA A N 1
ATOM 6750 C CA . ALA A 1 880 ? 124.979 124.216 7.580 1.00 128.86 993 ALA A CA 1
ATOM 6751 C C . ALA A 1 880 ? 125.583 122.868 7.209 1.00 122.17 993 ALA A C 1
ATOM 6752 O O . ALA A 1 880 ? 124.887 121.985 6.708 1.00 120.76 993 ALA A O 1
ATOM 6754 N N . LYS A 1 881 ? 126.881 122.715 7.451 1.00 119.25 994 LYS A N 1
ATOM 6755 C CA . LYS A 1 881 ? 127.559 121.458 7.156 1.00 125.55 994 LYS A CA 1
ATOM 6756 C C . LYS A 1 881 ? 127.052 120.284 8.010 1.00 120.26 994 LYS A C 1
ATOM 6757 O O . LYS A 1 881 ? 126.636 119.271 7.452 1.00 116.37 994 LYS A O 1
ATOM 6763 N N . PRO A 1 882 ? 127.067 120.410 9.355 1.00 118.54 995 PRO A N 1
ATOM 6764 C CA . PRO A 1 882 ? 126.716 119.217 10.137 1.00 116.58 995 PRO A CA 1
ATOM 6765 C C . PRO A 1 882 ? 125.243 118.813 10.054 1.00 119.83 995 PRO A C 1
ATOM 6766 O O . PRO A 1 882 ? 124.937 117.629 10.195 1.00 114.88 995 PRO A O 1
ATOM 6770 N N . PHE A 1 883 ? 124.351 119.773 9.833 1.00 116.31 996 PHE A N 1
ATOM 6771 C CA . PHE A 1 883 ? 122.926 119.474 9.732 1.00 112.97 996 PHE A CA 1
ATOM 6772 C C . PHE A 1 883 ? 122.619 118.615 8.510 1.00 117.44 996 PHE A C 1
ATOM 6773 O O . PHE A 1 883 ? 121.648 117.857 8.499 1.00 120.01 996 PHE A O 1
ATOM 6781 N N . ARG A 1 884 ? 123.454 118.735 7.484 1.00 117.26 997 ARG A N 1
ATOM 6782 C CA . ARG A 1 884 ? 123.217 118.043 6.224 1.00 116.67 997 ARG A CA 1
ATOM 6783 C C . ARG A 1 884 ? 123.344 116.527 6.349 1.00 120.42 997 ARG A C 1
ATOM 6784 O O . ARG A 1 884 ? 122.581 115.786 5.730 1.00 124.04 997 ARG A O 1
ATOM 6792 N N . GLU A 1 885 ? 124.300 116.063 7.149 1.00 122.66 998 GLU A N 1
ATOM 6793 C CA . GLU A 1 885 ? 124.575 114.629 7.222 1.00 122.17 998 GLU A CA 1
ATOM 6794 C C . GLU A 1 885 ? 123.685 113.901 8.224 1.00 118.28 998 GLU A C 1
ATOM 6795 O O . GLU A 1 885 ? 123.437 112.705 8.071 1.00 117.02 998 GLU A O 1
ATOM 6801 N N . ILE A 1 886 ? 123.203 114.602 9.248 1.00 115.86 999 ILE A N 1
ATOM 6802 C CA . ILE A 1 886 ? 122.251 113.981 10.161 1.00 107.14 999 ILE A CA 1
ATOM 6803 C C . ILE A 1 886 ? 120.946 113.767 9.405 1.00 110.77 999 ILE A C 1
ATOM 6804 O O . ILE A 1 886 ? 120.176 112.867 9.727 1.00 117.09 999 ILE A O 1
ATOM 6809 N N . GLN A 1 887 ? 120.712 114.596 8.390 1.00 108.85 1000 GLN A N 1
ATOM 6810 C CA . GLN A 1 887 ? 119.617 114.369 7.459 1.00 112.45 1000 GLN A CA 1
ATOM 6811 C C . GLN A 1 887 ? 119.918 113.124 6.640 1.00 120.52 1000 GLN A C 1
ATOM 6812 O O . GLN A 1 887 ? 119.039 112.303 6.382 1.00 115.79 1000 GLN A O 1
ATOM 6818 N N . ALA A 1 888 ? 121.177 112.991 6.237 1.00 120.31 1001 ALA A N 1
ATOM 6819 C CA . ALA A 1 888 ? 121.614 111.840 5.460 1.00 119.05 1001 ALA A CA 1
ATOM 6820 C C . ALA A 1 888 ? 121.576 110.571 6.304 1.00 114.22 1001 ALA A C 1
ATOM 6821 O O . ALA A 1 888 ? 121.116 109.528 5.844 1.00 109.75 1001 ALA A O 1
ATOM 6823 N N . GLN A 1 889 ? 122.052 110.668 7.542 1.00 113.81 1002 GLN A N 1
ATOM 6824 C CA . GLN A 1 889 ? 122.091 109.517 8.438 1.00 113.39 1002 GLN A CA 1
ATOM 6825 C C . GLN A 1 889 ? 120.690 109.127 8.902 1.00 111.12 1002 GLN A C 1
ATOM 6826 O O . GLN A 1 889 ? 120.458 107.989 9.311 1.00 109.47 1002 GLN A O 1
ATOM 6832 N N . ALA A 1 890 ? 119.761 110.075 8.842 1.00 108.37 1003 ALA A N 1
ATOM 6833 C CA . ALA A 1 890 ? 118.370 109.792 9.177 1.00 103.48 1003 ALA A CA 1
ATOM 6834 C C . ALA A 1 890 ? 117.682 109.108 8.008 1.00 107.06 1003 ALA A C 1
ATOM 6835 O O . ALA A 1 890 ? 116.914 108.165 8.193 1.00 103.49 1003 ALA A O 1
ATOM 6837 N N . ARG A 1 891 ? 117.968 109.593 6.803 1.00 108.94 1004 ARG A N 1
ATOM 6838 C CA . ARG A 1 891 ? 117.397 109.022 5.592 1.00 106.43 1004 ARG A CA 1
ATOM 6839 C C . ARG A 1 891 ? 117.881 107.593 5.404 1.00 111.00 1004 ARG A C 1
ATOM 6840 O O . ARG A 1 891 ? 117.192 106.775 4.798 1.00 114.59 1004 ARG A O 1
ATOM 6848 N N . ILE A 1 892 ? 119.072 107.304 5.921 1.00 107.45 1005 ILE A N 1
ATOM 6849 C CA . ILE A 1 892 ? 119.563 105.934 5.970 1.00 106.56 1005 ILE A CA 1
ATOM 6850 C C . ILE A 1 892 ? 118.564 105.082 6.740 1.00 108.03 1005 ILE A C 1
ATOM 6851 O O . ILE A 1 892 ? 117.902 104.223 6.164 1.00 114.55 1005 ILE A O 1
ATOM 6856 N N . ILE A 1 893 ? 118.435 105.354 8.036 1.00 106.50 1006 ILE A N 1
ATOM 6857 C CA . ILE A 1 893 ? 117.538 104.600 8.907 1.00 107.11 1006 ILE A CA 1
ATOM 6858 C C . ILE A 1 893 ? 116.089 104.651 8.423 1.00 107.18 1006 ILE A C 1
ATOM 6859 O O . ILE A 1 893 ? 115.339 103.687 8.586 1.00 102.82 1006 ILE A O 1
ATOM 6864 N N . ALA A 1 894 ? 115.705 105.772 7.819 1.00 107.82 1007 ALA A N 1
ATOM 6865 C CA . ALA A 1 894 ? 114.345 105.952 7.319 1.00 111.10 1007 ALA A CA 1
ATOM 6866 C C . ALA A 1 894 ? 113.986 104.909 6.263 1.00 114.47 1007 ALA A C 1
ATOM 6867 O O . ALA A 1 894 ? 113.006 104.179 6.412 1.00 111.69 1007 ALA A O 1
ATOM 6869 N N . LYS A 1 895 ? 114.782 104.841 5.200 1.00 114.14 1008 LYS A N 1
ATOM 6870 C CA . LYS A 1 895 ? 114.526 103.886 4.126 1.00 116.68 1008 LYS A CA 1
ATOM 6871 C C . LYS A 1 895 ? 114.917 102.469 4.539 1.00 109.32 1008 LYS A C 1
ATOM 6872 O O . LYS A 1 895 ? 114.350 101.496 4.043 1.00 107.87 1008 LYS A O 1
ATOM 6878 N N . VAL A 1 896 ? 115.884 102.358 5.446 1.00 106.24 1009 VAL A N 1
ATOM 6879 C CA . VAL A 1 896 ? 116.277 101.059 5.985 1.00 112.76 1009 VAL A CA 1
ATOM 6880 C C . VAL A 1 896 ? 115.092 100.441 6.727 1.00 114.17 1009 VAL A C 1
ATOM 6881 O O . VAL A 1 896 ? 114.894 99.225 6.708 1.00 108.03 1009 VAL A O 1
ATOM 6885 N N . SER A 1 897 ? 114.288 101.291 7.358 1.00 113.89 1010 SER A N 1
ATOM 6886 C CA . SER A 1 897 ? 113.079 100.838 8.033 1.00 109.03 1010 SER A CA 1
ATOM 6887 C C . SER A 1 897 ? 112.023 100.388 7.028 1.00 111.56 1010 SER A C 1
ATOM 6888 O O . SER A 1 897 ? 111.277 99.443 7.282 1.00 109.75 1010 SER A O 1
ATOM 6891 N N . ALA A 1 898 ? 111.969 101.072 5.889 1.00 114.71 1011 ALA A N 1
ATOM 6892 C CA . ALA A 1 898 ? 110.982 100.778 4.855 1.00 110.69 1011 ALA A CA 1
ATOM 6893 C C . ALA A 1 898 ? 111.132 99.356 4.324 1.00 115.28 1011 ALA A C 1
ATOM 6894 O O . ALA A 1 898 ? 110.142 98.659 4.103 1.00 118.11 1011 ALA A O 1
ATOM 6896 N N . GLU A 1 899 ? 112.374 98.927 4.131 1.00 119.18 1012 GLU A N 1
ATOM 6897 C CA . GLU A 1 899 ? 112.646 97.588 3.622 1.00 119.89 1012 GLU A CA 1
ATOM 6898 C C . GLU A 1 899 ? 112.404 96.528 4.697 1.00 119.19 1012 GLU A C 1
ATOM 6899 O O . GLU A 1 899 ? 112.452 95.330 4.420 1.00 121.42 1012 GLU A O 1
ATOM 6905 N N . SER A 1 900 ? 112.146 96.979 5.921 1.00 118.59 1013 SER A N 1
ATOM 6906 C CA . SER A 1 900 ? 111.851 96.079 7.030 1.00 119.16 1013 SER A CA 1
ATOM 6907 C C . SER A 1 900 ? 110.344 95.887 7.159 1.00 117.95 1013 SER A C 1
ATOM 6908 O O . SER A 1 900 ? 109.861 95.345 8.155 1.00 111.53 1013 SER A O 1
ATOM 6911 N N . LYS A 1 901 ? 109.623 96.352 6.141 1.00 119.32 1014 LYS A N 1
ATOM 6912 C CA . LYS A 1 901 ? 108.164 96.266 6.061 1.00 119.44 1014 LYS A CA 1
ATOM 6913 C C . LYS A 1 901 ? 107.456 97.133 7.103 1.00 112.06 1014 LYS A C 1
ATOM 6914 O O . LYS A 1 901 ? 106.325 96.841 7.494 1.00 109.04 1014 LYS A O 1
ATOM 6920 N N . LEU A 1 902 ? 108.122 98.198 7.543 1.00 112.92 1015 LEU A N 1
ATOM 6921 C CA . LEU A 1 902 ? 107.493 99.201 8.395 1.00 116.94 1015 LEU A CA 1
ATOM 6922 C C . LEU A 1 902 ? 106.934 100.320 7.518 1.00 113.86 1015 LEU A C 1
ATOM 6923 O O . LEU A 1 902 ? 107.348 100.483 6.376 1.00 112.86 1015 LEU A O 1
ATOM 6928 N N . ASP A 1 903 ? 105.981 101.078 8.046 1.00 112.47 1016 ASP A N 1
ATOM 6929 C CA . ASP A 1 903 ? 105.407 102.205 7.321 1.00 110.54 1016 ASP A CA 1
ATOM 6930 C C . ASP A 1 903 ? 106.044 103.520 7.774 1.00 115.11 1016 ASP A C 1
ATOM 6931 O O . ASP A 1 903 ? 105.760 104.030 8.860 1.00 117.77 1016 ASP A O 1
ATOM 6936 N N . VAL A 1 904 ? 106.910 104.058 6.924 1.00 113.45 1017 VAL A N 1
ATOM 6937 C CA . VAL A 1 904 ? 107.567 105.329 7.183 1.00 109.51 1017 VAL A CA 1
ATOM 6938 C C . VAL A 1 904 ? 107.790 106.066 5.865 1.00 112.76 1017 VAL A C 1
ATOM 6939 O O . VAL A 1 904 ? 108.264 105.478 4.890 1.00 105.82 1017 VAL A O 1
ATOM 6943 N N . ASN A 1 905 ? 107.435 107.346 5.815 1.00 120.87 1018 ASN A N 1
ATOM 6944 C CA . ASN A 1 905 ? 107.701 108.122 4.604 1.00 123.90 1018 ASN A CA 1
ATOM 6945 C C . ASN A 1 905 ? 109.164 108.550 4.548 1.00 126.09 1018 ASN A C 1
ATOM 6946 O O . ASN A 1 905 ? 109.624 109.424 5.291 1.00 128.62 1018 ASN A O 1
ATOM 6951 N N . GLU A 1 906 ? 109.883 107.903 3.643 1.00 128.68 1019 GLU A N 1
ATOM 6952 C CA . GLU A 1 906 ? 111.299 108.139 3.426 1.00 126.88 1019 GLU A CA 1
ATOM 6953 C C . GLU A 1 906 ? 111.630 109.590 3.115 1.00 127.85 1019 GLU A C 1
ATOM 6954 O O . GLU A 1 906 ? 112.694 110.070 3.495 1.00 119.99 1019 GLU A O 1
ATOM 6960 N N . ASP A 1 907 ? 110.718 110.273 2.425 1.00 135.52 1020 ASP A N 1
ATOM 6961 C CA . ASP A 1 907 ? 110.982 111.607 1.893 1.00 137.50 1020 ASP A CA 1
ATOM 6962 C C . ASP A 1 907 ? 111.497 112.556 2.970 1.00 135.05 1020 ASP A C 1
ATOM 6963 O O . ASP A 1 907 ? 112.570 113.144 2.825 1.00 136.53 1020 ASP A O 1
ATOM 6968 N N . GLU A 1 908 ? 110.733 112.691 4.048 1.00 131.49 1021 GLU A N 1
ATOM 6969 C CA . GLU A 1 908 ? 111.128 113.509 5.175 1.00 130.73 1021 GLU A CA 1
ATOM 6970 C C . GLU A 1 908 ? 110.746 112.804 6.475 1.00 126.11 1021 GLU A C 1
ATOM 6971 O O . GLU A 1 908 ? 109.678 113.031 7.046 1.00 119.03 1021 GLU A O 1
ATOM 6977 N N . TYR A 1 909 ? 111.627 111.901 6.890 1.00 126.22 1022 TYR A N 1
ATOM 6978 C CA . TYR A 1 909 ? 111.748 111.469 8.273 1.00 116.53 1022 TYR A CA 1
ATOM 6979 C C . TYR A 1 909 ? 112.742 112.471 8.837 1.00 115.17 1022 TYR A C 1
ATOM 6980 O O . TYR A 1 909 ? 112.935 112.604 10.046 1.00 116.79 1022 TYR A O 1
ATOM 6989 N N . VAL A 1 910 ? 113.352 113.187 7.896 1.00 114.75 1023 VAL A N 1
ATOM 6990 C CA . VAL A 1 910 ? 114.233 114.311 8.158 1.00 118.70 1023 VAL A CA 1
ATOM 6991 C C . VAL A 1 910 ? 113.416 115.596 8.253 1.00 124.21 1023 VAL A C 1
ATOM 6992 O O . VAL A 1 910 ? 113.965 116.689 8.398 1.00 126.04 1023 VAL A O 1
ATOM 6996 N N . GLN A 1 911 ? 112.100 115.446 8.130 1.00 121.98 1024 GLN A N 1
ATOM 6997 C CA . GLN A 1 911 ? 111.146 116.481 8.507 1.00 121.74 1024 GLN A CA 1
ATOM 6998 C C . GLN A 1 911 ? 111.478 116.966 9.905 1.00 121.97 1024 GLN A C 1
ATOM 6999 O O . GLN A 1 911 ? 111.735 118.149 10.134 1.00 121.69 1024 GLN A O 1
ATOM 7005 N N . SER A 1 912 ? 111.490 116.005 10.824 1.00 120.77 1025 SER A N 1
ATOM 7006 C CA . SER A 1 912 ? 111.677 116.231 12.253 1.00 121.64 1025 SER A CA 1
ATOM 7007 C C . SER A 1 912 ? 112.954 116.992 12.606 1.00 123.87 1025 SER A C 1
ATOM 7008 O O . SER A 1 912 ? 113.071 117.567 13.688 1.00 124.26 1025 SER A O 1
ATOM 7011 N N . LEU A 1 913 ? 113.915 116.983 11.692 1.00 121.59 1026 LEU A N 1
ATOM 7012 C CA . LEU A 1 913 ? 115.190 117.641 11.925 1.00 116.61 1026 LEU A CA 1
ATOM 7013 C C . LEU A 1 913 ? 115.177 119.052 11.339 1.00 116.34 1026 LEU A C 1
ATOM 7014 O O . LEU A 1 913 ? 115.097 119.231 10.122 1.00 123.33 1026 LEU A O 1
ATOM 7019 N N . LYS A 1 914 ? 115.241 120.056 12.209 1.00 109.10 1027 LYS A N 1
ATOM 7020 C CA . LYS A 1 914 ? 115.022 121.435 11.785 1.00 109.19 1027 LYS A CA 1
ATOM 7021 C C . LYS A 1 914 ? 116.104 122.392 12.290 1.00 114.78 1027 LYS A C 1
ATOM 7022 O O . LYS A 1 914 ? 116.543 122.315 13.438 1.00 113.22 1027 LYS A O 1
ATOM 7028 N N . TRP A 1 915 ? 116.505 123.308 11.413 1.00 114.39 1028 TRP A N 1
ATOM 7029 C CA . TRP A 1 915 ? 117.717 124.108 11.576 1.00 110.14 1028 TRP A CA 1
ATOM 7030 C C . TRP A 1 915 ? 117.485 125.540 12.050 1.00 112.50 1028 TRP A C 1
ATOM 7031 O O . TRP A 1 915 ? 118.441 126.279 12.287 1.00 114.75 1028 TRP A O 1
ATOM 7042 N N . GLN A 1 916 ? 116.223 125.929 12.178 1.00 104.94 1029 GLN A N 1
ATOM 7043 C CA . GLN A 1 916 ? 115.868 127.332 12.384 1.00 103.91 1029 GLN A CA 1
ATOM 7044 C C . GLN A 1 916 ? 116.368 127.919 13.703 1.00 101.77 1029 GLN A C 1
ATOM 7045 O O . GLN A 1 916 ? 116.537 129.132 13.821 1.00 101.62 1029 GLN A O 1
ATOM 7051 N N . LEU A 1 917 ? 116.602 127.065 14.692 1.00 104.05 1030 LEU A N 1
ATOM 7052 C CA . LEU A 1 917 ? 117.037 127.545 15.998 1.00 103.57 1030 LEU A CA 1
ATOM 7053 C C . LEU A 1 917 ? 118.534 127.364 16.210 1.00 102.11 1030 LEU A C 1
ATOM 7054 O O . LEU A 1 917 ? 119.067 127.774 17.239 1.00 99.25 1030 LEU A O 1
ATOM 7059 N N . MET A 1 918 ? 119.205 126.761 15.234 1.00 101.99 1031 MET A N 1
ATOM 7060 C CA . MET A 1 918 ? 120.634 126.481 15.342 1.00 100.79 1031 MET A CA 1
ATOM 7061 C C . MET A 1 918 ? 121.455 127.748 15.567 1.00 107.98 1031 MET A C 1
ATOM 7062 O O . MET A 1 918 ? 122.326 127.784 16.435 1.00 106.55 1031 MET A O 1
ATOM 7067 N N . GLU A 1 919 ? 121.174 128.786 14.786 1.00 108.60 1032 GLU A N 1
ATOM 7068 C CA . GLU A 1 919 ? 121.813 130.081 14.990 1.00 104.97 1032 GLU A CA 1
ATOM 7069 C C . GLU A 1 919 ? 121.392 130.685 16.326 1.00 109.64 1032 GLU A C 1
ATOM 7070 O O . GLU A 1 919 ? 122.165 131.392 16.973 1.00 110.20 1032 GLU A O 1
ATOM 7076 N N . THR A 1 920 ? 120.162 130.388 16.735 1.00 105.95 1033 THR A N 1
ATOM 7077 C CA . THR A 1 920 ? 119.584 130.972 17.940 1.00 108.87 1033 THR A CA 1
ATOM 7078 C C . THR A 1 920 ? 120.162 130.359 19.215 1.00 104.96 1033 THR A C 1
ATOM 7079 O O . THR A 1 920 ? 120.401 131.062 20.195 1.00 103.69 1033 THR A O 1
ATOM 7083 N N . VAL A 1 921 ? 120.382 129.048 19.200 1.00 103.88 1034 VAL A N 1
ATOM 7084 C CA . VAL A 1 921 ? 120.958 128.366 20.355 1.00 106.27 1034 VAL A CA 1
ATOM 7085 C C . VAL A 1 921 ? 122.464 128.627 20.414 1.00 108.98 1034 VAL A C 1
ATOM 7086 O O . VAL A 1 921 ? 123.059 128.646 21.493 1.00 103.34 1034 VAL A O 1
ATOM 7090 N N . LEU A 1 922 ? 123.071 128.854 19.251 1.00 108.52 1035 LEU A N 1
ATOM 7091 C CA . LEU A 1 922 ? 124.480 129.227 19.183 1.00 103.04 1035 LEU A CA 1
ATOM 7092 C C . LEU A 1 922 ? 124.737 130.515 19.950 1.00 98.00 1035 LEU A C 1
ATOM 7093 O O . LEU A 1 922 ? 125.530 130.540 20.891 1.00 93.48 1035 LEU A O 1
ATOM 7098 N N . ALA A 1 923 ? 124.050 131.576 19.535 1.00 98.22 1036 ALA A N 1
ATOM 7099 C CA . ALA A 1 923 ? 124.199 132.897 20.133 1.00 103.92 1036 ALA A CA 1
ATOM 7100 C C . ALA A 1 923 ? 123.973 132.865 21.640 1.00 98.79 1036 ALA A C 1
ATOM 7101 O O . ALA A 1 923 ? 124.739 133.455 22.399 1.00 93.94 1036 ALA A O 1
ATOM 7103 N N . TRP A 1 924 ? 122.927 132.169 22.073 1.00 95.50 1037 TRP A N 1
ATOM 7104 C CA . TRP A 1 924 ? 122.649 132.057 23.498 1.00 93.86 1037 TRP A CA 1
ATOM 7105 C C . TRP A 1 924 ? 123.782 131.323 24.208 1.00 97.35 1037 TRP A C 1
ATOM 7106 O O . TRP A 1 924 ? 124.235 131.749 25.265 1.00 92.35 1037 TRP A O 1
ATOM 7117 N N . ALA A 1 925 ? 124.253 130.232 23.614 1.00 96.57 1038 ALA A N 1
ATOM 7118 C CA . ALA A 1 925 ? 125.345 129.464 24.203 1.00 93.21 1038 ALA A CA 1
ATOM 7119 C C . ALA A 1 925 ? 126.634 130.282 24.270 1.00 100.80 1038 ALA A C 1
ATOM 7120 O O . ALA A 1 925 ? 127.492 130.031 25.116 1.00 106.73 1038 ALA A O 1
ATOM 7122 N N . GLN A 1 926 ? 126.760 131.264 23.381 1.00 103.39 1039 GLN A N 1
ATOM 7123 C CA . GLN A 1 926 ? 127.960 132.095 23.308 1.00 99.52 1039 GLN A CA 1
ATOM 7124 C C . GLN A 1 926 ? 127.996 133.179 24.382 1.00 95.52 1039 GLN A C 1
ATOM 7125 O O . GLN A 1 926 ? 129.041 133.781 24.628 1.00 100.27 1039 GLN A O 1
ATOM 7131 N N . GLY A 1 927 ? 126.856 133.430 25.016 1.00 95.68 1040 GLY A N 1
ATOM 7132 C CA . GLY A 1 927 ? 126.793 134.406 26.089 1.00 98.79 1040 GLY A CA 1
ATOM 7133 C C . GLY A 1 927 ? 126.073 135.686 25.711 1.00 105.02 1040 GLY A C 1
ATOM 7134 O O . GLY A 1 927 ? 126.202 136.705 26.392 1.00 109.65 1040 GLY A O 1
ATOM 7135 N N . ARG A 1 928 ? 125.319 135.638 24.618 1.00 97.06 1041 ARG A N 1
ATOM 7136 C CA . ARG A 1 928 ? 124.516 136.776 24.192 1.00 92.60 1041 ARG A CA 1
ATOM 7137 C C . ARG A 1 928 ? 123.245 136.844 25.035 1.00 98.26 1041 ARG A C 1
ATOM 7138 O O . ARG A 1 928 ? 122.696 135.809 25.411 1.00 103.38 1041 ARG A O 1
ATOM 7146 N N . PRO A 1 929 ? 122.771 138.063 25.337 1.00 93.78 1042 PRO A N 1
ATOM 7147 C CA . PRO A 1 929 ? 121.608 138.213 26.219 1.00 98.49 1042 PRO A CA 1
ATOM 7148 C C . PRO A 1 929 ? 120.323 137.698 25.582 1.00 98.83 1042 PRO A C 1
ATOM 7149 O O . PRO A 1 929 ? 120.312 137.371 24.394 1.00 93.57 1042 PRO A O 1
ATOM 7153 N N . PHE A 1 930 ? 119.250 137.635 26.365 1.00 96.31 1043 PHE A N 1
ATOM 7154 C CA . PHE A 1 930 ? 117.989 137.098 25.870 1.00 92.37 1043 PHE A CA 1
ATOM 7155 C C . PHE A 1 930 ? 117.233 138.129 25.043 1.00 96.12 1043 PHE A C 1
ATOM 7156 O O . PHE A 1 930 ? 116.286 137.788 24.338 1.00 97.77 1043 PHE A O 1
ATOM 7164 N N . SER A 1 931 ? 117.651 139.388 25.137 1.00 100.59 1044 SER A N 1
ATOM 7165 C CA . SER A 1 931 ? 117.094 140.439 24.296 1.00 97.32 1044 SER A CA 1
ATOM 7166 C C . SER A 1 931 ? 117.342 140.115 22.830 1.00 96.29 1044 SER A C 1
ATOM 7167 O O . SER A 1 931 ? 116.440 140.203 21.997 1.00 91.00 1044 SER A O 1
ATOM 7170 N N . GLU A 1 932 ? 118.574 139.721 22.531 1.00 96.87 1045 GLU A N 1
ATOM 7171 C CA . GLU A 1 932 ? 119.009 139.539 21.155 1.00 93.12 1045 GLU A CA 1
ATOM 7172 C C . GLU A 1 932 ? 118.395 138.314 20.489 1.00 97.25 1045 GLU A C 1
ATOM 7173 O O . GLU A 1 932 ? 117.787 138.427 19.424 1.00 99.36 1045 GLU A O 1
ATOM 7179 N N . ILE A 1 933 ? 118.544 137.149 21.114 1.00 98.74 1046 ILE A N 1
ATOM 7180 C CA . ILE A 1 933 ? 118.135 135.897 20.480 1.00 97.64 1046 ILE A CA 1
ATOM 7181 C C . ILE A 1 933 ? 116.623 135.774 20.291 1.00 95.30 1046 ILE A C 1
ATOM 7182 O O . ILE A 1 933 ? 116.155 134.866 19.604 1.00 87.86 1046 ILE A O 1
ATOM 7187 N N . CYS A 1 934 ? 115.861 136.676 20.899 1.00 100.13 1047 CYS A N 1
ATOM 7188 C CA . CYS A 1 934 ? 114.428 136.734 20.643 1.00 95.88 1047 CYS A CA 1
ATOM 7189 C C . CYS A 1 934 ? 114.185 137.328 19.264 1.00 100.01 1047 CYS A C 1
ATOM 7190 O O . CYS A 1 934 ? 113.346 136.843 18.506 1.00 95.53 1047 CYS A O 1
ATOM 7193 N N . LYS A 1 935 ? 114.933 138.379 18.942 1.00 94.76 1048 LYS A N 1
ATOM 7194 C CA . LYS A 1 935 ? 114.857 138.998 17.625 1.00 92.65 1048 LYS A CA 1
ATOM 7195 C C . LYS A 1 935 ? 115.762 138.277 16.631 1.00 96.01 1048 LYS A C 1
ATOM 7196 O O . LYS A 1 935 ? 115.831 138.651 15.461 1.00 95.63 1048 LYS A O 1
ATOM 7202 N N . MET A 1 936 ? 116.455 137.245 17.105 1.00 100.66 1049 MET A N 1
ATOM 7203 C CA . MET A 1 936 ? 117.245 136.382 16.233 1.00 100.44 1049 MET A CA 1
ATOM 7204 C C . MET A 1 936 ? 116.332 135.691 15.230 1.00 97.56 1049 MET A C 1
ATOM 7205 O O . MET A 1 936 ? 116.730 135.410 14.099 1.00 91.82 1049 MET A O 1
ATOM 7210 N N . THR A 1 937 ? 115.102 135.423 15.657 1.00 99.20 1050 THR A N 1
ATOM 7211 C CA . THR A 1 937 ? 114.105 134.800 14.798 1.00 103.11 1050 THR A CA 1
ATOM 7212 C C . THR A 1 937 ? 112.692 135.240 15.183 1.00 104.34 1050 THR A C 1
ATOM 7213 O O . THR A 1 937 ? 112.522 136.172 15.969 1.00 104.89 1050 THR A O 1
ATOM 7217 N N . ASN A 1 938 ? 111.683 134.570 14.634 1.00 102.48 1051 ASN A N 1
ATOM 7218 C CA . ASN A 1 938 ? 110.301 135.009 14.809 1.00 100.73 1051 ASN A CA 1
ATOM 7219 C C . ASN A 1 938 ? 109.538 134.235 15.880 1.00 98.88 1051 ASN A C 1
ATOM 7220 O O . ASN A 1 938 ? 108.326 134.396 16.024 1.00 100.98 1051 ASN A O 1
ATOM 7225 N N . VAL A 1 939 ? 110.249 133.406 16.636 1.00 91.43 1052 VAL A N 1
ATOM 7226 C CA . VAL A 1 939 ? 109.614 132.561 17.643 1.00 87.43 1052 VAL A CA 1
ATOM 7227 C C . VAL A 1 939 ? 109.013 133.357 18.797 1.00 86.09 1052 VAL A C 1
ATOM 7228 O O . VAL A 1 939 ? 109.413 134.492 19.062 1.00 89.82 1052 VAL A O 1
ATOM 7232 N N . TYR A 1 940 ? 108.042 132.753 19.474 1.00 87.43 1053 TYR A N 1
ATOM 7233 C CA . TYR A 1 940 ? 107.522 133.299 20.720 1.00 89.02 1053 TYR A CA 1
ATOM 7234 C C . TYR A 1 940 ? 108.598 133.200 21.794 1.00 85.68 1053 TYR A C 1
ATOM 7235 O O . TYR A 1 940 ? 109.371 132.241 21.814 1.00 79.49 1053 TYR A O 1
ATOM 7244 N N . GLU A 1 941 ? 108.653 134.190 22.678 1.00 89.06 1054 GLU A N 1
ATOM 7245 C CA . GLU A 1 941 ? 109.629 134.186 23.763 1.00 84.93 1054 GLU A CA 1
ATOM 7246 C C . GLU A 1 941 ? 109.446 132.973 24.672 1.00 83.78 1054 GLU A C 1
ATOM 7247 O O . GLU A 1 941 ? 110.408 132.282 25.002 1.00 81.31 1054 GLU A O 1
ATOM 7253 N N . GLY A 1 942 ? 108.204 132.716 25.067 1.00 85.21 1055 GLY A N 1
ATOM 7254 C CA . GLY A 1 942 ? 107.901 131.618 25.967 1.00 82.79 1055 GLY A CA 1
ATOM 7255 C C . GLY A 1 942 ? 107.908 130.261 25.291 1.00 85.04 1055 GLY A C 1
ATOM 7256 O O . GLY A 1 942 ? 107.966 129.228 25.957 1.00 84.31 1055 GLY A O 1
ATOM 7257 N N . SER A 1 943 ? 107.828 130.262 23.964 1.00 86.59 1056 SER A N 1
ATOM 7258 C CA . SER A 1 943 ? 107.957 129.030 23.200 1.00 83.15 1056 SER A CA 1
ATOM 7259 C C . SER A 1 943 ? 109.427 128.655 23.171 1.00 88.80 1056 SER A C 1
ATOM 7260 O O . SER A 1 943 ? 109.787 127.483 23.244 1.00 87.04 1056 SER A O 1
ATOM 7263 N N . LEU A 1 944 ? 110.267 129.681 23.085 1.00 95.73 1057 LEU A N 1
ATOM 7264 C CA . LEU A 1 944 ? 111.713 129.517 23.081 1.00 88.34 1057 LEU A CA 1
ATOM 7265 C C . LEU A 1 944 ? 112.217 128.880 24.364 1.00 89.83 1057 LEU A C 1
ATOM 7266 O O . LEU A 1 944 ? 112.992 127.926 24.330 1.00 92.99 1057 LEU A O 1
ATOM 7271 N N . ILE A 1 945 ? 111.781 129.434 25.490 1.00 84.35 1058 ILE A N 1
ATOM 7272 C CA . ILE A 1 945 ? 112.221 128.993 26.806 1.00 86.21 1058 ILE A CA 1
ATOM 7273 C C . ILE A 1 945 ? 111.835 127.540 27.077 1.00 90.01 1058 ILE A C 1
ATOM 7274 O O . ILE A 1 945 ? 112.621 126.776 27.643 1.00 97.65 1058 ILE A O 1
ATOM 7279 N N . ARG A 1 946 ? 110.634 127.155 26.658 1.00 88.49 1059 ARG A N 1
ATOM 7280 C CA . ARG A 1 946 ? 110.194 125.772 26.813 1.00 96.82 1059 ARG A CA 1
ATOM 7281 C C . ARG A 1 946 ? 111.006 124.843 25.931 1.00 84.77 1059 ARG A C 1
ATOM 7282 O O . ARG A 1 946 ? 111.125 123.652 26.216 1.00 95.96 1059 ARG A O 1
ATOM 7290 N N . LEU A 1 947 ? 111.564 125.390 24.856 1.00 86.76 1060 LEU A N 1
ATOM 7291 C CA . LEU A 1 947 ? 112.292 124.563 23.903 1.00 96.58 1060 LEU A CA 1
ATOM 7292 C C . LEU A 1 947 ? 113.772 124.395 24.246 1.00 99.78 1060 LEU A C 1
ATOM 7293 O O . LEU A 1 947 ? 114.405 123.436 23.801 1.00 94.75 1060 LEU A O 1
ATOM 7298 N N . PHE A 1 948 ? 114.320 125.298 25.055 1.00 97.70 1061 PHE A N 1
ATOM 7299 C CA . PHE A 1 948 ? 115.708 125.160 25.494 1.00 96.91 1061 PHE A CA 1
ATOM 7300 C C . PHE A 1 948 ? 115.789 124.238 26.715 1.00 94.17 1061 PHE A C 1
ATOM 7301 O O . PHE A 1 948 ? 116.806 123.549 26.940 1.00 97.84 1061 PHE A O 1
ATOM 7309 N N . ARG A 1 949 ? 114.710 124.232 27.494 1.00 90.30 1062 ARG A N 1
ATOM 7310 C CA . ARG A 1 949 ? 114.629 123.353 28.648 1.00 88.19 1062 ARG A CA 1
ATOM 7311 C C . ARG A 1 949 ? 114.415 121.929 28.155 1.00 91.77 1062 ARG A C 1
ATOM 7312 O O . ARG A 1 949 ? 114.910 120.964 28.748 1.00 95.80 1062 ARG A O 1
ATOM 7320 N N . ARG A 1 950 ? 113.685 121.809 27.051 1.00 90.28 1063 ARG A N 1
ATOM 7321 C CA . ARG A 1 950 ? 113.520 120.533 26.371 1.00 93.24 1063 ARG A CA 1
ATOM 7322 C C . ARG A 1 950 ? 114.868 120.088 25.808 1.00 96.58 1063 ARG A C 1
ATOM 7323 O O . ARG A 1 950 ? 115.133 118.896 25.656 1.00 93.23 1063 ARG A O 1
ATOM 7331 N N . LEU A 1 951 ? 115.715 121.066 25.502 1.00 98.50 1064 LEU A N 1
ATOM 7332 C CA . LEU A 1 951 ? 117.066 120.805 25.024 1.00 91.26 1064 LEU A CA 1
ATOM 7333 C C . LEU A 1 951 ? 117.989 120.360 26.152 1.00 89.58 1064 LEU A C 1
ATOM 7334 O O . LEU A 1 951 ? 118.635 119.318 26.055 1.00 94.52 1064 LEU A O 1
ATOM 7339 N N . GLU A 1 952 ? 118.045 121.144 27.227 1.00 96.62 1065 GLU A N 1
ATOM 7340 C CA . GLU A 1 952 ? 118.962 120.858 28.329 1.00 92.27 1065 GLU A CA 1
ATOM 7341 C C . GLU A 1 952 ? 118.574 119.595 29.095 1.00 91.95 1065 GLU A C 1
ATOM 7342 O O . GLU A 1 952 ? 119.306 119.154 29.980 1.00 97.97 1065 GLU A O 1
ATOM 7348 N N . GLU A 1 953 ? 117.423 119.019 28.762 1.00 89.07 1066 GLU A N 1
ATOM 7349 C CA . GLU A 1 953 ? 117.058 117.713 29.295 1.00 96.39 1066 GLU A CA 1
ATOM 7350 C C . GLU A 1 953 ? 117.602 116.619 28.382 1.00 95.20 1066 GLU A C 1
ATOM 7351 O O . GLU A 1 953 ? 118.105 115.597 28.856 1.00 92.95 1066 GLU A O 1
ATOM 7357 N N . LEU A 1 954 ? 117.506 116.841 27.072 1.00 92.81 1067 LEU A N 1
ATOM 7358 C CA . LEU A 1 954 ? 118.110 115.932 26.104 1.00 88.23 1067 LEU A CA 1
ATOM 7359 C C . LEU A 1 954 ? 119.624 115.941 26.279 1.00 96.57 1067 LEU A C 1
ATOM 7360 O O . LEU A 1 954 ? 120.285 114.928 26.062 1.00 95.93 1067 LEU A O 1
ATOM 7365 N N . LEU A 1 955 ? 120.164 117.090 26.675 1.00 95.90 1068 LEU A N 1
ATOM 7366 C CA . LEU A 1 955 ? 121.580 117.198 27.010 1.00 87.21 1068 LEU A CA 1
ATOM 7367 C C . LEU A 1 955 ? 121.935 116.291 28.181 1.00 92.96 1068 LEU A C 1
ATOM 7368 O O . LEU A 1 955 ? 122.942 115.581 28.147 1.00 95.21 1068 LEU A O 1
ATOM 7373 N N . ARG A 1 956 ? 121.102 116.326 29.217 1.00 95.06 1069 ARG A N 1
ATOM 7374 C CA . ARG A 1 956 ? 121.273 115.466 30.382 1.00 93.09 1069 ARG A CA 1
ATOM 7375 C C . ARG A 1 956 ? 121.292 113.991 29.996 1.00 93.25 1069 ARG A C 1
ATOM 7376 O O . ARG A 1 956 ? 122.086 113.212 30.521 1.00 103.52 1069 ARG A O 1
ATOM 7384 N N . GLN A 1 957 ? 120.417 113.620 29.068 1.00 91.50 1070 GLN A N 1
ATOM 7385 C CA . GLN A 1 957 ? 120.245 112.222 28.690 1.00 97.01 1070 GLN A CA 1
ATOM 7386 C C . GLN A 1 957 ? 121.400 111.691 27.841 1.00 100.01 1070 GLN A C 1
ATOM 7387 O O . GLN A 1 957 ? 121.775 110.526 27.963 1.00 105.02 1070 GLN A O 1
ATOM 7393 N N . MET A 1 958 ? 121.962 112.540 26.985 1.00 100.05 1071 MET A N 1
ATOM 7394 C CA . MET A 1 958 ? 123.105 112.143 26.165 1.00 96.87 1071 MET A CA 1
ATOM 7395 C C . MET A 1 958 ? 124.316 111.845 27.043 1.00 105.10 1071 MET A C 1
ATOM 7396 O O . MET A 1 958 ? 125.165 111.024 26.692 1.00 103.95 1071 MET A O 1
ATOM 7401 N N . ALA A 1 959 ? 124.385 112.519 28.187 1.00 103.78 1072 ALA A N 1
ATOM 7402 C CA . ALA A 1 959 ? 125.480 112.332 29.129 1.00 101.42 1072 ALA A CA 1
ATOM 7403 C C . ALA A 1 959 ? 125.435 110.942 29.757 1.00 108.55 1072 ALA A C 1
ATOM 7404 O O . ALA A 1 959 ? 126.454 110.254 29.827 1.00 109.05 1072 ALA A O 1
ATOM 7406 N N . GLU A 1 960 ? 124.253 110.534 30.210 1.00 106.89 1073 GLU A N 1
ATOM 7407 C CA . GLU A 1 960 ? 124.077 109.209 30.799 1.00 114.80 1073 GLU A CA 1
ATOM 7408 C C . GLU A 1 960 ? 124.369 108.115 29.782 1.00 115.77 1073 GLU A C 1
ATOM 7409 O O . GLU A 1 960 ? 124.827 107.029 30.138 1.00 115.94 1073 GLU A O 1
ATOM 7415 N N . ALA A 1 961 ? 124.097 108.407 28.515 1.00 111.46 1074 ALA A N 1
ATOM 7416 C CA . ALA A 1 961 ? 124.433 107.489 27.438 1.00 111.56 1074 ALA A CA 1
ATOM 7417 C C . ALA A 1 961 ? 125.944 107.297 27.374 1.00 116.85 1074 ALA A C 1
ATOM 7418 O O . ALA A 1 961 ? 126.425 106.208 27.070 1.00 119.73 1074 ALA A O 1
ATOM 7420 N N . ALA A 1 962 ? 126.687 108.357 27.677 1.00 114.57 1075 ALA A N 1
ATOM 7421 C CA . ALA A 1 962 ? 128.144 108.299 27.668 1.00 116.02 1075 ALA A CA 1
ATOM 7422 C C . ALA A 1 962 ? 128.683 107.615 28.923 1.00 113.84 1075 ALA A C 1
ATOM 7423 O O . ALA A 1 962 ? 129.712 106.943 28.872 1.00 115.00 1075 ALA A O 1
ATOM 7425 N N . ARG A 1 963 ? 127.990 107.788 30.047 1.00 115.10 1076 ARG A N 1
ATOM 7426 C CA . ARG A 1 963 ? 128.344 107.074 31.271 1.00 118.14 1076 ARG A CA 1
ATOM 7427 C C . ARG A 1 963 ? 128.204 105.578 31.026 1.00 122.99 1076 ARG A C 1
ATOM 7428 O O . ARG A 1 963 ? 128.932 104.766 31.596 1.00 132.34 1076 ARG A O 1
ATOM 7436 N N . VAL A 1 964 ? 127.259 105.230 30.159 1.00 122.48 1077 VAL A N 1
ATOM 7437 C CA . VAL A 1 964 ? 127.007 103.847 29.782 1.00 128.25 1077 VAL A CA 1
ATOM 7438 C C . VAL A 1 964 ? 127.966 103.367 28.688 1.00 123.20 1077 VAL A C 1
ATOM 7439 O O . VAL A 1 964 ? 128.547 102.286 28.793 1.00 119.41 1077 VAL A O 1
ATOM 7443 N N . MET A 1 965 ? 128.145 104.184 27.653 1.00 122.03 1078 MET A N 1
ATOM 7444 C CA . MET A 1 965 ? 128.859 103.756 26.450 1.00 118.79 1078 MET A CA 1
ATOM 7445 C C . MET A 1 965 ? 130.382 103.888 26.522 1.00 128.85 1078 MET A C 1
ATOM 7446 O O . MET A 1 965 ? 131.090 102.882 26.558 1.00 124.26 1078 MET A O 1
ATOM 7451 N N . GLY A 1 966 ? 130.890 105.119 26.525 1.00 128.08 1079 GLY A N 1
ATOM 7452 C CA . GLY A 1 966 ? 132.323 105.323 26.407 1.00 129.26 1079 GLY A CA 1
ATOM 7453 C C . GLY A 1 966 ? 132.894 106.559 27.075 1.00 123.74 1079 GLY A C 1
ATOM 7454 O O . GLY A 1 966 ? 132.366 107.037 28.079 1.00 114.46 1079 GLY A O 1
ATOM 7455 N N . SER A 1 967 ? 133.980 107.067 26.493 1.00 130.68 1080 SER A N 1
ATOM 7456 C CA . SER A 1 967 ? 134.809 108.119 27.082 1.00 127.28 1080 SER A CA 1
ATOM 7457 C C . SER A 1 967 ? 134.002 109.288 27.638 1.00 128.33 1080 SER A C 1
ATOM 7458 O O . SER A 1 967 ? 133.039 109.743 27.023 1.00 120.90 1080 SER A O 1
ATOM 7461 N N . GLU A 1 968 ? 134.406 109.762 28.812 1.00 130.62 1081 GLU A N 1
ATOM 7462 C CA . GLU A 1 968 ? 133.655 110.786 29.525 1.00 121.13 1081 GLU A CA 1
ATOM 7463 C C . GLU A 1 968 ? 134.110 112.194 29.160 1.00 123.03 1081 GLU A C 1
ATOM 7464 O O . GLU A 1 968 ? 133.657 113.174 29.750 1.00 123.03 1081 GLU A O 1
ATOM 7470 N N . GLU A 1 969 ? 135.004 112.289 28.181 1.00 129.62 1082 GLU A N 1
ATOM 7471 C CA . GLU A 1 969 ? 135.242 113.561 27.514 1.00 129.34 1082 GLU A CA 1
ATOM 7472 C C . GLU A 1 969 ? 134.011 113.853 26.664 1.00 122.16 1082 GLU A C 1
ATOM 7473 O O . GLU A 1 969 ? 133.762 114.993 26.280 1.00 124.25 1082 GLU A O 1
ATOM 7479 N N . LEU A 1 970 ? 133.249 112.799 26.374 1.00 123.27 1083 LEU A N 1
ATOM 7480 C CA . LEU A 1 970 ? 131.935 112.926 25.750 1.00 123.57 1083 LEU A CA 1
ATOM 7481 C C . LEU A 1 970 ? 130.868 113.265 26.787 1.00 115.78 1083 LEU A C 1
ATOM 7482 O O . LEU A 1 970 ? 129.992 114.094 26.541 1.00 106.22 1083 LEU A O 1
ATOM 7487 N N . LYS A 1 971 ? 130.941 112.610 27.943 1.00 119.63 1084 LYS A N 1
ATOM 7488 C CA . LYS A 1 971 ? 129.964 112.814 29.009 1.00 105.42 1084 LYS A CA 1
ATOM 7489 C C . LYS A 1 971 ? 130.051 114.217 29.589 1.00 107.17 1084 LYS A C 1
ATOM 7490 O O . LYS A 1 971 ? 129.033 114.867 29.823 1.00 112.56 1084 LYS A O 1
ATOM 7496 N N . ASP A 1 972 ? 131.273 114.679 29.823 1.00 114.99 1085 ASP A N 1
ATOM 7497 C CA . ASP A 1 972 ? 131.481 115.955 30.492 1.00 116.52 1085 ASP A CA 1
ATOM 7498 C C . ASP A 1 972 ? 131.412 117.143 29.540 1.00 109.29 1085 ASP A C 1
ATOM 7499 O O . ASP A 1 972 ? 131.251 118.281 29.979 1.00 114.19 1085 ASP A O 1
ATOM 7504 N N . LYS A 1 973 ? 131.531 116.889 28.241 1.00 103.57 1086 LYS A N 1
ATOM 7505 C CA . LYS A 1 973 ? 131.378 117.962 27.267 1.00 110.32 1086 LYS A CA 1
ATOM 7506 C C . LYS A 1 973 ? 129.915 118.372 27.178 1.00 112.06 1086 LYS A C 1
ATOM 7507 O O . LYS A 1 973 ? 129.596 119.556 27.023 1.00 107.44 1086 LYS A O 1
ATOM 7513 N N . PHE A 1 974 ? 129.036 117.377 27.270 1.00 110.53 1087 PHE A N 1
ATOM 7514 C CA . PHE A 1 974 ? 127.600 117.617 27.324 1.00 106.73 1087 PHE A CA 1
ATOM 7515 C C . PHE A 1 974 ? 127.248 118.344 28.613 1.00 105.24 1087 PHE A C 1
ATOM 7516 O O . PHE A 1 974 ? 126.450 119.280 28.607 1.00 105.22 1087 PHE A O 1
ATOM 7524 N N . GLU A 1 975 ? 127.853 117.909 29.715 1.00 99.93 1088 GLU A N 1
ATOM 7525 C CA . GLU A 1 975 ? 127.675 118.560 31.010 1.00 102.50 1088 GLU A CA 1
ATOM 7526 C C . GLU A 1 975 ? 128.165 120.004 30.949 1.00 112.04 1088 GLU A C 1
ATOM 7527 O O . GLU A 1 975 ? 127.653 120.879 31.649 1.00 108.70 1088 GLU A O 1
ATOM 7533 N N . LEU A 1 976 ? 129.161 120.243 30.101 1.00 114.86 1089 LEU A N 1
ATOM 7534 C CA . LEU A 1 976 ? 129.674 121.588 29.870 1.00 113.63 1089 LEU A CA 1
ATOM 7535 C C . LEU A 1 976 ? 128.777 122.335 28.885 1.00 106.86 1089 LEU A C 1
ATOM 7536 O O . LEU A 1 976 ? 128.503 123.524 29.062 1.00 103.21 1089 LEU A O 1
ATOM 7541 N N . SER A 1 977 ? 128.325 121.626 27.852 1.00 109.34 1090 SER A N 1
ATOM 7542 C CA . SER A 1 977 ? 127.355 122.163 26.900 1.00 108.12 1090 SER A CA 1
ATOM 7543 C C . SER A 1 977 ? 126.079 122.557 27.629 1.00 106.16 1090 SER A C 1
ATOM 7544 O O . SER A 1 977 ? 125.418 123.532 27.269 1.00 105.47 1090 SER A O 1
ATOM 7547 N N . LEU A 1 978 ? 125.746 121.784 28.657 1.00 104.79 1091 LEU A N 1
ATOM 7548 C CA . LEU A 1 978 ? 124.578 122.047 29.485 1.00 101.21 1091 LEU A CA 1
ATOM 7549 C C . LEU A 1 978 ? 124.660 123.418 30.144 1.00 102.83 1091 LEU A C 1
ATOM 7550 O O . LEU A 1 978 ? 123.767 124.246 29.976 1.00 110.14 1091 LEU A O 1
ATOM 7555 N N . SER A 1 979 ? 125.738 123.660 30.883 1.00 102.01 1092 SER A N 1
ATOM 7556 C CA . SER A 1 979 ? 125.888 124.913 31.616 1.00 103.34 1092 SER A CA 1
ATOM 7557 C C . SER A 1 979 ? 126.227 126.091 30.709 1.00 99.05 1092 SER A C 1
ATOM 7558 O O . SER A 1 979 ? 126.095 127.245 31.116 1.00 105.69 1092 SER A O 1
ATOM 7561 N N . LYS A 1 980 ? 126.666 125.805 29.487 1.00 100.95 1093 LYS A N 1
ATOM 7562 C CA . LYS A 1 980 ? 126.909 126.861 28.511 1.00 101.97 1093 LYS A CA 1
ATOM 7563 C C . LYS A 1 980 ? 125.586 127.544 28.165 1.00 105.73 1093 LYS A C 1
ATOM 7564 O O . LYS A 1 980 ? 125.532 128.761 27.975 1.00 107.97 1093 LYS A O 1
ATOM 7570 N N . ILE A 1 981 ? 124.519 126.750 28.102 1.00 101.58 1094 ILE A N 1
ATOM 7571 C CA . ILE A 1 981 ? 123.193 127.260 27.762 1.00 98.56 1094 ILE A CA 1
ATOM 7572 C C . ILE A 1 981 ? 122.278 127.397 28.982 1.00 93.57 1094 ILE A C 1
ATOM 7573 O O . ILE A 1 981 ? 121.289 128.128 28.937 1.00 93.42 1094 ILE A O 1
ATOM 7578 N N . ARG A 1 982 ? 122.605 126.696 30.064 1.00 88.46 1095 ARG A N 1
ATOM 7579 C CA . ARG A 1 982 ? 121.818 126.786 31.289 1.00 91.40 1095 ARG A CA 1
ATOM 7580 C C . ARG A 1 982 ? 122.182 128.060 32.034 1.00 95.06 1095 ARG A C 1
ATOM 7581 O O . ARG A 1 982 ? 123.194 128.111 32.730 1.00 96.59 1095 ARG A O 1
ATOM 7589 N N . ARG A 1 983 ? 121.352 129.088 31.888 1.00 93.18 1096 ARG A N 1
ATOM 7590 C CA . ARG A 1 983 ? 121.708 130.414 32.376 1.00 91.76 1096 ARG A CA 1
ATOM 7591 C C . ARG A 1 983 ? 120.505 131.265 32.781 1.00 89.84 1096 ARG A C 1
ATOM 7592 O O . ARG A 1 983 ? 119.409 130.753 32.968 1.00 97.13 1096 ARG A O 1
ATOM 7600 N N . ASP A 1 984 ? 120.733 132.573 32.862 1.00 94.90 1097 ASP A N 1
ATOM 7601 C CA . ASP A 1 984 ? 119.847 133.537 33.524 1.00 100.31 1097 ASP A CA 1
ATOM 7602 C C . ASP A 1 984 ? 118.338 133.269 33.455 1.00 102.16 1097 ASP A C 1
ATOM 7603 O O . ASP A 1 984 ? 117.747 132.838 34.443 1.00 98.56 1097 ASP A O 1
ATOM 7608 N N . ILE A 1 985 ? 117.708 133.525 32.311 1.00 101.30 1098 ILE A N 1
ATOM 7609 C CA . ILE A 1 985 ? 116.250 133.414 32.240 1.00 91.05 1098 ILE A CA 1
ATOM 7610 C C . ILE A 1 985 ? 115.772 131.994 31.931 1.00 92.81 1098 ILE A C 1
ATOM 7611 O O . ILE A 1 985 ? 114.603 131.673 32.144 1.00 90.67 1098 ILE A O 1
ATOM 7616 N N . VAL A 1 986 ? 116.665 131.142 31.437 1.00 88.55 1099 VAL A N 1
ATOM 7617 C CA . VAL A 1 986 ? 116.276 129.770 31.129 1.00 90.34 1099 VAL A CA 1
ATOM 7618 C C . VAL A 1 986 ? 116.423 128.870 32.354 1.00 96.31 1099 VAL A C 1
ATOM 7619 O O . VAL A 1 986 ? 115.688 127.893 32.504 1.00 99.57 1099 VAL A O 1
ATOM 7623 N N . SER A 1 987 ? 117.360 129.207 33.236 1.00 99.08 1100 SER A N 1
ATOM 7624 C CA . SER A 1 987 ? 117.518 128.474 34.491 1.00 100.58 1100 SER A CA 1
ATOM 7625 C C . SER A 1 987 ? 116.448 128.896 35.487 1.00 105.27 1100 SER A C 1
ATOM 7626 O O . SER A 1 987 ? 116.324 128.301 36.555 1.00 113.35 1100 SER A O 1
ATOM 7629 N N . PHE A 1 988 ? 115.691 129.929 35.126 1.00 102.32 1101 PHE A N 1
ATOM 7630 C CA . PHE A 1 988 ? 114.615 130.450 35.962 1.00 106.03 1101 PHE A CA 1
ATOM 7631 C C . PHE A 1 988 ? 113.663 129.321 36.387 1.00 105.60 1101 PHE A C 1
ATOM 7632 O O . PHE A 1 988 ? 113.211 128.526 35.562 1.00 101.21 1101 PHE A O 1
ATOM 7640 N N . ASN A 1 989 ? 113.386 129.248 37.682 1.00 102.42 1102 ASN A N 1
ATOM 7641 C CA . ASN A 1 989 ? 112.630 128.143 38.245 1.00 107.43 1102 ASN A CA 1
ATOM 7642 C C . ASN A 1 989 ? 111.132 128.210 37.963 1.00 110.70 1102 ASN A C 1
ATOM 7643 O O . ASN A 1 989 ? 110.633 127.700 36.957 1.00 103.01 1102 ASN A O 1
ATOM 7648 N N . SER A 1 990 ? 110.439 128.867 38.885 1.00 110.20 1103 SER A N 1
ATOM 7649 C CA . SER A 1 990 ? 108.999 129.027 38.863 1.00 96.68 1103 SER A CA 1
ATOM 7650 C C . SER A 1 990 ? 108.657 129.948 40.023 1.00 92.18 1103 SER A C 1
ATOM 7651 O O . SER A 1 990 ? 109.506 130.227 40.876 1.00 95.11 1103 SER A O 1
ATOM 7654 N N . LEU A 1 991 ? 107.426 130.440 40.064 1.00 83.37 1104 LEU A N 1
ATOM 7655 C CA . LEU A 1 991 ? 106.979 131.162 41.252 1.00 81.43 1104 LEU A CA 1
ATOM 7656 C C . LEU A 1 991 ? 106.315 130.153 42.187 1.00 91.75 1104 LEU A C 1
ATOM 7657 O O . LEU A 1 991 ? 105.710 130.533 43.179 1.00 91.17 1104 LEU A O 1
ATOM 7662 N N . TYR A 1 992 ? 106.421 128.868 41.832 1.00 101.46 1105 TYR A N 1
ATOM 7663 C CA . TYR A 1 992 ? 105.889 127.742 42.618 1.00 94.21 1105 TYR A CA 1
ATOM 7664 C C . TYR A 1 992 ? 104.345 127.819 42.704 1.00 92.22 1105 TYR A C 1
ATOM 7665 O O . TYR A 1 992 ? 103.698 127.371 43.676 1.00 99.18 1105 TYR A O 1
ATOM 7674 N N . LEU A 1 993 ? 103.757 128.246 41.611 1.00 90.75 1106 LEU A N 1
ATOM 7675 C CA . LEU A 1 993 ? 102.366 128.641 41.695 1.00 98.95 1106 LEU A CA 1
ATOM 7676 C C . LEU A 1 993 ? 101.687 128.775 40.351 1.00 107.05 1106 LEU A C 1
ATOM 7677 O O . LEU A 1 993 ? 101.212 129.866 39.980 1.00 94.85 1106 LEU A O 1
#

Secondary structure (DSSP, 8-state):
------SSS--S---SSTT-S-SS------STTEEEEEE------SS----------SS-S--TT----HHHHHHHHHHHTT-EEEEE--GGG-THHHHHHHHHHHHHTT-EEEEEES-HHHHHHHHHHHHHHHS-EEEE-SS-EE-TT-SEEEEEHHHHHHHHHHT-THHHHEEEEEES-GGGGG-TTTHHHHHHHHHTS-TTSEEEEEES--TTHHHHHHHHHHHTTS-EEEEEE---SS-EEEEEE-SS-SS-EEEE-TT--B-HHHHHHHHHT---TTHHHHHHHHHHTT--SEEEE-S-HHHHHHHHHHTTTS----HHHHHHHHHHHHHHTTTS-HHHHT-HHHHHHHHHHHTTEEEE-TTS-HHHHHHHHHHHHTT--SEEEE-GGGTTSSS--BSEEEES-SEEESSS-EEEPPHHHHHHHHTTB--TTT-S-EEEEEE-SS---HHHHHHHHTSPPPP--------HHHHHHHHHSTT--HHHHHHHSHHHHHHHHHHHHHHHHHHHHTTHHHH---S-HHHHHHHHHHHHHHHHHHHHHHHHHTSHHHHGGG--TTEEEEEE-TTS-EEEEEEEEEEEEPPPPSSSSS---GGGSEEEEEEEEE---S-TT--TTSSS-S-----SS--S--EEEEEEEEGGGEEEEEEEE----S---SHHHHHHHHHHHHHTSSS--S-PPB--TTTTT----HHHHHHHHHHHHHHHHHHSSTTTT-TTHHHHHHHHHHHHHHHHHHHHHHHHHHHHS--HHHHHHHHHHHHHHHHTSB-TTS-B-HHHHHHHT---SSTHHHHHHHHHHTT-STTS-HHHHHHHHGGGT--S---BS---TTTHHHHHHHHHHHHHHHHHHHTTT----STTSSSS---TTHHHHHHHHHT--HHHHHHTBS--HHHHHHHHHHHHHHHHHHHHHHHHSS-HHHHHHHHHHHHHH--TTTS------

Foldseek 3Di:
DPDDADPPPDDDDDCFAPNWFDPPAWDAQDLVQKDKDKAAEDDPPPPDDDDDPDAFPQAAPDCVPPDDGSQLRRQQRCVNVLAAEEEAAFLQNPCVVSVVSNCVVQVVVVFAEEEEEQDPQQLLLVQVVVCVVPVQEWEEELQDGGDPVGSYYRYYLVVLLVCLLVVDCSLVGHQEYEAEALLCCQPQLCVASSLSSLLSHALNHYYYYYYYDFDCQVLVQNLSCHSSVGMYMYMDGHDDRFFAWEWEAEPPDDDIFTAQDSVRDGDVVRLVVRQQPDVPLCLLVVVVSCLRRPWFQEEEEDAPLVVLVVNLVSNQVAARDDPVLLVVLVVLLCVLCVLADPVVCPFPQNVVQSVSLSSQEEEADLLDAQSRNQSVVVCVVVRSHRYYRYYLVCLSPRDHATQEYEYPAQFDDDPPDGAGAAQQSQCSRQVSHDDRRGGNHGYYYYYDNHDDPCVSVCRRRSNDHDHRAGSDADAQLSQLSQLAPPVGGPVRSLCSGSRLSVLVVVLVVLVVVLVVLVCLLPVQDFPDPPLLVLQLVLVVVLVVLLLVLLVVCLACVLPVVQLPFFWKFWFADPVGRTQGIWGWHDKDFADDDDVPVDDDDRSQRIKTWIWTFFLFPWDQPDQPPHQWTDGGHDDPDCPNDGAGDTHIGGSSRTRFIAPDGDDQDPDQPDRVSSVVRVVVVVVQVVPPVVDGDTQDSPPGSNDDDPVSVVSVVSNVVSVVSLVVRPVNPDVCNVVSSVSVVSSVVSVVVSVVSVVSSVCSPPPPRVVQVQLVLVLCCVLQQDPPVSHGDLLSVLLNLFDASQNCSNLVSSCVVVVVCVPDFLLQVLLQLLQQHDDDDWDADDADPVNVVVLVVSQVSQLVSQVSSVVSVDDGDSPPSVNSGDRRCSVLSNCLLVPHDLSPSCVRTPGRSSSVLVSVSSSLSSLQSSLVSCVRHHDCSRNVSSVVSSVSNCDRSSSDDHSSD

Sequence (961 aa):
IMTDAFQTAESREVTGAQGFAPTEGESIVLSHNIQHQVALPPDLDYEYIPLSEHKPPAEPARTYSFKLDPFQALSVASIEREESVLVSAHTSAGKTVVAEYAIAQCLKKNQRVIYTSPIKALSNQKYRDFQAEFGDVGLMTGDVTINPTASCLVMTTEILRSMLYRGSEIMREVAWVVFDEIHYMRDKIRGVVWEETIILLPDKVRYVFLSATIPNAFQFAEWIAKIHRQACHVVYTDFRPTPLQNYFFPAGGKGILLIVDEKGNFKENNFNQAMAMIEKADIAKIIKMILKKNFQPVIVFNFSKRECEQMALASSSMKFNAPDEENMVNKVFENALASLSEDDKNLPQISNILPLLRKGIGVHHSGLLPILKETIEILFQEGLIKVLFATETFSIGLNMPARTVVFTQVTKWDGQQRRPLTSSEYIQMAGRAGRRGLDDRGIVIMMVDDKLEPETARAIVVGNQDKLNSAFHLGYNMVLNLLRIEAISPEYMLERCFFQFQNAASVPQLERELISLQQERDAIIIPDESIVKDYYGVRQQLEEYNKDMVFVIQHPQNCLGFFQEGRLIHIKSPSGVDYGWGVLIKHIQRQTPKNGQPPYPEQESYVLDVLLKVSGDFNPKTRGEGPMPEGIMPAGKDSKNARWEVVPCLLNCLRALGQLRVFLPKRLESADEKDGVGKAVDEISRRFPDGIPILDPMENMGINDDSFKKLLRKIEVLESRLVANPLHNSPLLVELWNQYSLKMQLGEQIKEKKKAIARAHSVAQLDELKSRKRVLRRLGFINDAEVVQMKARVACEISSTEGHELLLAELLFNRFFNELSPEICACILSCFIFDEKIETQALKEELAKPFREIQAQARIIAKVSAESKLDVNEDEYVQSLKWQLMETVLAWAQGRPFSEICKMTNVYEGSLIRLFRRLEELLRQMAEAARVMGSEELKDKFELSLSKIRRDIVSFNSLYL

B-factor: mean 95.96, std 21.02, range [47.96, 180.82]

CATH classification: 3.40.50.300 (+1 more: 3.40.50.300)

GO terms:
  GO:0005515 protein binding (F, IPI)

InterPro domains:
  IPR001650 Helicase, C-terminal domain-like [PF00271] (505-582)
  IPR001650 Helicase, C-terminal domain-like [PS51194] (427-631)
  IPR001650 Helicase, C-terminal domain-like [SM00490] (493-582)
  IPR011545 DEAD/DEAH-box helicase domain [PF00270] (183-329)
  IPR012961 ATP-dependent RNA helicase Ski2/MTR4, C-terminal [PF08148] (931-1101)
  IPR012961 ATP-dependent RNA helicase Ski2/MTR4, C-terminal [SM01142] (928-1106)
  IPR014001 Helicase superfamily 1/2, ATP-binding domain [PS51192] (189-345)
  IPR014001 Helicase superfamily 1/2, ATP-binding domain [SM00487] (177-361)
  IPR016438 Circadian oscillator component FRH-like [PIRSF005198] (15-1106)
  IPR025696 Exosome RNA helicase MTR4-like, beta-barrel domain [PF13234] (700-903)
  IPR027417 P-loop containing nucleoside triphosphate hydrolase [G3DSA:3.40.50.300] (145-353)
  IPR027417 P-loop containing nucleoside triphosphate hydrolase [G3DSA:3.40.50.300] (354-614)
  IPR027417 P-loop containing nucleoside triphosphate hydrolase [SSF52540] (195-596)
  IPR048392 Exosome RNA helicase MTR4-like, stalk [PF21408] (636-698)
  IPR050699 ATP-dependent RNA helicase SUPV3-like [PTHR12131] (82-1089)

Nearest PDB structures (foldseek):
  4xgt-assembly1_A  TM=1.001E+00  e=0.000E+00  Neurospora crassa
  5dzr-assembly1_A  TM=8.580E-01  e=0.000E+00  Neurospora crassa OR74A
  5e02-assembly1_A  TM=8.434E-01  e=0.000E+00  Neurospora crassa
  6bb8-assembly1_A  TM=8.089E-01  e=0.000E+00  Neurospora crassa
  7aju-assembly1_EN  TM=7.019E-01  e=1.106E-89  Saccharomyces cerevisiae S288C